Protein AF-0000000066017835 (afdb_homodimer)

Structure (mmCIF, N/CA/C/O backbone):
data_AF-0000000066017835-model_v1
#
loop_
_entity.id
_entity.type
_entity.pdbx_description
1 polymer '5-methylthioadenosine/S-adenosylhomocysteine deaminase'
#
loop_
_atom_site.group_PDB
_atom_site.id
_atom_site.type_symbol
_atom_site.label_atom_id
_atom_site.label_alt_id
_atom_site.label_comp_id
_atom_site.label_asym_id
_atom_site.label_entity_id
_atom_site.label_seq_id
_atom_site.pdbx_PDB_ins_code
_atom_site.Cartn_x
_atom_site.Cartn_y
_atom_site.Cartn_z
_atom_site.occupancy
_atom_site.B_iso_or_equiv
_atom_site.auth_seq_id
_atom_site.auth_comp_id
_atom_site.auth_asym_id
_atom_site.auth_atom_id
_atom_site.pdbx_PDB_model_num
ATOM 1 N N . MET A 1 1 ? 19.703 15.914 33.969 1 60.25 1 MET A N 1
ATOM 2 C CA . MET A 1 1 ? 19.594 15.859 32.531 1 60.25 1 MET A CA 1
ATOM 3 C C . MET A 1 1 ? 19.188 14.461 32.062 1 60.25 1 MET A C 1
ATOM 5 O O . MET A 1 1 ? 19.828 13.477 32.406 1 60.25 1 MET A O 1
ATOM 9 N N . SER A 1 2 ? 17.797 14.227 31.609 1 89.94 2 SER A N 1
ATOM 10 C CA . SER A 1 2 ? 17.375 12.867 31.328 1 89.94 2 SER A CA 1
ATOM 11 C C . SER A 1 2 ? 17.641 12.492 29.875 1 89.94 2 SER A C 1
ATOM 13 O O . SER A 1 2 ? 17.219 13.195 28.953 1 89.94 2 SER A O 1
ATOM 15 N N . THR A 1 3 ? 18.766 11.789 29.688 1 97.38 3 THR A N 1
ATOM 16 C CA . THR A 1 3 ? 19.219 11.359 28.359 1 97.38 3 THR A CA 1
ATOM 17 C C . THR A 1 3 ? 18.688 9.961 28.031 1 97.38 3 THR A C 1
ATOM 19 O O . THR A 1 3 ? 18.5 9.141 28.938 1 97.38 3 THR A O 1
ATOM 22 N N . LEU A 1 4 ? 18.391 9.812 26.797 1 98.56 4 LEU A N 1
ATOM 23 C CA . LEU A 1 4 ? 17.969 8.523 26.266 1 98.56 4 LEU A CA 1
ATOM 24 C C . LEU A 1 4 ? 19.016 7.965 25.297 1 98.56 4 LEU A C 1
ATOM 26 O O . LEU A 1 4 ? 19.391 8.617 24.328 1 98.56 4 LEU A O 1
ATOM 30 N N . GLN A 1 5 ? 19.578 6.828 25.656 1 98.69 5 GLN A N 1
ATOM 31 C CA . GLN A 1 5 ? 20.484 6.137 24.734 1 98.69 5 GLN A CA 1
ATOM 32 C C . GLN A 1 5 ? 19.766 5.016 24 1 98.69 5 GLN A C 1
ATOM 34 O O . GLN A 1 5 ? 19.188 4.125 24.625 1 98.69 5 GLN A O 1
ATOM 39 N N . ILE A 1 6 ? 19.703 5.059 22.656 1 98.81 6 ILE A N 1
ATOM 40 C CA . ILE A 1 6 ? 19.219 3.986 21.797 1 98.81 6 ILE A CA 1
ATOM 41 C C . ILE A 1 6 ? 20.391 3.117 21.344 1 98.81 6 ILE A C 1
ATOM 43 O O . ILE A 1 6 ? 21.297 3.598 20.656 1 98.81 6 ILE A O 1
ATOM 47 N N . THR A 1 7 ? 20.375 1.809 21.656 1 98.56 7 THR A N 1
ATOM 48 C CA . THR A 1 7 ? 21.578 1.001 21.516 1 98.56 7 THR A CA 1
ATOM 49 C C . THR A 1 7 ? 21.344 -0.164 20.547 1 98.56 7 THR A C 1
ATOM 51 O O . THR A 1 7 ? 20.234 -0.705 20.484 1 98.56 7 THR A O 1
ATOM 54 N N . GLY A 1 8 ? 22.391 -0.438 19.844 1 97.94 8 GLY A N 1
ATOM 55 C CA . GLY A 1 8 ? 22.469 -1.71 19.141 1 97.94 8 GLY A CA 1
ATOM 56 C C . GLY A 1 8 ? 21.781 -1.691 17.781 1 97.94 8 GLY A C 1
ATOM 57 O O . GLY A 1 8 ? 21.75 -2.709 17.094 1 97.94 8 GLY A O 1
ATOM 58 N N . GLY A 1 9 ? 21.25 -0.586 17.344 1 98.25 9 GLY A N 1
ATOM 59 C CA . GLY A 1 9 ? 20.484 -0.528 16.109 1 98.25 9 GLY A CA 1
ATOM 60 C C . GLY A 1 9 ? 21.328 -0.198 14.891 1 98.25 9 GLY A C 1
ATOM 61 O O . GLY A 1 9 ? 22.516 0.1 15.023 1 98.25 9 GLY A O 1
ATOM 62 N N . GLN A 1 10 ? 20.797 -0.441 13.672 1 98.69 10 GLN A N 1
ATOM 63 C CA . GLN A 1 10 ? 21.281 0.148 12.422 1 98.69 10 GLN A CA 1
ATOM 64 C C . GLN A 1 10 ? 20.641 1.516 12.18 1 98.69 10 GLN A C 1
ATOM 66 O O . GLN A 1 10 ? 19.438 1.68 12.328 1 98.69 10 GLN A O 1
ATOM 71 N N . VAL A 1 11 ? 21.5 2.5 11.898 1 98.88 11 VAL A N 1
ATOM 72 C CA . VAL A 1 11 ? 21.016 3.877 11.836 1 98.88 11 VAL A CA 1
ATOM 73 C C . VAL A 1 11 ? 21.031 4.367 10.391 1 98.88 11 VAL A C 1
ATOM 75 O O . VAL A 1 11 ? 22.031 4.203 9.688 1 98.88 11 VAL A O 1
ATOM 78 N N . LEU A 1 12 ? 19.953 4.879 9.883 1 98.88 12 LEU A N 1
ATOM 79 C CA . LEU A 1 12 ? 19.922 5.582 8.602 1 98.88 12 LEU A CA 1
ATOM 80 C C . LEU A 1 12 ? 20.609 6.941 8.703 1 98.88 12 LEU A C 1
ATOM 82 O O . LEU A 1 12 ? 20.125 7.828 9.422 1 98.88 12 LEU A O 1
ATOM 86 N N . THR A 1 13 ? 21.625 7.207 8 1 98.12 13 THR A N 1
ATOM 87 C CA . THR A 1 13 ? 22.375 8.453 8.055 1 98.12 13 THR A CA 1
ATOM 88 C C . THR A 1 13 ? 21.75 9.508 7.152 1 98.12 13 THR A C 1
ATOM 90 O O . THR A 1 13 ? 20.891 9.195 6.324 1 98.12 13 THR A O 1
ATOM 93 N N . PRO A 1 14 ? 22.125 10.758 7.281 1 97.5 14 PRO A N 1
ATOM 94 C CA . PRO A 1 14 ? 21.594 11.82 6.426 1 97.5 14 PRO A CA 1
ATOM 95 C C . PRO A 1 14 ? 21.922 11.602 4.949 1 97.5 14 PRO A C 1
ATOM 97 O O . PRO A 1 14 ? 21.234 12.156 4.078 1 97.5 14 PRO A O 1
ATOM 100 N N . GLU A 1 15 ? 22.922 10.781 4.652 1 96.75 15 GLU A N 1
ATOM 101 C CA . GLU A 1 15 ? 23.281 10.461 3.273 1 96.75 15 GLU A CA 1
ATOM 102 C C . GLU A 1 15 ? 22.484 9.266 2.758 1 96.75 15 GLU A C 1
ATOM 104 O O . GLU A 1 15 ? 22.719 8.789 1.646 1 96.75 15 GLU A O 1
ATOM 109 N N . LEU A 1 16 ? 21.578 8.812 3.611 1 97.06 16 LEU A N 1
ATOM 110 C CA . LEU A 1 16 ? 20.703 7.699 3.264 1 97.06 16 LEU A CA 1
ATOM 111 C C . LEU A 1 16 ? 21.5 6.418 3.051 1 97.06 16 LEU A C 1
ATOM 113 O O . LEU A 1 16 ? 21.281 5.703 2.07 1 97.06 16 LEU A O 1
ATOM 117 N N . THR A 1 17 ? 22.453 6.242 3.883 1 97.12 17 THR A N 1
ATOM 118 C CA . THR A 1 17 ? 23.141 4.973 4.07 1 97.12 17 THR A CA 1
ATOM 119 C C . THR A 1 17 ? 22.891 4.422 5.473 1 97.12 17 THR A C 1
ATOM 121 O O . THR A 1 17 ? 22.375 5.129 6.34 1 97.12 17 THR A O 1
ATOM 124 N N . VAL A 1 18 ? 23.188 3.174 5.656 1 98.31 18 VAL A N 1
ATOM 125 C CA . VAL A 1 18 ? 22.891 2.529 6.93 1 98.31 18 VAL A CA 1
ATOM 126 C C . VAL A 1 18 ? 24.188 2.064 7.586 1 98.31 18 VAL A C 1
ATOM 128 O O . VAL A 1 18 ? 25.078 1.535 6.914 1 98.31 18 VAL A O 1
ATOM 131 N N . ARG A 1 19 ? 24.344 2.271 8.844 1 97.81 19 ARG A N 1
ATOM 132 C CA . ARG A 1 19 ? 25.484 1.774 9.609 1 97.81 19 ARG A CA 1
ATOM 133 C C . ARG A 1 19 ? 25.078 1.428 11.031 1 97.81 19 ARG A C 1
ATOM 135 O O . ARG A 1 19 ? 24.125 2.004 11.57 1 97.81 19 ARG A O 1
ATOM 142 N N . THR A 1 20 ? 25.781 0.518 11.633 1 98 20 THR A N 1
ATOM 143 C CA . THR A 1 20 ? 25.578 0.216 13.047 1 98 20 THR A CA 1
ATOM 144 C C . THR A 1 20 ? 26.062 1.37 13.922 1 98 20 THR A C 1
ATOM 146 O O . THR A 1 20 ? 27.203 1.815 13.789 1 98 20 THR A O 1
ATOM 149 N N . ALA A 1 21 ? 25.188 1.917 14.75 1 98.44 21 ALA A N 1
ATOM 150 C CA . ALA A 1 21 ? 25.547 3.018 15.648 1 98.44 21 ALA A CA 1
ATOM 151 C C . ALA A 1 21 ? 24.516 3.156 16.766 1 98.44 21 ALA A C 1
ATOM 153 O O . ALA A 1 21 ? 23.375 2.703 16.625 1 98.44 21 ALA A O 1
ATOM 154 N N . ASP A 1 22 ? 24.938 3.729 17.859 1 98.69 22 ASP A N 1
ATOM 155 C CA . ASP A 1 22 ? 24.031 4.164 18.906 1 98.69 22 ASP A CA 1
ATOM 156 C C . ASP A 1 22 ? 23.641 5.629 18.734 1 98.69 22 ASP A C 1
ATOM 158 O O . ASP A 1 22 ? 24.312 6.367 18 1 98.69 22 ASP A O 1
ATOM 162 N N . VAL A 1 23 ? 22.547 6.047 19.297 1 98.88 23 VAL A N 1
ATOM 163 C CA . VAL A 1 23 ? 22.078 7.43 19.281 1 98.88 23 VAL A CA 1
ATOM 164 C C . VAL A 1 23 ? 21.844 7.91 20.703 1 98.88 23 VAL A C 1
ATOM 166 O O . VAL A 1 23 ? 21.188 7.23 21.5 1 98.88 23 VAL A O 1
ATOM 169 N N . LEU A 1 24 ? 22.438 9.016 21.078 1 98.81 24 LEU A N 1
ATOM 170 C CA . LEU A 1 24 ? 22.203 9.648 22.375 1 98.81 24 LEU A CA 1
ATOM 171 C C . LEU A 1 24 ? 21.375 10.914 22.219 1 98.81 24 LEU A C 1
ATOM 173 O O . LEU A 1 24 ? 21.703 11.797 21.422 1 98.81 24 LEU A O 1
ATOM 177 N N . ALA A 1 25 ? 20.281 10.984 22.922 1 98.69 25 ALA A N 1
ATOM 178 C CA . ALA A 1 25 ? 19.375 12.125 22.859 1 98.69 25 ALA A CA 1
ATOM 179 C C . ALA A 1 25 ? 19.219 12.797 24.219 1 98.69 25 ALA A C 1
ATOM 181 O O . ALA A 1 25 ? 19.25 12.125 25.25 1 98.69 25 ALA A O 1
ATOM 182 N N . ASP A 1 26 ? 19.062 14.094 24.219 1 97.81 26 ASP A N 1
ATOM 183 C CA . ASP A 1 26 ? 18.734 14.867 25.422 1 97.81 26 ASP A CA 1
ATOM 184 C C . ASP A 1 26 ? 17.234 15.117 25.531 1 97.81 26 ASP A C 1
ATOM 186 O O . ASP A 1 26 ? 16.672 15.867 24.734 1 97.81 26 ASP A O 1
ATOM 190 N N . SER A 1 27 ? 16.578 14.578 26.5 1 93.94 27 SER A N 1
ATOM 191 C CA . SER A 1 27 ? 15.133 14.672 26.609 1 93.94 27 SER A CA 1
ATOM 192 C C . SER A 1 27 ? 14.703 16.062 27.062 1 93.94 27 SER A C 1
ATOM 194 O O . SER A 1 27 ? 13.531 16.422 26.953 1 93.94 27 SER A O 1
ATOM 196 N N . GLU A 1 28 ? 15.602 16.859 27.562 1 94.38 28 GLU A N 1
ATOM 197 C CA . GLU A 1 28 ? 15.281 18.219 27.984 1 94.38 28 GLU A CA 1
ATOM 198 C C . GLU A 1 28 ? 15.25 19.172 26.781 1 94.38 28 GLU A C 1
ATOM 200 O O . GLU A 1 28 ? 14.297 19.922 26.609 1 94.38 28 GLU A O 1
ATOM 205 N N . THR A 1 29 ? 16.297 19.078 25.969 1 95.62 29 THR A N 1
ATOM 206 C CA . THR A 1 29 ? 16.359 19.938 24.797 1 95.62 29 THR A CA 1
ATOM 207 C C . THR A 1 29 ? 15.617 19.328 23.609 1 95.62 29 THR A C 1
ATOM 209 O O . THR A 1 29 ? 15.281 20.016 22.656 1 95.62 29 THR A O 1
ATOM 212 N N . GLY A 1 30 ? 15.477 18.047 23.703 1 97.75 30 GLY A N 1
ATOM 213 C CA . GLY A 1 30 ? 14.82 17.328 22.625 1 97.75 30 GLY A CA 1
ATOM 214 C C . GLY A 1 30 ? 15.742 17.047 21.453 1 97.75 30 GLY A C 1
ATOM 215 O O . GLY A 1 30 ? 15.281 16.625 20.375 1 97.75 30 GLY A O 1
ATOM 216 N N . GLU A 1 31 ? 17.047 17.203 21.625 1 98.19 31 GLU A N 1
ATOM 217 C CA . GLU A 1 31 ? 17.984 17.125 20.516 1 98.19 31 GLU A CA 1
ATOM 218 C C . GLU A 1 31 ? 18.828 15.852 20.578 1 98.19 31 GLU A C 1
ATOM 220 O O . GLU A 1 31 ? 19.016 15.281 21.656 1 98.19 31 GLU A O 1
ATOM 225 N N . ILE A 1 32 ? 19.25 15.398 19.422 1 98.75 32 ILE A N 1
ATOM 226 C CA . ILE A 1 32 ? 20.266 14.352 19.359 1 98.75 32 ILE A CA 1
ATOM 227 C C . ILE A 1 32 ? 21.625 14.914 19.797 1 98.75 32 ILE A C 1
ATOM 229 O O . ILE A 1 32 ? 22.078 15.922 19.25 1 98.75 32 ILE A O 1
ATOM 233 N N . LEU A 1 33 ? 22.234 14.273 20.766 1 98.44 33 LEU A N 1
ATOM 234 C CA . LEU A 1 33 ? 23.531 14.727 21.266 1 98.44 33 LEU A CA 1
ATOM 235 C C . LEU A 1 33 ? 24.672 14.102 20.469 1 98.44 33 LEU A C 1
ATOM 237 O O . LEU A 1 33 ? 25.703 14.75 20.234 1 98.44 33 LEU A O 1
ATOM 241 N N . ALA A 1 34 ? 24.531 12.82 20.125 1 98.5 34 ALA A N 1
ATOM 242 C CA . ALA A 1 34 ? 25.594 12.094 19.438 1 98.5 34 ALA A CA 1
ATOM 243 C C . ALA A 1 34 ? 25.047 10.867 18.703 1 98.5 34 ALA A C 1
ATOM 245 O O . ALA A 1 34 ? 24.031 10.297 19.125 1 98.5 34 ALA A O 1
ATOM 246 N N . VAL A 1 35 ? 25.703 10.5 17.625 1 98.62 35 VAL A N 1
ATOM 247 C CA . VAL A 1 35 ? 25.453 9.273 16.875 1 98.62 35 VAL A CA 1
ATOM 248 C C . VAL A 1 35 ? 26.75 8.5 16.703 1 98.62 35 VAL A C 1
ATOM 250 O O . VAL A 1 35 ? 27.781 9.07 16.312 1 98.62 35 VAL A O 1
ATOM 253 N N . GLY A 1 36 ? 26.812 7.301 16.859 1 97.81 36 GLY A N 1
ATOM 254 C CA . GLY A 1 36 ? 28.016 6.484 16.859 1 97.81 36 GLY A CA 1
ATOM 255 C C . GLY A 1 36 ? 28.297 5.828 18.188 1 97.81 36 GLY A C 1
ATOM 256 O O . GLY A 1 36 ? 27.406 5.219 18.797 1 97.81 36 GLY A O 1
ATOM 257 N N . ASP A 1 37 ? 29.531 5.871 18.609 1 96.06 37 ASP A N 1
ATOM 258 C CA . ASP A 1 37 ? 29.875 5.477 19.969 1 96.06 37 ASP A CA 1
ATOM 259 C C . ASP A 1 37 ? 29.484 6.562 20.984 1 96.06 37 ASP A C 1
ATOM 261 O O . ASP A 1 37 ? 30.031 7.664 20.953 1 96.06 37 ASP A O 1
ATOM 265 N N . THR A 1 38 ? 28.469 6.293 21.734 1 96.69 38 THR A N 1
ATOM 266 C CA . THR A 1 38 ? 27.953 7.32 22.625 1 96.69 38 THR A CA 1
ATOM 267 C C . THR A 1 38 ? 28.172 6.926 24.078 1 96.69 38 THR A C 1
ATOM 269 O O . THR A 1 38 ? 28.438 5.762 24.375 1 96.69 38 THR A O 1
ATOM 272 N N . ALA A 1 39 ? 28.109 7.887 24.984 1 94.25 39 ALA A N 1
ATOM 273 C CA . ALA A 1 39 ? 28.078 7.621 26.422 1 94.25 39 ALA A CA 1
ATOM 274 C C . ALA A 1 39 ? 26.781 6.918 26.812 1 94.25 39 ALA A C 1
ATOM 276 O O . ALA A 1 39 ? 25.828 6.863 26.031 1 94.25 39 ALA A O 1
ATOM 277 N N . ALA A 1 40 ? 26.812 6.328 27.984 1 95.94 40 ALA A N 1
ATOM 278 C CA . ALA A 1 40 ? 25.578 5.758 28.531 1 95.94 40 ALA A CA 1
ATOM 279 C C . ALA A 1 40 ? 24.562 6.848 28.844 1 95.94 40 ALA A C 1
ATOM 281 O O . ALA A 1 40 ? 24.922 7.938 29.281 1 95.94 40 ALA A O 1
ATOM 282 N N . GLY A 1 41 ? 23.328 6.594 28.484 1 96.62 41 GLY A N 1
ATOM 283 C CA . GLY A 1 41 ? 22.25 7.504 28.859 1 96.62 41 GLY A CA 1
ATOM 284 C C . GLY A 1 41 ? 21.641 7.188 30.203 1 96.62 41 GLY A C 1
ATOM 285 O O . GLY A 1 41 ? 21.922 6.141 30.797 1 96.62 41 GLY A O 1
ATOM 286 N N . ASP A 1 42 ? 20.859 8.109 30.719 1 97.5 42 ASP A N 1
ATOM 287 C CA . ASP A 1 42 ? 20.094 7.871 31.938 1 97.5 42 ASP A CA 1
ATOM 288 C C . ASP A 1 42 ? 19.078 6.754 31.734 1 97.5 42 ASP A C 1
ATOM 290 O O . ASP A 1 42 ? 18.75 6.027 32.688 1 97.5 42 ASP A O 1
ATOM 294 N N . ARG A 1 43 ? 18.469 6.699 30.516 1 97.5 43 ARG A N 1
ATOM 295 C CA . ARG A 1 43 ? 17.578 5.637 30.047 1 97.5 43 ARG A CA 1
ATOM 296 C C . ARG A 1 43 ? 18.125 4.98 28.781 1 97.5 43 ARG A C 1
ATOM 298 O O . ARG A 1 43 ? 18.859 5.605 28.016 1 97.5 43 ARG A O 1
ATOM 305 N N . THR A 1 44 ? 17.766 3.707 28.688 1 97.88 44 THR A N 1
ATOM 306 C CA . THR A 1 44 ? 18.234 2.986 27.5 1 97.88 44 THR A CA 1
ATOM 307 C C . THR A 1 44 ? 17.062 2.377 26.75 1 97.88 44 THR A C 1
ATOM 309 O O . THR A 1 44 ? 16.109 1.873 27.359 1 97.88 44 THR A O 1
ATOM 312 N N . LEU A 1 45 ? 17.062 2.453 25.469 1 98.44 45 LEU A N 1
ATOM 313 C CA . LEU A 1 45 ? 16.141 1.791 24.562 1 98.44 45 LEU A CA 1
ATOM 314 C C . LEU A 1 45 ? 16.875 0.814 23.641 1 98.44 45 LEU A C 1
ATOM 316 O O . LEU A 1 45 ? 17.766 1.213 22.891 1 98.44 45 LEU A O 1
ATOM 320 N N . ASP A 1 46 ? 16.562 -0.479 23.719 1 98.38 46 ASP A N 1
ATOM 321 C CA . ASP A 1 46 ? 17.203 -1.526 22.938 1 98.38 46 ASP A CA 1
ATOM 322 C C . ASP A 1 46 ? 16.703 -1.525 21.5 1 98.38 46 ASP A C 1
ATOM 324 O O . ASP A 1 46 ? 15.508 -1.709 21.25 1 98.38 46 ASP A O 1
ATOM 328 N N . ALA A 1 47 ? 17.578 -1.32 20.531 1 98.56 47 ALA A N 1
ATOM 329 C CA . ALA A 1 47 ? 17.219 -1.317 19.125 1 98.56 47 ALA A CA 1
ATOM 330 C C . ALA A 1 47 ? 17.938 -2.441 18.375 1 98.56 47 ALA A C 1
ATOM 332 O O . ALA A 1 47 ? 18.094 -2.385 17.156 1 98.56 47 ALA A O 1
ATOM 333 N N . GLU A 1 48 ? 18.422 -3.463 19.078 1 98.06 48 GLU A N 1
ATOM 334 C CA . GLU A 1 48 ? 19.016 -4.617 18.406 1 98.06 48 GLU A CA 1
ATOM 335 C C . GLU A 1 48 ? 18.062 -5.23 17.391 1 98.06 48 GLU A C 1
ATOM 337 O O . GLU A 1 48 ? 16.875 -5.438 17.688 1 98.06 48 GLU A O 1
ATOM 342 N N . GLY A 1 49 ? 18.578 -5.5 16.156 1 98.06 49 GLY A N 1
ATOM 343 C CA . GLY A 1 49 ? 17.75 -6.086 15.117 1 98.06 49 GLY A CA 1
ATOM 344 C C . GLY A 1 49 ? 16.812 -5.09 14.461 1 98.06 49 GLY A C 1
ATOM 345 O O . GLY A 1 49 ? 15.961 -5.473 13.664 1 98.06 49 GLY A O 1
ATOM 346 N N . CYS A 1 50 ? 16.984 -3.795 14.805 1 98.88 50 CYS A N 1
ATOM 347 C CA . CYS A 1 50 ? 16.078 -2.773 14.281 1 98.88 50 CYS A CA 1
ATOM 348 C C . CYS A 1 50 ? 16.844 -1.751 13.445 1 98.88 50 CYS A C 1
ATOM 350 O O . CYS A 1 50 ? 18.078 -1.712 13.477 1 98.88 50 CYS A O 1
ATOM 352 N N . LEU A 1 51 ? 16.125 -1.082 12.602 1 98.94 51 LEU A N 1
ATOM 353 C CA . LEU A 1 51 ? 16.594 0.089 11.875 1 98.94 51 LEU A CA 1
ATOM 354 C C . LEU A 1 51 ? 16.109 1.374 12.523 1 98.94 51 LEU A C 1
ATOM 356 O O . LEU A 1 51 ? 14.898 1.539 12.742 1 98.94 51 LEU A O 1
ATOM 360 N N . VAL A 1 52 ? 17.016 2.246 12.938 1 98.94 52 VAL A N 1
ATOM 361 C CA . VAL A 1 52 ? 16.688 3.549 13.508 1 98.94 52 VAL A CA 1
ATOM 362 C C . VAL A 1 52 ? 16.672 4.605 12.406 1 98.94 52 VAL A C 1
ATOM 364 O O . VAL A 1 52 ? 17.688 4.852 11.758 1 98.94 52 VAL A O 1
ATOM 367 N N . VAL A 1 53 ? 15.516 5.215 12.164 1 98.94 53 VAL A N 1
ATOM 368 C CA . VAL A 1 53 ? 15.375 6.223 11.117 1 98.94 53 VAL A CA 1
ATOM 369 C C . VAL A 1 53 ? 14.797 7.504 11.711 1 98.94 53 VAL A C 1
ATOM 371 O O . VAL A 1 53 ? 14.266 7.496 12.82 1 98.94 53 VAL A O 1
ATOM 374 N N . PRO A 1 54 ? 15 8.695 11 1 98.94 54 PRO A N 1
ATOM 375 C CA . PRO A 1 54 ? 14.234 9.852 11.461 1 98.94 54 PRO A CA 1
ATOM 376 C C . PRO A 1 54 ? 12.734 9.578 11.547 1 98.94 54 PRO A C 1
ATOM 378 O O . PRO A 1 54 ? 12.195 8.805 10.75 1 98.94 54 PRO A O 1
ATOM 381 N N . GLY A 1 55 ? 12.078 10.164 12.586 1 98.94 55 GLY A N 1
ATOM 382 C CA . GLY A 1 55 ? 10.625 10.07 12.617 1 98.94 55 GLY A CA 1
ATOM 383 C C . GLY A 1 55 ? 9.977 10.492 11.312 1 98.94 55 GLY A C 1
ATOM 384 O O . GLY A 1 55 ? 10.414 11.453 10.672 1 98.94 55 GLY A O 1
ATOM 385 N N . LEU A 1 56 ? 9 9.75 10.859 1 98.94 56 LEU A N 1
ATOM 386 C CA . LEU A 1 56 ? 8.312 10.078 9.617 1 98.94 56 LEU A CA 1
ATOM 387 C C . LEU A 1 56 ? 7.441 11.32 9.789 1 98.94 56 LEU A C 1
ATOM 389 O O . LEU A 1 56 ? 6.992 11.617 10.898 1 98.94 56 LEU A O 1
ATOM 393 N N . VAL A 1 57 ? 7.27 12.047 8.719 1 98.94 57 VAL A N 1
ATOM 394 C CA . VAL A 1 57 ? 6.531 13.305 8.75 1 98.94 57 VAL A CA 1
ATOM 395 C C . VAL A 1 57 ? 5.344 13.234 7.797 1 98.94 57 VAL A C 1
ATOM 397 O O . VAL A 1 57 ? 5.504 12.883 6.625 1 98.94 57 VAL A O 1
ATOM 400 N N . ASN A 1 58 ? 4.141 13.445 8.297 1 98.94 58 ASN A N 1
ATOM 401 C CA . ASN A 1 58 ? 2.936 13.609 7.492 1 98.94 58 ASN A CA 1
ATOM 402 C C . ASN A 1 58 ? 2.633 15.086 7.234 1 98.94 58 ASN A C 1
ATOM 404 O O . ASN A 1 58 ? 2.043 15.758 8.078 1 98.94 58 ASN A O 1
ATOM 408 N N . THR A 1 59 ? 2.863 15.578 6.02 1 98.94 59 THR A N 1
ATOM 409 C CA . THR A 1 59 ? 2.898 17.016 5.793 1 98.94 59 THR A CA 1
ATOM 410 C C . THR A 1 59 ? 1.495 17.562 5.531 1 98.94 59 THR A C 1
ATOM 412 O O . THR A 1 59 ? 1.281 18.766 5.531 1 98.94 59 THR A O 1
ATOM 415 N N . HIS A 1 60 ? 0.503 16.719 5.359 1 98.94 60 HIS A N 1
ATOM 416 C CA . HIS A 1 60 ? -0.874 17.141 5.148 1 98.94 60 HIS A CA 1
ATOM 417 C C . HIS A 1 60 ? -1.862 16.078 5.621 1 98.94 60 HIS A C 1
ATOM 419 O O . HIS A 1 60 ? -1.839 14.953 5.141 1 98.94 60 HIS A O 1
ATOM 425 N N . CYS A 1 61 ? -2.75 16.516 6.469 1 98.62 61 CYS A N 1
ATOM 426 C CA . CYS A 1 61 ? -3.682 15.578 7.09 1 98.62 61 CYS A CA 1
ATOM 427 C C . CYS A 1 61 ? -4.941 16.297 7.559 1 98.62 61 CYS A C 1
ATOM 429 O O . CYS A 1 61 ? -4.934 17.516 7.738 1 98.62 61 CYS A O 1
ATOM 431 N N . HIS A 1 62 ? -6.043 15.648 7.605 1 98.62 62 HIS A N 1
ATOM 432 C CA . HIS A 1 62 ? -7.273 15.977 8.312 1 98.62 62 HIS A CA 1
ATOM 433 C C . HIS A 1 62 ? -7.602 14.93 9.367 1 98.62 62 HIS A C 1
ATOM 435 O O . HIS A 1 62 ? -8.531 14.133 9.188 1 98.62 62 HIS A O 1
ATOM 441 N N . ALA A 1 63 ? -6.934 14.953 10.477 1 98.75 63 ALA A N 1
ATOM 442 C CA . ALA A 1 63 ? -6.895 13.844 11.422 1 98.75 63 ALA A CA 1
ATOM 443 C C . ALA A 1 63 ? -8.289 13.531 11.953 1 98.75 63 ALA A C 1
ATOM 445 O O . ALA A 1 63 ? -8.656 12.359 12.109 1 98.75 63 ALA A O 1
ATOM 446 N N . ALA A 1 64 ? -9.094 14.547 12.172 1 98.69 64 ALA A N 1
ATOM 447 C CA . ALA A 1 64 ? -10.414 14.359 12.773 1 98.69 64 ALA A CA 1
ATOM 448 C C . ALA A 1 64 ? -11.328 13.555 11.852 1 98.69 64 ALA A C 1
ATOM 450 O O . ALA A 1 64 ? -12.312 12.969 12.305 1 98.69 64 ALA A O 1
ATOM 451 N N . MET A 1 65 ? -10.992 13.5 10.609 1 98.44 65 MET A N 1
ATOM 452 C CA . MET A 1 65 ? -11.812 12.773 9.641 1 98.44 65 MET A CA 1
ATOM 453 C C . MET A 1 65 ? -11.703 11.266 9.859 1 98.44 65 MET A C 1
ATOM 455 O O . MET A 1 65 ? -12.383 10.492 9.195 1 98.44 65 MET A O 1
ATOM 459 N N . THR A 1 66 ? -10.922 10.797 10.805 1 98.69 66 THR A N 1
ATOM 460 C CA . THR A 1 66 ? -10.906 9.383 11.172 1 98.69 66 THR A CA 1
ATOM 461 C C . THR A 1 66 ? -12.32 8.891 11.484 1 98.69 66 THR A C 1
ATOM 463 O O . THR A 1 66 ? -12.648 7.734 11.234 1 98.69 66 THR A O 1
ATOM 466 N N . LEU A 1 67 ? -13.156 9.789 11.984 1 98.69 67 LEU A N 1
ATOM 467 C CA . LEU A 1 67 ? -14.523 9.414 12.328 1 98.69 67 LEU A CA 1
ATOM 468 C C . LEU A 1 67 ? -15.312 9.023 11.086 1 98.69 67 LEU A C 1
ATOM 470 O O . LEU A 1 67 ? -16.359 8.391 11.188 1 98.69 67 LEU A O 1
ATOM 474 N N . LEU A 1 68 ? -14.789 9.406 9.93 1 98.19 68 LEU A N 1
ATOM 475 C CA . LEU A 1 68 ? -15.508 9.18 8.688 1 98.19 68 LEU A CA 1
ATOM 476 C C . LEU A 1 68 ? -14.773 8.18 7.801 1 98.19 68 LEU A C 1
ATOM 478 O O . LEU A 1 68 ? -15.086 8.039 6.617 1 98.19 68 LEU A O 1
ATOM 482 N N . ARG A 1 69 ? -13.781 7.453 8.336 1 97.81 69 ARG A N 1
ATOM 483 C CA . ARG A 1 69 ? -13.062 6.395 7.629 1 97.81 69 ARG A CA 1
ATOM 484 C C . ARG A 1 69 ? -14.023 5.305 7.164 1 97.81 69 ARG A C 1
ATOM 486 O O . ARG A 1 69 ? -14.734 4.711 7.973 1 97.81 69 ARG A O 1
ATOM 493 N N . GLY A 1 70 ? -14.008 5.055 5.863 1 96.69 70 GLY A N 1
ATOM 494 C CA . GLY A 1 70 ? -14.812 3.957 5.348 1 96.69 70 GLY A CA 1
ATOM 495 C C . GLY A 1 70 ? -16.297 4.277 5.297 1 96.69 70 GLY A C 1
ATOM 496 O O . GLY A 1 70 ? -17.109 3.404 5.004 1 96.69 70 GLY A O 1
ATOM 497 N N . TYR A 1 71 ? -16.734 5.59 5.562 1 96.69 71 TYR A N 1
ATOM 498 C CA . TYR A 1 71 ? -18.125 6.004 5.621 1 96.69 71 TYR A CA 1
ATOM 499 C C . TYR A 1 71 ? -18.734 6.109 4.227 1 96.69 71 TYR A C 1
ATOM 501 O O . TYR A 1 71 ? -19.891 5.75 4.012 1 96.69 71 TYR A O 1
ATOM 509 N N . ALA A 1 72 ? -17.922 6.547 3.334 1 92.75 72 ALA A N 1
ATOM 510 C CA . ALA A 1 72 ? -18.391 6.758 1.967 1 92.75 72 ALA A CA 1
ATOM 511 C C . ALA A 1 72 ? -17.25 6.609 0.969 1 92.75 72 ALA A C 1
ATOM 513 O O . ALA A 1 72 ? -16.562 7.586 0.647 1 92.75 72 ALA A O 1
ATOM 514 N N . ASP A 1 73 ? -16.969 5.477 0.508 1 94.19 73 ASP A N 1
ATOM 515 C CA . ASP A 1 73 ? -15.906 5.23 -0.455 1 94.19 73 ASP A CA 1
ATOM 516 C C . ASP A 1 73 ? -16.469 4.934 -1.841 1 94.19 73 ASP A C 1
ATOM 518 O O . ASP A 1 73 ? -17.672 4.688 -1.987 1 94.19 73 ASP A O 1
ATOM 522 N N . ASP A 1 74 ? -15.641 5.039 -2.895 1 95.62 74 ASP A N 1
ATOM 523 C CA . ASP A 1 74 ? -15.945 4.66 -4.27 1 95.62 74 ASP A CA 1
ATOM 524 C C . ASP A 1 74 ? -16.953 5.617 -4.898 1 95.62 74 ASP A C 1
ATOM 526 O O . ASP A 1 74 ? -17.922 5.184 -5.527 1 95.62 74 ASP A O 1
ATOM 530 N N . LYS A 1 75 ? -16.719 6.926 -4.613 1 91.81 75 LYS A N 1
ATOM 531 C CA . LYS A 1 75 ? -17.531 8.008 -5.148 1 91.81 75 LYS A CA 1
ATOM 532 C C . LYS A 1 75 ? -16.672 9.148 -5.672 1 91.81 75 LYS A C 1
ATOM 534 O O . LYS A 1 75 ? -15.656 9.5 -5.062 1 91.81 75 LYS A O 1
ATOM 539 N N . PRO A 1 76 ? -17.109 9.68 -6.781 1 87.44 76 PRO A N 1
ATOM 540 C CA . PRO A 1 76 ? -16.375 10.852 -7.262 1 87.44 76 PRO A CA 1
ATOM 541 C C . PRO A 1 76 ? -16.297 11.969 -6.219 1 87.44 76 PRO A C 1
ATOM 543 O O . PRO A 1 76 ? -17.25 12.172 -5.457 1 87.44 76 PRO A O 1
ATOM 546 N N . LEU A 1 77 ? -15.242 12.766 -6.281 1 83.12 77 LEU A N 1
ATOM 547 C CA . LEU A 1 77 ? -14.891 13.75 -5.258 1 83.12 77 LEU A CA 1
ATOM 548 C C . LEU A 1 77 ? -16.047 14.695 -4.992 1 83.12 77 LEU A C 1
ATOM 550 O O . LEU A 1 77 ? -16.438 14.898 -3.84 1 83.12 77 LEU A O 1
ATOM 554 N N . ASP A 1 78 ? -16.609 15.242 -6.043 1 83.19 78 ASP A N 1
ATOM 555 C CA . ASP A 1 78 ? -17.672 16.25 -5.879 1 83.19 78 ASP A CA 1
ATOM 556 C C . ASP A 1 78 ? -18.891 15.641 -5.184 1 83.19 78 ASP A C 1
ATOM 558 O O . ASP A 1 78 ? -19.438 16.25 -4.262 1 83.19 78 ASP A O 1
ATOM 562 N N . ARG A 1 79 ? -19.375 14.469 -5.664 1 88.75 79 ARG A N 1
ATOM 563 C CA . ARG A 1 79 ? -20.5 13.781 -5.043 1 88.75 79 ARG A CA 1
ATOM 564 C C . ARG A 1 79 ? -20.156 13.336 -3.627 1 88.75 79 ARG A C 1
ATOM 566 O O . ARG A 1 79 ? -21 13.406 -2.725 1 88.75 79 ARG A O 1
ATOM 573 N N . TRP A 1 80 ? -18.938 12.828 -3.463 1 89.56 80 TRP A N 1
ATOM 574 C CA . TRP A 1 80 ? -18.438 12.391 -2.164 1 89.56 80 TRP A CA 1
ATOM 575 C C . TRP A 1 80 ? -18.484 13.531 -1.151 1 89.56 80 TRP A C 1
ATOM 577 O O . TRP A 1 80 ? -18.969 13.352 -0.031 1 89.56 80 TRP A O 1
ATOM 587 N N . LEU A 1 81 ? -18.047 14.711 -1.506 1 86.94 81 LEU A N 1
ATOM 588 C CA . LEU A 1 81 ? -18.031 15.875 -0.628 1 86.94 81 LEU A CA 1
ATOM 589 C C . LEU A 1 81 ? -19.453 16.344 -0.337 1 86.94 81 LEU A C 1
ATOM 591 O O . LEU A 1 81 ? -19.844 16.453 0.826 1 86.94 81 LEU A O 1
ATOM 595 N N . GLN A 1 82 ? -20.234 16.547 -1.357 1 87.75 82 GLN A N 1
ATOM 596 C CA . GLN A 1 82 ? -21.531 17.203 -1.254 1 87.75 82 GLN A CA 1
ATOM 597 C C . GLN A 1 82 ? -22.578 16.281 -0.632 1 87.75 82 GLN A C 1
ATOM 599 O O . GLN A 1 82 ? -23.422 16.734 0.147 1 87.75 82 GLN A O 1
ATOM 604 N N . GLU A 1 83 ? -22.531 15.016 -1.022 1 92.12 83 GLU A N 1
ATOM 605 C CA . GLU A 1 83 ? -23.594 14.102 -0.634 1 92.12 83 GLU A CA 1
ATOM 606 C C . GLU A 1 83 ? -23.281 13.422 0.697 1 92.12 83 GLU A C 1
ATOM 608 O O . GLU A 1 83 ? -24.203 13.031 1.428 1 92.12 83 GLU A O 1
ATOM 613 N N . ASP A 1 84 ? -22 13.344 1.026 1 93.69 84 ASP A N 1
ATOM 614 C CA . ASP A 1 84 ? -21.672 12.484 2.16 1 93.69 84 ASP A CA 1
ATOM 615 C C . ASP A 1 84 ? -20.891 13.25 3.223 1 93.69 84 ASP A C 1
ATOM 617 O O . ASP A 1 84 ? -21.328 13.367 4.367 1 93.69 84 ASP A O 1
ATOM 621 N N . ILE A 1 85 ? -19.797 13.867 2.873 1 92.06 85 ILE A N 1
ATOM 622 C CA . ILE A 1 85 ? -18.828 14.352 3.855 1 92.06 85 ILE A CA 1
ATOM 623 C C . ILE A 1 85 ? -19.328 15.656 4.473 1 92.06 85 ILE A C 1
ATOM 625 O O . ILE A 1 85 ? -19.438 15.773 5.695 1 92.06 85 ILE A O 1
ATOM 629 N N . TRP A 1 86 ? -19.703 16.641 3.66 1 90.06 86 TRP A N 1
ATOM 630 C CA . TRP A 1 86 ? -20.062 17.953 4.172 1 90.06 86 TRP A CA 1
ATOM 631 C C . TRP A 1 86 ? -21.312 17.891 5.035 1 90.06 86 TRP A C 1
ATOM 633 O O . TRP A 1 86 ? -21.391 18.531 6.082 1 90.06 86 TRP A O 1
ATOM 643 N N . PRO A 1 87 ? -22.328 17.062 4.629 1 93.44 87 PRO A N 1
ATOM 644 C CA . PRO A 1 87 ? -23.516 16.953 5.488 1 93.44 87 PRO A CA 1
ATOM 645 C C . PRO A 1 87 ? -23.172 16.391 6.871 1 93.44 87 PRO A C 1
ATOM 647 O O . PRO A 1 87 ? -23.719 16.844 7.875 1 93.44 87 PRO A O 1
ATOM 650 N N . VAL A 1 88 ? -22.281 15.469 6.945 1 96.44 88 VAL A N 1
ATOM 651 C CA . VAL A 1 88 ? -21.891 14.875 8.227 1 96.44 88 VAL A CA 1
ATOM 652 C C . VAL A 1 88 ? -21.016 15.859 9 1 96.44 88 VAL A C 1
ATOM 654 O O . VAL A 1 88 ? -21.172 16 10.219 1 96.44 88 VAL A O 1
ATOM 657 N N . GLU A 1 89 ? -20.125 16.531 8.32 1 94.75 89 GLU A N 1
ATOM 658 C CA . GLU A 1 89 ? -19.234 17.484 8.969 1 94.75 89 GLU A CA 1
ATOM 659 C C . GLU A 1 89 ? -20.016 18.641 9.594 1 94.75 89 GLU A C 1
ATOM 661 O O . GLU A 1 89 ? -19.594 19.188 10.617 1 94.75 89 GLU A O 1
ATOM 666 N N . ALA A 1 90 ? -21.141 18.969 9.016 1 93.81 90 ALA A N 1
ATOM 667 C CA . ALA A 1 90 ? -21.984 20.062 9.523 1 93.81 90 ALA A CA 1
ATOM 668 C C . ALA A 1 90 ? -22.484 19.75 10.93 1 93.81 90 ALA A C 1
ATOM 670 O O . ALA A 1 90 ? -22.891 20.656 11.664 1 93.81 90 ALA A O 1
ATOM 671 N N . GLU A 1 91 ? -22.422 18.469 11.32 1 97.44 91 GLU A N 1
ATOM 672 C CA . GLU A 1 91 ? -22.969 18.047 12.609 1 97.44 91 GLU A CA 1
ATOM 673 C C . GLU A 1 91 ? -21.844 17.812 13.625 1 97.44 91 GLU A C 1
ATOM 675 O O . GLU A 1 91 ? -22.109 17.422 14.766 1 97.44 91 GLU A O 1
ATOM 680 N N . LEU A 1 92 ? -20.641 18.109 13.281 1 98 92 LEU A N 1
ATOM 681 C CA . LEU A 1 92 ? -19.5 17.875 14.164 1 98 92 LEU A CA 1
ATOM 682 C C . LEU A 1 92 ? -19.578 18.781 15.391 1 98 92 LEU A C 1
ATOM 684 O O . LEU A 1 92 ? -19.891 19.969 15.273 1 98 92 LEU A O 1
ATOM 688 N N . THR A 1 93 ? -19.281 18.234 16.531 1 98.31 93 THR A N 1
ATOM 689 C CA . THR A 1 93 ? -19.047 19 17.766 1 98.31 93 THR A CA 1
ATOM 690 C C . THR A 1 93 ? -17.562 19.078 18.078 1 98.31 93 THR A C 1
ATOM 692 O O . THR A 1 93 ? -16.766 18.297 17.547 1 98.31 93 THR A O 1
ATOM 695 N N . PRO A 1 94 ? -17.156 20.016 18.906 1 98.44 94 PRO A N 1
ATOM 696 C CA . PRO A 1 94 ? -15.758 20.047 19.328 1 98.44 94 PRO A CA 1
ATOM 697 C C . PRO A 1 94 ? -15.281 18.734 19.922 1 98.44 94 PRO A C 1
ATOM 699 O O . PRO A 1 94 ? -14.133 18.328 19.703 1 98.44 94 PRO A O 1
ATOM 702 N N . GLU A 1 95 ? -16.172 18.031 20.625 1 98.62 95 GLU A N 1
ATOM 703 C CA . GLU A 1 95 ? -15.812 16.75 21.219 1 98.62 95 GLU A CA 1
ATOM 704 C C . GLU A 1 95 ? -15.578 15.672 20.172 1 98.62 95 GLU A C 1
ATOM 706 O O . GLU A 1 95 ? -14.719 14.805 20.328 1 98.62 95 GLU A O 1
ATOM 711 N N . ASP A 1 96 ? -16.391 15.734 19.094 1 98.81 96 ASP A N 1
ATOM 712 C CA . ASP A 1 96 ? -16.156 14.828 17.969 1 98.81 96 ASP A CA 1
ATOM 713 C C . ASP A 1 96 ? -14.766 15.023 17.375 1 98.81 96 ASP A C 1
ATOM 715 O O . ASP A 1 96 ? -14.055 14.047 17.125 1 98.81 96 ASP A O 1
ATOM 719 N N . ILE A 1 97 ? -14.422 16.297 17.188 1 98.81 97 ILE A N 1
ATOM 720 C CA . ILE A 1 97 ? -13.148 16.641 16.562 1 98.81 97 ILE A CA 1
ATOM 721 C C . ILE A 1 97 ? -12 16.172 17.438 1 98.81 97 ILE A C 1
ATOM 723 O O . ILE A 1 97 ? -11.016 15.602 16.953 1 98.81 97 ILE A O 1
ATOM 727 N N . ARG A 1 98 ? -12.133 16.328 18.719 1 98.75 98 ARG A N 1
ATOM 728 C CA . ARG A 1 98 ? -11.117 15.859 19.641 1 98.75 98 ARG A CA 1
ATOM 729 C C . ARG A 1 98 ? -10.992 14.344 19.594 1 98.75 98 ARG A C 1
ATOM 731 O O . ARG A 1 98 ? -9.891 13.805 19.547 1 98.75 98 ARG A O 1
ATOM 738 N N . ALA A 1 99 ? -12.148 13.641 19.609 1 98.81 99 ALA A N 1
ATOM 739 C CA . ALA A 1 99 ? -12.156 12.18 19.594 1 98.81 99 ALA A CA 1
ATOM 740 C C . ALA A 1 99 ? -11.508 11.641 18.312 1 98.81 99 ALA A C 1
ATOM 742 O O . ALA A 1 99 ? -10.68 10.734 18.375 1 98.81 99 ALA A O 1
ATOM 743 N N . GLY A 1 100 ? -11.922 12.211 17.188 1 98.88 100 GLY A N 1
ATOM 744 C CA . GLY A 1 100 ? -11.344 11.789 15.922 1 98.88 100 GLY A CA 1
ATOM 745 C C . GLY A 1 100 ? -9.859 12.094 15.812 1 98.88 100 GLY A C 1
ATOM 746 O O . GLY A 1 100 ? -9.094 11.289 15.273 1 98.88 100 GLY A O 1
ATOM 747 N N . THR A 1 101 ? -9.445 13.273 16.297 1 98.94 101 THR A N 1
ATOM 748 C CA . THR A 1 101 ? -8.039 13.656 16.281 1 98.94 101 THR A CA 1
ATOM 749 C C . THR A 1 101 ? -7.203 12.719 17.141 1 98.94 101 THR A C 1
ATOM 751 O O . THR A 1 101 ? -6.137 12.266 16.719 1 98.94 101 THR A O 1
ATOM 754 N N . ARG A 1 102 ? -7.695 12.383 18.344 1 98.94 102 ARG A N 1
ATOM 755 C CA . ARG A 1 102 ? -6.977 11.477 19.234 1 98.94 102 ARG A CA 1
ATOM 756 C C . ARG A 1 102 ? -6.75 10.117 18.562 1 98.94 102 ARG A C 1
ATOM 758 O O . ARG A 1 102 ? -5.664 9.547 18.656 1 98.94 102 ARG A O 1
ATOM 765 N N . LEU A 1 103 ? -7.777 9.609 17.891 1 98.94 103 LEU A N 1
ATOM 766 C CA . LEU A 1 103 ? -7.629 8.352 17.172 1 98.94 103 LEU A CA 1
ATOM 767 C C . LEU A 1 103 ? -6.57 8.469 16.078 1 98.94 103 LEU A C 1
ATOM 769 O O . LEU A 1 103 ? -5.73 7.578 15.922 1 98.94 103 LEU A O 1
ATOM 773 N N . GLY A 1 104 ? -6.648 9.578 15.297 1 98.94 104 GLY A N 1
ATOM 774 C CA . GLY A 1 104 ? -5.641 9.805 14.273 1 98.94 104 GLY A CA 1
ATOM 775 C C . GLY A 1 104 ? -4.23 9.875 14.82 1 98.94 104 GLY A C 1
ATOM 776 O O . GLY A 1 104 ? -3.299 9.328 14.227 1 98.94 104 GLY A O 1
ATOM 777 N N . LEU A 1 105 ? -4.062 10.523 15.969 1 98.94 105 LEU A N 1
ATOM 778 C CA . LEU A 1 105 ? -2.746 10.688 16.562 1 98.94 105 LEU A CA 1
ATOM 779 C C . LEU A 1 105 ? -2.199 9.352 17.062 1 98.94 105 LEU A C 1
ATOM 781 O O . LEU A 1 105 ? -1.004 9.078 16.922 1 98.94 105 LEU A O 1
ATOM 785 N N . VAL A 1 106 ? -3.055 8.492 17.625 1 98.94 106 VAL A N 1
ATOM 786 C CA . VAL A 1 106 ? -2.641 7.152 18.016 1 98.94 106 VAL A CA 1
ATOM 787 C C . VAL A 1 106 ? -2.129 6.391 16.797 1 98.94 106 VAL A C 1
ATOM 789 O O . VAL A 1 106 ? -1.07 5.758 16.859 1 98.94 106 VAL A O 1
ATOM 792 N N . GLU A 1 107 ? -2.871 6.469 15.758 1 98.88 107 GLU A N 1
ATOM 793 C CA . GLU A 1 107 ? -2.498 5.789 14.523 1 98.88 107 GLU A CA 1
ATOM 794 C C . GLU A 1 107 ? -1.176 6.324 13.984 1 98.88 107 GLU A C 1
ATOM 796 O O . GLU A 1 107 ? -0.289 5.547 13.617 1 98.88 107 GLU A O 1
ATOM 801 N N . LEU A 1 108 ? -1.025 7.637 13.891 1 98.94 108 LEU A N 1
ATOM 802 C CA . LEU A 1 108 ? 0.192 8.266 13.391 1 98.94 108 LEU A CA 1
ATOM 803 C C . LEU A 1 108 ? 1.403 7.832 14.211 1 98.94 108 LEU A C 1
ATOM 805 O O . LEU A 1 108 ? 2.412 7.391 13.648 1 98.94 108 LEU A O 1
ATOM 809 N N . LEU A 1 109 ? 1.308 7.895 15.516 1 98.94 109 LEU A N 1
ATOM 810 C CA . LEU A 1 109 ? 2.424 7.574 16.406 1 98.94 109 LEU A CA 1
ATOM 811 C C . LEU A 1 109 ? 2.811 6.105 16.281 1 98.94 109 LEU A C 1
ATOM 813 O O . LEU A 1 109 ? 3.998 5.773 16.234 1 98.94 109 LEU A O 1
ATOM 817 N N . LYS A 1 110 ? 1.851 5.227 16.172 1 98.88 110 LYS A N 1
ATOM 818 C CA . LYS A 1 110 ? 2.121 3.795 16.062 1 98.88 110 LYS A CA 1
ATOM 819 C C . LYS A 1 110 ? 2.811 3.469 14.734 1 98.88 110 LYS A C 1
ATOM 821 O O . LYS A 1 110 ? 3.484 2.445 14.617 1 98.88 110 LYS A O 1
ATOM 826 N N . ASN A 1 111 ? 2.648 4.367 13.773 1 98.75 111 ASN A N 1
ATOM 827 C CA . ASN A 1 111 ? 3.262 4.176 12.461 1 98.75 111 ASN A CA 1
ATOM 828 C C . ASN A 1 111 ? 4.586 4.93 12.352 1 98.75 111 ASN A C 1
ATOM 830 O O . ASN A 1 111 ? 5.141 5.055 11.258 1 98.75 111 ASN A O 1
ATOM 834 N N . GLY A 1 112 ? 5.105 5.465 13.406 1 98.94 112 GLY A N 1
ATOM 835 C CA . GLY A 1 112 ? 6.43 6.066 13.414 1 98.94 112 GLY A CA 1
ATOM 836 C C . GLY A 1 112 ? 6.418 7.531 13.016 1 98.94 112 GLY A C 1
ATOM 837 O O . GLY A 1 112 ? 7.473 8.117 12.75 1 98.94 112 GLY A O 1
ATOM 838 N N . VAL A 1 113 ? 5.219 8.141 12.977 1 98.94 113 VAL A N 1
ATOM 839 C CA . VAL A 1 113 ? 5.121 9.539 12.594 1 98.94 113 VAL A CA 1
ATOM 840 C C . VAL A 1 113 ? 5.352 10.422 13.82 1 98.94 113 VAL A C 1
ATOM 842 O O . VAL A 1 113 ? 4.746 10.211 14.875 1 98.94 113 VAL A O 1
ATOM 845 N N . THR A 1 114 ? 6.211 11.422 13.656 1 98.94 114 THR A N 1
ATOM 846 C CA . THR A 1 114 ? 6.57 12.266 14.797 1 98.94 114 THR A CA 1
ATOM 847 C C . THR A 1 114 ? 6.145 13.711 14.555 1 98.94 114 THR A C 1
ATOM 849 O O . THR A 1 114 ? 6.191 14.539 15.469 1 98.94 114 THR A O 1
ATOM 852 N N . ALA A 1 115 ? 5.691 14.016 13.359 1 98.94 115 ALA A N 1
ATOM 853 C CA . ALA A 1 115 ? 5.184 15.344 13.039 1 98.94 115 ALA A CA 1
ATOM 854 C C . ALA A 1 115 ? 4.07 15.266 12 1 98.94 115 ALA A C 1
ATOM 856 O O . ALA A 1 115 ? 4.133 14.461 11.07 1 98.94 115 ALA A O 1
ATOM 857 N N . VAL A 1 116 ? 3.051 16.172 12.172 1 98.94 116 VAL A N 1
ATOM 858 C CA . VAL A 1 116 ? 1.92 16.141 11.25 1 98.94 116 VAL A CA 1
ATOM 859 C C . VAL A 1 116 ? 1.458 17.562 10.938 1 98.94 116 VAL A C 1
ATOM 861 O O . VAL A 1 116 ? 1.457 18.422 11.812 1 98.94 116 VAL A O 1
ATOM 864 N N . GLY A 1 117 ? 1.25 17.859 9.625 1 98.94 117 GLY A N 1
ATOM 865 C CA . GLY A 1 117 ? 0.491 19.031 9.211 1 98.94 117 GLY A CA 1
ATOM 866 C C . GLY A 1 117 ? -1.001 18.766 9.117 1 98.94 117 GLY A C 1
ATOM 867 O O . GLY A 1 117 ? -1.437 17.891 8.367 1 98.94 117 GLY A O 1
ATOM 868 N N . ASP A 1 118 ? -1.806 19.531 9.883 1 98.94 118 ASP A N 1
ATOM 869 C CA . ASP A 1 118 ? -3.232 19.234 9.984 1 98.94 118 ASP A CA 1
ATOM 870 C C . ASP A 1 118 ? -4.07 20.484 9.711 1 98.94 118 ASP A C 1
ATOM 872 O O . ASP A 1 118 ? -3.773 21.562 10.234 1 98.94 118 ASP A O 1
ATOM 876 N N . MET A 1 119 ? -4.973 20.312 8.828 1 98.75 119 MET A N 1
ATOM 877 C CA . MET A 1 119 ? -5.945 21.344 8.445 1 98.75 119 MET A CA 1
ATOM 878 C C . MET A 1 119 ? -7.359 20.906 8.812 1 98.75 119 MET A C 1
ATOM 880 O O . MET A 1 119 ? -7.91 19.984 8.211 1 98.75 119 MET A O 1
ATOM 884 N N . TYR A 1 120 ? -7.973 21.578 9.82 1 98.06 120 TYR A N 1
ATOM 885 C CA . TYR A 1 120 ? -9.352 21.234 10.148 1 98.06 120 TYR A CA 1
ATOM 886 C C . TYR A 1 120 ? -10.023 22.375 10.914 1 98.06 120 TYR A C 1
ATOM 888 O O . TYR A 1 120 ? -9.75 23.547 10.664 1 98.06 120 TYR A O 1
ATOM 896 N N . PHE A 1 121 ? -11.07 22.016 11.719 1 96.88 121 PHE A N 1
ATOM 897 C CA . PHE A 1 121 ? -11.836 22.953 12.516 1 96.88 121 PHE A CA 1
ATOM 898 C C . PHE A 1 121 ? -11.578 22.75 14 1 96.88 121 PHE A C 1
ATOM 900 O O . PHE A 1 121 ? -10.977 21.75 14.398 1 96.88 121 PHE A O 1
ATOM 907 N N . GLU A 1 122 ? -12.07 23.688 14.773 1 98.06 122 GLU A N 1
ATOM 908 C CA . GLU A 1 122 ? -11.914 23.594 16.219 1 98.06 122 GLU A CA 1
ATOM 909 C C . GLU A 1 122 ? -10.469 23.266 16.594 1 98.06 122 GLU A C 1
ATOM 911 O O . GLU A 1 122 ? -10.219 22.297 17.328 1 98.06 122 GLU A O 1
ATOM 916 N N . VAL A 1 123 ? -9.547 24.078 16.078 1 98.75 123 VAL A N 1
ATOM 917 C CA . VAL A 1 123 ? -8.117 23.797 16.125 1 98.75 123 VAL A CA 1
ATOM 918 C C . VAL A 1 123 ? -7.641 23.75 17.578 1 98.75 123 VAL A C 1
ATOM 920 O O . VAL A 1 123 ? -6.73 23 17.922 1 98.75 123 VAL A O 1
ATOM 923 N N . PRO A 1 124 ? -8.25 24.531 18.516 1 98.56 124 PRO A N 1
ATOM 924 C CA . PRO A 1 124 ? -7.836 24.391 19.922 1 98.56 124 PRO A CA 1
ATOM 925 C C . PRO A 1 124 ? -8.023 22.969 20.438 1 98.56 124 PRO A C 1
ATOM 927 O O . PRO A 1 124 ? -7.203 22.484 21.219 1 98.56 124 PRO A O 1
ATOM 930 N N . GLU A 1 125 ? -9.133 22.266 20.016 1 98.69 125 GLU A N 1
ATOM 931 C CA . GLU A 1 125 ? -9.328 20.859 20.391 1 98.69 125 GLU A CA 1
ATOM 932 C C . GLU A 1 125 ? -8.25 19.969 19.797 1 98.69 125 GLU A C 1
ATOM 934 O O . GLU A 1 125 ? -7.789 19.031 20.438 1 98.69 125 GLU A O 1
ATOM 939 N N . VAL A 1 126 ? -7.871 20.25 18.578 1 98.88 126 VAL A N 1
ATOM 940 C CA . VAL A 1 126 ? -6.812 19.516 17.891 1 98.88 126 VAL A CA 1
ATOM 941 C C . VAL A 1 126 ? -5.484 19.719 18.625 1 98.88 126 VAL A C 1
ATOM 943 O O . VAL A 1 126 ? -4.758 18.766 18.891 1 98.88 126 VAL A O 1
ATOM 946 N N . ALA A 1 127 ? -5.195 21 18.953 1 98.88 127 ALA A N 1
ATOM 947 C CA . ALA A 1 127 ? -3.949 21.344 19.641 1 98.88 127 ALA A CA 1
ATOM 948 C C . ALA A 1 127 ? -3.859 20.656 21 1 98.88 127 ALA A C 1
ATOM 950 O O . ALA A 1 127 ? -2.785 20.203 21.406 1 98.88 127 ALA A O 1
ATOM 951 N N . ALA A 1 128 ? -4.977 20.625 21.688 1 98.75 128 ALA A N 1
ATOM 952 C CA . ALA A 1 128 ? -5.008 19.953 22.984 1 98.75 128 ALA A CA 1
ATOM 953 C C . ALA A 1 128 ? -4.68 18.469 22.844 1 98.75 128 ALA A C 1
ATOM 955 O O . ALA A 1 128 ? -3.939 17.906 23.656 1 98.75 128 ALA A O 1
ATOM 956 N N . ALA A 1 129 ? -5.25 17.812 21.844 1 98.81 129 ALA A N 1
ATOM 957 C CA . ALA A 1 129 ? -4.969 16.391 21.578 1 98.81 129 ALA A CA 1
ATOM 958 C C . ALA A 1 129 ? -3.5 16.188 21.203 1 98.81 129 ALA A C 1
ATOM 960 O O . ALA A 1 129 ? -2.881 15.211 21.625 1 98.81 129 ALA A O 1
ATOM 961 N N . VAL A 1 130 ? -2.971 17.094 20.438 1 98.88 130 VAL A N 1
ATOM 962 C CA . VAL A 1 130 ? -1.576 17.047 20 1 98.88 130 VAL A CA 1
ATOM 963 C C . VAL A 1 130 ? -0.659 17.141 21.219 1 98.88 130 VAL A C 1
ATOM 965 O O . VAL A 1 130 ? 0.302 16.391 21.344 1 98.88 130 VAL A O 1
ATOM 968 N N . GLU A 1 131 ? -0.991 18.109 22.031 1 98.69 131 GLU A N 1
ATOM 969 C CA . GLU A 1 131 ? -0.205 18.281 23.25 1 98.69 131 GLU A CA 1
ATOM 970 C C . GLU A 1 131 ? -0.241 17.016 24.109 1 98.69 131 GLU A C 1
ATOM 972 O O . GLU A 1 131 ? 0.797 16.562 24.594 1 98.69 131 GLU A O 1
ATOM 977 N N . GLU A 1 132 ? -1.396 16.453 24.281 1 98.62 132 GLU A N 1
ATOM 978 C CA . GLU A 1 132 ? -1.579 15.242 25.062 1 98.62 132 GLU A CA 1
ATOM 979 C C . GLU A 1 132 ? -0.803 14.07 24.469 1 98.62 132 GLU A C 1
ATOM 981 O O . GLU A 1 132 ? -0.166 13.305 25.188 1 98.62 132 GLU A O 1
ATOM 986 N N . ALA A 1 133 ? -0.8 13.906 23.188 1 98.75 133 ALA A N 1
ATOM 987 C CA . ALA A 1 133 ? -0.209 12.773 22.484 1 98.75 133 ALA A CA 1
ATOM 988 C C . ALA A 1 133 ? 1.314 12.852 22.5 1 98.75 133 ALA A C 1
ATOM 990 O O . ALA A 1 133 ? 1.996 11.82 22.438 1 98.75 133 ALA A O 1
ATOM 991 N N . GLY A 1 134 ? 1.864 14.07 22.469 1 98.69 134 GLY A N 1
ATOM 992 C CA . GLY A 1 134 ? 3.305 14.266 22.5 1 98.69 134 GLY A CA 1
ATOM 993 C C . GLY A 1 134 ? 3.932 14.359 21.125 1 98.69 134 GLY A C 1
ATOM 994 O O . GLY A 1 134 ? 5.156 14.375 21 1 98.69 134 GLY A O 1
ATOM 995 N N . ILE A 1 135 ? 3.113 14.438 20.094 1 98.81 135 ILE A N 1
ATOM 996 C CA . ILE A 1 135 ? 3.582 14.547 18.719 1 98.81 135 ILE A CA 1
ATOM 997 C C . ILE A 1 135 ? 3.832 16.016 18.375 1 98.81 135 ILE A C 1
ATOM 999 O O . ILE A 1 135 ? 3.414 16.906 19.109 1 98.81 135 ILE A O 1
ATOM 1003 N N . ARG A 1 136 ? 4.641 16.344 17.297 1 98.81 136 ARG A N 1
ATOM 1004 C CA . ARG A 1 136 ? 4.77 17.688 16.75 1 98.81 136 ARG A CA 1
ATOM 1005 C C . ARG A 1 136 ? 3.721 17.938 15.68 1 98.81 136 ARG A C 1
ATOM 1007 O O . ARG A 1 136 ? 3.285 17.016 15 1 98.81 136 ARG A O 1
ATOM 1014 N N . ALA A 1 137 ? 3.322 19.234 15.547 1 98.94 137 ALA A N 1
ATOM 1015 C CA . ALA A 1 137 ? 2.32 19.5 14.523 1 98.94 137 ALA A CA 1
ATOM 1016 C C . ALA A 1 137 ? 2.436 20.938 14.016 1 98.94 137 ALA A C 1
ATOM 1018 O O . ALA A 1 137 ? 2.854 21.828 14.75 1 98.94 137 ALA A O 1
ATOM 1019 N N . ARG A 1 138 ? 2.178 21.125 12.789 1 98.88 138 ARG A N 1
ATOM 1020 C CA . ARG A 1 138 ? 1.793 22.422 12.234 1 98.88 138 ARG A CA 1
ATOM 1021 C C . ARG A 1 138 ? 0.296 22.469 11.945 1 98.88 138 ARG A C 1
ATOM 1023 O O . ARG A 1 138 ? -0.202 21.734 11.094 1 98.88 138 ARG A O 1
ATOM 1030 N N . LEU A 1 139 ? -0.417 23.297 12.656 1 98.94 139 LEU A N 1
ATOM 1031 C CA . LEU A 1 139 ? -1.876 23.281 12.672 1 98.94 139 LEU A CA 1
ATOM 1032 C C . LEU A 1 139 ? -2.426 24.562 12.039 1 98.94 139 LEU A C 1
ATOM 1034 O O . LEU A 1 139 ? -1.764 25.609 12.047 1 98.94 139 LEU A O 1
ATOM 1038 N N . GLY A 1 140 ? -3.594 24.469 11.492 1 98.81 140 GLY A N 1
ATOM 1039 C CA . GLY A 1 140 ? -4.312 25.641 11.016 1 98.81 140 GLY A CA 1
ATOM 1040 C C . GLY A 1 140 ? -5.793 25.391 10.82 1 98.81 140 GLY A C 1
ATOM 1041 O O . GLY A 1 140 ? -6.215 24.25 10.594 1 98.81 140 GLY A O 1
ATOM 1042 N N . HIS A 1 141 ? -6.562 26.453 10.961 1 98.69 141 HIS A N 1
ATOM 1043 C CA . HIS A 1 141 ? -8 26.453 10.711 1 98.69 141 HIS A CA 1
ATOM 1044 C C . HIS A 1 141 ? -8.289 26.469 9.211 1 98.69 141 HIS A C 1
ATOM 1046 O O . HIS A 1 141 ? -7.891 27.406 8.508 1 98.69 141 HIS A O 1
ATOM 1052 N N . GLY A 1 142 ? -8.945 25.375 8.742 1 98 142 GLY A N 1
ATOM 1053 C CA . GLY A 1 142 ? -9.352 25.375 7.348 1 98 142 GLY A CA 1
ATOM 1054 C C . GLY A 1 142 ? -10.414 26.406 7.035 1 98 142 GLY A C 1
ATOM 1055 O O . GLY A 1 142 ? -11.508 26.375 7.609 1 98 142 GLY A O 1
ATOM 1056 N N . ILE A 1 143 ? -10.102 27.312 6.094 1 97.94 143 ILE A N 1
ATOM 1057 C CA . ILE A 1 143 ? -10.992 28.438 5.793 1 97.94 143 ILE A CA 1
ATOM 1058 C C . ILE A 1 143 ? -11.727 28.172 4.484 1 97.94 143 ILE A C 1
ATOM 1060 O O . ILE A 1 143 ? -11.109 28.062 3.424 1 97.94 143 ILE A O 1
ATOM 1064 N N . VAL A 1 144 ? -12.992 28 4.535 1 94.56 144 VAL A N 1
ATOM 1065 C CA . VAL A 1 144 ? -13.859 27.844 3.377 1 94.56 144 VAL A CA 1
ATOM 1066 C C . VAL A 1 144 ? -14.891 28.969 3.338 1 94.56 144 VAL A C 1
ATOM 1068 O O . VAL A 1 144 ? -15.68 29.125 4.277 1 94.56 144 VAL A O 1
ATOM 1071 N N . THR A 1 145 ? -14.93 29.766 2.252 1 95.56 145 THR A N 1
ATOM 1072 C CA . THR A 1 145 ? -15.805 30.922 2.23 1 95.56 145 THR A CA 1
ATOM 1073 C C . THR A 1 145 ? -16.953 30.734 1.236 1 95.56 145 THR A C 1
ATOM 1075 O O . THR A 1 145 ? -17.922 31.5 1.231 1 95.56 145 THR A O 1
ATOM 1078 N N . VAL A 1 146 ? -16.828 29.672 0.373 1 89.12 146 VAL A N 1
ATOM 1079 C CA . VAL A 1 146 ? -17.875 29.422 -0.602 1 89.12 146 VAL A CA 1
ATOM 1080 C C . VAL A 1 146 ? -19.203 29.203 0.12 1 89.12 146 VAL A C 1
ATOM 1082 O O . VAL A 1 146 ? -19.266 28.469 1.099 1 89.12 146 VAL A O 1
ATOM 1085 N N . GLY A 1 147 ? -20.234 29.859 -0.329 1 88 147 GLY A N 1
ATOM 1086 C CA . GLY A 1 147 ? -21.562 29.703 0.246 1 88 147 GLY A CA 1
ATOM 1087 C C . GLY A 1 147 ? -21.781 30.562 1.474 1 88 147 GLY A C 1
ATOM 1088 O O . GLY A 1 147 ? -22.891 30.594 2.023 1 88 147 GLY A O 1
ATOM 1089 N N . LYS A 1 148 ? -20.766 31.219 1.932 1 93.69 148 LYS A N 1
ATOM 1090 C CA . LYS A 1 148 ? -20.8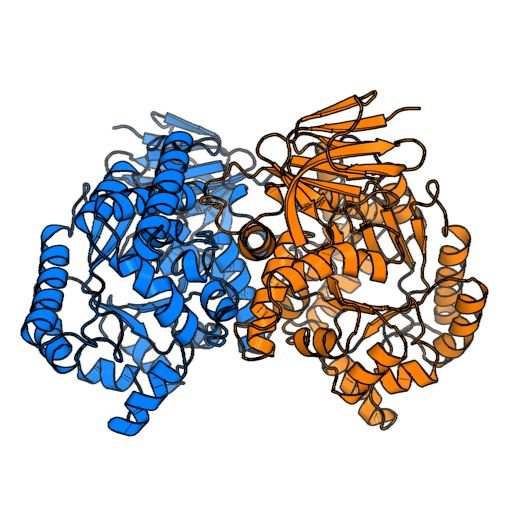91 32.125 3.08 1 93.69 148 LYS A CA 1
ATOM 1091 C C . LYS A 1 148 ? -21.125 33.562 2.631 1 93.69 148 LYS A C 1
ATOM 1093 O O . LYS A 1 148 ? -20.703 33.938 1.544 1 93.69 148 LYS A O 1
ATOM 1098 N N . ASP A 1 149 ? -21.891 34.25 3.463 1 95.31 149 ASP A N 1
ATOM 1099 C CA . ASP A 1 149 ? -21.953 35.688 3.219 1 95.31 149 ASP A CA 1
ATOM 1100 C C . ASP A 1 149 ? -20.641 36.375 3.619 1 95.31 149 ASP A C 1
ATOM 1102 O O . ASP A 1 149 ? -19.75 35.719 4.184 1 95.31 149 ASP A O 1
ATOM 1106 N N . GLU A 1 150 ? -20.484 37.594 3.27 1 94.75 150 GLU A N 1
ATOM 1107 C CA . GLU A 1 150 ? -19.219 38.312 3.441 1 94.75 150 GLU A CA 1
ATOM 1108 C C . GLU A 1 150 ? -18.812 38.344 4.906 1 94.75 150 GLU A C 1
ATOM 1110 O O . GLU A 1 150 ? -17.625 38.188 5.223 1 94.75 150 GLU A O 1
ATOM 1115 N N . ALA A 1 151 ? -19.719 38.625 5.762 1 96.88 151 ALA A N 1
ATOM 1116 C CA . ALA A 1 151 ? -19.422 38.719 7.188 1 96.88 151 ALA A CA 1
ATOM 1117 C C . ALA A 1 151 ? -18.906 37.406 7.738 1 96.88 151 ALA A C 1
ATOM 1119 O O . ALA A 1 151 ? -17.938 37.375 8.5 1 96.88 151 ALA A O 1
ATOM 1120 N N . ASP A 1 152 ? -19.531 36.344 7.316 1 96.88 152 ASP A N 1
ATOM 1121 C CA . ASP A 1 152 ? -19.141 35.031 7.766 1 96.88 152 ASP A CA 1
ATOM 1122 C C . ASP A 1 152 ? -17.797 34.625 7.172 1 96.88 152 ASP A C 1
ATOM 1124 O O . ASP A 1 152 ? -17 33.969 7.836 1 96.88 152 ASP A O 1
ATOM 1128 N N . ALA A 1 153 ? -17.625 34.938 5.965 1 97.62 153 ALA A N 1
ATOM 1129 C CA . ALA A 1 153 ? -16.359 34.625 5.293 1 97.62 153 ALA A CA 1
ATOM 1130 C C . ALA A 1 153 ? -15.195 35.344 5.992 1 97.62 153 ALA A C 1
ATOM 1132 O O . ALA A 1 153 ? -14.156 34.719 6.246 1 97.62 153 ALA A O 1
ATOM 1133 N N . ARG A 1 154 ? -15.398 36.594 6.266 1 97.75 154 ARG A N 1
ATOM 1134 C CA . ARG A 1 154 ? -14.367 37.375 6.957 1 97.75 154 ARG A CA 1
ATOM 1135 C C . ARG A 1 154 ? -14.109 36.812 8.352 1 97.75 154 ARG A C 1
ATOM 1137 O O . ARG A 1 154 ? -12.961 36.719 8.789 1 97.75 154 ARG A O 1
ATOM 1144 N N . ALA A 1 155 ? -15.164 36.438 9.016 1 98.06 155 ALA A N 1
ATOM 1145 C CA . ALA A 1 155 ? -15.031 35.875 10.352 1 98.06 155 ALA A CA 1
ATOM 1146 C C . ALA A 1 155 ? -14.203 34.594 10.32 1 98.06 155 ALA A C 1
ATOM 1148 O O . ALA A 1 155 ? -13.461 34.281 11.258 1 98.06 155 ALA A O 1
ATOM 1149 N N . ASP A 1 156 ? -14.359 33.875 9.305 1 97.75 156 ASP A N 1
ATOM 1150 C CA . ASP A 1 156 ? -13.602 32.625 9.148 1 97.75 156 ASP A CA 1
ATOM 1151 C C . ASP A 1 156 ? -12.109 32.906 8.984 1 97.75 156 ASP A C 1
ATOM 1153 O O . ASP A 1 156 ? -11.281 32.219 9.586 1 97.75 156 ASP A O 1
ATOM 1157 N N . PHE A 1 157 ? -11.734 33.875 8.234 1 98.56 157 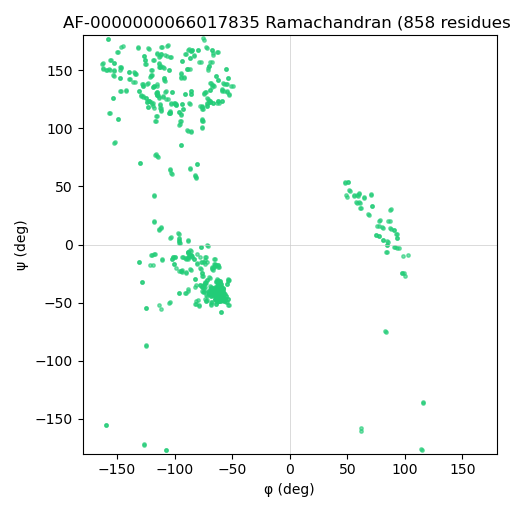PHE A N 1
ATOM 1158 C CA . PHE A 1 157 ? -10.344 34.281 8.086 1 98.56 157 PHE A CA 1
ATOM 1159 C C . PHE A 1 157 ? -9.797 34.812 9.398 1 98.56 157 PHE A C 1
ATOM 1161 O O . PHE A 1 157 ? -8.656 34.531 9.766 1 98.56 157 PHE A O 1
ATOM 1168 N N . GLU A 1 158 ? -10.625 35.625 10.07 1 98.62 158 GLU A N 1
ATOM 1169 C CA . GLU A 1 158 ? -10.219 36.156 11.367 1 98.62 158 GLU A CA 1
ATOM 1170 C C . GLU A 1 158 ? -9.945 35.031 12.367 1 98.62 158 GLU A C 1
ATOM 1172 O O . GLU A 1 158 ? -8.969 35.094 13.117 1 98.62 158 GLU A O 1
ATOM 1177 N N . GLU A 1 159 ? -10.781 34.031 12.305 1 98.38 159 GLU A N 1
ATOM 1178 C CA . GLU A 1 159 ? -10.586 32.875 13.156 1 98.38 159 GLU A CA 1
ATOM 1179 C C . GLU A 1 159 ? -9.289 32.156 12.812 1 98.38 159 GLU A C 1
ATOM 1181 O O . GLU A 1 159 ? -8.531 31.766 13.703 1 98.38 159 GLU A O 1
ATOM 1186 N N . GLY A 1 160 ? -9.062 31.922 11.555 1 98.56 160 GLY A N 1
ATOM 1187 C CA . GLY A 1 160 ? -7.824 31.281 11.117 1 98.56 160 GLY A CA 1
ATOM 1188 C C . GLY A 1 160 ? -6.582 32 11.594 1 98.56 160 GLY A C 1
ATOM 1189 O O . GLY A 1 160 ? -5.637 31.375 12.07 1 98.56 160 GLY A O 1
ATOM 1190 N N . LEU A 1 161 ? -6.605 33.312 11.469 1 98.62 161 LEU A N 1
ATOM 1191 C CA . LEU A 1 161 ? -5.457 34.094 11.875 1 98.62 161 LEU A CA 1
ATOM 1192 C C . LEU A 1 161 ? -5.309 34.094 13.391 1 98.62 161 LEU A C 1
ATOM 1194 O O . LEU A 1 161 ? -4.195 34.031 13.914 1 98.62 161 LEU A O 1
ATOM 1198 N N . ALA A 1 162 ? -6.418 34.219 14.109 1 98.62 162 ALA A N 1
ATOM 1199 C CA . ALA A 1 162 ? -6.395 34.219 15.57 1 98.62 162 ALA A CA 1
ATOM 1200 C C . ALA A 1 162 ? -5.816 32.906 16.094 1 98.62 162 ALA A C 1
ATOM 1202 O O . ALA A 1 162 ? -4.98 32.906 17 1 98.62 162 ALA A O 1
ATOM 1203 N N . VAL A 1 163 ? -6.273 31.812 15.531 1 98.19 163 VAL A N 1
ATOM 1204 C CA . VAL A 1 163 ? -5.785 30.484 15.891 1 98.19 163 VAL A CA 1
ATOM 1205 C C . VAL A 1 163 ? -4.285 30.406 15.633 1 98.19 163 VAL A C 1
ATOM 1207 O O . VAL A 1 163 ? -3.531 29.891 16.469 1 98.19 163 VAL A O 1
ATOM 1210 N N . ALA A 1 164 ? -3.889 30.844 14.5 1 98.38 164 ALA A N 1
ATOM 1211 C CA . ALA A 1 164 ? -2.477 30.797 14.125 1 98.38 164 ALA A CA 1
ATOM 1212 C C . ALA A 1 164 ? -1.619 31.562 15.125 1 98.38 164 ALA A C 1
ATOM 1214 O O . ALA A 1 164 ? -0.564 31.094 15.547 1 98.38 164 ALA A O 1
ATOM 1215 N N . ARG A 1 165 ? -2.08 32.75 15.555 1 98.12 165 ARG A N 1
ATOM 1216 C CA . ARG A 1 165 ? -1.338 33.594 16.484 1 98.12 165 ARG A CA 1
ATOM 1217 C C . ARG A 1 165 ? -1.315 33 17.891 1 98.12 165 ARG A C 1
ATOM 1219 O O . ARG A 1 165 ? -0.278 33 18.547 1 98.12 165 ARG A O 1
ATOM 1226 N N . GLU A 1 166 ? -2.418 32.5 18.25 1 98.31 166 GLU A N 1
ATOM 1227 C CA . GLU A 1 166 ? -2.598 32.062 19.625 1 98.31 166 GLU A CA 1
ATOM 1228 C C . GLU A 1 166 ? -1.87 30.766 19.906 1 98.31 166 GLU A C 1
ATOM 1230 O O . GLU A 1 166 ? -1.366 30.547 21 1 98.31 166 GLU A O 1
ATOM 1235 N N . LEU A 1 167 ? -1.812 29.875 18.922 1 98.69 167 LEU A N 1
ATOM 1236 C CA . LEU A 1 167 ? -1.361 28.516 19.188 1 98.69 167 LEU A CA 1
ATOM 1237 C C . LEU A 1 167 ? 0.085 28.328 18.734 1 98.69 167 LEU A C 1
ATOM 1239 O O . LEU A 1 167 ? 0.711 27.312 19.062 1 98.69 167 LEU A O 1
ATOM 1243 N N . ASP A 1 168 ? 0.662 29.297 17.984 1 98.44 168 ASP A N 1
ATOM 1244 C CA . ASP A 1 168 ? 2.045 29.141 17.547 1 98.44 168 ASP A CA 1
ATOM 1245 C C . ASP A 1 168 ? 3 29.078 18.734 1 98.44 168 ASP A C 1
ATOM 1247 O O . ASP A 1 168 ? 2.971 29.938 19.609 1 98.44 168 ASP A O 1
ATOM 1251 N N . GLY A 1 169 ? 3.764 28 18.797 1 97.88 169 GLY A N 1
ATOM 1252 C CA . GLY A 1 169 ? 4.707 27.812 19.891 1 97.88 169 GLY A CA 1
ATOM 1253 C C . GLY A 1 169 ? 4.117 27.047 21.062 1 97.88 169 GLY A C 1
ATOM 1254 O O . GLY A 1 169 ? 4.824 26.734 22.016 1 97.88 169 GLY A O 1
ATOM 1255 N N . ALA A 1 170 ? 2.863 26.703 20.969 1 98.19 170 ALA A N 1
ATOM 1256 C CA . ALA A 1 170 ? 2.225 25.969 22.047 1 98.19 170 ALA A CA 1
ATOM 1257 C C . ALA A 1 170 ? 2.881 24.609 22.25 1 98.19 170 ALA A C 1
ATOM 1259 O O . ALA A 1 170 ? 3.715 24.188 21.438 1 98.19 170 ALA A O 1
ATOM 1260 N N . ALA A 1 171 ? 2.582 23.922 23.438 1 97.56 171 ALA A N 1
ATOM 1261 C CA . ALA A 1 171 ? 3.092 22.594 23.766 1 97.56 171 ALA A CA 1
ATOM 1262 C C . ALA A 1 171 ? 4.617 22.578 23.766 1 97.56 171 ALA A C 1
ATOM 1264 O O . ALA A 1 171 ? 5.234 21.719 23.141 1 97.56 171 ALA A O 1
ATOM 1265 N N . ASP A 1 172 ? 5.199 23.641 24.344 1 95.19 172 ASP A N 1
ATOM 1266 C CA . ASP A 1 172 ? 6.641 23.781 24.5 1 95.19 172 ASP A CA 1
ATOM 1267 C C . ASP A 1 172 ? 7.352 23.766 23.156 1 95.19 172 ASP A C 1
ATOM 1269 O O . ASP A 1 172 ? 8.367 23.094 22.984 1 95.19 172 ASP A O 1
ATOM 1273 N N . GLY A 1 173 ? 6.688 24.391 22.125 1 96.19 173 GLY A N 1
ATOM 1274 C CA . GLY A 1 173 ? 7.328 24.562 20.828 1 96.19 173 GLY A CA 1
ATOM 1275 C C . GLY A 1 173 ? 7.016 23.453 19.859 1 96.19 173 GLY A C 1
ATOM 1276 O O . GLY A 1 173 ? 7.391 23.531 18.688 1 96.19 173 GLY A O 1
ATOM 1277 N N . ARG A 1 174 ? 6.281 22.438 20.281 1 98 174 ARG A N 1
ATOM 1278 C CA . ARG A 1 174 ? 5.965 21.328 19.406 1 98 174 ARG A CA 1
ATOM 1279 C C . ARG A 1 174 ? 4.859 21.703 18.422 1 98 174 ARG A C 1
ATOM 1281 O O . ARG A 1 174 ? 4.699 21.062 17.391 1 98 174 ARG A O 1
ATOM 1288 N N . VAL A 1 175 ? 4.098 22.719 18.75 1 98.69 175 VAL A N 1
ATOM 1289 C CA . VAL A 1 175 ? 3.025 23.156 17.859 1 98.69 175 VAL A CA 1
ATOM 1290 C C . VAL A 1 175 ? 3.453 24.422 17.125 1 98.69 175 VAL A C 1
ATOM 1292 O O . VAL A 1 175 ? 3.863 25.406 17.75 1 98.69 175 VAL A O 1
ATOM 1295 N N . ARG A 1 176 ? 3.461 24.375 15.867 1 98.69 176 ARG A N 1
ATOM 1296 C CA . ARG A 1 176 ? 3.523 25.516 14.977 1 98.69 176 ARG A CA 1
ATOM 1297 C C . ARG A 1 176 ? 2.215 25.688 14.203 1 98.69 176 ARG A C 1
ATOM 1299 O O . ARG A 1 176 ? 1.352 24.812 14.242 1 98.69 176 ARG A O 1
ATOM 1306 N N . THR A 1 177 ? 2.049 26.859 13.633 1 98.81 177 THR A N 1
ATOM 1307 C CA . THR A 1 177 ? 0.766 27.094 12.977 1 98.81 177 THR A CA 1
ATOM 1308 C C . THR A 1 177 ? 0.969 27.672 11.578 1 98.81 177 THR A C 1
ATOM 1310 O O . THR A 1 177 ? 2.1 27.938 11.172 1 98.81 177 THR A O 1
ATOM 1313 N N . ALA A 1 178 ? -0.07 27.734 10.789 1 98.88 178 ALA A N 1
ATOM 1314 C CA . ALA A 1 178 ? -0.168 28.359 9.469 1 98.88 178 ALA A CA 1
ATOM 1315 C C . ALA A 1 178 ? -1.561 28.938 9.234 1 98.88 178 ALA A C 1
ATOM 1317 O O . ALA A 1 178 ? -2.52 28.562 9.906 1 98.88 178 ALA A O 1
ATOM 1318 N N . LEU A 1 179 ? -1.667 29.969 8.43 1 98.88 179 LEU A N 1
ATOM 1319 C CA . LEU A 1 179 ? -2.957 30.312 7.84 1 98.88 179 LEU A CA 1
ATOM 1320 C C . LEU A 1 179 ? -3.32 29.344 6.723 1 98.88 179 LEU A C 1
ATOM 1322 O O . LEU A 1 179 ? -2.506 29.078 5.836 1 98.88 179 LEU A O 1
ATOM 1326 N N . MET A 1 180 ? -4.586 28.781 6.793 1 98.75 180 MET A N 1
ATOM 1327 C CA . MET A 1 180 ? -4.879 27.688 5.875 1 98.75 180 MET A CA 1
ATOM 1328 C C . MET A 1 180 ? -6.191 27.922 5.141 1 98.75 180 MET A C 1
ATOM 1330 O O . MET A 1 180 ? -7.176 27.219 5.367 1 98.75 180 MET A O 1
ATOM 1334 N N . PRO A 1 181 ? -6.164 29 4.164 1 98.62 181 PRO A N 1
ATOM 1335 C CA . PRO A 1 181 ? -7.289 28.938 3.229 1 98.62 181 PRO A CA 1
ATOM 1336 C C . PRO A 1 181 ? -7.391 27.594 2.51 1 98.62 181 PRO A C 1
ATOM 1338 O O . PRO A 1 181 ? -6.367 26.984 2.178 1 98.62 181 PRO A O 1
ATOM 1341 N N . HIS A 1 182 ? -8.547 27.125 2.389 1 96.75 182 HIS A N 1
ATOM 1342 C CA . HIS A 1 182 ? -8.719 25.766 1.892 1 96.75 182 HIS A CA 1
ATOM 1343 C C . HIS A 1 182 ? -8.133 25.609 0.494 1 96.75 182 HIS A C 1
ATOM 1345 O O . HIS A 1 182 ? -7.363 24.672 0.238 1 96.75 182 HIS A O 1
ATOM 1351 N N . SER A 1 183 ? -8.578 26.375 -0.484 1 96.81 183 SER A N 1
ATOM 1352 C CA . SER A 1 183 ? -8.062 26.406 -1.852 1 96.81 183 SER A CA 1
ATOM 1353 C C . SER A 1 183 ? -8.406 27.719 -2.545 1 96.81 183 SER A C 1
ATOM 1355 O O . SER A 1 183 ? -9.148 28.547 -2.002 1 96.81 183 SER A O 1
ATOM 1357 N N . LEU A 1 184 ? -7.93 27.922 -3.793 1 97.38 184 LEU A N 1
ATOM 1358 C CA . LEU A 1 184 ? -8.188 29.141 -4.543 1 97.38 184 LEU A CA 1
ATOM 1359 C C . LEU A 1 184 ? -9.602 29.156 -5.105 1 97.38 184 LEU A C 1
ATOM 1361 O O . LEU A 1 184 ? -10.109 30.203 -5.512 1 97.38 184 LEU A O 1
ATOM 1365 N N . THR A 1 185 ? -10.25 27.938 -5.098 1 94.69 185 THR A N 1
ATOM 1366 C CA . THR A 1 185 ? -11.602 27.859 -5.641 1 94.69 185 THR A CA 1
ATOM 1367 C C . THR A 1 185 ? -12.641 27.875 -4.523 1 94.69 185 THR A C 1
ATOM 1369 O O . THR A 1 185 ? -13.828 28.094 -4.773 1 94.69 185 THR A O 1
ATOM 1372 N N . THR A 1 186 ? -12.18 27.734 -3.258 1 93.69 186 THR A N 1
ATOM 1373 C CA . THR A 1 186 ? -13.172 27.625 -2.191 1 93.69 186 THR A CA 1
ATOM 1374 C C . THR A 1 186 ? -13 28.75 -1.183 1 93.69 186 THR A C 1
ATOM 1376 O O . THR A 1 186 ? -13.836 28.922 -0.292 1 93.69 186 THR A O 1
ATOM 1379 N N . ALA A 1 187 ? -11.914 29.562 -1.268 1 96.88 187 ALA A N 1
ATOM 1380 C CA . ALA A 1 187 ? -11.68 30.734 -0.427 1 96.88 187 ALA A CA 1
ATOM 1381 C C . ALA A 1 187 ? -11.688 32.031 -1.259 1 96.88 187 ALA A C 1
ATOM 1383 O O . ALA A 1 187 ? -11.125 32.062 -2.355 1 96.88 187 ALA A O 1
ATOM 1384 N N . ASP A 1 188 ? -12.344 33.094 -0.772 1 96.75 188 ASP A N 1
ATOM 1385 C CA . ASP A 1 188 ? -12.492 34.375 -1.467 1 96.75 188 ASP A CA 1
ATOM 1386 C C . ASP A 1 188 ? -11.133 35 -1.719 1 96.75 188 ASP A C 1
ATOM 1388 O O . ASP A 1 188 ? -10.414 35.344 -0.774 1 96.75 188 ASP A O 1
ATOM 1392 N N . PRO A 1 189 ? -10.828 35.25 -3 1 96.81 189 PRO A N 1
ATOM 1393 C CA . PRO A 1 189 ? -9.508 35.812 -3.318 1 96.81 189 PRO A CA 1
ATOM 1394 C C . PRO A 1 189 ? -9.289 37.188 -2.73 1 96.81 189 PRO A C 1
ATOM 1396 O O . PRO A 1 189 ? -8.156 37.562 -2.387 1 96.81 189 PRO A O 1
ATOM 1399 N N . ASP A 1 190 ? -10.375 37.969 -2.629 1 97 190 ASP A N 1
ATOM 1400 C CA . ASP A 1 190 ? -10.234 39.281 -2.047 1 97 190 ASP A CA 1
ATOM 1401 C C . ASP A 1 190 ? -9.844 39.219 -0.573 1 97 190 ASP A C 1
ATOM 1403 O O . ASP A 1 190 ? -9.016 40 -0.097 1 97 190 ASP A O 1
ATOM 1407 N N . LEU A 1 191 ? -10.477 38.312 0.086 1 98.19 191 LEU A N 1
ATOM 1408 C CA . LEU A 1 191 ? -10.117 38.094 1.486 1 98.19 191 LEU A CA 1
ATOM 1409 C C . LEU A 1 191 ? -8.719 37.531 1.612 1 98.19 191 LEU A C 1
ATOM 1411 O O . LEU A 1 191 ? -7.969 37.875 2.523 1 98.19 191 LEU A O 1
ATOM 1415 N N . ILE A 1 192 ? -8.344 36.625 0.708 1 98.44 192 ILE A N 1
ATOM 1416 C CA . ILE A 1 192 ? -6.977 36.094 0.692 1 98.44 192 ILE A CA 1
ATOM 1417 C C . ILE A 1 192 ? -5.984 37.25 0.58 1 98.44 192 ILE A C 1
ATOM 1419 O O . ILE A 1 192 ? -5.043 37.344 1.371 1 98.44 192 ILE A O 1
ATOM 1423 N N . ALA A 1 193 ? -6.234 38.125 -0.304 1 97.75 193 ALA A N 1
ATOM 1424 C CA . ALA A 1 193 ? -5.344 39.25 -0.551 1 97.75 193 ALA A CA 1
ATOM 1425 C C . ALA A 1 193 ? -5.227 40.125 0.686 1 97.75 193 ALA A C 1
ATOM 1427 O O . ALA A 1 193 ? -4.168 40.719 0.951 1 97.75 193 ALA A O 1
ATOM 1428 N N . GLU A 1 194 ? -6.293 40.219 1.35 1 97.88 194 GLU A N 1
ATOM 1429 C CA . GLU A 1 194 ? -6.324 41.062 2.543 1 97.88 194 GLU A CA 1
ATOM 1430 C C . GLU A 1 194 ? -5.582 40.406 3.701 1 97.88 194 GLU A C 1
ATOM 1432 O O . GLU A 1 194 ? -4.91 41.094 4.48 1 97.88 194 GLU A O 1
ATOM 1437 N N . PHE A 1 195 ? -5.656 39.125 3.869 1 98.5 195 PHE A N 1
ATOM 1438 C CA . PHE A 1 195 ? -5.223 38.438 5.094 1 98.5 195 PHE A CA 1
ATOM 1439 C C . PHE A 1 195 ? -3.811 37.906 4.941 1 98.5 195 PHE A C 1
ATOM 1441 O O . PHE A 1 195 ? -3.133 37.625 5.938 1 98.5 195 PHE A O 1
ATOM 1448 N N . VAL A 1 196 ? -3.332 37.688 3.719 1 98.19 196 VAL A N 1
ATOM 1449 C CA . VAL A 1 196 ? -2.004 37.125 3.48 1 98.19 196 VAL A CA 1
ATOM 1450 C C . VAL A 1 196 ? -0.946 38.031 4.125 1 98.19 196 VAL A C 1
ATOM 1452 O O . VAL A 1 196 ? -0.088 37.531 4.867 1 98.19 196 VAL A O 1
ATOM 1455 N N . PRO A 1 197 ? -1.009 39.375 3.912 1 98.12 197 PRO A N 1
ATOM 1456 C CA . PRO A 1 197 ? -0.023 40.219 4.574 1 98.12 197 PRO A CA 1
ATOM 1457 C C . PRO A 1 197 ? -0.105 40.156 6.098 1 98.12 197 PRO A C 1
ATOM 1459 O O . PRO A 1 197 ? 0.915 40.281 6.781 1 98.12 197 PRO A O 1
ATOM 1462 N N . ARG A 1 198 ? -1.255 39.969 6.641 1 98.44 198 ARG A N 1
ATOM 1463 C CA . ARG A 1 198 ? -1.427 39.844 8.086 1 98.44 198 ARG A CA 1
ATOM 1464 C C . ARG A 1 198 ? -0.795 38.562 8.617 1 98.44 198 ARG A C 1
ATOM 1466 O O . ARG A 1 198 ? -0.232 38.562 9.711 1 98.44 198 ARG A O 1
ATOM 1473 N N . ALA A 1 199 ? -0.936 37.469 7.855 1 98.44 199 ALA A N 1
ATOM 1474 C CA . ALA A 1 199 ? -0.275 36.219 8.219 1 98.44 199 ALA A CA 1
ATOM 1475 C C . ALA A 1 199 ? 1.242 36.375 8.211 1 98.44 199 ALA A C 1
ATOM 1477 O O . ALA A 1 199 ? 1.928 35.875 9.109 1 98.44 199 ALA A O 1
ATOM 1478 N N . ARG A 1 200 ? 1.741 37.156 7.184 1 98 200 ARG A N 1
ATOM 1479 C CA . ARG A 1 200 ? 3.174 37.406 7.094 1 98 200 ARG A CA 1
ATOM 1480 C C . ARG A 1 200 ? 3.656 38.188 8.305 1 98 200 ARG A C 1
ATOM 1482 O O . ARG A 1 200 ? 4.715 37.906 8.867 1 98 200 ARG A O 1
ATOM 1489 N N . ASP A 1 201 ? 2.908 39.156 8.664 1 97.69 201 ASP A N 1
ATOM 1490 C CA . ASP A 1 201 ? 3.24 39.969 9.82 1 97.69 201 ASP A CA 1
ATOM 1491 C C . ASP A 1 201 ? 3.262 39.125 11.102 1 97.69 201 ASP A C 1
ATOM 1493 O O . ASP A 1 201 ? 4.043 39.406 12.016 1 97.69 201 ASP A O 1
ATOM 1497 N N . ALA A 1 202 ? 2.4 38.156 11.133 1 97.62 202 ALA A N 1
ATOM 1498 C CA . ALA A 1 202 ? 2.322 37.25 12.289 1 97.62 202 ALA A CA 1
ATOM 1499 C C . ALA A 1 202 ? 3.436 36.219 12.258 1 97.62 202 ALA A C 1
ATOM 1501 O O . ALA A 1 202 ? 3.646 35.5 13.234 1 97.62 202 ALA A O 1
ATOM 1502 N N . GLY A 1 203 ? 4.137 36.125 11.164 1 97.44 203 GLY A N 1
ATOM 1503 C CA . GLY A 1 203 ? 5.27 35.219 11.039 1 97.44 203 GLY A CA 1
ATOM 1504 C C . GLY A 1 203 ? 4.855 33.781 10.797 1 97.44 203 GLY A C 1
ATOM 1505 O O . GLY A 1 203 ? 5.586 32.875 11.156 1 97.44 203 GLY A O 1
ATOM 1506 N N . VAL A 1 204 ? 3.66 33.531 10.32 1 98.12 204 VAL A N 1
ATOM 1507 C CA . VAL A 1 204 ? 3.211 32.156 10.055 1 98.12 204 VAL A CA 1
ATOM 1508 C C . VAL A 1 204 ? 3.127 31.938 8.547 1 98.12 204 VAL A C 1
ATOM 1510 O O . VAL A 1 204 ? 2.795 32.844 7.789 1 98.12 204 VAL A O 1
ATOM 1513 N N . PRO A 1 205 ? 3.48 30.719 8.086 1 98.69 205 PRO A N 1
ATOM 1514 C CA . PRO A 1 205 ? 3.348 30.422 6.66 1 98.69 205 PRO A CA 1
ATOM 1515 C C . PRO A 1 205 ? 1.898 30.188 6.238 1 98.69 205 PRO A C 1
ATOM 1517 O O . PRO A 1 205 ? 0.99 30.266 7.07 1 98.69 205 PRO A O 1
ATOM 1520 N N . ILE A 1 206 ? 1.719 29.969 4.938 1 98.81 206 ILE A N 1
ATOM 1521 C CA . ILE A 1 206 ? 0.405 29.688 4.367 1 98.81 206 ILE A CA 1
ATOM 1522 C C . ILE A 1 206 ? 0.4 28.312 3.717 1 98.81 206 ILE A C 1
ATOM 1524 O O . ILE A 1 206 ? 1.374 27.922 3.068 1 98.81 206 ILE A O 1
ATOM 1528 N N . HIS A 1 207 ? -0.636 27.547 3.957 1 98.88 207 HIS A N 1
ATOM 1529 C CA . HIS A 1 207 ? -0.833 26.219 3.408 1 98.88 207 HIS A CA 1
ATOM 1530 C C . HIS A 1 207 ? -2.23 26.062 2.816 1 98.88 207 HIS A C 1
ATOM 1532 O O . HIS A 1 207 ? -3.217 26.484 3.428 1 98.88 207 HIS A O 1
ATOM 1538 N N . TYR A 1 208 ? -2.357 25.547 1.628 1 98.75 208 TYR A N 1
ATOM 1539 C CA . TYR A 1 208 ? -3.656 25.359 0.994 1 98.75 208 TYR A CA 1
ATOM 1540 C C . TYR A 1 208 ? -3.6 24.25 -0.051 1 98.75 208 TYR A C 1
ATOM 1542 O O . TYR A 1 208 ? -2.516 23.797 -0.438 1 98.75 208 TYR A O 1
ATOM 1550 N N . HIS A 1 209 ? -4.738 23.641 -0.433 1 98 209 HIS A N 1
ATOM 1551 C CA . HIS A 1 209 ? -4.836 22.703 -1.55 1 98 209 HIS A CA 1
ATOM 1552 C C . HIS A 1 209 ? -4.637 23.422 -2.883 1 98 209 HIS A C 1
ATOM 1554 O O . HIS A 1 209 ? -5.16 24.516 -3.088 1 98 209 HIS A O 1
ATOM 1560 N N . ALA A 1 210 ? -3.922 22.781 -3.736 1 98.56 210 ALA A N 1
ATOM 1561 C CA . ALA A 1 210 ? -3.732 23.406 -5.043 1 98.56 210 ALA A CA 1
ATOM 1562 C C . ALA A 1 210 ? -3.633 22.359 -6.145 1 98.56 210 ALA A C 1
ATOM 1564 O O . ALA A 1 210 ? -2.93 21.359 -5.992 1 98.56 210 ALA A O 1
ATOM 1565 N N . ASN A 1 211 ? -4.391 22.578 -7.234 1 98.56 211 ASN A N 1
ATOM 1566 C CA . ASN A 1 211 ? -4.273 21.828 -8.484 1 98.56 211 ASN A CA 1
ATOM 1567 C C . ASN A 1 211 ? -4.48 20.344 -8.258 1 98.56 211 ASN A C 1
ATOM 1569 O O . ASN A 1 211 ? -3.803 19.516 -8.875 1 98.56 211 ASN A O 1
ATOM 1573 N N . GLU A 1 212 ? -5.363 19.984 -7.359 1 96.38 212 GLU A N 1
ATOM 1574 C CA . GLU A 1 212 ? -5.621 18.578 -7.078 1 96.38 212 GLU A CA 1
ATOM 1575 C C . GLU A 1 212 ? -6.387 17.922 -8.227 1 96.38 212 GLU A C 1
ATOM 1577 O O . GLU A 1 212 ? -6.098 16.781 -8.594 1 96.38 212 GLU A O 1
ATOM 1582 N N . THR A 1 213 ? -7.414 18.594 -8.656 1 95.25 213 THR A N 1
ATOM 1583 C CA . THR A 1 213 ? -8.203 18.156 -9.805 1 95.25 213 THR A CA 1
ATOM 1584 C C . THR A 1 213 ? -8.234 19.234 -10.883 1 95.25 213 THR A C 1
ATOM 1586 O O . THR A 1 213 ? -7.867 20.375 -10.633 1 95.25 213 THR A O 1
ATOM 1589 N N . THR A 1 214 ? -8.719 18.859 -12.055 1 96 214 THR A N 1
ATOM 1590 C CA . THR A 1 214 ? -8.867 19.828 -13.117 1 96 214 THR A CA 1
ATOM 1591 C C . THR A 1 214 ? -9.953 20.859 -12.766 1 96 214 THR A C 1
ATOM 1593 O O . THR A 1 214 ? -9.922 21.984 -13.25 1 96 214 THR A O 1
ATOM 1596 N N . ASP A 1 215 ? -10.805 20.484 -11.844 1 93.44 215 ASP A N 1
ATOM 1597 C CA . ASP A 1 215 ? -11.859 21.375 -11.406 1 93.44 215 ASP A CA 1
ATOM 1598 C C . ASP A 1 215 ? -11.297 22.516 -10.555 1 93.44 215 ASP A C 1
ATOM 1600 O O . ASP A 1 215 ? -11.961 23.531 -10.352 1 93.44 215 ASP A O 1
ATOM 1604 N N . GLU A 1 216 ? -10.094 22.391 -10.086 1 94.5 216 GLU A N 1
ATOM 1605 C CA . GLU A 1 216 ? -9.414 23.469 -9.359 1 94.5 216 GLU A CA 1
ATOM 1606 C C . GLU A 1 216 ? -8.578 24.328 -10.297 1 94.5 216 GLU A C 1
ATOM 1608 O O . GLU A 1 216 ? -8.141 25.422 -9.914 1 94.5 216 GLU A O 1
ATOM 1613 N N . VAL A 1 217 ? -8.422 23.844 -11.539 1 98.19 217 VAL A N 1
ATOM 1614 C CA . VAL A 1 217 ? -7.547 24.531 -12.484 1 98.19 217 VAL A CA 1
ATOM 1615 C C . VAL A 1 217 ? -8.391 25.297 -13.508 1 98.19 217 VAL A C 1
ATOM 1617 O O . VAL A 1 217 ? -8.25 26.516 -13.664 1 98.19 217 VAL A O 1
ATOM 1620 N N . ASP A 1 218 ? -9.344 24.625 -14.086 1 97.88 218 ASP A N 1
ATOM 1621 C CA . ASP A 1 218 ? -10.055 25.109 -15.266 1 97.88 218 ASP A CA 1
ATOM 1622 C C . ASP A 1 218 ? -10.82 26.391 -14.953 1 97.88 218 ASP A C 1
ATOM 1624 O O . ASP A 1 218 ? -10.766 27.359 -15.727 1 97.88 218 ASP A O 1
ATOM 1628 N N . PRO A 1 219 ? -11.523 26.438 -13.805 1 96.88 219 PRO A N 1
ATOM 1629 C CA . PRO A 1 219 ? -12.281 27.672 -13.539 1 96.88 219 PRO A CA 1
ATOM 1630 C C . PRO A 1 219 ? -11.391 28.906 -13.43 1 96.88 219 PRO A C 1
ATOM 1632 O O . PRO A 1 219 ? -11.789 30 -13.844 1 96.88 219 PRO A O 1
ATOM 1635 N N . ILE A 1 220 ? -10.227 28.812 -12.914 1 97.94 220 ILE A N 1
ATOM 1636 C CA . ILE A 1 220 ? -9.305 29.938 -12.742 1 97.94 220 ILE A CA 1
ATOM 1637 C C . ILE A 1 220 ? -8.734 30.344 -14.102 1 97.94 220 ILE A C 1
ATOM 1639 O O . ILE A 1 220 ? -8.656 31.531 -14.414 1 97.94 220 ILE A O 1
ATOM 1643 N N . VAL A 1 221 ? -8.352 29.359 -14.914 1 98.25 221 VAL A N 1
ATOM 1644 C CA . VAL A 1 221 ? -7.84 29.641 -16.25 1 98.25 221 VAL A CA 1
ATOM 1645 C C . VAL A 1 221 ? -8.914 30.328 -17.094 1 98.25 221 VAL A C 1
ATOM 1647 O O . VAL A 1 221 ? -8.633 31.312 -17.797 1 98.25 221 VAL A O 1
ATOM 1650 N N . ASP A 1 222 ? -10.133 29.828 -17.016 1 98.19 222 ASP A N 1
ATOM 1651 C CA . ASP A 1 222 ? -11.242 30.391 -17.781 1 98.19 222 ASP A CA 1
ATOM 1652 C C . ASP A 1 222 ? -11.539 31.828 -17.375 1 98.19 222 ASP A C 1
ATOM 1654 O O . ASP A 1 222 ? -11.82 32.688 -18.219 1 98.19 222 ASP A O 1
ATOM 1658 N N . GLU A 1 223 ? -11.5 32.094 -16.078 1 97.19 223 GLU A N 1
ATOM 1659 C CA . GLU A 1 223 ? -11.898 33.375 -15.531 1 97.19 223 GLU A CA 1
ATOM 1660 C C . GLU A 1 223 ? -10.766 34.375 -15.648 1 97.19 223 GLU A C 1
ATOM 1662 O O . GLU A 1 223 ? -11.008 35.562 -15.906 1 97.19 223 GLU A O 1
ATOM 1667 N N . ARG A 1 224 ? -9.516 33.938 -15.477 1 96.5 224 ARG A N 1
ATOM 1668 C CA . ARG A 1 224 ? -8.438 34.906 -15.266 1 96.5 224 ARG A CA 1
ATOM 1669 C C . ARG A 1 224 ? -7.391 34.812 -16.375 1 96.5 224 ARG A C 1
ATOM 1671 O O . ARG A 1 224 ? -6.559 35.719 -16.516 1 96.5 224 ARG A O 1
ATOM 1678 N N . GLY A 1 225 ? -7.336 33.75 -17.125 1 97.5 225 GLY A N 1
ATOM 1679 C CA . GLY A 1 225 ? -6.379 33.594 -18.203 1 97.5 225 GLY A CA 1
ATOM 1680 C C . GLY A 1 225 ? -5.008 33.156 -17.719 1 97.5 225 GLY A C 1
ATOM 1681 O O . GLY A 1 225 ? -4.055 33.094 -18.5 1 97.5 225 GLY A O 1
ATOM 1682 N N . VAL A 1 226 ? -4.902 32.906 -16.438 1 97.88 226 VAL A N 1
ATOM 1683 C CA . VAL A 1 226 ? -3.662 32.375 -15.867 1 97.88 226 VAL A CA 1
ATOM 1684 C C . VAL A 1 226 ? -3.945 31.125 -15.062 1 97.88 226 VAL A C 1
ATOM 1686 O O . VAL A 1 226 ? -5.09 30.859 -14.688 1 97.88 226 VAL A O 1
ATOM 1689 N N . ARG A 1 227 ? -2.902 30.359 -14.797 1 98.5 227 ARG A N 1
ATOM 1690 C CA . ARG A 1 227 ? -3.08 29.125 -14.047 1 98.5 227 ARG A CA 1
ATOM 1691 C C . ARG A 1 227 ? -3.066 29.391 -12.547 1 98.5 227 ARG A C 1
ATOM 1693 O O . ARG A 1 227 ? -2.607 30.438 -12.102 1 98.5 227 ARG A O 1
ATOM 1700 N N . PRO A 1 228 ? -3.461 28.422 -11.734 1 98.69 228 PRO A N 1
ATOM 1701 C CA . PRO A 1 228 ? -3.748 28.656 -10.32 1 98.69 228 PRO A CA 1
ATOM 1702 C C . PRO A 1 228 ? -2.523 29.125 -9.539 1 98.69 228 PRO A C 1
ATOM 1704 O O . PRO A 1 228 ? -2.619 30.062 -8.734 1 98.69 228 PRO A O 1
ATOM 1707 N N . LEU A 1 229 ? -1.359 28.547 -9.75 1 98.81 229 LEU A N 1
ATOM 1708 C CA . LEU A 1 229 ? -0.215 28.906 -8.922 1 98.81 229 LEU A CA 1
ATOM 1709 C C . LEU A 1 229 ? 0.349 30.266 -9.336 1 98.81 229 LEU A C 1
ATOM 1711 O O . LEU A 1 229 ? 0.945 30.969 -8.523 1 98.81 229 LEU A O 1
ATOM 1715 N N . GLU A 1 230 ? 0.152 30.641 -10.633 1 98.56 230 GLU A N 1
ATOM 1716 C CA . GLU A 1 230 ? 0.461 32.031 -11.031 1 98.56 230 GLU A CA 1
ATOM 1717 C C . GLU A 1 230 ? -0.454 33 -10.328 1 98.56 230 GLU A C 1
ATOM 1719 O O . GLU A 1 230 ? 0.003 34.062 -9.859 1 98.56 230 GLU A O 1
ATOM 1724 N N . PHE A 1 231 ? -1.748 32.688 -10.344 1 98.62 231 PHE A N 1
ATOM 1725 C CA . PHE A 1 231 ? -2.723 33.5 -9.633 1 98.62 231 PHE A CA 1
ATOM 1726 C C . PHE A 1 231 ? -2.385 33.562 -8.148 1 98.62 231 PHE A C 1
ATOM 1728 O O . PHE A 1 231 ? -2.449 34.656 -7.547 1 98.62 231 PHE A O 1
ATOM 1735 N N . ALA A 1 232 ? -2 32.469 -7.543 1 98.75 232 ALA A N 1
ATOM 1736 C CA . ALA A 1 232 ? -1.58 32.438 -6.145 1 98.75 232 ALA A CA 1
ATOM 1737 C C . ALA A 1 232 ? -0.402 33.375 -5.891 1 98.75 232 ALA A C 1
ATOM 1739 O O . ALA A 1 232 ? -0.34 34.031 -4.855 1 98.75 232 ALA A O 1
ATOM 1740 N N . ASP A 1 233 ? 0.501 33.344 -6.789 1 98.38 233 ASP A N 1
ATOM 1741 C CA . ASP A 1 233 ? 1.668 34.219 -6.672 1 98.38 233 ASP A CA 1
ATOM 1742 C C . ASP A 1 233 ? 1.257 35.688 -6.637 1 98.38 233 ASP A C 1
ATOM 1744 O O . ASP A 1 233 ? 1.809 36.469 -5.867 1 98.38 233 ASP A O 1
ATOM 1748 N N . GLU A 1 234 ? 0.278 36.062 -7.461 1 97.44 234 GLU A N 1
ATOM 1749 C CA . GLU A 1 234 ? -0.248 37.438 -7.496 1 97.44 234 GLU A CA 1
ATOM 1750 C C . GLU A 1 234 ? -0.87 37.812 -6.156 1 97.44 234 GLU A C 1
ATOM 1752 O O . GLU A 1 234 ? -0.83 38.969 -5.762 1 97.44 234 GLU A O 1
ATOM 1757 N N . LEU A 1 235 ? -1.398 36.844 -5.504 1 98.12 235 LEU A N 1
ATOM 1758 C CA . LEU A 1 235 ? -2.088 37.094 -4.242 1 98.12 235 LEU A CA 1
ATOM 1759 C C . LEU A 1 235 ? -1.114 37.031 -3.072 1 98.12 235 LEU A C 1
ATOM 1761 O O . LEU A 1 235 ? -1.503 37.25 -1.924 1 98.12 235 LEU A O 1
ATOM 1765 N N . GLY A 1 236 ? 0.171 36.625 -3.334 1 97.44 236 GLY A N 1
ATOM 1766 C CA . GLY A 1 236 ? 1.174 36.562 -2.285 1 97.44 236 GLY A CA 1
ATOM 1767 C C . GLY A 1 236 ? 1.155 35.219 -1.538 1 97.44 236 GLY A C 1
ATOM 1768 O O . GLY A 1 236 ? 1.708 35.125 -0.441 1 97.44 236 GLY A O 1
ATOM 1769 N N . LEU A 1 237 ? 0.588 34.188 -2.146 1 98.44 237 LEU A N 1
ATOM 1770 C CA . LEU A 1 237 ? 0.406 32.906 -1.482 1 98.44 237 LEU A CA 1
ATOM 1771 C C . LEU A 1 237 ? 1.649 32.031 -1.634 1 98.44 237 LEU A C 1
ATOM 1773 O O . LEU A 1 237 ? 1.711 30.938 -1.085 1 98.44 237 LEU A O 1
ATOM 1777 N N . LEU A 1 238 ? 2.635 32.438 -2.365 1 98.44 238 LEU A N 1
ATOM 1778 C CA . LEU A 1 238 ? 3.85 31.672 -2.594 1 98.44 238 LEU A CA 1
ATOM 1779 C C . LEU A 1 238 ? 5.07 32.406 -2.029 1 98.44 238 LEU A C 1
ATOM 1781 O O . LEU A 1 238 ? 5.547 33.375 -2.617 1 98.44 238 LEU A O 1
ATOM 1785 N N . ASP A 1 239 ? 5.574 31.938 -0.963 1 97.44 239 ASP A N 1
ATOM 1786 C CA . ASP A 1 239 ? 6.785 32.438 -0.326 1 97.44 239 ASP A CA 1
ATOM 1787 C C . ASP A 1 239 ? 7.523 31.344 0.417 1 97.44 239 ASP A C 1
ATOM 1789 O O . ASP A 1 239 ? 6.98 30.25 0.608 1 97.44 239 ASP A O 1
ATOM 1793 N N . GLU A 1 240 ? 8.727 31.656 0.754 1 96.88 240 GLU A N 1
ATOM 1794 C CA . GLU A 1 240 ? 9.516 30.688 1.508 1 96.88 240 GLU A CA 1
ATOM 1795 C C . GLU A 1 240 ? 8.766 30.219 2.754 1 96.88 240 GLU A C 1
ATOM 1797 O O . GLU A 1 240 ? 8.219 31.031 3.5 1 96.88 240 GLU A O 1
ATOM 1802 N N . GLY A 1 241 ? 8.703 28.938 2.895 1 96.38 241 GLY A N 1
ATOM 1803 C CA . GLY A 1 241 ? 8.031 28.375 4.051 1 96.38 241 GLY A CA 1
ATOM 1804 C C . GLY A 1 241 ? 6.602 27.953 3.762 1 96.38 241 GLY A C 1
ATOM 1805 O O . GLY A 1 241 ? 6.035 27.125 4.488 1 96.38 241 GLY A O 1
ATOM 1806 N N . ASP A 1 242 ? 5.969 28.547 2.746 1 98.75 242 ASP A N 1
ATOM 1807 C CA . ASP A 1 242 ? 4.637 28.109 2.338 1 98.75 242 ASP A CA 1
ATOM 1808 C C . ASP A 1 242 ? 4.688 26.719 1.699 1 98.75 242 ASP A C 1
ATOM 1810 O O . ASP A 1 242 ? 5.754 26.266 1.274 1 98.75 242 ASP A O 1
ATOM 1814 N N . PHE A 1 243 ? 3.562 26.031 1.719 1 98.88 243 PHE A N 1
ATOM 1815 C CA . PHE A 1 243 ? 3.486 24.734 1.058 1 98.88 243 PHE A CA 1
ATOM 1816 C C . PHE A 1 243 ? 2.062 24.438 0.604 1 98.88 243 PHE A C 1
ATOM 1818 O O . PHE A 1 243 ? 1.103 24.953 1.188 1 98.88 243 PHE A O 1
ATOM 1825 N N . ILE A 1 244 ? 1.934 23.688 -0.481 1 98.94 244 ILE A N 1
ATOM 1826 C CA . ILE A 1 244 ? 0.635 23.297 -1.026 1 98.94 244 ILE A CA 1
ATOM 1827 C C . ILE A 1 244 ? 0.422 21.797 -0.853 1 98.94 244 ILE A C 1
ATOM 1829 O O . ILE A 1 244 ? 1.386 21.047 -0.713 1 98.94 244 ILE A O 1
ATOM 1833 N N . ALA A 1 245 ? -0.794 21.406 -0.784 1 98.81 245 ALA A N 1
ATOM 1834 C CA . ALA A 1 245 ? -1.138 19.984 -0.8 1 98.81 245 ALA A CA 1
ATOM 1835 C C . ALA A 1 245 ? -1.478 19.516 -2.213 1 98.81 245 ALA A C 1
ATOM 1837 O O . ALA A 1 245 ? -2.078 20.266 -2.99 1 98.81 245 ALA A O 1
ATOM 1838 N N . HIS A 1 246 ? -1.119 18.312 -2.576 1 98.5 246 HIS A N 1
ATOM 1839 C CA . HIS A 1 246 ? -1.467 17.531 -3.762 1 98.5 246 HIS A CA 1
ATOM 1840 C C . HIS A 1 246 ? -0.584 17.922 -4.945 1 98.5 246 HIS A C 1
ATOM 1842 O O . HIS A 1 246 ? 0.392 17.219 -5.246 1 98.5 246 HIS A O 1
ATOM 1848 N N . GLY A 1 247 ? -0.84 19.141 -5.586 1 98.69 247 GLY A N 1
ATOM 1849 C CA . GLY A 1 247 ? -0.026 19.562 -6.715 1 98.69 247 GLY A CA 1
ATOM 1850 C C . GLY A 1 247 ? -0.078 18.609 -7.883 1 98.69 247 GLY A C 1
ATOM 1851 O O . GLY A 1 247 ? 0.95 18.312 -8.492 1 98.69 247 GLY A O 1
ATOM 1852 N N . VAL A 1 248 ? -1.244 18.094 -8.258 1 98.75 248 VAL A N 1
ATOM 1853 C CA . VAL A 1 248 ? -1.405 17.047 -9.25 1 98.75 248 VAL A CA 1
ATOM 1854 C C . VAL A 1 248 ? -1.36 17.641 -10.648 1 98.75 248 VAL A C 1
ATOM 1856 O O . VAL A 1 248 ? -0.606 17.172 -11.508 1 98.75 248 VAL A O 1
ATOM 1859 N N . HIS A 1 249 ? -2.158 18.672 -10.914 1 98.62 249 HIS A N 1
ATOM 1860 C CA . HIS A 1 249 ? -2.309 19.234 -12.25 1 98.62 249 HIS A CA 1
ATOM 1861 C C . HIS A 1 249 ? -1.521 20.547 -12.383 1 98.62 249 HIS A C 1
ATOM 1863 O O . HIS A 1 249 ? -2.09 21.594 -12.703 1 98.62 249 HIS A O 1
ATOM 1869 N N . VAL A 1 250 ? -0.24 20.438 -12.211 1 98.81 250 VAL A N 1
ATOM 1870 C CA . VAL A 1 250 ? 0.683 21.562 -12.391 1 98.81 250 VAL A CA 1
ATOM 1871 C C . VAL A 1 250 ? 1.447 21.391 -13.703 1 98.81 250 VAL A C 1
ATOM 1873 O O . VAL A 1 250 ? 1.631 20.281 -14.188 1 98.81 250 VAL A O 1
ATOM 1876 N N . ASP A 1 251 ? 1.82 22.484 -14.297 1 98.31 251 ASP A N 1
ATOM 1877 C CA . ASP A 1 251 ? 2.654 22.438 -15.5 1 98.31 251 ASP A CA 1
ATOM 1878 C C . ASP A 1 251 ? 4.078 22.891 -15.188 1 98.31 251 ASP A C 1
ATOM 1880 O O . ASP A 1 251 ? 4.414 23.156 -14.031 1 98.31 251 ASP A O 1
ATOM 1884 N N . GLU A 1 252 ? 4.914 22.953 -16.188 1 98.38 252 GLU A N 1
ATOM 1885 C CA . GLU A 1 252 ? 6.328 23.266 -16.016 1 98.38 252 GLU A CA 1
ATOM 1886 C C . GLU A 1 252 ? 6.527 24.656 -15.422 1 98.38 252 GLU A C 1
ATOM 1888 O O . GLU A 1 252 ? 7.395 24.859 -14.57 1 98.38 252 GLU A O 1
ATOM 1893 N N . THR A 1 253 ? 5.746 25.578 -15.875 1 98.44 253 THR A N 1
ATOM 1894 C CA . THR A 1 253 ? 5.848 26.953 -15.391 1 98.44 253 THR A CA 1
ATOM 1895 C C . THR A 1 253 ? 5.504 27.031 -13.906 1 98.44 253 THR A C 1
ATOM 1897 O O . THR A 1 253 ? 6.184 27.703 -13.133 1 98.44 253 THR A O 1
ATOM 1900 N N . GLU A 1 254 ? 4.5 26.406 -13.508 1 98.88 254 GLU A N 1
ATOM 1901 C CA . GLU A 1 254 ? 4.086 26.391 -12.109 1 98.88 254 GLU A CA 1
ATOM 1902 C C . GLU A 1 254 ? 5.121 25.688 -11.234 1 98.88 254 GLU A C 1
ATOM 1904 O O . GLU A 1 254 ? 5.375 26.109 -10.102 1 98.88 254 GLU A O 1
ATOM 1909 N N . ILE A 1 255 ? 5.703 24.609 -11.711 1 98.88 255 ILE A N 1
ATOM 1910 C CA . ILE A 1 255 ? 6.738 23.891 -10.977 1 98.88 255 ILE A CA 1
ATOM 1911 C C . ILE A 1 255 ? 7.945 24.812 -10.766 1 98.88 255 ILE A C 1
ATOM 1913 O O . ILE A 1 255 ? 8.508 24.859 -9.672 1 98.88 255 ILE A O 1
ATOM 1917 N N . GLU A 1 256 ? 8.328 25.5 -11.812 1 98.56 256 GLU A N 1
ATOM 1918 C CA . GLU A 1 256 ? 9.438 26.453 -11.703 1 98.56 256 GLU A CA 1
ATOM 1919 C C . GLU A 1 256 ? 9.125 27.547 -10.695 1 98.56 256 GLU A C 1
ATOM 1921 O O . GLU A 1 256 ? 10.008 27.969 -9.938 1 98.56 256 GLU A O 1
ATOM 1926 N N . LEU A 1 257 ? 7.895 28 -10.719 1 98.56 257 LEU A N 1
ATOM 1927 C CA . LEU A 1 257 ? 7.461 29.031 -9.781 1 98.56 257 LEU A CA 1
ATOM 1928 C C . LEU A 1 257 ? 7.586 28.547 -8.344 1 98.56 257 LEU A C 1
ATOM 1930 O O . LEU A 1 257 ? 8.039 29.281 -7.469 1 98.56 257 LEU A O 1
ATOM 1934 N N . LEU A 1 258 ? 7.168 27.297 -8.047 1 98.88 258 LEU A N 1
ATOM 1935 C CA . LEU A 1 258 ? 7.293 26.719 -6.715 1 98.88 258 LEU A CA 1
ATOM 1936 C C . LEU A 1 258 ? 8.758 26.656 -6.285 1 98.88 258 LEU A C 1
ATOM 1938 O O . LEU A 1 258 ? 9.086 27 -5.148 1 98.88 258 LEU A O 1
ATOM 1942 N N . ALA A 1 259 ? 9.609 26.172 -7.207 1 98.69 259 ALA A N 1
ATOM 1943 C CA . ALA A 1 259 ? 11.039 26.062 -6.918 1 98.69 259 ALA A CA 1
ATOM 1944 C C . ALA A 1 259 ? 11.641 27.438 -6.617 1 98.69 259 ALA A C 1
ATOM 1946 O O . ALA A 1 259 ? 12.375 27.594 -5.641 1 98.69 259 ALA A O 1
ATOM 1947 N N . GLU A 1 260 ? 11.297 28.391 -7.477 1 98.44 260 GLU A N 1
ATOM 1948 C CA . GLU A 1 260 ? 11.836 29.75 -7.355 1 98.44 260 GLU A CA 1
ATOM 1949 C C . GLU A 1 260 ? 11.414 30.391 -6.035 1 98.44 260 GLU A C 1
ATOM 1951 O O . GLU A 1 260 ? 12.188 31.141 -5.426 1 98.44 260 GLU A O 1
ATOM 1956 N N . ARG A 1 261 ? 10.195 30.188 -5.594 1 98.44 261 ARG A N 1
ATOM 1957 C CA . ARG A 1 261 ? 9.633 30.844 -4.418 1 98.44 261 ARG A CA 1
ATOM 1958 C C . ARG A 1 261 ? 9.961 30.062 -3.148 1 98.44 261 ARG A C 1
ATOM 1960 O O . ARG A 1 261 ? 9.703 30.531 -2.039 1 98.44 261 ARG A O 1
ATOM 1967 N N . GLY A 1 262 ? 10.531 28.828 -3.281 1 98.25 262 GLY A N 1
ATOM 1968 C CA . GLY A 1 262 ? 10.836 28 -2.127 1 98.25 262 GLY A CA 1
ATOM 1969 C C . GLY A 1 262 ? 9.602 27.422 -1.462 1 98.25 262 GLY A C 1
ATOM 1970 O O . GLY A 1 262 ? 9.539 27.344 -0.234 1 98.25 262 GLY A O 1
ATOM 1971 N N . VAL A 1 263 ? 8.562 27.125 -2.236 1 98.81 263 VAL A N 1
ATOM 1972 C CA . VAL A 1 263 ? 7.309 26.562 -1.74 1 98.81 263 VAL A CA 1
ATOM 1973 C C . VAL A 1 263 ? 7.375 25.031 -1.771 1 98.81 263 VAL A C 1
ATOM 1975 O O . VAL A 1 263 ? 7.777 24.438 -2.775 1 98.81 263 VAL A O 1
ATOM 1978 N N . GLY A 1 264 ? 7.031 24.375 -0.64 1 98.88 264 GLY A N 1
ATOM 1979 C CA . GLY A 1 264 ? 7.012 22.922 -0.57 1 98.88 264 GLY A CA 1
ATOM 1980 C C . GLY A 1 264 ? 5.723 22.328 -1.095 1 98.88 264 GLY A C 1
ATOM 1981 O O . GLY A 1 264 ? 4.723 23.016 -1.252 1 98.88 264 GLY A O 1
ATOM 1982 N N . VAL A 1 265 ? 5.754 21.031 -1.393 1 98.94 265 VAL A N 1
ATOM 1983 C CA . VAL A 1 265 ? 4.578 20.297 -1.844 1 98.94 265 VAL A CA 1
ATOM 1984 C C . VAL A 1 265 ? 4.34 19.094 -0.928 1 98.94 265 VAL A C 1
ATOM 1986 O O . VAL A 1 265 ? 5.234 18.281 -0.721 1 98.94 265 VAL A O 1
ATOM 1989 N N . ALA A 1 266 ? 3.191 19.016 -0.329 1 98.94 266 ALA A N 1
ATOM 1990 C CA . ALA A 1 266 ? 2.732 17.812 0.364 1 98.94 266 ALA A CA 1
ATOM 1991 C C . ALA A 1 266 ? 2.062 16.844 -0.605 1 98.94 266 ALA A C 1
ATOM 1993 O O . ALA A 1 266 ? 0.874 16.984 -0.906 1 98.94 266 ALA A O 1
ATOM 1994 N N . HIS A 1 267 ? 2.822 15.883 -1.053 1 98.81 267 HIS A N 1
ATOM 1995 C CA . HIS A 1 267 ? 2.367 14.883 -2.014 1 98.81 267 HIS A CA 1
ATOM 1996 C C . HIS A 1 267 ? 1.473 13.844 -1.349 1 98.81 267 HIS A C 1
ATOM 1998 O O . HIS A 1 267 ? 1.89 13.172 -0.398 1 98.81 267 HIS A O 1
ATOM 2004 N N . CYS A 1 268 ? 0.218 13.727 -1.769 1 98.75 268 CYS A N 1
ATOM 2005 C CA . CYS A 1 268 ? -0.766 12.812 -1.189 1 98.75 268 CYS A CA 1
ATOM 2006 C C . CYS A 1 268 ? -1.182 11.75 -2.195 1 98.75 268 CYS A C 1
ATOM 2008 O O . CYS A 1 268 ? -2.32 11.742 -2.666 1 98.75 268 CYS A O 1
ATOM 2010 N N . PRO A 1 269 ? -0.318 10.758 -2.43 1 98.62 269 PRO A N 1
ATOM 2011 C CA . PRO A 1 269 ? -0.535 9.844 -3.551 1 98.62 269 PRO A CA 1
ATOM 2012 C C . PRO A 1 269 ? -1.766 8.961 -3.359 1 98.62 269 PRO A C 1
ATOM 2014 O O . PRO A 1 269 ? -2.547 8.766 -4.297 1 98.62 269 PRO A O 1
ATOM 2017 N N . ALA A 1 270 ? -2.014 8.398 -2.195 1 98.31 270 ALA A N 1
ATOM 2018 C CA . ALA A 1 270 ? -3.113 7.457 -1.988 1 98.31 270 ALA A CA 1
ATOM 2019 C C . ALA A 1 270 ? -4.461 8.141 -2.201 1 98.31 270 ALA A C 1
ATOM 2021 O O . ALA A 1 270 ? -5.316 7.625 -2.93 1 98.31 270 ALA A O 1
ATOM 2022 N N . SER A 1 271 ? -4.672 9.273 -1.542 1 97.56 271 SER A N 1
ATOM 2023 C CA . SER A 1 271 ? -5.938 9.984 -1.704 1 97.56 271 SER A CA 1
ATOM 2024 C C . SER A 1 271 ? -6.156 10.398 -3.156 1 97.56 271 SER A C 1
ATOM 2026 O O . SER A 1 271 ? -7.281 10.336 -3.66 1 97.56 271 SER A O 1
ATOM 2028 N N . ASN A 1 272 ? -5.074 10.875 -3.842 1 97.75 272 ASN A N 1
ATOM 2029 C CA . ASN A 1 272 ? -5.184 11.289 -5.238 1 97.75 272 ASN A CA 1
ATOM 2030 C C . ASN A 1 272 ? -5.562 10.117 -6.141 1 97.75 272 ASN A C 1
ATOM 2032 O O . ASN A 1 272 ? -6.332 10.289 -7.09 1 97.75 272 ASN A O 1
ATOM 2036 N N . MET A 1 273 ? -4.992 8.922 -5.832 1 97.88 273 MET A N 1
ATOM 2037 C CA . MET A 1 273 ? -5.375 7.746 -6.609 1 97.88 273 MET A CA 1
ATOM 2038 C C . MET A 1 273 ? -6.828 7.363 -6.336 1 97.88 273 MET A C 1
ATOM 2040 O O . MET A 1 273 ? -7.605 7.16 -7.27 1 97.88 273 MET A O 1
ATOM 2044 N N . LYS A 1 274 ? -7.219 7.258 -5.082 1 97.12 274 LYS A N 1
ATOM 2045 C CA . LYS A 1 274 ? -8.531 6.773 -4.664 1 97.12 274 LYS A CA 1
ATOM 2046 C C . LYS A 1 274 ? -9.648 7.668 -5.211 1 97.12 274 LYS A C 1
ATOM 2048 O O . LYS A 1 274 ? -10.734 7.184 -5.531 1 97.12 274 LYS A O 1
ATOM 2053 N N . LEU A 1 275 ? -9.32 8.961 -5.348 1 96.44 275 LEU A N 1
ATOM 2054 C CA . LEU A 1 275 ? -10.305 9.922 -5.824 1 96.44 275 LEU A CA 1
ATOM 2055 C C . LEU A 1 275 ? -10.156 10.156 -7.324 1 96.44 275 LEU A C 1
ATOM 2057 O O . LEU A 1 275 ? -10.875 10.969 -7.902 1 96.44 275 LEU A O 1
ATOM 2061 N N . ALA A 1 276 ? -9.242 9.445 -7.957 1 97.19 276 ALA A N 1
ATOM 2062 C CA . ALA A 1 276 ? -8.953 9.562 -9.383 1 97.19 276 ALA A CA 1
ATOM 2063 C C . ALA A 1 276 ? -8.609 11 -9.758 1 97.19 276 ALA A C 1
ATOM 2065 O O . ALA A 1 276 ? -9.055 11.508 -10.797 1 97.19 276 ALA A O 1
ATOM 2066 N N . SER A 1 277 ? -7.797 11.633 -8.883 1 96.75 277 SER A N 1
ATOM 2067 C CA . SER A 1 277 ? -7.434 13.031 -9.094 1 96.75 277 SER A CA 1
ATOM 2068 C C . SER A 1 277 ? -6.305 13.164 -10.109 1 96.75 277 SER A C 1
ATOM 2070 O O . SER A 1 277 ? -6.062 14.25 -10.641 1 96.75 277 SER A O 1
ATOM 2072 N N . GLY A 1 278 ? -5.621 12.094 -10.398 1 97.62 278 GLY A N 1
ATOM 2073 C CA . GLY A 1 278 ? -4.477 12.125 -11.297 1 97.62 278 GLY A CA 1
ATOM 2074 C C . GLY A 1 278 ? -3.17 11.789 -10.602 1 97.62 278 GLY A C 1
ATOM 2075 O O . GLY A 1 278 ? -3.168 11.328 -9.461 1 97.62 278 GLY A O 1
ATOM 2076 N N . ILE A 1 279 ? -2.055 11.859 -11.312 1 98.5 279 ILE A N 1
ATOM 2077 C CA . ILE A 1 279 ? -0.723 11.562 -10.789 1 98.5 279 ILE A CA 1
ATOM 2078 C C . ILE A 1 279 ? 0.101 12.852 -10.734 1 98.5 279 ILE A C 1
ATOM 2080 O O . ILE A 1 279 ? 0.331 13.492 -11.758 1 98.5 279 ILE A O 1
ATOM 2084 N N . ALA A 1 280 ? 0.471 13.273 -9.539 1 98.81 280 ALA A N 1
ATOM 2085 C CA . ALA A 1 280 ? 1.345 14.43 -9.406 1 98.81 280 ALA A CA 1
ATOM 2086 C C . ALA A 1 280 ? 2.701 14.18 -10.055 1 98.81 280 ALA A C 1
ATOM 2088 O O . ALA A 1 280 ? 3.242 13.07 -9.969 1 98.81 280 ALA A O 1
ATOM 2089 N N . PRO A 1 281 ? 3.297 15.164 -10.703 1 98.75 281 PRO A N 1
ATOM 2090 C CA . PRO A 1 281 ? 4.605 15 -11.336 1 98.75 281 PRO A CA 1
ATOM 2091 C C . PRO A 1 281 ? 5.762 15.109 -10.344 1 98.75 281 PRO A C 1
ATOM 2093 O O . PRO A 1 281 ? 6.605 16 -10.469 1 98.75 281 PRO A O 1
ATOM 2096 N N . VAL A 1 282 ? 5.918 14.188 -9.492 1 98.81 282 VAL A N 1
ATOM 2097 C CA . VAL A 1 282 ? 6.816 14.242 -8.344 1 98.81 282 VAL A CA 1
ATOM 2098 C C . VAL A 1 282 ? 8.266 14.273 -8.828 1 98.81 282 VAL A C 1
ATOM 2100 O O . VAL A 1 282 ? 9.094 14.992 -8.273 1 98.81 282 VAL A O 1
ATOM 2103 N N . GLN A 1 283 ? 8.57 13.43 -9.867 1 98.81 283 GLN A N 1
ATOM 2104 C CA . GLN A 1 283 ? 9.938 13.445 -10.375 1 98.81 283 GLN A CA 1
ATOM 2105 C C . GLN A 1 283 ? 10.312 14.828 -10.914 1 98.81 283 GLN A C 1
ATOM 2107 O O . GLN A 1 283 ? 11.438 15.281 -10.734 1 98.81 283 GLN A O 1
ATOM 2112 N N . GLU A 1 284 ? 9.398 15.461 -11.586 1 98.88 284 GLU A N 1
ATOM 2113 C CA . GLU A 1 284 ? 9.648 16.812 -12.094 1 98.88 284 GLU A CA 1
ATOM 2114 C C . GLU A 1 284 ? 9.836 17.797 -10.953 1 98.88 284 GLU A C 1
ATOM 2116 O O . GLU A 1 284 ? 10.648 18.719 -11.055 1 98.88 284 GLU A O 1
ATOM 2121 N N . PHE A 1 285 ? 9.023 17.703 -9.852 1 98.88 285 PHE A N 1
ATOM 2122 C CA . PHE A 1 285 ? 9.266 18.5 -8.664 1 98.88 285 PHE A CA 1
ATOM 2123 C C . PHE A 1 285 ? 10.695 18.344 -8.172 1 98.88 285 PHE A C 1
ATOM 2125 O O . PHE A 1 285 ? 11.406 19.328 -7.961 1 98.88 285 PHE A O 1
ATOM 2132 N N . LEU A 1 286 ? 11.07 17.078 -8.008 1 98.75 286 LEU A N 1
ATOM 2133 C CA . LEU A 1 286 ? 12.398 16.766 -7.492 1 98.75 286 LEU A CA 1
ATOM 2134 C C . LEU A 1 286 ? 13.484 17.328 -8.406 1 98.75 286 LEU A C 1
ATOM 2136 O O . LEU A 1 286 ? 14.461 17.906 -7.93 1 98.75 286 LEU A O 1
ATOM 2140 N N . ASP A 1 287 ? 13.297 17.156 -9.719 1 98.69 287 ASP A N 1
ATOM 2141 C CA . ASP A 1 287 ? 14.273 17.641 -10.695 1 98.69 287 ASP A CA 1
ATOM 2142 C C . ASP A 1 287 ? 14.414 19.156 -10.641 1 98.69 287 ASP A C 1
ATOM 2144 O O . ASP A 1 287 ? 15.492 19.688 -10.891 1 98.69 287 ASP A O 1
ATOM 2148 N N . ALA A 1 288 ? 13.344 19.844 -10.32 1 98.75 288 ALA A N 1
ATOM 2149 C CA . ALA A 1 288 ? 13.328 21.312 -10.297 1 98.75 288 ALA A CA 1
ATOM 2150 C C . ALA A 1 288 ? 13.844 21.844 -8.961 1 98.75 288 ALA A C 1
ATOM 2152 O O . ALA A 1 288 ? 14.047 23.047 -8.805 1 98.75 288 ALA A O 1
ATOM 2153 N N . GLY A 1 289 ? 14.008 20.953 -8.008 1 98.5 289 GLY A N 1
ATOM 2154 C CA . GLY A 1 289 ? 14.516 21.375 -6.703 1 98.5 289 GLY A CA 1
ATOM 2155 C C . GLY A 1 289 ? 13.414 21.766 -5.738 1 98.5 289 GLY A C 1
ATOM 2156 O O . GLY A 1 289 ? 13.68 22.406 -4.719 1 98.5 289 GLY A O 1
ATOM 2157 N N . VAL A 1 290 ? 12.188 21.469 -6.047 1 98.81 290 VAL A N 1
ATOM 2158 C CA . VAL A 1 290 ? 11.07 21.703 -5.133 1 98.81 290 VAL A CA 1
ATOM 2159 C C . VAL A 1 290 ? 11.164 20.75 -3.945 1 98.81 290 VAL A C 1
ATOM 2161 O O . VAL A 1 290 ? 11.438 19.562 -4.117 1 98.81 290 VAL A O 1
ATOM 2164 N N . THR A 1 291 ? 11.016 21.234 -2.736 1 98.75 291 THR A N 1
ATOM 2165 C CA . THR A 1 291 ? 10.938 20.375 -1.562 1 98.75 291 THR A CA 1
ATOM 2166 C C . THR A 1 291 ? 9.625 19.609 -1.55 1 98.75 291 THR A C 1
ATOM 2168 O O . THR A 1 291 ? 8.547 20.188 -1.636 1 98.75 291 THR A O 1
ATOM 2171 N N . VAL A 1 292 ? 9.742 18.312 -1.496 1 98.88 292 VAL A N 1
ATOM 2172 C CA . VAL A 1 292 ? 8.562 17.453 -1.492 1 98.88 292 VAL A CA 1
ATOM 2173 C C . VAL A 1 292 ? 8.453 16.734 -0.15 1 98.88 292 VAL A C 1
ATOM 2175 O O . VAL A 1 292 ? 9.43 16.172 0.342 1 98.88 292 VAL A O 1
ATOM 2178 N N . GLY A 1 293 ? 7.324 16.828 0.515 1 98.88 293 GLY A N 1
ATOM 2179 C CA . GLY A 1 293 ? 6.918 16 1.639 1 98.88 293 GLY A CA 1
ATOM 2180 C C . GLY A 1 293 ? 5.848 14.992 1.279 1 98.88 293 GLY A C 1
ATOM 2181 O O . GLY A 1 293 ? 5.332 15 0.158 1 98.88 293 GLY A O 1
ATOM 2182 N N . ILE A 1 294 ? 5.559 14.07 2.207 1 98.88 294 ILE A N 1
ATOM 2183 C CA . ILE A 1 294 ? 4.504 13.07 2.031 1 98.88 294 ILE A CA 1
ATOM 2184 C C . ILE A 1 294 ? 3.314 13.414 2.926 1 98.88 294 ILE A C 1
ATOM 2186 O O . ILE A 1 294 ? 3.492 13.781 4.09 1 98.88 294 ILE A O 1
ATOM 2190 N N . GLY A 1 295 ? 2.152 13.398 2.4 1 98.88 295 GLY A N 1
ATOM 2191 C CA . GLY A 1 295 ? 0.919 13.57 3.152 1 98.88 295 GLY A CA 1
ATOM 2192 C C . GLY A 1 295 ? -0.072 12.445 2.939 1 98.88 295 GLY A C 1
ATOM 2193 O O . GLY A 1 295 ? -0.028 11.758 1.916 1 98.88 295 GLY A O 1
ATOM 2194 N N . THR A 1 296 ? -0.914 12.266 3.887 1 98.75 296 THR A N 1
ATOM 2195 C CA . THR A 1 296 ? -1.918 11.219 3.764 1 98.75 296 THR A CA 1
ATOM 2196 C C . THR A 1 296 ? -3.266 11.805 3.35 1 98.75 296 THR A C 1
ATOM 2198 O O . THR A 1 296 ? -4.156 11.07 2.91 1 98.75 296 THR A O 1
ATOM 2201 N N . ASP A 1 297 ? -3.402 13.102 3.516 1 98.12 297 ASP A N 1
ATOM 2202 C CA . ASP A 1 297 ? -4.734 13.688 3.475 1 98.12 297 ASP A CA 1
ATOM 2203 C C . ASP A 1 297 ? -5.617 13.133 4.59 1 98.12 297 ASP A C 1
ATOM 2205 O O . ASP A 1 297 ? -5.113 12.695 5.625 1 98.12 297 ASP A O 1
ATOM 2209 N N . GLY A 1 298 ? -6.945 13.219 4.516 1 97.12 298 GLY A N 1
ATOM 2210 C CA . GLY A 1 298 ? -7.824 12.719 5.562 1 97.12 298 GLY A CA 1
ATOM 2211 C C . GLY A 1 298 ? -8.164 11.25 5.402 1 97.12 298 GLY A C 1
ATOM 2212 O O . GLY A 1 298 ? -8.227 10.742 4.281 1 97.12 298 GLY A O 1
ATOM 2213 N N . PRO A 1 299 ? -8.43 10.547 6.527 1 97.5 299 PRO A N 1
ATOM 2214 C CA . PRO A 1 299 ? -8.766 9.117 6.441 1 97.5 299 PRO A CA 1
ATOM 2215 C C . PRO A 1 299 ? -10.094 8.867 5.723 1 97.5 299 PRO A C 1
ATOM 2217 O O . PRO A 1 299 ? -10.406 7.727 5.379 1 97.5 299 PRO A O 1
ATOM 2220 N N . ALA A 1 300 ? -10.852 9.922 5.527 1 96 300 ALA A N 1
ATOM 2221 C CA . ALA A 1 300 ? -12.086 9.758 4.766 1 96 300 ALA A CA 1
ATOM 2222 C C . ALA A 1 300 ? -11.797 9.586 3.279 1 96 300 ALA A C 1
ATOM 2224 O O . ALA A 1 300 ? -12.539 8.891 2.574 1 96 300 ALA A O 1
ATOM 2225 N N . SER A 1 301 ? -10.766 10.203 2.773 1 94.69 301 SER A N 1
ATOM 2226 C CA . SER A 1 301 ? -10.406 10.125 1.362 1 94.69 301 SER A CA 1
ATOM 2227 C C . SER A 1 301 ? -9.242 9.164 1.143 1 94.69 301 SER A C 1
ATOM 2229 O O . SER A 1 301 ? -8.953 8.781 0.007 1 94.69 301 SER A O 1
ATOM 2231 N N . ASN A 1 302 ? -8.508 8.695 2.115 1 93.75 302 ASN A N 1
ATOM 2232 C CA . ASN A 1 302 ? -7.367 7.789 2.084 1 93.75 302 ASN A CA 1
ATOM 2233 C C . ASN A 1 302 ? -7.707 6.441 2.721 1 93.75 302 ASN A C 1
ATOM 2235 O O . ASN A 1 302 ? -7.367 5.391 2.176 1 93.75 302 ASN A O 1
ATOM 2239 N N . ASN A 1 303 ? -8.156 6.422 3.934 1 97 303 ASN A N 1
ATOM 2240 C CA . ASN A 1 303 ? -8.672 5.426 4.867 1 97 303 ASN A CA 1
ATOM 2241 C C . ASN A 1 303 ? -7.633 5.047 5.918 1 97 303 ASN A C 1
ATOM 2243 O O . ASN A 1 303 ? -7.91 4.242 6.809 1 97 303 ASN A O 1
ATOM 2247 N N . ASP A 1 304 ? -6.422 5.477 5.785 1 97.44 304 ASP A N 1
ATOM 2248 C CA . ASP A 1 304 ? -5.461 5.309 6.871 1 97.44 304 ASP A CA 1
ATOM 2249 C C . ASP A 1 304 ? -4.48 6.48 6.922 1 97.44 304 ASP A C 1
ATOM 2251 O O . ASP A 1 304 ? -4.527 7.375 6.078 1 97.44 304 ASP A O 1
ATOM 2255 N N . LEU A 1 305 ? -3.691 6.562 7.961 1 98.75 305 LEU A N 1
ATOM 2256 C CA . LEU A 1 305 ? -2.689 7.602 8.188 1 98.75 305 LEU A CA 1
ATOM 2257 C C . LEU A 1 305 ? -1.289 7 8.242 1 98.75 305 LEU A C 1
ATOM 2259 O O . LEU A 1 305 ? -0.482 7.371 9.094 1 98.75 305 LEU A O 1
ATOM 2263 N N . ASP A 1 306 ? -1.008 6.051 7.332 1 98.56 306 ASP A N 1
ATOM 2264 C CA . ASP A 1 306 ? 0.256 5.32 7.273 1 98.56 306 ASP A CA 1
ATOM 2265 C C . ASP A 1 306 ? 1.215 5.965 6.27 1 98.56 306 ASP A C 1
ATOM 2267 O O . ASP A 1 306 ? 1.131 5.703 5.07 1 98.56 306 ASP A O 1
ATOM 2271 N N . VAL A 1 307 ? 2.195 6.688 6.754 1 98.75 307 VAL A N 1
ATOM 2272 C CA . VAL A 1 307 ? 3.146 7.391 5.898 1 98.75 307 VAL A CA 1
ATOM 2273 C C . VAL A 1 307 ? 4.055 6.379 5.199 1 98.75 307 VAL A C 1
ATOM 2275 O O . VAL A 1 307 ? 4.531 6.625 4.086 1 98.75 307 VAL A O 1
ATOM 2278 N N . VAL A 1 308 ? 4.289 5.203 5.816 1 98.56 308 VAL A N 1
ATOM 2279 C CA . VAL A 1 308 ? 5.094 4.156 5.191 1 98.56 308 VAL A CA 1
ATOM 2280 C C . VAL A 1 308 ? 4.41 3.67 3.916 1 98.56 308 VAL A C 1
ATOM 2282 O O . VAL A 1 308 ? 5.051 3.559 2.867 1 98.56 308 VAL A O 1
ATOM 2285 N N . ASP A 1 309 ? 3.164 3.438 4.043 1 97.75 309 ASP A N 1
ATOM 2286 C CA . ASP A 1 309 ? 2.389 3.029 2.873 1 97.75 309 ASP A CA 1
ATOM 2287 C C . ASP A 1 309 ? 2.365 4.133 1.817 1 97.75 309 ASP A C 1
ATOM 2289 O O . ASP A 1 309 ? 2.381 3.85 0.618 1 97.75 309 ASP A O 1
ATOM 2293 N N . GLU A 1 310 ? 2.281 5.383 2.234 1 98.62 310 GLU A N 1
ATOM 2294 C CA . GLU A 1 310 ? 2.303 6.52 1.316 1 98.62 310 GLU A CA 1
ATOM 2295 C C . GLU A 1 310 ? 3.615 6.574 0.54 1 98.62 310 GLU A C 1
ATOM 2297 O O . GLU A 1 310 ? 3.633 6.957 -0.632 1 98.62 310 GLU A O 1
ATOM 2302 N N . MET A 1 311 ? 4.746 6.289 1.218 1 98.69 311 MET A N 1
ATOM 2303 C CA . MET A 1 311 ? 6.043 6.262 0.551 1 98.69 311 MET A CA 1
ATOM 2304 C C . MET A 1 311 ? 6.039 5.266 -0.605 1 98.69 311 MET A C 1
ATOM 2306 O O . MET A 1 311 ? 6.473 5.594 -1.711 1 98.69 311 MET A O 1
ATOM 2310 N N . ARG A 1 312 ? 5.531 4.102 -0.275 1 98.5 312 ARG A N 1
ATOM 2311 C CA . ARG A 1 312 ? 5.465 3.064 -1.301 1 98.5 312 ARG A CA 1
ATOM 2312 C C . ARG A 1 312 ? 4.609 3.516 -2.479 1 98.5 312 ARG A C 1
ATOM 2314 O O . ARG A 1 312 ? 5.016 3.385 -3.635 1 98.5 312 ARG A O 1
ATOM 2321 N N . ASP A 1 313 ? 3.428 4.051 -2.207 1 98.38 313 ASP A N 1
ATOM 2322 C CA . ASP A 1 313 ? 2.529 4.551 -3.242 1 98.38 313 ASP A CA 1
ATOM 2323 C C . ASP A 1 313 ? 3.195 5.648 -4.066 1 98.38 313 ASP A C 1
ATOM 2325 O O . ASP A 1 313 ? 3.088 5.664 -5.293 1 98.38 313 ASP A O 1
ATOM 2329 N N . ALA A 1 314 ? 3.855 6.566 -3.338 1 98.75 314 ALA A N 1
ATOM 2330 C CA . ALA A 1 314 ? 4.508 7.691 -4.004 1 98.75 314 ALA A CA 1
ATOM 2331 C C . ALA A 1 314 ? 5.555 7.207 -5 1 98.75 314 ALA A C 1
ATOM 2333 O O . ALA A 1 314 ? 5.613 7.695 -6.133 1 98.75 314 ALA A O 1
ATOM 2334 N N . ALA A 1 315 ? 6.383 6.285 -4.582 1 98.62 315 ALA A N 1
ATOM 2335 C CA . ALA A 1 315 ? 7.426 5.75 -5.453 1 98.62 315 ALA A CA 1
ATOM 2336 C C . ALA A 1 315 ? 6.816 5.059 -6.672 1 98.62 315 ALA A C 1
ATOM 2338 O O . ALA A 1 315 ? 7.223 5.32 -7.809 1 98.62 315 ALA A O 1
ATOM 2339 N N . MET A 1 316 ? 5.84 4.242 -6.426 1 98.06 316 MET A N 1
ATOM 2340 C CA . MET A 1 316 ? 5.305 3.373 -7.473 1 98.06 316 MET A CA 1
ATOM 2341 C C . MET A 1 316 ? 4.484 4.176 -8.477 1 98.06 316 MET A C 1
ATOM 2343 O O . MET A 1 316 ? 4.688 4.055 -9.688 1 98.06 316 MET A O 1
ATOM 2347 N N . VAL A 1 317 ? 3.568 5.02 -7.988 1 98.31 317 VAL A N 1
ATOM 2348 C CA . VAL A 1 317 ? 2.74 5.781 -8.914 1 98.31 317 VAL A CA 1
ATOM 2349 C C . VAL A 1 317 ? 3.584 6.859 -9.594 1 98.31 317 VAL A C 1
ATOM 2351 O O . VAL A 1 317 ? 3.322 7.23 -10.742 1 98.31 317 VAL A O 1
ATOM 2354 N N . GLY A 1 318 ? 4.617 7.379 -8.875 1 98.56 318 GLY A N 1
ATOM 2355 C CA . GLY A 1 318 ? 5.535 8.328 -9.477 1 98.56 318 GLY A CA 1
ATOM 2356 C C . GLY A 1 318 ? 6.258 7.77 -10.688 1 98.56 318 GLY A C 1
ATOM 2357 O O . GLY A 1 318 ? 6.527 8.5 -11.648 1 98.56 318 GLY A O 1
ATOM 2358 N N . LYS A 1 319 ? 6.594 6.5 -10.656 1 98.5 319 LYS A N 1
ATOM 2359 C CA . LYS A 1 319 ? 7.238 5.828 -11.781 1 98.5 319 LYS A CA 1
ATOM 2360 C C . LYS A 1 319 ? 6.297 5.738 -12.977 1 98.5 319 LYS A C 1
ATOM 2362 O O . LYS A 1 319 ? 6.727 5.891 -14.125 1 98.5 319 LYS A O 1
ATOM 2367 N N . LEU A 1 320 ? 5.008 5.512 -12.719 1 97.75 320 LEU A N 1
ATOM 2368 C CA . LEU A 1 320 ? 4.016 5.531 -13.789 1 97.75 320 LEU A CA 1
ATOM 2369 C C . LEU A 1 320 ? 3.912 6.922 -14.414 1 97.75 320 LEU A C 1
ATOM 2371 O O . LEU A 1 320 ? 3.891 7.055 -15.641 1 97.75 320 LEU A O 1
ATOM 2375 N N . GLY A 1 321 ? 3.852 7.926 -13.523 1 97.38 321 GLY A N 1
ATOM 2376 C CA . GLY A 1 321 ? 3.736 9.297 -13.992 1 97.38 321 GLY A CA 1
ATOM 2377 C C . GLY A 1 321 ? 4.906 9.727 -14.859 1 97.38 321 GLY A C 1
ATOM 2378 O O . GLY A 1 321 ? 4.727 10.445 -15.844 1 97.38 321 GLY A O 1
ATOM 2379 N N . ALA A 1 322 ? 6.07 9.281 -14.508 1 98 322 ALA A N 1
ATOM 2380 C CA . ALA A 1 322 ? 7.289 9.648 -15.219 1 98 322 ALA A CA 1
ATOM 2381 C C . ALA A 1 322 ? 7.555 8.695 -16.375 1 98 322 ALA A C 1
ATOM 2383 O O . ALA A 1 322 ? 8.43 8.953 -17.203 1 98 322 ALA A O 1
ATOM 2384 N N . ASP A 1 323 ? 6.816 7.605 -16.438 1 97 323 ASP A N 1
ATOM 2385 C CA . ASP A 1 323 ? 7.066 6.531 -17.391 1 97 323 ASP A CA 1
ATOM 2386 C C . ASP A 1 323 ? 8.523 6.082 -17.344 1 97 323 ASP A C 1
ATOM 2388 O O . ASP A 1 323 ? 9.188 6.016 -18.375 1 97 323 ASP A O 1
ATOM 2392 N N . ASP A 1 324 ? 9.016 5.887 -16.172 1 97.88 324 ASP A N 1
ATOM 2393 C CA . ASP A 1 324 ? 10.406 5.527 -15.898 1 97.88 324 ASP A CA 1
ATOM 2394 C C . ASP A 1 324 ? 10.539 4.824 -14.547 1 97.88 324 ASP A C 1
ATOM 2396 O O . ASP A 1 324 ? 10.336 5.441 -13.5 1 97.88 324 ASP A O 1
ATOM 2400 N N . ALA A 1 325 ? 10.891 3.566 -14.586 1 97.5 325 ALA A N 1
ATOM 2401 C CA . ALA A 1 325 ? 11 2.758 -13.375 1 97.5 325 ALA A CA 1
ATOM 2402 C C . ALA A 1 325 ? 12.094 3.289 -12.453 1 97.5 325 ALA A C 1
ATOM 2404 O O . ALA A 1 325 ? 12.133 2.953 -11.266 1 97.5 325 ALA A O 1
ATOM 2405 N N . ALA A 1 326 ? 12.992 4.094 -12.93 1 97.5 326 ALA A N 1
ATOM 2406 C CA . ALA A 1 326 ? 14.086 4.637 -12.133 1 97.5 326 ALA A CA 1
ATOM 2407 C C . ALA A 1 326 ? 13.68 5.941 -11.461 1 97.5 326 ALA A C 1
ATOM 2409 O O . ALA A 1 326 ? 14.398 6.445 -10.594 1 97.5 326 ALA A O 1
ATOM 2410 N N . ALA A 1 327 ? 12.531 6.492 -11.875 1 98.38 327 ALA A N 1
ATOM 2411 C CA . ALA A 1 327 ? 12.055 7.75 -11.305 1 98.38 327 ALA A CA 1
ATOM 2412 C C . ALA A 1 327 ? 11.594 7.559 -9.867 1 98.38 327 ALA A C 1
ATOM 2414 O O . ALA A 1 327 ? 11.203 6.457 -9.477 1 98.38 327 ALA A O 1
ATOM 2415 N N . VAL A 1 328 ? 11.672 8.695 -9.086 1 98.44 328 VAL A N 1
ATOM 2416 C CA . VAL A 1 328 ? 11.18 8.711 -7.711 1 98.44 328 VAL A CA 1
ATOM 2417 C C . VAL A 1 328 ? 11.758 7.523 -6.941 1 98.44 328 VAL A C 1
ATOM 2419 O O . VAL A 1 328 ? 11.008 6.727 -6.371 1 98.44 328 VAL A O 1
ATOM 2422 N N . ALA A 1 329 ? 13.062 7.402 -6.957 1 98.31 329 ALA A N 1
ATOM 2423 C CA . ALA A 1 329 ? 13.789 6.25 -6.418 1 98.31 329 ALA A CA 1
ATOM 2424 C C . ALA A 1 329 ? 13.656 6.191 -4.898 1 98.31 329 ALA A C 1
ATOM 2426 O O . ALA A 1 329 ? 13.219 7.152 -4.266 1 98.31 329 ALA A O 1
ATOM 2427 N N . ALA A 1 330 ? 14.039 5.066 -4.305 1 98.38 330 ALA A N 1
ATOM 2428 C CA . ALA A 1 330 ? 13.891 4.773 -2.883 1 98.38 330 ALA A CA 1
ATOM 2429 C C . ALA A 1 330 ? 14.5 5.879 -2.027 1 98.38 330 ALA A C 1
ATOM 2431 O O . ALA A 1 330 ? 13.859 6.395 -1.113 1 98.38 330 ALA A O 1
ATOM 2432 N N . PRO A 1 331 ? 15.719 6.363 -2.311 1 98.5 331 PRO A N 1
ATOM 2433 C CA . PRO A 1 331 ? 16.281 7.426 -1.473 1 98.5 331 PRO A CA 1
ATOM 2434 C C . PRO A 1 331 ? 15.461 8.711 -1.525 1 98.5 331 PRO A C 1
ATOM 2436 O O . PRO A 1 331 ? 15.32 9.398 -0.512 1 98.5 331 PRO A O 1
ATOM 2439 N N . ASP A 1 332 ? 14.875 9.039 -2.709 1 98.5 332 ASP A N 1
ATOM 2440 C CA . ASP A 1 332 ? 14.094 10.266 -2.879 1 98.5 332 ASP A CA 1
ATOM 2441 C C . ASP A 1 332 ? 12.844 10.25 -2.004 1 98.5 332 ASP A C 1
ATOM 2443 O O . ASP A 1 332 ? 12.516 11.25 -1.359 1 98.5 332 ASP A O 1
ATOM 2447 N N . ILE A 1 333 ? 12.195 9.141 -1.988 1 98.31 333 ILE A N 1
ATOM 2448 C CA . ILE A 1 333 ? 10.914 9.094 -1.281 1 98.31 333 ILE A CA 1
ATOM 2449 C C . ILE A 1 333 ? 11.164 8.992 0.222 1 98.31 333 ILE A C 1
ATOM 2451 O O . ILE A 1 333 ? 10.391 9.523 1.022 1 98.31 333 ILE A O 1
ATOM 2455 N N . VAL A 1 334 ? 12.242 8.273 0.65 1 98.81 334 VAL A N 1
ATOM 2456 C CA . VAL A 1 334 ? 12.609 8.25 2.062 1 98.81 334 VAL A CA 1
ATOM 2457 C C . VAL A 1 334 ? 12.922 9.664 2.537 1 98.81 334 VAL A C 1
ATOM 2459 O O . VAL A 1 334 ? 12.492 10.078 3.617 1 98.81 334 VAL A O 1
ATOM 2462 N N . ASN A 1 335 ? 13.648 10.406 1.689 1 98.81 335 ASN A N 1
ATOM 2463 C CA . ASN A 1 335 ? 13.922 11.805 2.012 1 98.81 335 ASN A CA 1
ATOM 2464 C C . ASN A 1 335 ? 12.641 12.617 2.141 1 98.81 335 ASN A C 1
ATOM 2466 O O . ASN A 1 335 ? 12.5 13.43 3.059 1 98.81 335 ASN A O 1
ATOM 2470 N N . ALA A 1 336 ? 11.734 12.438 1.262 1 98.88 336 ALA A N 1
ATOM 2471 C CA . ALA A 1 336 ? 10.469 13.172 1.27 1 98.88 336 ALA A CA 1
ATOM 2472 C C . ALA A 1 336 ? 9.695 12.914 2.559 1 98.88 336 ALA A C 1
ATOM 2474 O O . ALA A 1 336 ? 9.039 13.812 3.092 1 98.88 336 ALA A O 1
ATOM 2475 N N . ALA A 1 337 ? 9.797 11.711 3.1 1 98.88 337 ALA A N 1
ATOM 2476 C CA . ALA A 1 337 ? 9.016 11.312 4.27 1 98.88 337 ALA A CA 1
ATOM 2477 C C . ALA A 1 337 ? 9.742 11.68 5.562 1 98.88 337 ALA A C 1
ATOM 2479 O O . ALA A 1 337 ? 9.203 11.492 6.656 1 98.88 337 ALA A O 1
ATOM 2480 N N . THR A 1 338 ? 10.992 12.156 5.48 1 98.81 338 THR A N 1
ATOM 2481 C CA . THR A 1 338 ? 11.797 12.484 6.652 1 98.81 338 THR A CA 1
ATOM 2482 C C . THR A 1 338 ? 12.289 13.922 6.59 1 98.81 338 THR A C 1
ATOM 2484 O O . THR A 1 338 ? 11.539 14.859 6.891 1 98.81 338 THR A O 1
ATOM 2487 N N . ALA A 1 339 ? 13.438 14.156 5.934 1 98.81 339 ALA A N 1
ATOM 2488 C CA . ALA A 1 339 ? 14.031 15.492 5.906 1 98.81 339 ALA A CA 1
ATOM 2489 C C . ALA A 1 339 ? 13.172 16.453 5.086 1 98.81 339 ALA A C 1
ATOM 2491 O O . ALA A 1 339 ? 12.969 17.609 5.484 1 98.81 339 ALA A O 1
ATOM 2492 N N . GLY A 1 340 ? 12.703 16 3.926 1 98.81 340 GLY A N 1
ATOM 2493 C CA . GLY A 1 340 ? 11.852 16.844 3.104 1 98.81 340 GLY A CA 1
ATOM 2494 C C . GLY A 1 340 ? 10.555 17.234 3.795 1 98.81 340 GLY A C 1
ATOM 2495 O O . GLY A 1 340 ? 10.133 18.391 3.715 1 98.81 340 GLY A O 1
ATOM 2496 N N . GLY A 1 341 ? 9.914 16.281 4.418 1 98.88 341 GLY A N 1
ATOM 2497 C CA . GLY A 1 341 ? 8.711 16.562 5.18 1 98.88 341 GLY A CA 1
ATOM 2498 C C . GLY A 1 341 ? 8.953 17.531 6.332 1 98.88 341 GLY A C 1
ATOM 2499 O O . GLY A 1 341 ? 8.156 18.438 6.566 1 98.88 341 GLY A O 1
ATOM 2500 N N . ALA A 1 342 ? 10.062 17.297 7.082 1 98.81 342 ALA A N 1
ATOM 2501 C CA . ALA A 1 342 ? 10.398 18.172 8.203 1 98.81 342 ALA A CA 1
ATOM 2502 C C . ALA A 1 342 ? 10.625 19.609 7.73 1 98.81 342 ALA A C 1
ATOM 2504 O O . ALA A 1 342 ? 10.148 20.562 8.359 1 98.81 342 ALA A O 1
ATOM 2505 N N . GLU A 1 343 ? 11.312 19.734 6.625 1 98.56 343 GLU A N 1
ATOM 2506 C CA . GLU A 1 343 ? 11.547 21.047 6.035 1 98.56 343 GLU A CA 1
ATOM 2507 C C . GLU A 1 343 ? 10.234 21.703 5.625 1 98.56 343 GLU A C 1
ATOM 2509 O O . GLU A 1 343 ? 10.023 22.891 5.875 1 98.56 343 GLU A O 1
ATOM 2514 N N . THR A 1 344 ? 9.383 20.953 5.031 1 98.69 344 THR A N 1
ATOM 2515 C CA . THR A 1 344 ? 8.086 21.438 4.578 1 98.69 344 THR A CA 1
ATOM 2516 C C . THR A 1 344 ? 7.273 21.984 5.754 1 98.69 344 THR A C 1
ATOM 2518 O O . THR A 1 344 ? 6.621 23.016 5.641 1 98.69 344 THR A O 1
ATOM 2521 N N . LEU A 1 345 ? 7.371 21.297 6.891 1 98.69 345 LEU A N 1
ATOM 2522 C CA . LEU A 1 345 ? 6.574 21.688 8.047 1 98.69 345 LEU A CA 1
ATOM 2523 C C . LEU A 1 345 ? 7.332 22.688 8.914 1 98.69 345 LEU A C 1
ATOM 2525 O O . LEU A 1 345 ? 6.766 23.281 9.836 1 98.69 345 LEU A O 1
ATOM 2529 N N . GLY A 1 346 ? 8.602 22.875 8.703 1 97.94 346 GLY A N 1
ATOM 2530 C CA . GLY A 1 346 ? 9.398 23.891 9.383 1 97.94 346 GLY A CA 1
ATOM 2531 C C . GLY A 1 346 ? 9.977 23.406 10.703 1 97.94 346 GLY A C 1
ATOM 2532 O O . GLY A 1 346 ? 10.109 24.172 11.648 1 97.94 346 GLY A O 1
ATOM 2533 N N . PHE A 1 347 ? 10.25 22.141 10.812 1 98.38 347 PHE A N 1
ATOM 2534 C CA . PHE A 1 347 ? 10.875 21.578 12 1 98.38 347 PHE A CA 1
ATOM 2535 C C . PHE A 1 347 ? 12.312 21.172 11.711 1 98.38 347 PHE A C 1
ATOM 2537 O O . PHE A 1 347 ? 12.609 20.656 10.633 1 98.38 347 PHE A O 1
ATOM 2544 N N . ASP A 1 348 ? 13.203 21.391 12.641 1 97.88 348 ASP A N 1
ATOM 2545 C CA . ASP A 1 348 ? 14.586 20.938 12.484 1 97.88 348 ASP A CA 1
ATOM 2546 C C . ASP A 1 348 ? 14.734 19.469 12.859 1 97.88 348 ASP A C 1
ATOM 2548 O O . ASP A 1 348 ? 15.5 19.125 13.766 1 97.88 348 ASP A O 1
ATOM 2552 N N . ALA A 1 349 ? 14.023 18.625 12.195 1 98.25 349 ALA A N 1
ATOM 2553 C CA . ALA A 1 349 ? 13.977 17.172 12.352 1 98.25 349 ALA A CA 1
ATOM 2554 C C . ALA A 1 349 ? 14.227 16.469 11.023 1 98.25 349 ALA A C 1
ATOM 2556 O O . ALA A 1 349 ? 14.695 17.078 10.062 1 98.25 349 ALA A O 1
ATOM 2557 N N . GLY A 1 350 ? 14.07 15.203 10.945 1 98.56 350 GLY A N 1
ATOM 2558 C CA . GLY A 1 350 ? 14.125 14.445 9.703 1 98.56 350 GLY A CA 1
ATOM 2559 C C . GLY A 1 350 ? 15.516 13.898 9.406 1 98.56 350 GLY A C 1
ATOM 2560 O O . GLY A 1 350 ? 15.75 13.367 8.32 1 98.56 350 GLY A O 1
ATOM 2561 N N . ARG A 1 351 ? 16.422 14.07 10.305 1 98.38 351 ARG A N 1
ATOM 2562 C CA . ARG A 1 351 ? 17.781 13.562 10.172 1 98.38 351 ARG A CA 1
ATOM 2563 C C . ARG A 1 351 ? 18.281 12.992 11.5 1 98.38 351 ARG A C 1
ATOM 2565 O O . ARG A 1 351 ? 18.016 13.547 12.562 1 98.38 351 ARG A O 1
ATOM 2572 N N . VAL A 1 352 ? 19.047 11.883 11.383 1 98.75 352 VAL A N 1
ATOM 2573 C CA . VAL A 1 352 ? 19.719 11.344 12.57 1 98.75 352 VAL A CA 1
ATOM 2574 C C . VAL A 1 352 ? 21.141 11.891 12.656 1 98.75 352 VAL A C 1
ATOM 2576 O O . VAL A 1 352 ? 22.094 11.211 12.258 1 98.75 352 VAL A O 1
ATOM 2579 N N . GLU A 1 353 ? 21.234 12.969 13.211 1 98.25 353 GLU A N 1
ATOM 2580 C CA . GLU A 1 353 ? 22.531 13.633 13.367 1 98.25 353 GLU A CA 1
ATOM 2581 C C . GLU A 1 353 ? 22.531 14.539 14.594 1 98.25 353 GLU A C 1
ATOM 2583 O O . GLU A 1 353 ? 21.484 15.039 15.008 1 98.25 353 GLU A O 1
ATOM 2588 N N . ALA A 1 354 ? 23.734 14.789 15.109 1 98.25 354 ALA A N 1
ATOM 2589 C CA . ALA A 1 354 ? 23.875 15.656 16.281 1 98.25 354 ALA A CA 1
ATOM 2590 C C . ALA A 1 354 ? 23.312 17.047 15.992 1 98.25 354 ALA A C 1
ATOM 2592 O O . ALA A 1 354 ? 23.531 17.594 14.914 1 98.25 354 ALA A O 1
ATOM 2593 N N . GLY A 1 355 ? 22.531 17.547 16.938 1 98.19 355 GLY A N 1
ATOM 2594 C CA . GLY A 1 355 ? 21.984 18.891 16.812 1 98.19 355 GLY A CA 1
ATOM 2595 C C . GLY A 1 355 ? 20.547 18.891 16.312 1 98.19 355 GLY A C 1
ATOM 2596 O O . GLY A 1 355 ? 19.797 19.844 16.578 1 98.19 355 GLY A O 1
ATOM 2597 N N . ALA A 1 356 ? 20.125 17.875 15.609 1 98.44 356 ALA A N 1
ATOM 2598 C CA . ALA A 1 356 ? 18.75 17.766 15.133 1 98.44 356 ALA A CA 1
ATOM 2599 C C . ALA A 1 356 ? 17.828 17.297 16.25 1 98.44 356 ALA A C 1
ATOM 2601 O O . ALA A 1 356 ? 18.281 16.734 17.25 1 98.44 356 ALA A O 1
ATOM 2602 N N . LEU A 1 357 ? 16.562 17.609 16.094 1 98.69 357 LEU A N 1
ATOM 2603 C CA . LEU A 1 357 ? 15.586 17.094 17.031 1 98.69 357 LEU A CA 1
ATOM 2604 C C . LEU A 1 357 ? 15.617 15.57 17.078 1 98.69 357 LEU A C 1
ATOM 2606 O O . LEU A 1 357 ? 15.766 14.922 16.047 1 98.69 357 LEU A O 1
ATOM 2610 N N . ALA A 1 358 ? 15.516 15.008 18.297 1 98.75 358 ALA A N 1
ATOM 2611 C CA . ALA A 1 358 ? 15.531 13.562 18.5 1 98.75 358 ALA A CA 1
ATOM 2612 C C . ALA A 1 358 ? 14.156 12.961 18.234 1 98.75 358 ALA A C 1
ATOM 2614 O O . ALA A 1 358 ? 13.547 12.367 19.125 1 98.75 358 ALA A O 1
ATOM 2615 N N . ASP A 1 359 ? 13.656 13.164 17.094 1 98.94 359 ASP A N 1
ATOM 2616 C CA . ASP A 1 359 ? 12.469 12.516 16.562 1 98.94 359 ASP A CA 1
ATOM 2617 C C . ASP A 1 359 ? 12.844 11.297 15.727 1 98.94 359 ASP A C 1
ATOM 2619 O O . ASP A 1 359 ? 13.414 11.43 14.641 1 98.94 359 ASP A O 1
ATOM 2623 N N . LEU A 1 360 ? 12.484 10.086 16.25 1 98.94 360 LEU A N 1
ATOM 2624 C CA . LEU A 1 360 ? 13 8.867 15.633 1 98.94 360 LEU A CA 1
ATOM 2625 C C . LEU A 1 360 ? 11.914 7.793 15.57 1 98.94 360 LEU A C 1
ATOM 2627 O O . LEU A 1 360 ? 11 7.773 16.406 1 98.94 360 LEU A O 1
ATOM 2631 N N . ALA A 1 361 ? 11.961 6.98 14.602 1 98.94 361 ALA A N 1
ATOM 2632 C CA . ALA A 1 361 ? 11.203 5.734 14.5 1 98.94 361 ALA A CA 1
ATOM 2633 C C . ALA A 1 361 ? 12.141 4.527 14.469 1 98.94 361 ALA A C 1
ATOM 2635 O O . ALA A 1 361 ? 13.156 4.543 13.766 1 98.94 361 ALA A O 1
ATOM 2636 N N . ILE A 1 362 ? 11.914 3.539 15.273 1 98.94 362 ILE A N 1
ATOM 2637 C CA . ILE A 1 362 ? 12.688 2.305 15.32 1 98.94 362 ILE A CA 1
ATOM 2638 C C . ILE A 1 362 ? 11.891 1.172 14.672 1 98.94 362 ILE A C 1
ATOM 2640 O O . ILE A 1 362 ? 10.852 0.76 15.195 1 98.94 362 ILE A O 1
ATOM 2644 N N . VAL A 1 363 ? 12.359 0.675 13.547 1 98.94 363 VAL A N 1
ATOM 2645 C CA . VAL A 1 363 ? 11.672 -0.317 12.727 1 98.94 363 VAL A CA 1
ATOM 2646 C C . VAL A 1 363 ? 12.234 -1.706 13.016 1 98.94 363 VAL A C 1
ATOM 2648 O O . VAL A 1 363 ? 13.438 -1.942 12.852 1 98.94 363 VAL A O 1
ATOM 2651 N N . ASP A 1 364 ? 11.398 -2.594 13.445 1 98.81 364 ASP A N 1
ATOM 2652 C CA . ASP A 1 364 ? 11.773 -3.984 13.68 1 98.81 364 ASP A CA 1
ATOM 2653 C C . ASP A 1 364 ? 12.008 -4.723 12.367 1 98.81 364 ASP A C 1
ATOM 2655 O O . ASP A 1 364 ? 11.102 -4.824 11.531 1 98.81 364 ASP A O 1
ATOM 2659 N N . LEU A 1 365 ? 13.172 -5.277 12.125 1 98.38 365 LEU A N 1
ATOM 2660 C CA . LEU A 1 365 ? 13.531 -5.871 10.836 1 98.38 365 LEU A CA 1
ATOM 2661 C C . LEU A 1 365 ? 13.281 -7.375 10.852 1 98.38 365 LEU A C 1
ATOM 2663 O O . LEU A 1 365 ? 13.523 -8.055 9.844 1 98.38 365 LEU A O 1
ATOM 2667 N N . ASP A 1 366 ? 12.758 -7.867 12.008 1 97.31 366 ASP A N 1
ATOM 2668 C CA . ASP A 1 366 ? 12.578 -9.305 12.141 1 97.31 366 ASP A CA 1
ATOM 2669 C C . ASP A 1 366 ? 11.227 -9.742 11.57 1 97.31 366 ASP A C 1
ATOM 2671 O O . ASP A 1 366 ? 10.344 -10.172 12.32 1 97.31 366 ASP A O 1
ATOM 2675 N N . ALA A 1 367 ? 10.961 -9.648 10.344 1 97.94 367 ALA A N 1
ATOM 2676 C CA . ALA A 1 367 ? 9.75 -10.086 9.656 1 97.94 367 ALA A CA 1
ATOM 2677 C C . ALA A 1 367 ? 10.094 -10.82 8.359 1 97.94 367 ALA A C 1
ATOM 2679 O O . ALA A 1 367 ? 11.07 -10.477 7.688 1 97.94 367 ALA A O 1
ATOM 2680 N N . PRO A 1 368 ? 9.281 -11.773 7.984 1 98.56 368 PRO A N 1
ATOM 2681 C CA . PRO A 1 368 ? 9.555 -12.492 6.738 1 98.56 368 PRO A CA 1
ATOM 2682 C C . PRO A 1 368 ? 9.617 -11.57 5.523 1 98.56 368 PRO A C 1
ATOM 2684 O O . PRO A 1 368 ? 10.461 -11.75 4.645 1 98.56 368 PRO A O 1
ATOM 2687 N N . HIS A 1 369 ? 8.766 -10.562 5.449 1 98.56 369 HIS A N 1
ATOM 2688 C CA . HIS A 1 369 ? 8.703 -9.695 4.277 1 98.56 369 HIS A CA 1
ATOM 2689 C C . HIS A 1 369 ? 9.852 -8.695 4.266 1 98.56 369 HIS A C 1
ATOM 2691 O O . HIS A 1 369 ? 9.961 -7.871 3.355 1 98.56 369 HIS A O 1
ATOM 2697 N N . LEU A 1 370 ? 10.727 -8.703 5.309 1 98.62 370 LEU A N 1
ATOM 2698 C CA . LEU A 1 370 ? 11.914 -7.852 5.348 1 98.62 370 LEU A CA 1
ATOM 2699 C C . LEU A 1 370 ? 13.188 -8.688 5.238 1 98.62 370 LEU A C 1
ATOM 2701 O O . LEU A 1 370 ? 14.281 -8.203 5.539 1 98.62 370 LEU A O 1
ATOM 2705 N N . THR A 1 371 ? 13.055 -9.93 4.848 1 98.38 371 THR A N 1
ATOM 2706 C CA . THR A 1 371 ? 14.141 -10.898 4.676 1 98.38 371 THR A CA 1
ATOM 2707 C C . THR A 1 371 ? 14.273 -11.305 3.209 1 98.38 371 THR A C 1
ATOM 2709 O O . THR A 1 371 ? 13.273 -11.609 2.555 1 98.38 371 THR A O 1
ATOM 2712 N N . PRO A 1 372 ? 15.453 -11.312 2.568 1 97.88 372 PRO A N 1
ATOM 2713 C CA . PRO A 1 372 ? 16.766 -10.898 3.088 1 97.88 372 PRO A CA 1
ATOM 2714 C C . PRO A 1 372 ? 16.953 -9.383 3.07 1 97.88 372 PRO A C 1
ATOM 2716 O O . PRO A 1 372 ? 16.156 -8.664 2.451 1 97.88 372 PRO A O 1
ATOM 2719 N N . SER A 1 373 ? 17.922 -8.883 3.695 1 95.94 373 SER A N 1
ATOM 2720 C CA . SER A 1 373 ? 18.141 -7.453 3.855 1 95.94 373 SER A CA 1
ATOM 2721 C C . SER A 1 373 ? 19.25 -6.953 2.93 1 95.94 373 SER A C 1
ATOM 2723 O O . SER A 1 373 ? 20.234 -6.371 3.389 1 95.94 373 SER A O 1
ATOM 2725 N N . HIS A 1 374 ? 19.016 -7.043 1.623 1 96.69 374 HIS A N 1
ATOM 2726 C CA . HIS A 1 374 ? 20 -6.602 0.641 1 96.69 374 HIS A CA 1
ATOM 2727 C C . HIS A 1 374 ? 20.203 -5.094 0.707 1 96.69 374 HIS A C 1
ATOM 2729 O O . HIS A 1 374 ? 21.328 -4.609 0.567 1 96.69 374 HIS A O 1
ATOM 2735 N N . ASP A 1 375 ? 19.188 -4.312 0.836 1 97.5 375 ASP A N 1
ATOM 2736 C CA . ASP A 1 375 ? 19.172 -2.854 0.814 1 97.5 375 ASP A CA 1
ATOM 2737 C C . ASP A 1 375 ? 18.062 -2.301 1.703 1 97.5 375 ASP A C 1
ATOM 2739 O O . ASP A 1 375 ? 16.906 -2.271 1.304 1 97.5 375 ASP A O 1
ATOM 2743 N N . LEU A 1 376 ? 18.469 -1.741 2.822 1 98.25 376 LEU A N 1
ATOM 2744 C CA . LEU A 1 376 ? 17.484 -1.329 3.818 1 98.25 376 LEU A CA 1
ATOM 2745 C C . LEU A 1 376 ? 16.797 -0.039 3.395 1 98.25 376 LEU A C 1
ATOM 2747 O O . LEU A 1 376 ? 15.688 0.252 3.85 1 98.25 376 LEU A O 1
ATOM 2751 N N . VAL A 1 377 ? 17.422 0.797 2.547 1 98.44 377 VAL A N 1
ATOM 2752 C CA . VAL A 1 377 ? 16.75 1.97 1.997 1 98.44 377 VAL A CA 1
ATOM 2753 C C . VAL A 1 377 ? 15.641 1.53 1.044 1 98.44 377 VAL A C 1
ATOM 2755 O O . VAL A 1 377 ? 14.547 2.094 1.057 1 98.44 377 VAL A O 1
ATOM 2758 N N . SER A 1 378 ? 15.93 0.469 0.25 1 97.75 378 SER A N 1
ATOM 2759 C CA . SER A 1 378 ? 14.898 -0.155 -0.571 1 97.75 378 SER A CA 1
ATOM 2760 C C . SER A 1 378 ? 13.773 -0.718 0.291 1 97.75 378 SER A C 1
ATOM 2762 O O . SER A 1 378 ? 12.594 -0.546 -0.028 1 97.75 378 SER A O 1
ATOM 2764 N N . HIS A 1 379 ? 14.117 -1.388 1.378 1 98.31 379 HIS A N 1
ATOM 2765 C CA . HIS A 1 379 ? 13.117 -1.938 2.283 1 98.31 379 HIS A CA 1
ATOM 2766 C C . HIS A 1 379 ? 12.188 -0.846 2.807 1 98.31 379 HIS A C 1
ATOM 2768 O O . HIS A 1 379 ? 10.969 -1.034 2.867 1 98.31 379 HIS A O 1
ATOM 2774 N N . LEU A 1 380 ? 12.758 0.295 3.17 1 98.5 380 LEU A N 1
ATOM 2775 C CA . LEU A 1 380 ? 11.961 1.395 3.703 1 98.5 380 LEU A CA 1
ATOM 2776 C C . LEU A 1 380 ? 10.938 1.869 2.682 1 98.5 380 LEU A C 1
ATOM 2778 O O . LEU A 1 380 ? 9.797 2.184 3.037 1 98.5 380 LEU A O 1
ATOM 2782 N N . ALA A 1 381 ? 11.336 1.873 1.435 1 98.12 381 ALA A N 1
ATOM 2783 C CA . ALA A 1 381 ? 10.484 2.426 0.384 1 98.12 381 ALA A CA 1
ATOM 2784 C C . ALA A 1 381 ? 9.438 1.409 -0.069 1 98.12 381 ALA A C 1
ATOM 2786 O O . ALA A 1 381 ? 8.328 1.779 -0.445 1 98.12 381 ALA A O 1
ATOM 2787 N N . TYR A 1 382 ? 9.797 0.04 0.032 1 98.31 382 TYR A N 1
ATOM 2788 C CA . TYR A 1 382 ? 8.977 -0.856 -0.779 1 98.31 382 TYR A CA 1
ATOM 2789 C C . TYR A 1 382 ? 8.477 -2.033 0.048 1 98.31 382 TYR A C 1
ATOM 2791 O O . TYR A 1 382 ? 7.562 -2.748 -0.37 1 98.31 382 TYR A O 1
ATOM 2799 N N . ALA A 1 383 ? 9.062 -2.277 1.259 1 98.19 383 ALA A N 1
ATOM 2800 C CA . ALA A 1 383 ? 8.727 -3.541 1.911 1 98.19 383 ALA A CA 1
ATOM 2801 C C . ALA A 1 383 ? 8.266 -3.312 3.348 1 98.19 383 ALA A C 1
ATOM 2803 O O . ALA A 1 383 ? 7.414 -4.043 3.857 1 98.19 383 ALA A O 1
ATOM 2804 N N . VAL A 1 384 ? 8.812 -2.297 3.988 1 98.62 384 VAL A N 1
ATOM 2805 C CA . VAL A 1 384 ? 8.461 -1.999 5.371 1 98.62 384 VAL A CA 1
ATOM 2806 C C . VAL A 1 384 ? 6.98 -1.617 5.453 1 98.62 384 VAL A C 1
ATOM 2808 O O . VAL A 1 384 ? 6.434 -1.025 4.52 1 98.62 384 VAL A O 1
ATOM 2811 N N . ARG A 1 385 ? 6.309 -1.995 6.555 1 97.88 385 ARG A N 1
ATOM 2812 C CA . ARG A 1 385 ? 4.945 -1.605 6.898 1 97.88 385 ARG A CA 1
ATOM 2813 C C . ARG A 1 385 ? 4.922 -0.72 8.141 1 97.88 385 ARG A C 1
ATOM 2815 O O . ARG A 1 385 ? 5.832 -0.78 8.969 1 97.88 385 ARG A O 1
ATOM 2822 N N . GLY A 1 386 ? 3.809 0.116 8.227 1 98.25 386 GLY A N 1
ATOM 2823 C CA . GLY A 1 386 ? 3.643 0.871 9.453 1 98.25 386 GLY A CA 1
ATOM 2824 C C . GLY A 1 386 ? 3.676 0.002 10.695 1 98.25 386 GLY A C 1
ATOM 2825 O O . GLY A 1 386 ? 4.203 0.409 11.734 1 98.25 386 GLY A O 1
ATOM 2826 N N . SER A 1 387 ? 3.219 -1.253 10.586 1 98.12 387 SER A N 1
ATOM 2827 C CA . SER A 1 387 ? 3.125 -2.176 11.711 1 98.12 387 SER A CA 1
ATOM 2828 C C . SER A 1 387 ? 4.5 -2.672 12.141 1 98.12 387 SER A C 1
ATOM 2830 O O . SER A 1 387 ? 4.648 -3.268 13.211 1 98.12 387 SER A O 1
ATOM 2832 N N . ASP A 1 388 ? 5.535 -2.422 11.367 1 98.69 388 ASP A N 1
ATOM 2833 C CA . ASP A 1 388 ? 6.883 -2.871 11.703 1 98.69 388 ASP A CA 1
ATOM 2834 C C . ASP A 1 388 ? 7.559 -1.898 12.672 1 98.69 388 ASP A C 1
ATOM 2836 O O . ASP A 1 388 ? 8.602 -2.213 13.242 1 98.69 388 ASP A O 1
ATOM 2840 N N . VAL A 1 389 ? 6.98 -0.72 12.852 1 98.88 389 VAL A N 1
ATOM 2841 C CA . VAL A 1 389 ? 7.535 0.243 13.797 1 98.88 389 VAL A CA 1
ATOM 2842 C C . VAL A 1 389 ? 7.348 -0.265 15.227 1 98.88 389 VAL A C 1
ATOM 2844 O O . VAL A 1 389 ? 6.223 -0.544 15.648 1 98.88 389 VAL A O 1
ATOM 2847 N N . ARG A 1 390 ? 8.461 -0.389 15.93 1 98.81 390 ARG A N 1
ATOM 2848 C CA . ARG A 1 390 ? 8.445 -0.927 17.281 1 98.81 390 ARG A CA 1
ATOM 2849 C C . ARG A 1 390 ? 8.406 0.194 18.312 1 98.81 390 ARG A C 1
ATOM 2851 O O . ARG A 1 390 ? 7.73 0.073 19.344 1 98.81 390 ARG A O 1
ATOM 2858 N N . HIS A 1 391 ? 9.18 1.258 18.094 1 98.94 391 HIS A N 1
ATOM 2859 C CA . HIS A 1 391 ? 9.258 2.408 18.984 1 98.94 391 HIS A CA 1
ATOM 2860 C C . HIS A 1 391 ? 9.188 3.717 18.203 1 98.94 391 HIS A C 1
ATOM 2862 O O . HIS A 1 391 ? 9.609 3.779 17.047 1 98.94 391 HIS A O 1
ATOM 2868 N N . THR A 1 392 ? 8.602 4.691 18.797 1 98.94 392 THR A N 1
ATOM 2869 C CA . THR A 1 392 ? 8.609 6.059 18.297 1 98.94 392 THR A CA 1
ATOM 2870 C C . THR A 1 392 ? 9.078 7.027 19.375 1 98.94 392 THR A C 1
ATOM 2872 O O . THR A 1 392 ? 8.586 6.988 20.516 1 98.94 392 THR A O 1
ATOM 2875 N N . VAL A 1 393 ? 10.039 7.809 19.031 1 98.94 393 VAL A N 1
ATOM 2876 C CA . VAL A 1 393 ? 10.625 8.789 19.938 1 98.94 393 VAL A CA 1
ATOM 2877 C C . VAL A 1 393 ? 10.367 10.203 19.422 1 98.94 393 VAL A C 1
ATOM 2879 O O . VAL A 1 393 ? 10.586 10.484 18.234 1 98.94 393 VAL A O 1
ATOM 2882 N N . VAL A 1 394 ? 9.836 11.094 20.281 1 98.88 394 VAL A N 1
ATOM 2883 C CA . VAL A 1 394 ? 9.648 12.5 19.938 1 98.88 394 VAL A CA 1
ATOM 2884 C C . VAL A 1 394 ? 10.391 13.375 20.953 1 98.88 394 VAL A C 1
ATOM 2886 O O . VAL A 1 394 ? 10.094 13.336 22.156 1 98.88 394 VAL A O 1
ATOM 2889 N N . GLY A 1 395 ? 11.359 14.133 20.469 1 98.06 395 GLY A N 1
ATOM 2890 C CA . GLY A 1 395 ? 12.117 14.992 21.359 1 98.06 395 GLY A CA 1
ATOM 2891 C C . GLY A 1 395 ? 12.867 14.234 22.438 1 98.06 395 GLY A C 1
ATOM 2892 O O . GLY A 1 395 ? 12.93 14.672 23.594 1 98.06 395 GLY A O 1
ATOM 2893 N N . GLY A 1 396 ? 13.273 13.055 22.141 1 98.12 396 GLY A N 1
ATOM 2894 C CA . GLY A 1 396 ? 14.039 12.273 23.094 1 98.12 396 GLY A CA 1
ATOM 2895 C C . GLY A 1 396 ? 13.172 11.516 24.078 1 98.12 396 GLY A C 1
ATOM 2896 O O . GLY A 1 396 ? 13.68 10.797 24.938 1 98.12 396 GLY A O 1
ATOM 2897 N N . GLU A 1 397 ? 11.914 11.641 23.969 1 98 397 GLU A N 1
ATOM 2898 C CA . GLU A 1 397 ? 10.977 10.906 24.812 1 98 397 GLU A CA 1
ATOM 2899 C C . GLU A 1 397 ? 10.367 9.734 24.062 1 98 397 GLU A C 1
ATOM 2901 O O . GLU A 1 397 ? 9.891 9.891 22.938 1 98 397 GLU A O 1
ATOM 2906 N N . VAL A 1 398 ? 10.359 8.492 24.672 1 98.56 398 VAL A N 1
ATOM 2907 C CA . VAL A 1 398 ? 9.75 7.32 24.047 1 98.56 398 VAL A CA 1
ATOM 2908 C C . VAL A 1 398 ? 8.227 7.41 24.156 1 98.56 398 VAL A C 1
ATOM 2910 O O . VAL A 1 398 ? 7.664 7.215 25.234 1 98.56 398 VAL A O 1
ATOM 2913 N N . ILE A 1 399 ? 7.598 7.711 23.047 1 98.81 399 ILE A N 1
ATOM 2914 C CA . ILE A 1 399 ? 6.152 7.914 23 1 98.81 399 ILE A CA 1
ATOM 2915 C C . ILE A 1 399 ? 5.453 6.594 22.703 1 98.81 399 ILE A C 1
ATOM 2917 O O . ILE 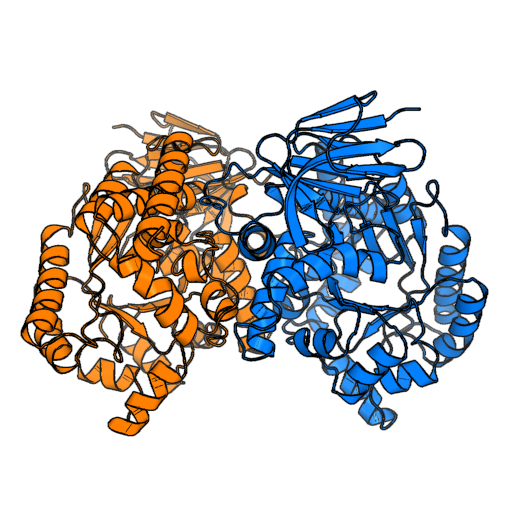A 1 399 ? 4.363 6.328 23.203 1 98.81 399 ILE A O 1
ATOM 2921 N N . VAL A 1 400 ? 5.988 5.809 21.781 1 98.94 400 VAL A N 1
ATOM 2922 C CA . VAL A 1 400 ? 5.559 4.441 21.5 1 98.94 400 VAL A CA 1
ATOM 2923 C C . VAL A 1 400 ? 6.664 3.465 21.906 1 98.94 400 VAL A C 1
ATOM 2925 O O . VAL A 1 400 ? 7.793 3.566 21.422 1 98.94 400 VAL A O 1
ATOM 2928 N N . GLU A 1 401 ? 6.379 2.582 22.797 1 98.81 401 GLU A N 1
ATOM 2929 C CA . GLU A 1 401 ? 7.309 1.551 23.234 1 98.81 401 GLU A CA 1
ATOM 2930 C C . GLU A 1 401 ? 6.727 0.155 23.031 1 98.81 401 GLU A C 1
ATOM 2932 O O . GLU A 1 401 ? 5.652 -0.161 23.547 1 98.81 401 GLU A O 1
ATOM 2937 N N . ASP A 1 402 ? 7.453 -0.673 22.281 1 98.5 402 ASP A N 1
ATOM 2938 C CA . ASP A 1 402 ? 6.988 -2.014 21.938 1 98.5 402 ASP A CA 1
ATOM 2939 C C . ASP A 1 402 ? 5.562 -1.979 21.391 1 98.5 402 ASP A C 1
ATOM 2941 O O . ASP A 1 402 ? 4.695 -2.723 21.859 1 98.5 402 ASP A O 1
ATOM 2945 N N . ARG A 1 403 ? 5.25 -0.984 20.547 1 98.25 403 ARG A N 1
ATOM 2946 C CA . ARG A 1 403 ? 4.047 -0.832 19.719 1 98.25 403 ARG A CA 1
ATOM 2947 C C . ARG A 1 403 ? 2.869 -0.36 20.562 1 98.25 403 ARG A C 1
ATOM 2949 O O . ARG A 1 403 ? 1.719 -0.432 20.125 1 98.25 403 ARG A O 1
ATOM 2956 N N . GLU A 1 404 ? 3.152 0.136 21.766 1 98.44 404 GLU A N 1
ATOM 2957 C CA . GLU A 1 404 ? 2.115 0.691 22.625 1 98.44 404 GLU A CA 1
ATOM 2958 C C . GLU A 1 404 ? 2.332 2.184 22.859 1 98.44 404 GLU A C 1
ATOM 2960 O O . GLU A 1 404 ? 3.428 2.604 23.234 1 98.44 404 GLU A O 1
ATOM 2965 N N . VAL A 1 405 ? 1.312 2.932 22.625 1 98.75 405 VAL A N 1
ATOM 2966 C CA . VAL A 1 405 ? 1.385 4.367 22.891 1 98.75 405 VAL A CA 1
ATOM 2967 C C . VAL A 1 405 ? 1.363 4.629 24.391 1 98.75 405 VAL A C 1
ATOM 2969 O O . VAL A 1 405 ? 0.487 4.129 25.094 1 98.75 405 VAL A O 1
ATOM 2972 N N . ARG A 1 406 ? 2.25 5.418 24.875 1 98.44 406 ARG A N 1
ATOM 2973 C CA . ARG A 1 406 ? 2.406 5.613 26.312 1 98.44 406 ARG A CA 1
ATOM 2974 C C . ARG A 1 406 ? 1.618 6.828 26.781 1 98.44 406 ARG A C 1
ATOM 2976 O O . ARG A 1 406 ? 1.246 6.914 27.969 1 98.44 406 ARG A O 1
ATOM 2983 N N . THR A 1 407 ? 1.344 7.734 25.891 1 98.44 407 THR A N 1
ATOM 2984 C CA . THR A 1 407 ? 0.75 9.008 26.297 1 98.44 407 THR A CA 1
ATOM 2985 C C . THR A 1 407 ? -0.771 8.953 26.188 1 98.44 407 THR A C 1
ATOM 2987 O O . THR A 1 407 ? -1.472 9.766 26.797 1 98.44 407 THR A O 1
ATOM 2990 N N . LEU A 1 408 ? -1.289 8.047 25.344 1 98.56 408 LEU A N 1
ATOM 2991 C CA . LEU A 1 408 ? -2.721 7.844 25.156 1 98.56 408 LEU A CA 1
ATOM 2992 C C . LEU A 1 408 ? -3.088 6.375 25.328 1 98.56 408 LEU A C 1
ATOM 2994 O O . LEU A 1 408 ? -2.35 5.488 24.891 1 98.56 408 LEU A O 1
ATOM 2998 N N . ASP A 1 409 ? -4.215 6.109 26.016 1 98.5 409 ASP A N 1
ATOM 2999 C CA . ASP A 1 409 ? -4.758 4.754 26.062 1 98.5 409 ASP A CA 1
ATOM 3000 C C . ASP A 1 409 ? -5.453 4.395 24.75 1 98.5 409 ASP A C 1
ATOM 3002 O O . ASP A 1 409 ? -6.629 4.715 24.562 1 98.5 409 ASP A O 1
ATOM 3006 N N . ALA A 1 410 ? -4.793 3.664 23.938 1 98.62 410 ALA A N 1
ATOM 3007 C CA . ALA A 1 410 ? -5.281 3.365 22.594 1 98.62 410 ALA A CA 1
ATOM 3008 C C . ALA A 1 410 ? -6.66 2.713 22.641 1 98.62 410 ALA A C 1
ATOM 3010 O O . ALA A 1 410 ? -7.52 3 21.812 1 98.62 410 ALA A O 1
ATOM 3011 N N . GLY A 1 411 ? -6.871 1.783 23.578 1 98.5 411 GLY A N 1
ATOM 3012 C CA . GLY A 1 411 ? -8.164 1.138 23.719 1 98.5 411 GLY A CA 1
ATOM 3013 C C . GLY A 1 411 ? -9.289 2.111 24.016 1 98.5 411 GLY A C 1
ATOM 3014 O O . GLY A 1 411 ? -10.352 2.047 23.391 1 98.5 411 GLY A O 1
ATOM 3015 N N . ALA A 1 412 ? -9.055 3.041 24.953 1 98.69 412 ALA A N 1
ATOM 3016 C CA . ALA A 1 412 ? -10.055 4.043 25.312 1 98.69 412 ALA A CA 1
ATOM 3017 C C . ALA A 1 412 ? -10.32 4.988 24.141 1 98.69 412 ALA A C 1
ATOM 3019 O O . ALA A 1 412 ? -11.469 5.367 23.891 1 98.69 412 ALA A O 1
ATOM 3020 N N . VAL A 1 413 ? -9.227 5.355 23.5 1 98.81 413 VAL A N 1
ATOM 3021 C CA . VAL A 1 413 ? -9.336 6.262 22.359 1 98.81 413 VAL A CA 1
ATOM 3022 C C . VAL A 1 413 ? -10.195 5.625 21.266 1 98.81 413 VAL A C 1
ATOM 3024 O O . VAL A 1 413 ? -11.062 6.285 20.688 1 98.81 413 VAL A O 1
ATOM 3027 N N . LYS A 1 414 ? -10.016 4.348 20.969 1 98.69 414 LYS A N 1
ATOM 3028 C CA . LYS A 1 414 ? -10.781 3.643 19.953 1 98.69 414 LYS A CA 1
ATOM 3029 C C . LYS A 1 414 ? -12.258 3.566 20.328 1 98.69 414 LYS A C 1
ATOM 3031 O O . LYS A 1 414 ? -13.133 3.811 19.484 1 98.69 414 LYS A O 1
ATOM 3036 N N . ARG A 1 415 ? -12.539 3.264 21.562 1 98.62 415 ARG A N 1
ATOM 3037 C CA . ARG A 1 415 ? -13.922 3.174 22.031 1 98.62 415 ARG A CA 1
ATOM 3038 C C . ARG A 1 415 ? -14.617 4.527 21.938 1 98.62 415 ARG A C 1
ATOM 3040 O O . ARG A 1 415 ? -15.773 4.609 21.516 1 98.62 415 ARG A O 1
ATOM 3047 N N . GLU A 1 416 ? -13.875 5.523 22.344 1 98.81 416 GLU A N 1
ATOM 3048 C CA . GLU A 1 416 ? -14.422 6.875 22.297 1 98.81 416 GLU A CA 1
ATOM 3049 C C . GLU A 1 416 ? -14.703 7.293 20.844 1 98.81 416 GLU A C 1
ATOM 3051 O O . GLU A 1 416 ? -15.766 7.852 20.562 1 98.81 416 GLU A O 1
ATOM 3056 N N . ALA A 1 417 ? -13.766 7.035 19.969 1 98.81 417 ALA A N 1
ATOM 3057 C CA . ALA A 1 417 ? -13.938 7.387 18.562 1 98.81 417 ALA A CA 1
ATOM 3058 C C . ALA A 1 417 ? -15.109 6.633 17.938 1 98.81 417 ALA A C 1
ATOM 3060 O O . ALA A 1 417 ? -15.875 7.195 17.156 1 98.81 417 ALA A O 1
ATOM 3061 N N . GLU A 1 418 ? -15.234 5.324 18.266 1 98.5 418 GLU A N 1
ATOM 3062 C CA . GLU A 1 418 ? -16.359 4.523 17.781 1 98.5 418 GLU A CA 1
ATOM 3063 C C . GLU A 1 418 ? -17.688 5.133 18.203 1 98.5 418 GLU A C 1
ATOM 3065 O O . GLU A 1 418 ? -18.609 5.23 17.391 1 98.5 418 GLU A O 1
ATOM 3070 N N . ARG A 1 419 ? -17.766 5.535 19.453 1 98.56 419 ARG A N 1
ATOM 3071 C CA . ARG A 1 419 ? -18.984 6.133 19.969 1 98.56 419 ARG A CA 1
ATOM 3072 C C . ARG A 1 419 ? -19.297 7.449 19.281 1 98.56 419 ARG A C 1
ATOM 3074 O O . ARG A 1 419 ? -20.438 7.676 18.844 1 98.56 419 ARG A O 1
ATOM 3081 N N . HIS A 1 420 ? -18.312 8.32 19.141 1 98.81 420 HIS A N 1
ATOM 3082 C CA . HIS A 1 420 ? -18.516 9.617 18.516 1 98.81 420 HIS A CA 1
ATOM 3083 C C . HIS A 1 420 ? -18.875 9.469 17.047 1 98.81 420 HIS A C 1
ATOM 3085 O O . HIS A 1 420 ? -19.703 10.219 16.531 1 98.81 420 HIS A O 1
ATOM 3091 N N . ALA A 1 421 ? -18.219 8.531 16.375 1 98.69 421 ALA A N 1
ATOM 3092 C CA . ALA A 1 421 ? -18.547 8.297 14.977 1 98.69 421 ALA A CA 1
ATOM 3093 C C . ALA A 1 421 ? -20 7.883 14.805 1 98.69 421 ALA A C 1
ATOM 3095 O O . ALA A 1 421 ? -20.688 8.391 13.914 1 98.69 421 ALA A O 1
ATOM 3096 N N . ALA A 1 422 ? -20.453 6.957 15.633 1 97.75 422 ALA A N 1
ATOM 3097 C CA . ALA A 1 422 ? -21.844 6.492 15.57 1 97.75 422 ALA A CA 1
ATOM 3098 C C . ALA A 1 422 ? -22.812 7.629 15.844 1 97.75 422 ALA A C 1
ATOM 3100 O O . ALA A 1 422 ? -23.828 7.773 15.148 1 97.75 422 ALA A O 1
ATOM 3101 N N . GLU A 1 423 ? -22.547 8.414 16.844 1 98.25 423 GLU A N 1
ATOM 3102 C CA . GLU A 1 423 ? -23.406 9.539 17.203 1 98.25 423 GLU A CA 1
ATOM 3103 C C . GLU A 1 423 ? -23.422 10.594 16.109 1 98.25 423 GLU A C 1
ATOM 3105 O O . GLU A 1 423 ? -24.469 11.172 15.812 1 98.25 423 GLU A O 1
ATOM 3110 N N . LEU A 1 424 ? -22.266 10.883 15.539 1 98.38 424 LEU A N 1
ATOM 3111 C CA . LEU A 1 424 ? -22.141 11.875 14.477 1 98.38 424 LEU A CA 1
ATOM 3112 C C . LEU A 1 424 ? -22.984 11.484 13.266 1 98.38 424 LEU A C 1
ATOM 3114 O O . LEU A 1 424 ? -23.734 12.305 12.742 1 98.38 424 LEU A O 1
ATOM 3118 N N . VAL A 1 425 ? -22.859 10.234 12.836 1 96.94 425 VAL A N 1
ATOM 3119 C CA . VAL A 1 425 ? -23.609 9.75 11.688 1 96.94 425 VAL A CA 1
ATOM 3120 C C . VAL A 1 425 ? -25.109 9.773 12.008 1 96.94 425 VAL A C 1
ATOM 3122 O O . VAL A 1 425 ? -25.922 10.125 11.148 1 96.94 425 VAL A O 1
ATOM 3125 N N . SER A 1 426 ? -25.453 9.398 13.258 1 96.81 426 SER A N 1
ATOM 3126 C CA . SER A 1 426 ? -26.844 9.438 13.68 1 96.81 426 SER A CA 1
ATOM 3127 C C . SER A 1 426 ? -27.406 10.852 13.609 1 96.81 426 SER A C 1
ATOM 3129 O O . SER A 1 426 ? -28.547 11.055 13.164 1 96.81 426 SER A O 1
ATOM 3131 N N . ARG A 1 427 ? -26.672 11.867 14.039 1 97.06 427 ARG A N 1
ATOM 3132 C CA . ARG A 1 427 ? -27.094 13.266 13.977 1 97.06 427 ARG A CA 1
ATOM 3133 C C . ARG A 1 427 ? -27.281 13.711 12.523 1 97.06 427 ARG A C 1
ATOM 3135 O O . ARG A 1 427 ? -28.234 14.438 12.219 1 97.06 427 ARG A O 1
ATOM 3142 N N . ALA A 1 428 ? -26.422 13.297 11.648 1 95.44 428 ALA A N 1
ATOM 3143 C CA . ALA A 1 428 ? -26.438 13.742 10.258 1 95.44 428 ALA A CA 1
ATOM 3144 C C . ALA A 1 428 ? -27.547 13.062 9.469 1 95.44 428 ALA A C 1
ATOM 3146 O O . ALA A 1 428 ? -28.156 13.672 8.586 1 95.44 428 ALA A O 1
ATOM 3147 N N . GLU A 1 429 ? -27.828 11.82 9.75 1 92 429 GLU A N 1
ATOM 3148 C CA . GLU A 1 429 ? -28.797 11.047 8.984 1 92 429 GLU A CA 1
ATOM 3149 C C . GLU A 1 429 ? -30.172 11.07 9.656 1 92 429 GLU A C 1
ATOM 3151 O O . GLU A 1 429 ? -31.156 10.617 9.07 1 92 429 GLU A O 1
ATOM 3156 N N . GLY A 1 430 ? -30.438 11.727 10.641 1 86.56 430 GLY A N 1
ATOM 3157 C CA . GLY A 1 430 ? -31.719 11.906 11.305 1 86.56 430 GLY A CA 1
ATOM 3158 C C . GLY A 1 430 ? -32.219 10.648 11.984 1 86.56 430 GLY A C 1
ATOM 3159 O O . GLY A 1 430 ? -33.406 10.375 11.977 1 86.56 430 GLY A O 1
ATOM 3160 N N . ASP A 1 431 ? -31.438 9.742 12.375 1 73 431 ASP A N 1
ATOM 3161 C CA . ASP A 1 431 ? -31.844 8.57 13.133 1 73 431 ASP A CA 1
ATOM 3162 C C . ASP A 1 431 ? -31.859 8.859 14.633 1 73 431 ASP A C 1
ATOM 3164 O O . ASP A 1 431 ? -31.094 9.688 15.125 1 73 431 ASP A O 1
ATOM 3168 N N . MET B 1 1 ? -13.852 -37.844 13.109 1 60.06 1 MET B N 1
ATOM 3169 C CA . MET B 1 1 ? -14.016 -36.719 12.195 1 60.06 1 MET B CA 1
ATOM 3170 C C . MET B 1 1 ? -13.609 -35.406 12.867 1 60.06 1 MET B C 1
ATOM 3172 O O . MET B 1 1 ? -14.102 -35.094 13.945 1 60.06 1 MET B O 1
ATOM 3176 N N . SER B 1 2 ? -12.312 -34.812 12.492 1 89.5 2 SER B N 1
ATOM 3177 C CA . SER B 1 2 ? -11.836 -33.656 13.258 1 89.5 2 SER B CA 1
ATOM 3178 C C . SER B 1 2 ? -12.352 -32.344 12.68 1 89.5 2 SER B C 1
ATOM 3180 O O . SER B 1 2 ? -12.172 -32.094 11.492 1 89.5 2 SER B O 1
ATOM 3182 N N . THR B 1 3 ? -13.43 -31.844 13.289 1 97.31 3 THR B N 1
ATOM 3183 C CA . THR B 1 3 ? -14.086 -30.609 12.867 1 97.31 3 THR B CA 1
ATOM 3184 C C . THR B 1 3 ? -13.516 -29.406 13.617 1 97.31 3 THR B C 1
ATOM 3186 O O . THR B 1 3 ? -13.086 -29.547 14.766 1 97.31 3 THR B O 1
ATOM 3189 N N . LEU B 1 4 ? -13.438 -28.359 12.883 1 98.5 4 LEU B N 1
ATOM 3190 C CA . LEU B 1 4 ? -13.016 -27.078 13.445 1 98.5 4 LEU B CA 1
ATOM 3191 C C . LEU B 1 4 ? -14.18 -26.078 13.461 1 98.5 4 LEU B C 1
ATOM 3193 O O . LEU B 1 4 ? -14.781 -25.812 12.422 1 98.5 4 LEU B O 1
ATOM 3197 N N . GLN B 1 5 ? -14.555 -25.656 14.648 1 98.69 5 GLN B N 1
ATOM 3198 C CA . GLN B 1 5 ? -15.555 -24.594 14.766 1 98.69 5 GLN B CA 1
ATOM 3199 C C . GLN B 1 5 ? -14.898 -23.234 15.016 1 98.69 5 GLN B C 1
ATOM 3201 O O . GLN B 1 5 ? -14.133 -23.078 15.969 1 98.69 5 GLN B O 1
ATOM 3206 N N . ILE B 1 6 ? -15.102 -22.25 14.125 1 98.81 6 ILE B N 1
ATOM 3207 C CA . ILE B 1 6 ? -14.695 -20.859 14.305 1 98.81 6 ILE B CA 1
ATOM 3208 C C . ILE B 1 6 ? -15.852 -20.062 14.891 1 98.81 6 ILE B C 1
ATOM 3210 O O . ILE B 1 6 ? -16.922 -19.938 14.273 1 98.81 6 ILE B O 1
ATOM 3214 N N . THR B 1 7 ? -15.656 -19.438 16.078 1 98.62 7 THR B N 1
ATOM 3215 C CA . THR B 1 7 ? -16.797 -18.906 16.828 1 98.62 7 THR B CA 1
ATOM 3216 C C . THR B 1 7 ? -16.641 -17.406 17.062 1 98.62 7 THR B C 1
ATOM 3218 O O . THR B 1 7 ? -15.531 -16.906 17.219 1 98.62 7 THR B O 1
ATOM 3221 N N . GLY B 1 8 ? -17.781 -16.781 17.016 1 97.94 8 GLY B N 1
ATOM 3222 C CA . GLY B 1 8 ? -17.891 -15.438 17.547 1 97.94 8 GLY B CA 1
ATOM 3223 C C . GLY B 1 8 ? -17.484 -14.367 16.547 1 97.94 8 GLY B C 1
ATOM 3224 O O . GLY B 1 8 ? -17.5 -13.172 16.859 1 97.94 8 GLY B O 1
ATOM 3225 N N . GLY B 1 9 ? -17.125 -14.711 15.336 1 98.25 9 GLY B N 1
ATOM 3226 C CA . GLY B 1 9 ? -16.625 -13.75 14.367 1 98.25 9 GLY B CA 1
ATOM 3227 C C . GLY B 1 9 ? -17.719 -13.125 13.523 1 98.25 9 GLY B C 1
ATOM 3228 O O . GLY B 1 9 ? -18.875 -13.523 13.602 1 98.25 9 GLY B O 1
ATOM 3229 N N . GLN B 1 10 ? -17.406 -11.992 12.844 1 98.69 10 GLN B N 1
ATOM 3230 C CA . GLN B 1 10 ? -18.172 -11.477 11.711 1 98.69 10 GLN B CA 1
ATOM 3231 C C . GLN B 1 10 ? -17.719 -12.133 10.406 1 98.69 10 GLN B C 1
ATOM 3233 O O . GLN B 1 10 ? -16.531 -12.25 10.148 1 98.69 10 GLN B O 1
ATOM 3238 N N . VAL B 1 11 ? -18.688 -12.641 9.648 1 98.88 11 VAL B N 1
ATOM 3239 C CA . VAL B 1 11 ? -18.359 -13.445 8.477 1 98.88 11 VAL B CA 1
ATOM 3240 C C . VAL B 1 11 ? -18.703 -12.672 7.203 1 98.88 11 VAL B C 1
ATOM 3242 O O . VAL B 1 11 ? -19.797 -12.125 7.078 1 98.88 11 VAL B O 1
ATOM 3245 N N . LEU B 1 12 ? -17.781 -12.531 6.293 1 98.88 12 LEU B N 1
ATOM 3246 C CA . LEU B 1 12 ? -18.062 -12.016 4.953 1 98.88 12 LEU B CA 1
ATOM 3247 C C . LEU B 1 12 ? -18.828 -13.039 4.129 1 98.88 12 LEU B C 1
ATOM 3249 O O . LEU B 1 12 ? -18.312 -14.109 3.814 1 98.88 12 LEU B O 1
ATOM 3253 N N . THR B 1 13 ? -19.984 -12.766 3.676 1 98.06 13 THR B N 1
ATOM 3254 C CA . THR B 1 13 ? -20.828 -13.688 2.916 1 98.06 13 THR B CA 1
ATOM 3255 C C . THR B 1 13 ? -20.469 -13.633 1.432 1 98.06 13 THR B C 1
ATOM 3257 O O . THR B 1 13 ? -19.766 -12.727 0.985 1 98.06 13 THR B O 1
ATOM 3260 N N . PRO B 1 14 ? -20.938 -14.586 0.646 1 97.44 14 PRO B N 1
ATOM 3261 C CA . PRO B 1 14 ? -20.672 -14.586 -0.795 1 97.44 14 PRO B CA 1
ATOM 3262 C C . PRO B 1 14 ? -21.25 -13.359 -1.498 1 97.44 14 PRO B C 1
ATOM 3264 O O . PRO B 1 14 ? -20.812 -13 -2.594 1 97.44 14 PRO B O 1
ATOM 3267 N N . GLU B 1 15 ? -22.219 -12.68 -0.873 1 96.69 15 GLU B N 1
ATOM 3268 C CA . GLU B 1 15 ? -22.812 -11.469 -1.431 1 96.69 15 GLU B CA 1
ATOM 3269 C C . GLU B 1 15 ? -22.016 -10.227 -1.008 1 96.69 15 GLU B C 1
ATOM 3271 O O . GLU B 1 15 ? -22.422 -9.102 -1.303 1 96.69 15 GLU B O 1
ATOM 3276 N N . LEU B 1 16 ? -20.938 -10.492 -0.298 1 96.94 16 LEU B N 1
ATOM 3277 C CA . LEU B 1 16 ? -20.047 -9.43 0.154 1 96.94 16 LEU B CA 1
ATOM 3278 C C . LEU B 1 16 ? -20.75 -8.508 1.138 1 96.94 16 LEU B C 1
ATOM 3280 O O . LEU B 1 16 ? -20.672 -7.281 1.017 1 96.94 16 LEU B O 1
ATOM 3284 N N . THR B 1 17 ? -21.5 -9.094 1.987 1 97.06 17 THR B N 1
ATOM 3285 C CA . THR B 1 17 ? -22.031 -8.477 3.195 1 97.06 17 THR B CA 1
ATOM 3286 C C . THR B 1 17 ? -21.469 -9.156 4.441 1 97.06 17 THR B C 1
ATOM 3288 O O . THR B 1 17 ? -20.859 -10.219 4.355 1 97.06 17 THR B O 1
ATOM 3291 N N . VAL B 1 18 ? -21.609 -8.508 5.551 1 98.31 18 VAL B N 1
ATOM 3292 C CA . VAL B 1 18 ? -21.016 -9.023 6.781 1 98.31 18 VAL B CA 1
ATOM 3293 C C . VAL B 1 18 ? -22.125 -9.328 7.793 1 98.31 18 VAL B C 1
ATOM 3295 O O . VAL B 1 18 ? -23.078 -8.555 7.941 1 98.31 18 VAL B O 1
ATOM 3298 N N . ARG B 1 19 ? -22.031 -10.438 8.453 1 97.75 19 ARG B N 1
ATOM 3299 C CA . ARG B 1 19 ? -22.969 -10.797 9.523 1 97.75 19 ARG B CA 1
ATOM 3300 C C . ARG B 1 19 ? -22.266 -11.609 10.602 1 97.75 19 ARG B C 1
ATOM 3302 O O . ARG B 1 19 ? -21.266 -12.289 10.328 1 97.75 19 ARG B O 1
ATOM 3309 N N . THR B 1 20 ? -22.75 -11.531 11.797 1 98.06 20 THR B N 1
ATOM 3310 C CA . THR B 1 20 ? -22.25 -12.383 12.875 1 98.06 20 THR B CA 1
ATOM 3311 C C . THR B 1 20 ? -22.656 -13.836 12.648 1 98.06 20 THR B C 1
ATOM 3313 O O . THR B 1 20 ? -23.844 -14.133 12.453 1 98.06 20 THR B O 1
ATOM 3316 N N . ALA B 1 21 ? -21.703 -14.742 12.602 1 98.38 21 ALA B N 1
ATOM 3317 C CA . ALA B 1 21 ? -21.969 -16.156 12.406 1 98.38 21 ALA B CA 1
ATOM 3318 C C . ALA B 1 21 ? -20.766 -17.016 12.797 1 98.38 21 ALA B C 1
ATOM 3320 O O . ALA B 1 21 ? -19.641 -16.516 12.836 1 98.38 21 ALA B O 1
ATOM 3321 N N . ASP B 1 22 ? -21.016 -18.25 13.133 1 98.69 22 ASP B N 1
ATOM 3322 C CA . ASP B 1 22 ? -19.969 -19.234 13.289 1 98.69 22 ASP B CA 1
ATOM 3323 C C . ASP B 1 22 ? -19.75 -20.016 11.992 1 98.69 22 ASP B C 1
ATOM 3325 O O . ASP B 1 22 ? -20.609 -20.016 11.109 1 98.69 22 ASP B O 1
ATOM 3329 N N . VAL B 1 23 ? -18.609 -20.609 11.82 1 98.88 23 VAL B N 1
ATOM 3330 C CA . VAL B 1 23 ? -18.281 -21.469 10.68 1 98.88 23 VAL B CA 1
ATOM 3331 C C . VAL B 1 23 ? -17.812 -22.828 11.164 1 98.88 23 VAL B C 1
ATOM 3333 O O . VAL B 1 23 ? -16.953 -22.922 12.047 1 98.88 23 VAL B O 1
ATOM 3336 N N . LEU B 1 24 ? -18.422 -23.875 10.688 1 98.81 24 LEU B N 1
ATOM 3337 C CA . LEU B 1 24 ? -18 -25.25 10.977 1 98.81 24 LEU B CA 1
ATOM 3338 C C . LEU B 1 24 ? -17.312 -25.875 9.758 1 98.81 24 LEU B C 1
ATOM 3340 O O . LEU B 1 24 ? -17.875 -25.875 8.664 1 98.81 24 LEU B O 1
ATOM 3344 N N . ALA B 1 25 ? -16.125 -26.359 9.945 1 98.69 25 ALA B N 1
ATOM 3345 C CA . ALA B 1 25 ? -15.352 -26.969 8.867 1 98.69 25 ALA B CA 1
ATOM 3346 C C . ALA B 1 25 ? -15.008 -28.422 9.188 1 98.69 25 ALA B C 1
ATOM 3348 O O . ALA B 1 25 ? -14.781 -28.766 10.352 1 98.69 25 ALA B O 1
ATOM 3349 N N . ASP B 1 26 ? -14.961 -29.25 8.172 1 97.81 26 ASP B N 1
ATOM 3350 C CA . ASP B 1 26 ? -14.492 -30.625 8.273 1 97.81 26 ASP B CA 1
ATOM 3351 C C . ASP B 1 26 ? -13.023 -30.734 7.875 1 97.81 26 ASP B C 1
ATOM 3353 O O . ASP B 1 26 ? -12.688 -30.578 6.699 1 97.81 26 ASP B O 1
ATOM 3357 N N . SER B 1 27 ? -12.156 -31.062 8.766 1 93.88 27 SER B N 1
ATOM 3358 C CA . SER B 1 27 ? -10.727 -31.094 8.492 1 93.88 27 SER B CA 1
ATOM 3359 C C . SER B 1 27 ? -10.344 -32.281 7.641 1 93.88 27 SER B C 1
ATOM 3361 O O . SER B 1 27 ? -9.25 -32.344 7.074 1 93.88 27 SER B O 1
ATOM 3363 N N . GLU B 1 28 ? -11.195 -33.281 7.535 1 94.38 28 GLU B N 1
ATOM 3364 C CA . GLU B 1 28 ? -10.922 -34.438 6.707 1 94.38 28 GLU B CA 1
ATOM 3365 C C . GLU B 1 28 ? -11.211 -34.156 5.238 1 94.38 28 GLU B C 1
ATOM 3367 O O . GLU B 1 28 ? -10.383 -34.438 4.371 1 94.38 28 GLU B O 1
ATOM 3372 N N . THR B 1 29 ? -12.391 -33.562 4.984 1 95.62 29 THR B N 1
ATOM 3373 C CA . THR B 1 29 ? -12.75 -33.25 3.604 1 95.62 29 THR B CA 1
ATOM 3374 C C . THR B 1 29 ? -12.195 -31.891 3.189 1 95.62 29 THR B C 1
ATOM 3376 O O . THR B 1 29 ? -12.117 -31.594 1.999 1 95.62 29 THR B O 1
ATOM 3379 N N . GLY B 1 30 ? -11.922 -31.125 4.184 1 97.69 30 GLY B N 1
ATOM 3380 C CA . GLY B 1 30 ? -11.422 -29.781 3.924 1 97.69 30 GLY B CA 1
ATOM 3381 C C . GLY B 1 30 ? -12.516 -28.797 3.57 1 97.69 30 GLY B C 1
ATOM 3382 O O . GLY B 1 30 ? -12.234 -27.688 3.119 1 97.69 30 GLY B O 1
ATOM 3383 N N . GLU B 1 31 ? -13.773 -29.141 3.824 1 98.19 31 GLU B N 1
ATOM 3384 C CA . GLU B 1 31 ? -14.891 -28.328 3.357 1 98.19 31 GLU B CA 1
ATOM 3385 C C . GLU B 1 31 ? -15.594 -27.625 4.52 1 98.19 31 GLU B C 1
ATOM 3387 O O . GLU B 1 31 ? -15.516 -28.094 5.664 1 98.19 31 GLU B O 1
ATOM 3392 N N . ILE B 1 32 ? -16.188 -26.5 4.215 1 98.75 32 ILE B N 1
ATOM 3393 C CA . ILE B 1 32 ? -17.094 -25.859 5.164 1 98.75 32 ILE B CA 1
ATOM 3394 C C . ILE B 1 32 ? -18.391 -26.672 5.262 1 98.75 32 ILE B C 1
ATOM 3396 O O . ILE B 1 32 ? -19.031 -26.969 4.25 1 98.75 32 ILE B O 1
ATOM 3400 N N . LEU B 1 33 ? -18.75 -27.047 6.477 1 98.44 33 LEU B N 1
ATOM 3401 C CA . LEU B 1 33 ? -19.969 -27.828 6.695 1 98.44 33 LEU B CA 1
ATOM 3402 C C . LEU B 1 33 ? -21.172 -26.938 6.891 1 98.44 33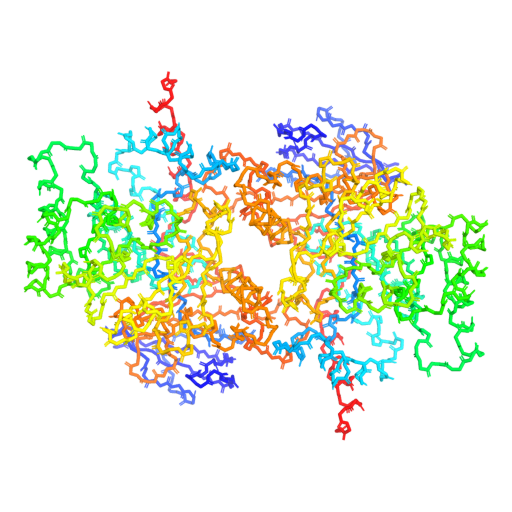 LEU B C 1
ATOM 3404 O O . LEU B 1 33 ? -22.281 -27.266 6.453 1 98.44 33 LEU B O 1
ATOM 3408 N N . ALA B 1 34 ? -20.984 -25.812 7.609 1 98.5 34 ALA B N 1
ATOM 3409 C CA . ALA B 1 34 ? -22.094 -24.922 7.934 1 98.5 34 ALA B CA 1
ATOM 3410 C C . ALA B 1 34 ? -21.594 -23.531 8.289 1 98.5 34 ALA B C 1
ATOM 3412 O O . ALA B 1 34 ? -20.469 -23.375 8.789 1 98.5 34 ALA B O 1
ATOM 3413 N N . VAL B 1 35 ? -22.406 -22.531 8.016 1 98.62 35 VAL B N 1
ATOM 3414 C CA . VAL B 1 35 ? -22.188 -21.141 8.422 1 98.62 35 VAL B CA 1
ATOM 3415 C C . VAL B 1 35 ? -23.422 -20.625 9.148 1 98.62 35 VAL B C 1
ATOM 3417 O O . VAL B 1 35 ? -24.547 -20.797 8.672 1 98.62 35 VAL B O 1
ATOM 3420 N N . GLY B 1 36 ? -23.359 -19.969 10.172 1 97.81 36 GLY B N 1
ATOM 3421 C CA . GLY B 1 36 ? -24.469 -19.547 11.016 1 97.81 36 GLY B CA 1
ATOM 3422 C C . GLY B 1 36 ? -24.422 -20.156 12.406 1 97.81 36 GLY B C 1
ATOM 3423 O O . GLY B 1 36 ? -23.391 -20.141 13.07 1 97.81 36 GLY B O 1
ATOM 3424 N N . ASP B 1 37 ? -25.547 -20.609 12.875 1 96.12 37 ASP B N 1
ATOM 3425 C CA . ASP B 1 37 ? -25.594 -21.406 14.094 1 96.12 37 ASP B CA 1
ATOM 3426 C C . ASP B 1 37 ? -25.125 -22.828 13.836 1 96.12 37 ASP B C 1
ATOM 3428 O O . ASP B 1 37 ? -25.766 -23.578 13.094 1 96.12 37 ASP B O 1
ATOM 3432 N N . THR B 1 38 ? -23.953 -23.141 14.305 1 96.69 38 THR B N 1
ATOM 3433 C CA . THR B 1 38 ? -23.375 -24.438 13.992 1 96.69 38 THR B CA 1
ATOM 3434 C C . THR B 1 38 ? -23.281 -25.312 15.25 1 96.69 38 THR B C 1
ATOM 3436 O O . THR B 1 38 ? -23.375 -24.797 16.359 1 96.69 38 THR B O 1
ATOM 3439 N N . ALA B 1 39 ? -23.125 -26.609 15.07 1 94.12 39 ALA B N 1
ATOM 3440 C CA . ALA B 1 39 ? -22.797 -27.516 16.172 1 94.12 39 ALA B CA 1
ATOM 3441 C C . ALA B 1 39 ? -21.391 -27.234 16.703 1 94.12 39 ALA B C 1
ATOM 3443 O O . ALA B 1 39 ? -20.609 -26.516 16.078 1 94.12 39 ALA B O 1
ATOM 3444 N N . ALA B 1 40 ? -21.141 -27.766 17.875 1 95.81 40 ALA B N 1
ATOM 3445 C CA . ALA B 1 40 ? -19.797 -27.688 18.422 1 95.81 40 ALA B CA 1
ATOM 3446 C C . ALA B 1 40 ? -18.828 -28.531 17.594 1 95.81 40 ALA B C 1
ATOM 3448 O O . ALA B 1 40 ? -19.188 -29.609 17.125 1 95.81 40 ALA B O 1
ATOM 3449 N N . GLY B 1 41 ? -17.672 -27.969 17.312 1 96.62 41 GLY B N 1
ATOM 3450 C CA . GLY B 1 41 ? -16.625 -28.75 16.656 1 96.62 41 GLY B CA 1
ATOM 3451 C C . GLY B 1 41 ? -15.734 -29.5 17.625 1 96.62 41 GLY B C 1
ATOM 3452 O O . GLY B 1 41 ? -15.812 -29.297 18.844 1 96.62 41 GLY B O 1
ATOM 3453 N N . ASP B 1 42 ? -14.938 -30.406 17.094 1 97.5 42 ASP B N 1
ATOM 3454 C CA . ASP B 1 42 ? -13.938 -31.109 17.906 1 97.5 42 ASP B CA 1
ATOM 3455 C C . ASP B 1 42 ? -12.875 -30.141 18.422 1 97.5 42 ASP B C 1
ATOM 3457 O O . ASP B 1 42 ? -12.312 -30.344 19.484 1 97.5 42 ASP B O 1
ATOM 3461 N N . ARG B 1 43 ? -12.508 -29.141 17.562 1 97.5 43 ARG B N 1
ATOM 3462 C CA . ARG B 1 43 ? -11.633 -28.016 17.906 1 97.5 43 ARG B CA 1
ATOM 3463 C C . ARG B 1 43 ? -12.352 -26.688 17.719 1 97.5 43 ARG B C 1
ATOM 3465 O O . ARG B 1 43 ? -13.273 -26.578 16.906 1 97.5 43 ARG B O 1
ATOM 3472 N N . THR B 1 44 ? -11.922 -25.75 18.547 1 97.88 44 THR B N 1
ATOM 3473 C CA . THR B 1 44 ? -12.539 -24.422 18.453 1 97.88 44 THR B CA 1
ATOM 3474 C C . THR B 1 44 ? -11.477 -23.359 18.203 1 97.88 44 THR B C 1
ATOM 3476 O O . THR B 1 44 ? -10.391 -23.406 18.781 1 97.88 44 THR B O 1
ATOM 3479 N N . LEU B 1 45 ? -11.758 -22.438 17.359 1 98.44 45 LEU B N 1
ATOM 3480 C CA . LEU B 1 45 ? -10.969 -21.234 17.109 1 98.44 45 LEU B CA 1
ATOM 3481 C C . LEU B 1 45 ? -11.773 -19.984 17.422 1 98.44 45 LEU B C 1
ATOM 3483 O O . LEU B 1 45 ? -12.82 -19.75 16.812 1 98.44 45 LEU B O 1
ATOM 3487 N N . ASP B 1 46 ? -11.328 -19.156 18.375 1 98.38 46 ASP B N 1
ATOM 3488 C CA . ASP B 1 46 ? -12.023 -17.953 18.797 1 98.38 46 ASP B CA 1
ATOM 3489 C C . ASP B 1 46 ? -11.812 -16.812 17.797 1 98.38 46 ASP B C 1
ATOM 3491 O O . ASP B 1 46 ? -10.672 -16.406 17.547 1 98.38 46 ASP B O 1
ATOM 3495 N N . ALA B 1 47 ? -12.859 -16.297 17.203 1 98.56 47 ALA B N 1
ATOM 3496 C CA . ALA B 1 47 ? -12.789 -15.203 16.234 1 98.56 47 ALA B CA 1
ATOM 3497 C C . ALA B 1 47 ? -13.539 -13.977 16.75 1 98.56 47 ALA B C 1
ATOM 3499 O O . ALA B 1 47 ? -13.93 -13.109 15.977 1 98.56 47 ALA B O 1
ATOM 3500 N N . GLU B 1 48 ? -13.781 -13.883 18.047 1 98.06 48 GLU B N 1
ATOM 3501 C CA . GLU B 1 48 ? -14.391 -12.688 18.625 1 98.06 48 GLU B CA 1
ATOM 3502 C C . GLU B 1 48 ? -13.602 -11.438 18.266 1 98.06 48 GLU B C 1
ATOM 3504 O O . GLU B 1 48 ? -12.367 -11.414 18.391 1 98.06 48 GLU B O 1
ATOM 3509 N N . GLY B 1 49 ? -14.328 -10.375 17.781 1 98.06 49 GLY B N 1
ATOM 3510 C CA . GLY B 1 49 ? -13.672 -9.133 17.422 1 98.06 49 GLY B CA 1
ATOM 3511 C C . GLY B 1 49 ? -12.969 -9.203 16.078 1 98.06 49 GLY B C 1
ATOM 3512 O O . GLY B 1 49 ? -12.25 -8.281 15.695 1 98.06 49 GLY B O 1
ATOM 3513 N N . CYS B 1 50 ? -13.164 -10.32 15.352 1 98.88 50 CYS B N 1
ATOM 3514 C CA . CYS B 1 50 ? -12.477 -10.516 14.078 1 98.88 50 CYS B CA 1
ATOM 3515 C C . CYS B 1 50 ? -13.469 -10.617 12.93 1 98.88 50 CYS B C 1
ATOM 3517 O O . CYS B 1 50 ? -14.672 -10.773 13.156 1 98.88 50 CYS B O 1
ATOM 3519 N N . LEU B 1 51 ? -12.992 -10.359 11.766 1 98.94 51 LEU B N 1
ATOM 3520 C CA . LEU B 1 51 ? -13.703 -10.609 10.508 1 98.94 51 LEU B CA 1
ATOM 3521 C C . LEU B 1 51 ? -13.203 -11.891 9.859 1 98.94 51 LEU B C 1
ATOM 3523 O O . LEU B 1 51 ? -12 -12.055 9.633 1 98.94 51 LEU B O 1
ATOM 3527 N N . VAL B 1 52 ? -14.094 -12.852 9.625 1 98.94 52 VAL B N 1
ATOM 3528 C CA . VAL B 1 52 ? -13.781 -14.102 8.945 1 98.94 52 VAL B CA 1
ATOM 3529 C C . VAL B 1 52 ? -14.07 -13.953 7.449 1 98.94 52 VAL B C 1
ATOM 3531 O O . VAL B 1 52 ? -15.211 -13.711 7.051 1 98.94 52 VAL B O 1
ATOM 3534 N N . VAL B 1 53 ? -13.047 -14.062 6.613 1 98.94 53 VAL B N 1
ATOM 3535 C CA . VAL B 1 53 ? -13.195 -13.914 5.168 1 98.94 53 VAL B CA 1
ATOM 3536 C C . VAL B 1 53 ? -12.633 -15.148 4.461 1 98.94 53 VAL B C 1
ATOM 3538 O O . VAL B 1 53 ? -11.898 -15.938 5.066 1 98.94 53 VAL B O 1
ATOM 3541 N N . PRO B 1 54 ? -13.078 -15.398 3.16 1 98.94 54 PRO B N 1
ATOM 3542 C CA . PRO B 1 54 ? -12.352 -16.438 2.428 1 98.94 54 PRO B CA 1
ATOM 3543 C C . PRO B 1 54 ? -10.844 -16.203 2.406 1 98.94 54 PRO B C 1
ATOM 3545 O O . PRO B 1 54 ? -10.398 -15.047 2.385 1 98.94 54 PRO B O 1
ATOM 3548 N N . GLY B 1 55 ? -10.047 -17.297 2.49 1 98.94 55 GLY B N 1
ATOM 3549 C CA . GLY B 1 55 ? -8.609 -17.141 2.293 1 98.94 55 GLY B CA 1
ATOM 3550 C C . GLY B 1 55 ? -8.266 -16.359 1.034 1 98.94 55 GLY B C 1
ATOM 3551 O O . GLY B 1 55 ? -8.906 -16.547 -0.006 1 98.94 55 GLY B O 1
ATOM 3552 N N . LEU B 1 56 ? -7.34 -15.453 1.12 1 98.94 56 LEU B N 1
ATOM 3553 C CA . LEU B 1 56 ? -6.938 -14.672 -0.044 1 98.94 56 LEU B CA 1
ATOM 3554 C C . LEU B 1 56 ? -6.164 -15.531 -1.036 1 98.94 56 LEU B C 1
ATOM 3556 O O . LEU B 1 56 ? -5.543 -16.531 -0.651 1 98.94 56 LEU B O 1
ATOM 3560 N N . VAL B 1 57 ? -6.258 -15.164 -2.285 1 98.94 57 VAL B N 1
ATOM 3561 C CA . VAL B 1 57 ? -5.641 -15.945 -3.354 1 98.94 57 VAL B CA 1
ATOM 3562 C C . VAL B 1 57 ? -4.66 -15.07 -4.129 1 98.94 57 VAL B C 1
ATOM 3564 O O . VAL B 1 57 ? -5.008 -13.977 -4.57 1 98.94 57 VAL B O 1
ATOM 3567 N N . ASN B 1 58 ? -3.41 -15.477 -4.219 1 98.94 58 ASN B N 1
ATOM 3568 C CA . ASN B 1 58 ? -2.402 -14.875 -5.082 1 98.94 58 ASN B CA 1
ATOM 3569 C C . ASN B 1 58 ? -2.289 -15.617 -6.414 1 98.94 58 ASN B C 1
ATOM 3571 O O . ASN B 1 58 ? -1.612 -16.641 -6.5 1 98.94 58 ASN B O 1
ATOM 3575 N N . THR B 1 59 ? -2.789 -15.039 -7.5 1 98.94 59 THR B N 1
ATOM 3576 C CA . THR B 1 59 ? -2.996 -15.812 -8.727 1 98.94 59 THR B CA 1
ATOM 3577 C C . THR B 1 59 ? -1.724 -15.844 -9.562 1 98.94 59 THR B C 1
ATOM 3579 O O . THR B 1 59 ? -1.622 -16.609 -10.516 1 98.94 59 THR B O 1
ATOM 3582 N N . HIS B 1 60 ? -0.708 -15.078 -9.219 1 98.94 60 HIS B N 1
ATOM 3583 C CA . HIS B 1 60 ? 0.56 -15.078 -9.945 1 98.94 60 HIS B CA 1
ATOM 3584 C C . HIS B 1 60 ? 1.711 -14.656 -9.039 1 98.94 60 HIS B C 1
ATOM 3586 O O . HIS B 1 60 ? 1.7 -13.555 -8.484 1 98.94 60 HIS B O 1
ATOM 3592 N N . CYS B 1 61 ? 2.695 -15.484 -8.992 1 98.62 61 CYS B N 1
ATOM 3593 C CA . CYS B 1 61 ? 3.807 -15.266 -8.07 1 98.62 61 CYS B CA 1
ATOM 3594 C C . CYS B 1 61 ? 5.066 -15.977 -8.555 1 98.62 61 CYS B C 1
ATOM 3596 O O . CYS B 1 61 ? 4.988 -16.922 -9.352 1 98.62 61 CYS B O 1
ATOM 3598 N N . HIS B 1 62 ? 6.207 -15.484 -8.266 1 98.62 62 HIS B N 1
ATOM 3599 C CA . HIS B 1 62 ? 7.52 -16.125 -8.312 1 98.62 62 HIS B CA 1
ATOM 3600 C C . HIS B 1 62 ? 8.133 -16.203 -6.918 1 98.62 62 HIS B C 1
ATOM 3602 O O . HIS B 1 62 ? 9.07 -15.469 -6.602 1 98.62 62 HIS B O 1
ATOM 3608 N N . ALA B 1 63 ? 7.695 -17.125 -6.113 1 98.75 63 ALA B N 1
ATOM 3609 C CA . ALA B 1 63 ? 7.941 -17.109 -4.672 1 98.75 63 ALA B CA 1
ATOM 3610 C C . ALA B 1 63 ? 9.438 -17.188 -4.371 1 98.75 63 ALA B C 1
ATOM 3612 O O . ALA B 1 63 ? 9.93 -16.5 -3.467 1 98.75 63 ALA B O 1
ATOM 3613 N N . ALA B 1 64 ? 10.172 -17.938 -5.164 1 98.69 64 ALA B N 1
ATOM 3614 C CA . ALA B 1 64 ? 11.594 -18.156 -4.902 1 98.69 64 ALA B CA 1
ATOM 3615 C C . ALA B 1 64 ? 12.383 -16.844 -5.051 1 98.69 64 ALA B C 1
ATOM 3617 O O . ALA B 1 64 ? 13.484 -16.719 -4.516 1 98.69 64 ALA B O 1
ATOM 3618 N N . MET B 1 65 ? 11.82 -15.906 -5.715 1 98.44 65 MET B N 1
ATOM 3619 C CA . MET B 1 65 ? 12.5 -14.633 -5.93 1 98.44 65 MET B CA 1
ATOM 3620 C C . MET B 1 65 ? 12.562 -13.82 -4.637 1 98.44 65 MET B C 1
ATOM 3622 O O . MET B 1 65 ? 13.172 -12.75 -4.602 1 98.44 65 MET B O 1
ATOM 3626 N N . THR B 1 66 ? 12.031 -14.305 -3.535 1 98.69 66 THR B N 1
ATOM 3627 C CA . THR B 1 66 ? 12.219 -13.664 -2.236 1 98.69 66 THR B CA 1
ATOM 3628 C C . THR B 1 66 ? 13.703 -13.461 -1.944 1 98.69 66 THR B C 1
ATOM 3630 O O . THR B 1 66 ? 14.086 -12.492 -1.288 1 98.69 66 THR B O 1
ATOM 3633 N N . LEU B 1 67 ? 14.531 -14.344 -2.471 1 98.69 67 LEU B N 1
ATOM 3634 C CA . LEU B 1 67 ? 15.961 -14.25 -2.236 1 98.69 67 LEU B CA 1
ATOM 3635 C C . LEU B 1 67 ? 16.531 -12.984 -2.871 1 98.69 67 LEU B C 1
ATOM 3637 O O . LEU B 1 67 ? 17.641 -12.555 -2.533 1 98.69 67 LEU B O 1
ATOM 3641 N N . LEU B 1 68 ? 15.766 -12.398 -3.779 1 98.19 68 LEU B N 1
ATOM 3642 C CA . LEU B 1 68 ? 16.25 -11.25 -4.531 1 98.19 68 LEU B CA 1
ATOM 3643 C C . LEU B 1 68 ? 15.461 -9.992 -4.18 1 98.19 68 LEU B C 1
ATOM 3645 O O . LEU B 1 68 ? 15.547 -8.984 -4.879 1 98.19 68 LEU B O 1
ATOM 3649 N N . ARG B 1 69 ? 14.648 -10.008 -3.1 1 97.81 69 ARG B N 1
ATOM 3650 C CA . ARG B 1 69 ? 13.906 -8.852 -2.605 1 97.81 69 ARG B CA 1
ATOM 3651 C C . ARG B 1 69 ? 14.852 -7.707 -2.256 1 97.81 69 ARG B C 1
ATOM 3653 O O . ARG B 1 69 ? 15.758 -7.871 -1.439 1 97.81 69 ARG B O 1
ATOM 3660 N N . GLY B 1 70 ? 14.609 -6.562 -2.885 1 96.69 70 GLY B N 1
ATOM 3661 C CA . GLY B 1 70 ? 15.398 -5.391 -2.537 1 96.69 70 GLY B CA 1
ATOM 3662 C C . GLY B 1 70 ? 16.812 -5.434 -3.102 1 96.69 70 GLY B C 1
ATOM 3663 O O . GLY B 1 70 ? 17.641 -4.57 -2.789 1 96.69 70 GLY B O 1
ATOM 3664 N N . TYR B 1 71 ? 17.172 -6.445 -4.008 1 96.56 71 TYR B N 1
ATOM 3665 C CA . TYR B 1 71 ? 18.516 -6.641 -4.555 1 96.56 71 TYR B CA 1
ATOM 3666 C C . TYR B 1 71 ? 18.812 -5.605 -5.633 1 96.56 71 TYR B C 1
ATOM 3668 O O . TYR B 1 71 ? 19.938 -5.105 -5.719 1 96.56 71 TYR B O 1
ATOM 3676 N N . ALA B 1 72 ? 17.828 -5.297 -6.367 1 92.56 72 ALA B N 1
ATOM 3677 C CA . ALA B 1 72 ? 17.984 -4.367 -7.48 1 92.56 72 ALA B CA 1
ATOM 3678 C C . ALA B 1 72 ? 16.688 -3.617 -7.77 1 92.56 72 ALA B C 1
ATOM 3680 O O . ALA B 1 72 ? 15.859 -4.082 -8.555 1 92.56 72 ALA B O 1
ATOM 3681 N N . ASP B 1 73 ? 16.453 -2.543 -7.156 1 94.12 73 ASP B N 1
ATOM 3682 C CA . ASP B 1 73 ? 15.242 -1.745 -7.367 1 94.12 73 ASP B CA 1
ATOM 3683 C C . ASP B 1 73 ? 15.562 -0.458 -8.125 1 94.12 73 ASP B C 1
ATOM 3685 O O . ASP B 1 73 ? 16.734 -0.084 -8.258 1 94.12 73 ASP B O 1
ATOM 3689 N N . ASP B 1 74 ? 14.539 0.2 -8.703 1 95.56 74 ASP B N 1
ATOM 3690 C CA . ASP B 1 74 ? 14.609 1.513 -9.336 1 95.56 74 ASP B CA 1
ATOM 3691 C C . ASP B 1 74 ? 15.398 1.447 -10.648 1 95.56 74 ASP B C 1
ATOM 3693 O O . ASP B 1 74 ? 16.266 2.277 -10.891 1 95.56 74 ASP B O 1
ATOM 3697 N N . LYS B 1 75 ? 15.086 0.366 -11.422 1 91.44 75 LYS B N 1
ATOM 3698 C CA . LYS B 1 75 ? 15.703 0.135 -12.727 1 91.44 75 LYS B CA 1
ATOM 3699 C C . LYS B 1 75 ? 14.656 -0.297 -13.75 1 91.44 75 LYS B C 1
ATOM 3701 O O . LYS B 1 75 ? 13.758 -1.077 -13.438 1 91.44 75 LYS B O 1
ATOM 3706 N N . PRO B 1 76 ? 14.828 0.244 -14.93 1 86.88 76 PRO B N 1
ATOM 3707 C CA . PRO B 1 76 ? 13.914 -0.222 -15.969 1 86.88 76 PRO B CA 1
ATOM 3708 C C . PRO B 1 76 ? 13.938 -1.739 -16.141 1 86.88 76 PRO B C 1
ATOM 3710 O O . PRO B 1 76 ? 14.992 -2.363 -16 1 86.88 76 PRO B O 1
ATOM 3713 N N . LEU B 1 77 ? 12.812 -2.311 -16.578 1 82.69 77 LEU B N 1
ATOM 3714 C CA . LEU B 1 77 ? 12.578 -3.75 -16.609 1 82.69 77 LEU B CA 1
ATOM 3715 C C . LEU B 1 77 ? 13.68 -4.465 -17.391 1 82.69 77 LEU B C 1
ATOM 3717 O O . LEU B 1 77 ? 14.266 -5.43 -16.891 1 82.69 77 LEU B O 1
ATOM 3721 N N . ASP B 1 78 ? 13.969 -3.979 -18.562 1 83 78 ASP B N 1
ATOM 3722 C CA . ASP B 1 78 ? 14.93 -4.664 -19.422 1 83 78 ASP B CA 1
ATOM 3723 C C . ASP B 1 78 ? 16.312 -4.691 -18.781 1 83 78 ASP B C 1
ATOM 3725 O O . ASP B 1 78 ? 16.984 -5.73 -18.766 1 83 78 ASP B O 1
ATOM 3729 N N . ARG B 1 79 ? 16.812 -3.52 -18.281 1 88.38 79 ARG B N 1
ATOM 3730 C CA . ARG B 1 79 ? 18.094 -3.443 -17.594 1 88.38 79 ARG B CA 1
ATOM 3731 C C . ARG B 1 79 ? 18.062 -4.246 -16.297 1 88.38 79 ARG B C 1
ATOM 3733 O O . ARG B 1 79 ? 19.047 -4.906 -15.961 1 88.38 79 ARG B O 1
ATOM 3740 N N . TRP B 1 80 ? 16.953 -4.148 -15.578 1 89.31 80 TRP B N 1
ATOM 3741 C CA . TRP B 1 80 ? 16.75 -4.887 -14.328 1 89.31 80 TRP B CA 1
ATOM 3742 C C . TRP B 1 80 ? 16.891 -6.387 -14.562 1 89.31 80 TRP B C 1
ATOM 3744 O O . TRP B 1 80 ? 17.594 -7.074 -13.82 1 89.31 80 TRP B O 1
ATOM 3754 N N . LEU B 1 81 ? 16.281 -6.926 -15.586 1 86.56 81 LEU B N 1
ATOM 3755 C CA . LEU B 1 81 ? 16.328 -8.352 -15.906 1 86.56 81 LEU B CA 1
ATOM 3756 C C . LEU B 1 81 ? 17.734 -8.75 -16.359 1 86.56 81 LEU B C 1
ATOM 3758 O O . LEU B 1 81 ? 18.328 -9.672 -15.789 1 86.56 81 LEU B O 1
ATOM 3762 N N . GLN B 1 82 ? 18.281 -8.047 -17.281 1 87.31 82 GLN B N 1
ATOM 3763 C CA . GLN B 1 82 ? 19.5 -8.445 -17.969 1 87.31 82 GLN B CA 1
ATOM 3764 C C . GLN B 1 82 ? 20.734 -8.227 -17.094 1 87.31 82 GLN B C 1
ATOM 3766 O O . GLN B 1 82 ? 21.656 -9.031 -17.109 1 87.31 82 GLN B O 1
ATOM 3771 N N . GLU B 1 83 ? 20.734 -7.105 -16.375 1 91.81 83 GLU B N 1
ATOM 3772 C CA . GLU B 1 83 ? 21.938 -6.711 -15.648 1 91.81 83 GLU B CA 1
ATOM 3773 C C . GLU B 1 83 ? 21.938 -7.293 -14.242 1 91.81 83 GLU B C 1
ATOM 3775 O O . GLU B 1 83 ? 23 -7.512 -13.656 1 91.81 83 GLU B O 1
ATOM 3780 N N . ASP B 1 84 ? 20.75 -7.605 -13.719 1 93.44 84 ASP B N 1
ATOM 3781 C CA . ASP B 1 84 ? 20.719 -7.926 -12.297 1 93.44 84 ASP B CA 1
ATOM 3782 C C . ASP B 1 84 ? 20.094 -9.297 -12.055 1 93.44 84 ASP B C 1
ATOM 3784 O O . ASP B 1 84 ? 20.734 -10.188 -11.492 1 93.44 84 ASP B O 1
ATOM 3788 N N . ILE B 1 85 ? 18.906 -9.531 -12.539 1 91.94 85 ILE B N 1
ATOM 3789 C CA . ILE B 1 85 ? 18.094 -10.68 -12.102 1 91.94 85 ILE B CA 1
ATOM 3790 C C . ILE B 1 85 ? 18.594 -11.945 -12.797 1 91.94 85 ILE B C 1
ATOM 3792 O O . ILE B 1 85 ? 18.922 -12.93 -12.141 1 91.94 85 ILE B O 1
ATOM 3796 N N . TRP B 1 86 ? 18.703 -11.945 -14.117 1 89.69 86 TRP B N 1
ATOM 3797 C CA . TRP B 1 86 ? 19.031 -13.156 -14.859 1 89.69 86 TRP B CA 1
ATOM 3798 C C . TRP B 1 86 ? 20.438 -13.648 -14.508 1 89.69 86 TRP B C 1
ATOM 3800 O O . TRP B 1 86 ? 20.656 -14.852 -14.352 1 89.69 86 TRP B O 1
ATOM 3810 N N . PRO B 1 87 ? 21.422 -12.719 -14.352 1 93.19 87 PRO B N 1
ATOM 3811 C CA . PRO B 1 87 ? 22.75 -13.18 -13.953 1 93.19 87 PRO B CA 1
ATOM 3812 C C . PRO B 1 87 ? 22.75 -13.883 -12.594 1 93.19 87 PRO B C 1
ATOM 3814 O O . PRO B 1 87 ? 23.438 -14.891 -12.414 1 93.19 87 PRO B O 1
ATOM 3817 N N . VAL B 1 88 ? 21.969 -13.422 -11.68 1 96.31 88 VAL B N 1
ATOM 3818 C CA . VAL B 1 88 ? 21.906 -14.031 -10.359 1 96.31 88 VAL B CA 1
ATOM 3819 C C . VAL B 1 88 ? 21.109 -15.336 -10.438 1 96.31 88 VAL B C 1
ATOM 3821 O O . VAL B 1 88 ? 21.484 -16.328 -9.82 1 96.31 88 VAL B O 1
ATOM 3824 N N . GLU B 1 89 ? 20.031 -15.344 -11.195 1 94.62 89 GLU B N 1
ATOM 3825 C CA . GLU B 1 89 ? 19.203 -16.531 -11.328 1 94.62 89 GLU B CA 1
ATOM 3826 C C . GLU B 1 89 ? 19.984 -17.688 -11.961 1 94.62 89 GLU B C 1
ATOM 3828 O O . GLU B 1 89 ? 19.719 -18.859 -11.656 1 94.62 89 GLU B O 1
ATOM 3833 N N . ALA B 1 90 ? 20.938 -17.359 -12.805 1 93.69 90 ALA B N 1
ATOM 3834 C CA . ALA B 1 90 ? 21.75 -18.391 -13.461 1 93.69 90 ALA B CA 1
ATOM 3835 C C . ALA B 1 90 ? 22.547 -19.203 -12.445 1 93.69 90 ALA B C 1
ATOM 3837 O O . ALA B 1 90 ? 22.984 -20.312 -12.742 1 93.69 90 ALA B O 1
ATOM 3838 N N . GLU B 1 91 ? 22.688 -18.656 -11.211 1 97.38 91 GLU B N 1
ATOM 3839 C CA . GLU B 1 91 ? 23.5 -19.312 -10.188 1 97.38 91 GLU B CA 1
ATOM 3840 C C . GLU B 1 91 ? 22.625 -20.016 -9.156 1 97.38 91 GLU B C 1
ATOM 3842 O O . GLU B 1 91 ? 23.141 -20.594 -8.195 1 97.38 91 GLU B O 1
ATOM 3847 N N . LEU B 1 92 ? 21.359 -20.062 -9.375 1 98 92 LEU B N 1
ATOM 3848 C CA . LEU B 1 92 ? 20.438 -20.672 -8.422 1 98 92 LEU B CA 1
ATOM 3849 C C . LEU B 1 92 ? 20.656 -22.188 -8.344 1 98 92 LEU B C 1
ATOM 3851 O O . LEU B 1 92 ? 20.844 -22.844 -9.375 1 98 92 LEU B O 1
ATOM 3855 N N . THR B 1 93 ? 20.641 -22.734 -7.164 1 98.31 93 THR B N 1
ATOM 3856 C CA . THR B 1 93 ? 20.578 -24.172 -6.926 1 98.31 93 THR B CA 1
ATOM 3857 C C . THR B 1 93 ? 19.172 -24.594 -6.5 1 98.31 93 THR B C 1
ATOM 3859 O O . THR B 1 93 ? 18.375 -23.75 -6.094 1 98.31 93 THR B O 1
ATOM 3862 N N . PRO B 1 94 ? 18.875 -25.859 -6.613 1 98.44 94 PRO B N 1
ATOM 3863 C CA . PRO B 1 94 ? 17.578 -26.328 -6.109 1 98.44 94 PRO B CA 1
ATOM 3864 C C . PRO B 1 94 ? 17.344 -25.969 -4.648 1 98.44 94 PRO B C 1
ATOM 3866 O O . PRO B 1 94 ? 16.219 -25.641 -4.262 1 98.44 94 PRO B O 1
ATOM 3869 N N . GLU B 1 95 ? 18.406 -25.953 -3.84 1 98.62 95 GLU B N 1
ATOM 3870 C CA . GLU B 1 95 ? 18.281 -25.609 -2.426 1 98.62 95 GLU B CA 1
ATOM 3871 C C . GLU B 1 95 ? 17.953 -24.141 -2.238 1 98.62 95 GLU B C 1
ATOM 3873 O O . GLU B 1 95 ? 17.219 -23.766 -1.312 1 98.62 95 GLU B O 1
ATOM 3878 N N . ASP B 1 96 ? 18.531 -23.297 -3.119 1 98.81 96 ASP B N 1
ATOM 3879 C CA . ASP B 1 96 ? 18.172 -21.875 -3.09 1 98.81 96 ASP B CA 1
ATOM 3880 C C . ASP B 1 96 ? 16.672 -21.672 -3.34 1 98.81 96 ASP B C 1
ATOM 3882 O O . ASP B 1 96 ? 16.016 -20.922 -2.629 1 98.81 96 ASP B O 1
ATOM 3886 N N . ILE B 1 97 ? 16.188 -22.391 -4.355 1 98.81 97 ILE B N 1
ATOM 3887 C CA . ILE B 1 97 ? 14.789 -22.25 -4.758 1 98.81 97 ILE B CA 1
ATOM 3888 C C . ILE B 1 97 ? 13.883 -22.719 -3.629 1 98.81 97 ILE B C 1
ATOM 3890 O O . ILE B 1 97 ? 12.875 -22.062 -3.32 1 98.81 97 ILE B O 1
ATOM 3894 N N . ARG B 1 98 ? 14.242 -23.766 -2.984 1 98.75 98 ARG B N 1
ATOM 3895 C CA . ARG B 1 98 ? 13.469 -24.25 -1.846 1 98.75 98 ARG B CA 1
ATOM 3896 C C . ARG B 1 98 ? 13.484 -23.234 -0.705 1 98.75 98 ARG B C 1
ATOM 3898 O O . ARG B 1 98 ? 12.438 -22.953 -0.117 1 98.75 98 ARG B O 1
ATOM 3905 N N . ALA B 1 99 ? 14.672 -22.688 -0.394 1 98.81 99 ALA B N 1
ATOM 3906 C CA . ALA B 1 99 ? 14.805 -21.734 0.695 1 98.81 99 ALA B CA 1
ATOM 3907 C C . ALA B 1 99 ? 13.977 -20.469 0.426 1 98.81 99 ALA B C 1
ATOM 3909 O O . ALA B 1 99 ? 13.258 -20 1.306 1 98.81 99 ALA B O 1
ATOM 3910 N N . GLY B 1 100 ? 14.109 -19.953 -0.791 1 98.88 100 GLY B N 1
ATOM 3911 C CA . GLY B 1 100 ? 13.336 -18.781 -1.158 1 98.88 100 GLY B CA 1
ATOM 3912 C C . GLY B 1 100 ? 11.844 -19.016 -1.162 1 98.88 100 GLY B C 1
ATOM 3913 O O . GLY B 1 100 ? 11.062 -18.156 -0.745 1 98.88 100 GLY B O 1
ATOM 3914 N N . THR B 1 101 ? 11.43 -20.203 -1.67 1 98.94 101 THR B N 1
ATOM 3915 C CA . THR B 1 101 ? 10.016 -20.547 -1.705 1 98.94 101 THR B CA 1
ATOM 3916 C C . THR B 1 101 ? 9.445 -20.672 -0.292 1 98.94 101 THR B C 1
ATOM 3918 O O . THR B 1 101 ? 8.359 -20.156 -0.01 1 98.94 101 THR B O 1
ATOM 3921 N N . ARG B 1 102 ? 10.188 -21.312 0.622 1 98.94 102 ARG B N 1
ATOM 3922 C CA . ARG B 1 102 ? 9.734 -21.453 2.002 1 98.94 102 ARG B CA 1
ATOM 3923 C C . ARG B 1 102 ? 9.508 -20.094 2.646 1 98.94 102 ARG B C 1
ATOM 3925 O O . ARG B 1 102 ? 8.516 -19.891 3.346 1 98.94 102 ARG B O 1
ATOM 3932 N N . LEU B 1 103 ? 10.43 -19.156 2.408 1 98.94 103 LEU B N 1
ATOM 3933 C CA . LEU B 1 103 ? 10.258 -17.812 2.936 1 98.94 103 LEU B CA 1
ATOM 3934 C C . LEU B 1 103 ? 9.008 -17.156 2.365 1 98.94 103 LEU B C 1
ATOM 3936 O O . LEU B 1 103 ? 8.234 -16.531 3.1 1 98.94 103 LEU B O 1
ATOM 3940 N N . GLY B 1 104 ? 8.828 -17.281 1.021 1 98.94 104 GLY B N 1
ATOM 3941 C CA . GLY B 1 104 ? 7.629 -16.75 0.395 1 98.94 104 GLY B CA 1
ATOM 3942 C C . GLY B 1 104 ? 6.352 -17.328 0.966 1 98.94 104 GLY B C 1
ATOM 3943 O O . GLY B 1 104 ? 5.379 -16.609 1.186 1 98.94 104 GLY B O 1
ATOM 3944 N N . LEU B 1 105 ? 6.348 -18.641 1.225 1 98.94 105 LEU B N 1
ATOM 3945 C CA . LEU B 1 105 ? 5.16 -19.312 1.732 1 98.94 105 LEU B CA 1
ATOM 3946 C C . LEU B 1 105 ? 4.84 -18.859 3.152 1 98.94 105 LEU B C 1
ATOM 3948 O O . LEU B 1 105 ? 3.672 -18.688 3.504 1 98.94 105 LEU B O 1
ATOM 3952 N N . VAL B 1 106 ? 5.859 -18.656 3.998 1 98.94 106 VAL B N 1
ATOM 3953 C CA . VAL B 1 106 ? 5.648 -18.125 5.336 1 98.94 106 VAL B CA 1
ATOM 3954 C C . VAL B 1 106 ? 4.984 -16.75 5.242 1 98.94 106 VAL B C 1
ATOM 3956 O O . VAL B 1 106 ? 4.016 -16.469 5.957 1 98.94 106 VAL B O 1
ATOM 3959 N N . GLU B 1 107 ? 5.512 -15.953 4.383 1 98.88 107 GLU B N 1
ATOM 3960 C CA . GLU B 1 107 ? 4.969 -14.609 4.191 1 98.88 107 GLU B CA 1
ATOM 3961 C C . GLU B 1 107 ? 3.523 -14.664 3.703 1 98.88 107 GLU B C 1
ATOM 3963 O O . GLU B 1 107 ? 2.656 -13.961 4.234 1 98.88 107 GLU B O 1
ATOM 3968 N N . LEU B 1 108 ? 3.24 -15.461 2.691 1 98.94 108 LEU B N 1
ATOM 3969 C CA . LEU B 1 108 ? 1.897 -15.602 2.137 1 98.94 108 LEU B CA 1
ATOM 3970 C C . LEU B 1 108 ? 0.911 -16.047 3.211 1 98.94 108 LEU B C 1
ATOM 3972 O O . LEU B 1 108 ? -0.142 -15.43 3.389 1 98.94 108 LEU B O 1
ATOM 3976 N N . LEU B 1 109 ? 1.248 -17.062 3.963 1 98.94 109 LEU B N 1
ATOM 3977 C CA . LEU B 1 109 ? 0.357 -17.625 4.973 1 98.94 109 LEU B CA 1
ATOM 3978 C C . LEU B 1 109 ? 0.086 -16.609 6.082 1 98.94 109 LEU B C 1
ATOM 3980 O O . LEU B 1 109 ? -1.054 -16.453 6.527 1 98.94 109 LEU B O 1
ATOM 3984 N N . LYS B 1 110 ? 1.077 -15.875 6.488 1 98.88 110 LYS B N 1
ATOM 3985 C CA . LYS B 1 110 ? 0.919 -14.875 7.547 1 98.88 110 LYS B CA 1
ATOM 3986 C C . LYS B 1 110 ? 0.019 -13.734 7.094 1 98.88 110 LYS B C 1
ATOM 3988 O O . LYS B 1 110 ? -0.575 -13.039 7.922 1 98.88 110 LYS B O 1
ATOM 3993 N N . ASN B 1 111 ? -0.085 -13.57 5.781 1 98.75 111 ASN B N 1
ATOM 3994 C CA . ASN B 1 111 ? -0.921 -12.516 5.219 1 98.75 111 ASN B CA 1
ATOM 3995 C C . ASN B 1 111 ? -2.305 -13.039 4.844 1 98.75 111 ASN B C 1
ATOM 3997 O O . ASN B 1 111 ? -3.072 -12.344 4.172 1 98.75 111 ASN B O 1
ATOM 4001 N N . GLY B 1 112 ? -2.658 -14.227 5.203 1 98.94 112 GLY B N 1
ATOM 4002 C CA . GLY B 1 112 ? -4 -14.75 5.012 1 98.94 112 GLY B CA 1
ATOM 4003 C C . GLY B 1 112 ? -4.199 -15.391 3.652 1 98.94 112 GLY B C 1
ATOM 4004 O O . GLY B 1 112 ? -5.332 -15.656 3.246 1 98.94 112 GLY B O 1
ATOM 4005 N N . VAL B 1 113 ? -3.094 -15.656 2.934 1 98.94 113 VAL B N 1
ATOM 4006 C CA . VAL B 1 113 ? -3.195 -16.281 1.616 1 98.94 113 VAL B CA 1
ATOM 4007 C C . VAL B 1 113 ? -3.262 -17.797 1.762 1 98.94 113 VAL B C 1
ATOM 4009 O O . VAL B 1 113 ? -2.445 -18.391 2.465 1 98.94 113 VAL B O 1
ATOM 4012 N N . THR B 1 114 ? -4.211 -18.391 1.082 1 98.94 114 THR B N 1
ATOM 4013 C CA . THR B 1 114 ? -4.418 -19.828 1.229 1 98.94 114 THR B CA 1
ATOM 4014 C C . THR B 1 114 ? -4.176 -20.547 -0.096 1 98.94 114 THR B C 1
ATOM 4016 O O . THR B 1 114 ? -4.121 -21.781 -0.139 1 98.94 114 THR B O 1
ATOM 4019 N N . ALA B 1 115 ? -3.996 -19.812 -1.163 1 98.94 115 ALA B N 1
ATOM 4020 C CA . ALA B 1 115 ? -3.686 -20.391 -2.469 1 98.94 115 ALA B CA 1
ATOM 4021 C C . ALA B 1 115 ? -2.787 -19.453 -3.279 1 98.94 115 ALA B C 1
ATOM 4023 O O . ALA B 1 115 ? -2.955 -18.234 -3.24 1 98.94 115 ALA B O 1
ATOM 4024 N N . VAL B 1 116 ? -1.843 -20.094 -4.055 1 98.94 116 VAL B N 1
ATOM 4025 C CA . VAL B 1 116 ? -0.912 -19.266 -4.82 1 98.94 116 VAL B CA 1
ATOM 4026 C C . VAL B 1 116 ? -0.65 -19.922 -6.18 1 98.94 116 VAL B C 1
ATOM 4028 O O . VAL B 1 116 ? -0.556 -21.141 -6.281 1 98.94 116 VAL B O 1
ATOM 4031 N N . GLY B 1 117 ? -0.733 -19.109 -7.262 1 98.94 117 GLY B N 1
ATOM 4032 C CA . GLY B 1 117 ? -0.175 -19.484 -8.547 1 98.94 117 GLY B CA 1
ATOM 4033 C C . GLY B 1 117 ? 1.287 -19.125 -8.703 1 98.94 117 GLY B C 1
ATOM 4034 O O . GLY B 1 117 ? 1.649 -17.953 -8.586 1 98.94 117 GLY B O 1
ATOM 4035 N N . ASP B 1 118 ? 2.156 -20.109 -8.945 1 98.94 118 ASP B N 1
ATOM 4036 C CA . ASP B 1 118 ? 3.594 -19.859 -8.93 1 98.94 118 ASP B CA 1
ATOM 4037 C C . ASP B 1 118 ? 4.258 -20.406 -10.203 1 98.94 118 ASP B C 1
ATOM 4039 O O . ASP B 1 118 ? 3.973 -21.516 -10.633 1 98.94 118 ASP B O 1
ATOM 4043 N N . MET B 1 119 ? 4.992 -19.547 -10.797 1 98.75 119 MET B N 1
ATOM 4044 C CA . MET B 1 119 ? 5.781 -19.844 -11.992 1 98.75 119 MET B CA 1
ATOM 4045 C C . MET B 1 119 ? 7.273 -19.703 -11.711 1 98.75 119 MET B C 1
ATOM 4047 O O . MET B 1 119 ? 7.773 -18.609 -11.492 1 98.75 119 MET B O 1
ATOM 4051 N N . TYR B 1 120 ? 7.996 -20.828 -11.703 1 98.06 120 TYR B N 1
ATOM 4052 C CA . TYR B 1 120 ? 9.438 -20.734 -11.5 1 98.06 120 TYR B CA 1
ATOM 4053 C C . TYR B 1 120 ? 10.148 -21.984 -12.008 1 98.06 120 TYR B C 1
ATOM 4055 O O . TYR B 1 120 ? 9.727 -22.578 -13 1 98.06 120 TYR B O 1
ATOM 4063 N N . PHE B 1 121 ? 11.352 -22.281 -11.445 1 96.88 121 PHE B N 1
ATOM 4064 C CA . PHE B 1 121 ? 12.172 -23.422 -11.797 1 96.88 121 PHE B CA 1
ATOM 4065 C C . PHE B 1 121 ? 12.227 -24.422 -10.656 1 96.88 121 PHE B C 1
ATOM 4067 O O . PHE B 1 121 ? 11.805 -24.125 -9.539 1 96.88 121 PHE B O 1
ATOM 4074 N N . GLU B 1 122 ? 12.781 -25.594 -10.984 1 98.06 122 GLU B N 1
ATOM 4075 C CA . GLU B 1 122 ? 12.914 -26.625 -9.969 1 98.06 122 GLU B CA 1
ATOM 4076 C C . GLU B 1 122 ? 11.609 -26.828 -9.203 1 98.06 122 GLU B C 1
ATOM 4078 O O . GLU B 1 122 ? 11.586 -26.781 -7.973 1 98.06 122 GLU B O 1
ATOM 4083 N N . VAL B 1 123 ? 10.531 -27.047 -9.961 1 98.75 123 VAL B N 1
ATOM 4084 C CA . VAL B 1 123 ? 9.172 -27.031 -9.453 1 98.75 123 VAL B CA 1
ATOM 4085 C C . VAL B 1 123 ? 8.984 -28.141 -8.414 1 98.75 123 VAL B C 1
ATOM 4087 O O . VAL B 1 123 ? 8.227 -27.984 -7.457 1 98.75 123 VAL B O 1
ATOM 4090 N N . PRO B 1 124 ? 9.688 -29.297 -8.531 1 98.56 124 PRO B N 1
ATOM 4091 C CA . PRO B 1 124 ? 9.57 -30.297 -7.465 1 98.56 124 PRO B CA 1
ATOM 4092 C C . PRO B 1 124 ? 9.977 -29.75 -6.098 1 98.56 124 PRO B C 1
ATOM 4094 O O . PRO B 1 124 ? 9.375 -30.109 -5.082 1 98.56 124 PRO B O 1
ATOM 4097 N N . GLU B 1 125 ? 11.039 -28.875 -6.039 1 98.69 125 GLU B N 1
ATOM 4098 C CA . GLU B 1 125 ? 11.43 -28.234 -4.789 1 98.69 125 GLU B CA 1
ATOM 4099 C C . GLU B 1 125 ? 10.336 -27.297 -4.285 1 98.69 125 GLU B C 1
ATOM 4101 O O . GLU B 1 125 ? 10.094 -27.203 -3.078 1 98.69 125 GLU B O 1
ATOM 4106 N N . VAL B 1 126 ? 9.703 -26.594 -5.199 1 98.88 126 VAL B N 1
ATOM 4107 C CA . VAL B 1 126 ? 8.602 -25.703 -4.867 1 98.88 126 VAL B CA 1
ATOM 4108 C C . VAL B 1 126 ? 7.43 -26.5 -4.312 1 98.88 126 VAL B C 1
ATOM 4110 O O . VAL B 1 126 ? 6.855 -26.141 -3.281 1 98.88 126 VAL B O 1
ATOM 4113 N N . ALA B 1 127 ? 7.098 -27.609 -5 1 98.88 127 ALA B N 1
ATOM 4114 C CA . ALA B 1 127 ? 5.98 -28.453 -4.594 1 98.88 127 ALA B CA 1
ATOM 4115 C C . ALA B 1 127 ? 6.215 -29.047 -3.205 1 98.88 127 ALA B C 1
ATOM 4117 O O . ALA B 1 127 ? 5.285 -29.156 -2.406 1 98.88 127 ALA B O 1
ATOM 4118 N N . ALA B 1 128 ? 7.445 -29.438 -2.965 1 98.75 128 ALA B N 1
ATOM 4119 C CA . ALA B 1 128 ? 7.785 -29.984 -1.649 1 98.75 128 ALA B CA 1
ATOM 4120 C C . ALA B 1 128 ? 7.566 -28.938 -0.557 1 98.75 128 ALA B C 1
ATOM 4122 O O . ALA B 1 128 ? 7.051 -29.25 0.517 1 98.75 128 ALA B O 1
ATOM 4123 N N . ALA B 1 129 ? 7.984 -27.703 -0.789 1 98.81 129 ALA B N 1
ATOM 4124 C CA . ALA B 1 129 ? 7.781 -26.609 0.161 1 98.81 129 ALA B CA 1
ATOM 4125 C C . ALA B 1 129 ? 6.297 -26.328 0.367 1 98.81 129 ALA B C 1
ATOM 4127 O O . ALA B 1 129 ? 5.855 -26.062 1.488 1 98.81 129 ALA B O 1
ATOM 4128 N N . VAL B 1 130 ? 5.547 -26.375 -0.702 1 98.88 130 VAL B N 1
ATOM 4129 C CA . VAL B 1 130 ? 4.109 -26.141 -0.665 1 98.88 130 VAL B CA 1
ATOM 4130 C C . VAL B 1 130 ? 3.438 -27.219 0.198 1 98.88 130 VAL B C 1
ATOM 4132 O O . VAL B 1 130 ? 2.592 -26.891 1.039 1 98.88 130 VAL B O 1
ATOM 4135 N N . GLU B 1 131 ? 3.836 -28.422 -0.074 1 98.75 131 GLU B N 1
ATOM 4136 C CA . GLU B 1 131 ? 3.289 -29.516 0.713 1 98.75 131 GLU B CA 1
ATOM 4137 C C . GLU B 1 131 ? 3.602 -29.344 2.197 1 98.75 131 GLU B C 1
ATOM 4139 O O . GLU B 1 131 ? 2.723 -29.5 3.045 1 98.75 131 GLU B O 1
ATOM 4144 N N . GLU B 1 132 ? 4.816 -29 2.494 1 98.62 132 GLU B N 1
ATOM 4145 C CA . GLU B 1 132 ? 5.258 -28.797 3.869 1 98.62 132 GLU B CA 1
ATOM 4146 C C . GLU B 1 132 ? 4.488 -27.656 4.527 1 98.62 132 GLU B C 1
ATOM 4148 O O . GLU B 1 132 ? 4.074 -27.766 5.684 1 98.62 132 GLU B O 1
ATOM 4153 N N . ALA B 1 133 ? 4.25 -26.578 3.846 1 98.75 133 ALA B N 1
ATOM 4154 C CA . ALA B 1 133 ? 3.641 -25.359 4.379 1 98.75 133 ALA B CA 1
ATOM 4155 C C . ALA B 1 133 ? 2.146 -25.562 4.621 1 98.75 133 ALA B C 1
ATOM 4157 O O . ALA B 1 133 ? 1.562 -24.906 5.492 1 98.75 133 ALA B O 1
ATOM 4158 N N . GLY B 1 134 ? 1.495 -26.375 3.789 1 98.69 134 GLY B N 1
ATOM 4159 C CA . GLY B 1 134 ? 0.077 -26.656 3.947 1 98.69 134 GLY B CA 1
ATOM 4160 C C . GLY B 1 134 ? -0.809 -25.734 3.127 1 98.69 134 GLY B C 1
ATOM 4161 O O . GLY B 1 134 ? -2.035 -25.766 3.26 1 98.69 134 GLY B O 1
ATOM 4162 N N . ILE B 1 135 ? -0.216 -24.938 2.26 1 98.81 135 ILE B N 1
ATOM 4163 C CA . ILE B 1 135 ? -0.949 -24.016 1.404 1 98.81 135 ILE B CA 1
ATOM 4164 C C . ILE B 1 135 ? -1.393 -24.719 0.13 1 98.81 135 ILE B C 1
ATOM 4166 O O . ILE B 1 135 ? -0.923 -25.828 -0.167 1 98.81 135 ILE B O 1
ATOM 4170 N N . ARG B 1 136 ? -2.406 -24.203 -0.63 1 98.81 136 ARG B N 1
ATOM 4171 C CA . ARG B 1 136 ? -2.762 -24.688 -1.964 1 98.81 136 ARG B CA 1
ATOM 4172 C C . ARG B 1 136 ? -1.969 -23.938 -3.037 1 98.81 136 ARG B C 1
ATOM 4174 O O . ARG B 1 136 ? -1.596 -22.781 -2.852 1 98.81 136 ARG B O 1
ATOM 4181 N N . ALA B 1 137 ? -1.728 -24.656 -4.168 1 98.94 137 ALA B N 1
ATOM 4182 C CA . ALA B 1 137 ? -0.973 -23.969 -5.215 1 98.94 137 ALA B CA 1
ATOM 4183 C C . ALA B 1 137 ? -1.31 -24.531 -6.594 1 98.94 137 ALA B C 1
ATOM 4185 O O . ALA B 1 137 ? -1.658 -25.703 -6.723 1 98.94 137 ALA B O 1
ATOM 4186 N N . ARG B 1 138 ? -1.312 -23.703 -7.551 1 98.94 138 ARG B N 1
ATOM 4187 C CA . ARG B 1 138 ? -1.159 -24.094 -8.953 1 98.94 138 ARG B CA 1
ATOM 4188 C C . ARG B 1 138 ? 0.243 -23.781 -9.461 1 98.94 138 ARG B C 1
ATOM 4190 O O . ARG B 1 138 ? 0.625 -22.609 -9.547 1 98.94 138 ARG B O 1
ATOM 4197 N N . LEU B 1 139 ? 1.011 -24.781 -9.766 1 98.94 139 LEU B N 1
ATOM 4198 C CA . LEU B 1 139 ? 2.438 -24.656 -10.031 1 98.94 139 LEU B CA 1
ATOM 4199 C C . LEU B 1 139 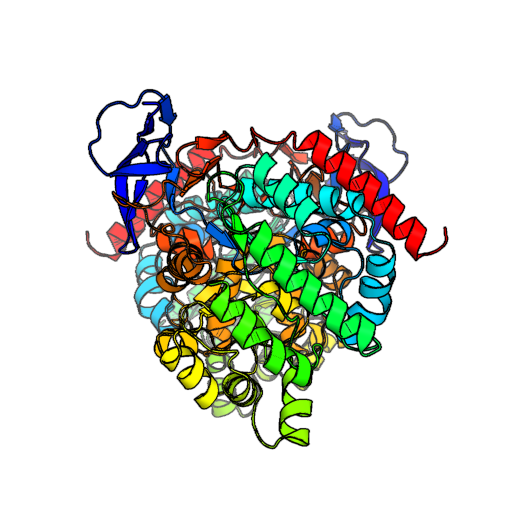? 2.742 -24.953 -11.5 1 98.94 139 LEU B C 1
ATOM 4201 O O . LEU B 1 139 ? 2.01 -25.703 -12.148 1 98.94 139 LEU B O 1
ATOM 4205 N N . GLY B 1 140 ? 3.783 -24.375 -11.992 1 98.81 140 GLY B N 1
ATOM 4206 C CA . GLY B 1 140 ? 4.293 -24.719 -13.312 1 98.81 140 GLY B CA 1
ATOM 4207 C C . GLY B 1 140 ? 5.723 -24.266 -13.539 1 98.81 140 GLY B C 1
ATOM 4208 O O . GLY B 1 140 ? 6.188 -23.328 -12.898 1 98.81 140 GLY B O 1
ATOM 4209 N N . HIS B 1 141 ? 6.414 -25.016 -14.391 1 98.69 141 HIS B N 1
ATOM 4210 C CA . HIS B 1 141 ? 7.77 -24.688 -14.828 1 98.69 141 HIS B CA 1
ATOM 4211 C C . HIS B 1 141 ? 7.766 -23.547 -15.844 1 98.69 141 HIS B C 1
ATOM 4213 O O . HIS B 1 141 ? 7.152 -23.656 -16.906 1 98.69 141 HIS B O 1
ATOM 4219 N N . GLY B 1 142 ? 8.406 -22.422 -15.43 1 98 142 GLY B N 1
ATOM 4220 C CA . GLY B 1 142 ? 8.539 -21.328 -16.391 1 98 142 GLY B CA 1
ATOM 4221 C C . GLY B 1 142 ? 9.43 -21.672 -17.562 1 98 142 GLY B C 1
ATOM 4222 O O . GLY B 1 142 ? 10.609 -21.984 -17.391 1 98 142 GLY B O 1
ATOM 4223 N N . ILE B 1 143 ? 8.875 -21.578 -18.781 1 97.94 143 ILE B N 1
ATOM 4224 C CA . ILE B 1 143 ? 9.586 -22 -19.984 1 97.94 143 ILE B CA 1
ATOM 4225 C C . ILE B 1 143 ? 10.078 -20.766 -20.734 1 97.94 143 ILE B C 1
ATOM 4227 O O . ILE B 1 143 ? 9.281 -19.969 -21.219 1 97.94 143 ILE B O 1
ATOM 4231 N N . VAL B 1 144 ? 11.328 -20.594 -20.828 1 94.5 144 VAL B N 1
ATOM 4232 C CA . VAL B 1 144 ? 11.969 -19.531 -21.594 1 94.5 144 VAL B CA 1
ATOM 4233 C C . VAL B 1 144 ? 12.867 -20.141 -22.672 1 94.5 144 VAL B C 1
ATOM 4235 O O . VAL B 1 144 ? 13.805 -20.891 -22.359 1 94.5 144 VAL B O 1
ATOM 4238 N N . THR B 1 145 ? 12.625 -19.844 -23.953 1 95.44 145 THR B N 1
ATOM 4239 C CA . THR B 1 145 ? 13.375 -20.5 -25.016 1 95.44 145 THR B CA 1
ATOM 4240 C C . THR B 1 145 ? 14.312 -19.531 -25.703 1 95.44 145 THR B C 1
ATOM 4242 O O . THR B 1 145 ? 15.188 -19.938 -26.484 1 95.44 145 THR B O 1
ATOM 4245 N N . VAL B 1 146 ? 14.109 -18.188 -25.438 1 88.94 146 VAL B N 1
ATOM 4246 C CA . VAL B 1 146 ? 14.977 -17.203 -26.062 1 88.94 146 VAL B CA 1
ATOM 4247 C C . VAL B 1 146 ? 16.438 -17.484 -25.703 1 88.94 146 VAL B C 1
ATOM 4249 O O . VAL B 1 146 ? 16.75 -17.734 -24.531 1 88.94 146 VAL B O 1
ATOM 4252 N N . GLY B 1 147 ? 17.297 -17.484 -26.672 1 87.75 147 GLY B N 1
ATOM 4253 C CA . GLY B 1 147 ? 18.719 -17.688 -26.438 1 87.75 147 GLY B CA 1
ATOM 4254 C C . GLY B 1 147 ? 19.094 -19.156 -26.359 1 87.75 147 GLY B C 1
ATOM 4255 O O . GLY B 1 147 ? 20.281 -19.5 -26.25 1 87.75 147 GLY B O 1
ATOM 4256 N N . LYS B 1 148 ? 18.141 -20.031 -26.375 1 93.56 148 LYS B N 1
ATOM 4257 C CA . LYS B 1 148 ? 18.391 -21.469 -26.359 1 93.56 148 LYS B CA 1
ATOM 4258 C C . LYS B 1 148 ? 18.406 -22.031 -27.766 1 93.56 148 LYS B C 1
ATOM 4260 O O . LYS B 1 148 ? 17.75 -21.516 -28.672 1 93.56 148 LYS B O 1
ATOM 4265 N N . ASP B 1 149 ? 19.25 -23.062 -27.938 1 95.31 149 ASP B N 1
ATOM 4266 C CA . ASP B 1 149 ? 19.141 -23.812 -29.172 1 95.31 149 ASP B CA 1
ATOM 4267 C C . ASP B 1 149 ? 17.875 -24.672 -29.188 1 95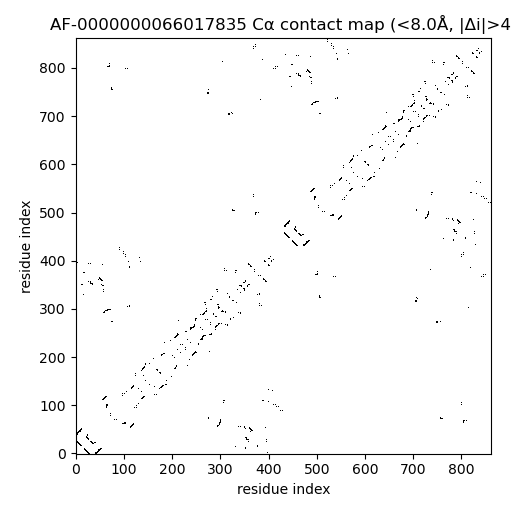.31 149 ASP B C 1
ATOM 4269 O O . ASP B 1 149 ? 17.172 -24.75 -28.172 1 95.31 149 ASP B O 1
ATOM 4273 N N . GLU B 1 150 ? 17.547 -25.219 -30.297 1 94.69 150 GLU B N 1
ATOM 4274 C CA . GLU B 1 150 ? 16.281 -25.922 -30.5 1 94.69 150 GLU B CA 1
ATOM 4275 C C . GLU B 1 150 ? 16.156 -27.094 -29.516 1 94.69 150 GLU B C 1
ATOM 4277 O O . GLU B 1 150 ? 15.078 -27.328 -28.969 1 94.69 150 GLU B O 1
ATOM 4282 N N . ALA B 1 151 ? 17.188 -27.828 -29.359 1 96.88 151 ALA B N 1
ATOM 4283 C CA . ALA B 1 151 ? 17.156 -29 -28.484 1 96.88 151 ALA B CA 1
ATOM 4284 C C . ALA B 1 151 ? 16.891 -28.594 -27.047 1 96.88 151 ALA B C 1
ATOM 4286 O O . ALA B 1 151 ? 16.094 -29.234 -26.359 1 96.88 151 ALA B O 1
ATOM 4287 N N . ASP B 1 152 ? 17.516 -27.547 -26.641 1 96.81 152 ASP B N 1
ATOM 4288 C CA . ASP B 1 152 ? 17.344 -27.047 -25.281 1 96.81 152 ASP B CA 1
ATOM 4289 C C . ASP B 1 152 ? 15.945 -26.453 -25.078 1 96.81 152 ASP B C 1
ATOM 4291 O O . ASP B 1 152 ? 15.344 -26.609 -24.016 1 96.81 152 ASP B O 1
ATOM 4295 N N . ALA B 1 153 ? 15.508 -25.766 -26.031 1 97.56 153 ALA B N 1
ATOM 4296 C CA . ALA B 1 153 ? 14.164 -25.188 -26 1 97.56 153 ALA B CA 1
ATOM 4297 C C . ALA B 1 153 ? 13.102 -26.281 -25.875 1 97.56 153 ALA B C 1
ATOM 4299 O O . ALA B 1 153 ? 12.188 -26.172 -25.047 1 97.56 153 ALA B O 1
ATOM 4300 N N . ARG B 1 154 ? 13.242 -27.281 -26.703 1 97.75 154 ARG B N 1
ATOM 4301 C CA . ARG B 1 154 ? 12.305 -28.391 -26.641 1 97.75 154 ARG B CA 1
ATOM 4302 C C . ARG B 1 154 ? 12.367 -29.109 -25.297 1 97.75 154 ARG B C 1
ATOM 4304 O O . ARG B 1 154 ? 11.336 -29.484 -24.734 1 97.75 154 ARG B O 1
ATOM 4311 N N . ALA B 1 155 ? 13.562 -29.281 -24.812 1 98.06 155 ALA B N 1
ATOM 4312 C CA . ALA B 1 155 ? 13.742 -29.922 -23.516 1 98.06 155 ALA B CA 1
ATOM 4313 C C . ALA B 1 155 ? 13.039 -29.141 -22.406 1 98.06 155 ALA B C 1
ATOM 4315 O O . ALA B 1 155 ? 12.516 -29.719 -21.453 1 98.06 155 ALA B O 1
ATOM 4316 N N . ASP B 1 156 ? 13.055 -27.891 -22.531 1 97.69 156 ASP B N 1
ATOM 4317 C CA . ASP B 1 156 ? 12.398 -27.031 -21.547 1 97.69 156 ASP B CA 1
ATOM 4318 C C . ASP B 1 156 ? 10.883 -27.234 -21.578 1 97.69 156 ASP B C 1
ATOM 4320 O O . ASP B 1 156 ? 10.242 -27.312 -20.516 1 97.69 156 ASP B O 1
ATOM 4324 N N . PHE B 1 157 ? 10.281 -27.312 -22.688 1 98.56 157 PHE B N 1
ATOM 4325 C CA . PHE B 1 157 ? 8.859 -27.594 -22.828 1 98.56 157 PHE B CA 1
ATOM 4326 C C . PHE B 1 157 ? 8.531 -28.984 -22.297 1 98.56 157 PHE B C 1
ATOM 4328 O O . PHE B 1 157 ? 7.508 -29.172 -21.641 1 98.56 157 PHE B O 1
ATOM 4335 N N . GLU B 1 158 ? 9.391 -29.938 -22.641 1 98.62 158 GLU B N 1
ATOM 4336 C CA . GLU B 1 158 ? 9.195 -31.297 -22.156 1 98.62 158 GLU B CA 1
ATOM 4337 C C . GLU B 1 158 ? 9.219 -31.344 -20.625 1 98.62 158 GLU B C 1
ATOM 4339 O O . GLU B 1 158 ? 8.414 -32.031 -20 1 98.62 158 GLU B O 1
ATOM 4344 N N . GLU B 1 159 ? 10.125 -30.578 -20.078 1 98.38 159 GLU B N 1
ATOM 4345 C CA . GLU B 1 159 ? 10.195 -30.484 -18.625 1 98.38 159 GLU B CA 1
ATOM 4346 C C . GLU B 1 159 ? 8.922 -29.859 -18.047 1 98.38 159 GLU B C 1
ATOM 4348 O O . GLU B 1 159 ? 8.391 -30.344 -17.047 1 98.38 159 GLU B O 1
ATOM 4353 N N . GLY B 1 160 ? 8.477 -28.781 -18.625 1 98.56 160 GLY B N 1
ATOM 4354 C CA . GLY B 1 160 ? 7.242 -28.156 -18.188 1 98.56 160 GLY B CA 1
ATOM 4355 C C . GLY B 1 160 ? 6.055 -29.094 -18.188 1 98.56 160 GLY B C 1
ATOM 4356 O O . GLY B 1 160 ? 5.277 -29.125 -17.234 1 98.56 160 GLY B O 1
ATOM 4357 N N . LEU B 1 161 ? 5.949 -29.844 -19.25 1 98.62 161 LEU B N 1
ATOM 4358 C CA . LEU B 1 161 ? 4.836 -30.781 -19.375 1 98.62 161 LEU B CA 1
ATOM 4359 C C . LEU B 1 161 ? 4.984 -31.938 -18.391 1 98.62 161 LEU B C 1
ATOM 4361 O O . LEU B 1 161 ? 4.004 -32.375 -17.797 1 98.62 161 LEU B O 1
ATOM 4365 N N . ALA B 1 162 ? 6.199 -32.469 -18.25 1 98.62 162 ALA B N 1
ATOM 4366 C CA . ALA B 1 162 ? 6.457 -33.562 -17.328 1 98.62 162 ALA B CA 1
ATOM 4367 C C . ALA B 1 162 ? 6.109 -33.156 -15.891 1 98.62 162 ALA B C 1
ATOM 4369 O O . ALA B 1 162 ? 5.469 -33.906 -15.164 1 98.62 162 ALA B O 1
ATOM 4370 N N . VAL B 1 163 ? 6.543 -31.969 -15.508 1 98.12 163 VAL B N 1
ATOM 4371 C CA . VAL B 1 163 ? 6.254 -31.438 -14.18 1 98.12 163 VAL B CA 1
ATOM 4372 C C . VAL B 1 163 ? 4.746 -31.312 -13.992 1 98.12 163 VAL B C 1
ATOM 4374 O O . VAL B 1 163 ? 4.211 -31.672 -12.945 1 98.12 163 VAL B O 1
ATOM 4377 N N . ALA B 1 164 ? 4.094 -30.781 -14.961 1 98.38 164 ALA B N 1
ATOM 4378 C CA . ALA B 1 164 ? 2.645 -30.594 -14.891 1 98.38 164 ALA B CA 1
ATOM 4379 C C . ALA B 1 164 ? 1.933 -31.922 -14.68 1 98.38 164 ALA B C 1
ATOM 4381 O O . ALA B 1 164 ? 1.026 -32.031 -13.852 1 98.38 164 ALA B O 1
ATOM 4382 N N . ARG B 1 165 ? 2.359 -32.969 -15.391 1 98.06 165 ARG B N 1
ATOM 4383 C CA . ARG B 1 165 ? 1.739 -34.312 -15.312 1 98.06 165 ARG B CA 1
ATOM 4384 C C . ARG B 1 165 ? 2.039 -34.969 -13.969 1 98.06 165 ARG B C 1
ATOM 4386 O O . ARG B 1 165 ? 1.151 -35.562 -13.352 1 98.06 165 ARG B O 1
ATOM 4393 N N . GLU B 1 166 ? 3.225 -34.812 -13.586 1 98.31 166 GLU B N 1
ATOM 4394 C CA . GLU B 1 166 ? 3.705 -35.562 -12.43 1 98.31 166 GLU B CA 1
ATOM 4395 C C . GLU B 1 166 ? 3.158 -34.969 -11.133 1 98.31 166 GLU B C 1
ATOM 4397 O O . GLU B 1 166 ? 2.896 -35.719 -10.172 1 98.31 166 GLU B O 1
ATOM 4402 N N . LEU B 1 167 ? 2.994 -33.688 -11.055 1 98.69 167 LEU B N 1
ATOM 4403 C CA . LEU B 1 167 ? 2.721 -33.031 -9.781 1 98.69 167 LEU B CA 1
ATOM 4404 C C . LEU B 1 167 ? 1.237 -32.688 -9.641 1 98.69 167 LEU B C 1
ATOM 4406 O O . LEU B 1 167 ? 0.775 -32.312 -8.562 1 98.69 167 LEU B O 1
ATOM 4410 N N . ASP B 1 168 ? 0.447 -32.812 -10.734 1 98.44 168 ASP B N 1
ATOM 4411 C CA . ASP B 1 168 ? -0.977 -32.5 -10.641 1 98.44 168 ASP B CA 1
ATOM 4412 C C . ASP B 1 168 ? -1.679 -33.438 -9.656 1 98.44 168 ASP B C 1
ATOM 4414 O O . ASP B 1 168 ? -1.563 -34.656 -9.758 1 98.44 168 ASP B O 1
ATOM 4418 N N . GLY B 1 169 ? -2.32 -32.844 -8.656 1 97.81 169 GLY B N 1
ATOM 4419 C CA . GLY B 1 169 ? -3.016 -33.625 -7.648 1 97.81 169 GLY B CA 1
ATOM 4420 C C . GLY B 1 169 ? -2.148 -33.969 -6.453 1 97.81 169 GLY B C 1
ATOM 4421 O O . GLY B 1 169 ? -2.625 -34.531 -5.477 1 97.81 169 GLY B O 1
ATOM 4422 N N . ALA B 1 170 ? -0.905 -33.562 -6.492 1 98.12 170 ALA B N 1
ATOM 4423 C CA . ALA B 1 170 ? -0.005 -33.844 -5.379 1 98.12 170 ALA B CA 1
ATOM 4424 C C . ALA B 1 170 ? -0.486 -33.156 -4.102 1 98.12 170 ALA B C 1
ATOM 4426 O O . ALA B 1 170 ? -1.421 -32.344 -4.133 1 98.12 170 ALA B O 1
ATOM 4427 N N . ALA B 1 171 ? 0.103 -33.594 -2.895 1 97.56 171 ALA B N 1
ATOM 4428 C CA . ALA B 1 171 ? -0.212 -33 -1.587 1 97.56 171 ALA B CA 1
ATOM 4429 C C . ALA B 1 171 ? -1.702 -33.125 -1.28 1 97.56 171 ALA B C 1
ATOM 4431 O O . ALA B 1 171 ? -2.35 -32.156 -0.909 1 97.56 171 ALA B O 1
ATOM 4432 N N . ASP B 1 172 ? -2.25 -34.312 -1.615 1 95.19 172 ASP B N 1
ATOM 4433 C CA . ASP B 1 172 ? -3.643 -34.656 -1.331 1 95.19 172 ASP B CA 1
ATOM 4434 C C . ASP B 1 172 ? -4.598 -33.688 -2.039 1 95.19 172 ASP B C 1
ATOM 4436 O O . ASP B 1 172 ? -5.562 -33.219 -1.438 1 95.19 172 ASP B O 1
ATOM 4440 N N . GLY B 1 173 ? -4.207 -33.25 -3.271 1 96.12 173 GLY B N 1
ATOM 4441 C CA . GLY B 1 173 ? -5.102 -32.469 -4.094 1 96.12 173 GLY B CA 1
ATOM 4442 C C . GLY B 1 173 ? -4.887 -30.969 -3.934 1 96.12 173 GLY B C 1
ATOM 4443 O O . GLY B 1 173 ? -5.488 -30.172 -4.656 1 96.12 173 GLY B O 1
ATOM 4444 N N . ARG B 1 174 ? -3.986 -30.578 -3.041 1 98 174 ARG B N 1
ATOM 4445 C CA . ARG B 1 174 ? -3.756 -29.156 -2.816 1 98 174 ARG B CA 1
ATOM 4446 C C . ARG B 1 174 ? -2.898 -28.562 -3.928 1 98 174 ARG B C 1
ATOM 4448 O O . ARG B 1 174 ? -2.885 -27.344 -4.121 1 98 174 ARG B O 1
ATOM 4455 N N . VAL B 1 175 ? -2.182 -29.406 -4.633 1 98.69 175 VAL B N 1
ATOM 4456 C CA . VAL B 1 175 ? -1.344 -28.922 -5.727 1 98.69 175 VAL B CA 1
ATOM 4457 C C . VAL B 1 175 ? -2.012 -29.219 -7.062 1 98.69 175 VAL B C 1
ATOM 4459 O O . VAL B 1 175 ? -2.379 -30.375 -7.332 1 98.69 175 VAL B O 1
ATOM 4462 N N . ARG B 1 176 ? -2.266 -28.25 -7.816 1 98.69 176 ARG B N 1
ATOM 4463 C CA . ARG B 1 176 ? -2.598 -28.328 -9.234 1 98.69 176 ARG B CA 1
ATOM 4464 C C . ARG B 1 176 ? -1.483 -27.734 -10.094 1 98.69 176 ARG B C 1
ATOM 4466 O O . ARG B 1 176 ? -0.552 -27.125 -9.57 1 98.69 176 ARG B O 1
ATOM 4473 N N . THR B 1 177 ? -1.531 -28.047 -11.367 1 98.81 177 THR B N 1
ATOM 4474 C CA . THR B 1 177 ? -0.423 -27.594 -12.203 1 98.81 177 THR B CA 1
ATOM 4475 C C . THR B 1 177 ? -0.939 -26.922 -13.469 1 98.81 177 THR B C 1
ATOM 4477 O O . THR B 1 177 ? -2.146 -26.891 -13.719 1 98.81 177 THR B O 1
ATOM 4480 N N . ALA B 1 178 ? -0.086 -26.281 -14.219 1 98.88 178 ALA B N 1
ATOM 4481 C CA . ALA B 1 178 ? -0.296 -25.672 -15.531 1 98.88 178 ALA B CA 1
ATOM 4482 C C . ALA B 1 178 ? 0.968 -25.75 -16.391 1 98.88 178 ALA B C 1
ATOM 4484 O O . ALA B 1 178 ? 2.068 -25.938 -15.859 1 98.88 178 ALA B O 1
ATOM 4485 N N . LEU B 1 179 ? 0.83 -25.812 -17.688 1 98.88 179 LEU 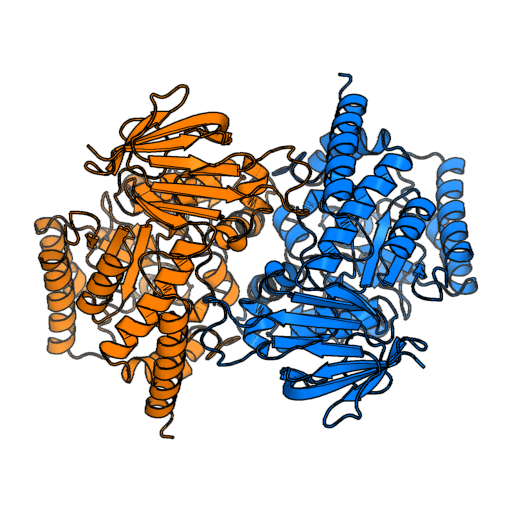B N 1
ATOM 4486 C CA . LEU B 1 179 ? 1.949 -25.484 -18.562 1 98.88 179 LEU B CA 1
ATOM 4487 C C . LEU B 1 179 ? 2.178 -23.969 -18.609 1 98.88 179 LEU B C 1
ATOM 4489 O O . LEU B 1 179 ? 1.235 -23.203 -18.812 1 98.88 179 LEU B O 1
ATOM 4493 N N . MET B 1 180 ? 3.473 -23.562 -18.391 1 98.75 180 MET B N 1
ATOM 4494 C CA . MET B 1 180 ? 3.68 -22.125 -18.203 1 98.75 180 MET B CA 1
ATOM 4495 C C . MET B 1 180 ? 4.801 -21.609 -19.094 1 98.75 180 MET B C 1
ATOM 4497 O O . MET B 1 180 ? 5.867 -21.234 -18.609 1 98.75 180 MET B O 1
ATOM 4501 N N . PRO B 1 181 ? 4.5 -21.578 -20.5 1 98.62 181 PRO B N 1
ATOM 4502 C CA . PRO B 1 181 ? 5.422 -20.734 -21.266 1 98.62 181 PRO B CA 1
ATOM 4503 C C . PRO B 1 181 ? 5.504 -19.312 -20.719 1 98.62 181 PRO B C 1
ATOM 4505 O O . PRO B 1 181 ? 4.492 -18.75 -20.281 1 98.62 181 PRO B O 1
ATOM 4508 N N . HIS B 1 182 ? 6.641 -18.797 -20.656 1 96.69 182 HIS B N 1
ATOM 4509 C CA . HIS B 1 182 ? 6.836 -17.531 -19.984 1 96.69 182 HIS B CA 1
ATOM 4510 C C . HIS B 1 182 ? 6.004 -16.422 -20.625 1 96.69 182 HIS B C 1
ATOM 4512 O O . HIS B 1 182 ? 5.289 -15.695 -19.938 1 96.69 182 HIS B O 1
ATOM 4518 N N . SER B 1 183 ? 6.184 -16.141 -21.922 1 96.75 183 SER B N 1
ATOM 4519 C CA . SER B 1 183 ? 5.422 -15.18 -22.703 1 96.75 183 SER B CA 1
ATOM 4520 C C . SER B 1 183 ? 5.5 -15.484 -24.188 1 96.75 183 SER B C 1
ATOM 4522 O O . SER B 1 183 ? 6.254 -16.375 -24.609 1 96.75 183 SER B O 1
ATOM 4524 N N . LEU B 1 184 ? 4.785 -14.719 -25.031 1 97.38 184 LEU B N 1
ATOM 4525 C CA . LEU B 1 184 ? 4.781 -14.93 -26.484 1 97.38 184 LEU B CA 1
ATOM 4526 C C . LEU B 1 184 ? 6.059 -14.383 -27.109 1 97.38 184 LEU B C 1
ATOM 4528 O O . LEU B 1 184 ? 6.383 -14.711 -28.25 1 97.38 184 LEU B O 1
ATOM 4532 N N . THR B 1 185 ? 6.797 -13.539 -26.312 1 94.62 185 THR B N 1
ATOM 4533 C CA . THR B 1 185 ? 8.016 -12.961 -26.859 1 94.62 185 THR B CA 1
ATOM 4534 C C . THR B 1 185 ? 9.25 -13.719 -26.375 1 94.62 185 THR B C 1
ATOM 4536 O O . THR B 1 185 ? 10.344 -13.57 -26.922 1 94.62 185 THR B O 1
ATOM 4539 N N . THR B 1 186 ? 9.055 -14.617 -25.375 1 93.62 186 THR B N 1
ATOM 4540 C CA . THR B 1 186 ? 10.234 -15.258 -24.812 1 93.62 186 THR B CA 1
ATOM 4541 C C . THR B 1 186 ? 10.172 -16.766 -25 1 93.62 186 THR B C 1
ATOM 4543 O O . THR B 1 186 ? 11.141 -17.484 -24.734 1 93.62 186 THR B O 1
ATOM 4546 N N . ALA B 1 187 ? 9.016 -17.328 -25.453 1 96.81 187 ALA B N 1
ATOM 4547 C CA . ALA B 1 187 ? 8.859 -18.75 -25.766 1 96.81 187 ALA B CA 1
ATOM 4548 C C . ALA B 1 187 ? 8.586 -18.953 -27.25 1 96.81 187 ALA B C 1
ATOM 4550 O O . ALA B 1 187 ? 7.824 -18.203 -27.859 1 96.81 187 ALA B O 1
ATOM 4551 N N . ASP B 1 188 ? 9.219 -19.969 -27.875 1 96.69 188 ASP B N 1
ATOM 4552 C CA . ASP B 1 188 ? 9.125 -20.25 -29.297 1 96.69 188 ASP B CA 1
ATOM 4553 C C . ASP B 1 188 ? 7.688 -20.609 -29.688 1 96.69 188 ASP B C 1
ATOM 4555 O O . ASP B 1 188 ? 7.141 -21.609 -29.219 1 96.69 188 ASP B O 1
ATOM 4559 N N . PRO B 1 189 ? 7.117 -19.828 -30.625 1 96.75 189 PRO B N 1
ATOM 4560 C CA . PRO B 1 189 ? 5.715 -20.062 -30.969 1 96.75 189 PRO B CA 1
ATOM 4561 C C . PRO B 1 189 ? 5.488 -21.438 -31.609 1 96.75 189 PRO B C 1
ATOM 4563 O O . PRO B 1 189 ? 4.422 -22.031 -31.453 1 96.75 189 PRO B O 1
ATOM 4566 N N . ASP B 1 190 ? 6.504 -21.922 -32.344 1 96.94 190 ASP B N 1
ATOM 4567 C CA . ASP B 1 190 ? 6.355 -23.234 -32.938 1 96.94 190 ASP B CA 1
ATOM 4568 C C . ASP B 1 190 ? 6.266 -24.328 -31.875 1 96.94 190 ASP B C 1
ATOM 4570 O O . ASP B 1 190 ? 5.48 -25.266 -32 1 96.94 190 ASP B O 1
ATOM 4574 N N . LEU B 1 191 ? 7.094 -24.172 -30.906 1 98.19 191 LEU B N 1
ATOM 4575 C CA . LEU B 1 191 ? 7.035 -25.125 -29.812 1 98.19 191 LEU B CA 1
ATOM 4576 C C . LEU B 1 191 ? 5.742 -24.953 -29.016 1 98.19 191 LEU B C 1
ATOM 4578 O O . LEU B 1 191 ? 5.152 -25.953 -28.562 1 98.19 191 LEU B O 1
ATOM 4582 N N . ILE B 1 192 ? 5.281 -23.734 -28.828 1 98.44 192 ILE B N 1
ATOM 4583 C CA . ILE B 1 192 ? 3.994 -23.5 -28.188 1 98.44 192 ILE B CA 1
ATOM 4584 C C . ILE B 1 192 ? 2.898 -24.25 -28.938 1 98.44 192 ILE B C 1
ATOM 4586 O O . ILE B 1 192 ? 2.123 -25 -28.328 1 98.44 192 ILE B O 1
ATOM 4590 N N . ALA B 1 193 ? 2.895 -24.125 -30.203 1 97.75 193 ALA B N 1
ATOM 4591 C CA . ALA B 1 193 ? 1.876 -24.75 -31.031 1 97.75 193 ALA B CA 1
ATOM 4592 C C . ALA B 1 193 ? 1.921 -26.281 -30.891 1 97.75 193 ALA B C 1
ATOM 4594 O O . ALA B 1 193 ? 0.884 -26.938 -30.953 1 97.75 193 ALA B O 1
ATOM 4595 N N . GLU B 1 194 ? 3.082 -26.75 -30.766 1 97.88 194 GLU B N 1
ATOM 4596 C CA . GLU B 1 194 ? 3.268 -28.188 -30.656 1 97.88 194 GLU B CA 1
ATOM 4597 C C . GLU B 1 194 ? 2.824 -28.703 -29.281 1 97.88 194 GLU B C 1
ATOM 4599 O O . GLU B 1 194 ? 2.258 -29.797 -29.172 1 97.88 194 GLU B O 1
ATOM 4604 N N . PHE B 1 195 ? 3.041 -27.969 -28.219 1 98.5 195 PHE B N 1
ATOM 4605 C CA . PHE B 1 195 ? 2.914 -28.516 -26.859 1 98.5 195 PHE B CA 1
ATOM 4606 C C . PHE B 1 195 ? 1.554 -28.156 -26.266 1 98.5 195 PHE B C 1
ATOM 4608 O O . PHE B 1 195 ? 1.108 -28.797 -25.312 1 98.5 195 PHE B O 1
ATOM 4615 N N . VAL B 1 196 ? 0.868 -27.141 -26.781 1 98.12 196 VAL B N 1
ATOM 4616 C CA . VAL B 1 196 ? -0.426 -26.719 -26.25 1 98.12 196 VAL B CA 1
ATOM 4617 C C . VAL B 1 196 ? -1.415 -27.875 -26.312 1 98.12 196 VAL B C 1
ATOM 4619 O O . VAL B 1 196 ? -2.066 -28.203 -25.328 1 98.12 196 VAL B O 1
ATOM 4622 N N . PRO B 1 197 ? -1.516 -28.594 -27.484 1 98.12 197 PRO B N 1
ATOM 4623 C CA . PRO B 1 197 ? -2.428 -29.734 -27.516 1 98.12 197 PRO B CA 1
ATOM 4624 C C . PRO B 1 197 ? -2.047 -30.828 -26.531 1 98.12 197 PRO B C 1
ATOM 4626 O O . PRO B 1 197 ? -2.924 -31.516 -26 1 98.12 197 PRO B O 1
ATOM 4629 N N . ARG B 1 198 ? -0.807 -31.016 -26.266 1 98.44 198 ARG B N 1
ATOM 4630 C CA . ARG B 1 198 ? -0.35 -32.031 -25.312 1 98.44 198 ARG B CA 1
ATOM 4631 C C . ARG B 1 198 ? -0.751 -31.641 -23.891 1 98.44 198 ARG B C 1
ATOM 4633 O O . ARG B 1 198 ? -1.089 -32.5 -23.078 1 98.44 198 ARG B O 1
ATOM 4640 N N . ALA B 1 199 ? -0.662 -30.328 -23.562 1 98.38 199 ALA B N 1
ATOM 4641 C CA . ALA B 1 199 ? -1.128 -29.859 -22.266 1 98.38 199 ALA B CA 1
ATOM 4642 C C . ALA B 1 199 ? -2.627 -30.094 -22.094 1 98.38 199 ALA B C 1
ATOM 4644 O O . ALA B 1 199 ? -3.08 -30.5 -21.031 1 98.38 199 ALA B O 1
ATOM 4645 N N . ARG B 1 200 ? -3.379 -29.844 -23.219 1 98 200 ARG B N 1
ATOM 4646 C CA . ARG B 1 200 ? -4.82 -30.078 -23.203 1 98 200 ARG B CA 1
ATOM 4647 C C . ARG B 1 200 ? -5.133 -31.547 -22.953 1 98 200 ARG B C 1
ATOM 4649 O O . ARG B 1 200 ? -6.031 -31.875 -22.172 1 98 200 ARG B O 1
ATOM 4656 N N . ASP B 1 201 ? -4.41 -32.375 -23.594 1 97.62 201 ASP B N 1
ATOM 4657 C CA . ASP B 1 201 ? -4.586 -33.812 -23.406 1 97.62 201 ASP B CA 1
ATOM 4658 C C . ASP B 1 201 ? -4.285 -34.219 -21.969 1 97.62 201 ASP B C 1
ATOM 4660 O O . ASP B 1 201 ? -4.895 -35.156 -21.453 1 97.62 201 ASP B O 1
ATOM 4664 N N . ALA B 1 202 ? -3.35 -33.531 -21.359 1 97.56 202 ALA B N 1
ATOM 4665 C CA . ALA B 1 202 ? -2.971 -33.844 -19.984 1 97.56 202 ALA B CA 1
ATOM 4666 C C . ALA B 1 202 ? -3.973 -33.219 -19 1 97.56 202 ALA B C 1
ATOM 4668 O O . ALA B 1 202 ? -3.926 -33.5 -17.812 1 97.56 202 ALA B O 1
ATOM 4669 N N . GLY B 1 203 ? -4.875 -32.406 -19.5 1 97.38 203 GLY B N 1
ATOM 4670 C CA . GLY B 1 203 ? -5.922 -31.828 -18.672 1 97.38 203 GLY B CA 1
ATOM 4671 C C . GLY B 1 203 ? -5.438 -30.672 -17.828 1 97.38 203 GLY B C 1
ATOM 4672 O O . GLY B 1 203 ? -5.996 -30.406 -16.766 1 97.38 203 GLY B O 1
ATOM 4673 N N . VAL B 1 204 ? -4.332 -30.031 -18.156 1 98.12 204 VAL B N 1
ATOM 4674 C CA . VAL B 1 204 ? -3.824 -28.891 -17.375 1 98.12 204 VAL B CA 1
ATOM 4675 C C . VAL B 1 204 ? -4.008 -27.609 -18.172 1 98.12 204 VAL B C 1
ATOM 4677 O O . VAL B 1 204 ? -3.906 -27.609 -19.406 1 98.12 204 VAL B O 1
ATOM 4680 N N . PRO B 1 205 ? -4.336 -26.5 -17.5 1 98.62 205 PRO B N 1
ATOM 4681 C CA . PRO B 1 205 ? -4.449 -25.219 -18.188 1 98.62 205 PRO B CA 1
ATOM 4682 C C . PRO B 1 205 ? -3.092 -24.625 -18.562 1 98.62 205 PRO B C 1
ATOM 4684 O O . PRO B 1 205 ? -2.053 -25.219 -18.266 1 98.62 205 PRO B O 1
ATOM 4687 N N . ILE B 1 206 ? -3.145 -23.484 -19.266 1 98.75 206 ILE B N 1
ATOM 4688 C CA . ILE B 1 206 ? -1.944 -22.766 -19.656 1 98.75 206 ILE B CA 1
ATOM 4689 C C . ILE B 1 206 ? -1.942 -21.375 -19.031 1 98.75 206 ILE B C 1
ATOM 4691 O O . ILE B 1 206 ? -2.982 -20.719 -18.953 1 98.75 206 ILE B O 1
ATOM 4695 N N . HIS B 1 207 ? -0.821 -20.969 -18.5 1 98.88 207 HIS B N 1
ATOM 4696 C CA . HIS B 1 207 ? -0.617 -19.672 -17.875 1 98.88 207 HIS B CA 1
ATOM 4697 C C . HIS B 1 207 ? 0.647 -19 -18.391 1 98.88 207 HIS B C 1
ATOM 4699 O O . HIS B 1 207 ? 1.693 -19.641 -18.516 1 98.88 207 HIS B O 1
ATOM 4705 N N . TYR B 1 208 ? 0.593 -17.75 -18.766 1 98.75 208 TYR B N 1
ATOM 4706 C CA . TYR B 1 208 ? 1.758 -17.031 -19.281 1 98.75 208 TYR B CA 1
ATOM 4707 C C . TYR B 1 208 ? 1.601 -15.531 -19.078 1 98.75 208 TYR B C 1
ATOM 4709 O O . TYR B 1 208 ? 0.505 -15.047 -18.781 1 98.75 208 TYR B O 1
ATOM 4717 N N . HIS B 1 209 ? 2.686 -14.75 -19.078 1 98 209 HIS B N 1
ATOM 4718 C CA . HIS B 1 209 ? 2.648 -13.289 -19.109 1 98 209 HIS B CA 1
ATOM 4719 C C . HIS B 1 209 ? 2.135 -12.773 -20.438 1 98 209 HIS B C 1
ATOM 4721 O O . HIS B 1 209 ? 2.512 -13.281 -21.5 1 98 209 HIS B O 1
ATOM 4727 N N . ALA B 1 210 ? 1.332 -11.773 -20.359 1 98.56 210 ALA B N 1
ATOM 4728 C CA . ALA B 1 210 ? 0.839 -11.211 -21.625 1 98.56 210 ALA B CA 1
ATOM 4729 C C . ALA B 1 210 ? 0.625 -9.711 -21.5 1 98.56 210 ALA B C 1
ATOM 4731 O O . ALA B 1 210 ? 0.052 -9.234 -20.516 1 98.56 210 ALA B O 1
ATOM 4732 N N . ASN B 1 211 ? 1.136 -8.969 -22.484 1 98.56 211 ASN B N 1
ATOM 4733 C CA . ASN B 1 211 ? 0.851 -7.547 -22.688 1 98.56 211 ASN B CA 1
ATOM 4734 C C . ASN B 1 211 ? 1.228 -6.723 -21.453 1 98.56 211 ASN B C 1
ATOM 4736 O O . ASN B 1 211 ? 0.518 -5.785 -21.094 1 98.56 211 ASN B O 1
ATOM 4740 N N . GLU B 1 212 ? 2.299 -7.094 -20.812 1 96.31 212 GLU B N 1
ATOM 4741 C CA . GLU B 1 212 ? 2.729 -6.367 -19.609 1 96.31 212 GLU B CA 1
ATOM 4742 C C . GLU B 1 212 ? 3.318 -5.008 -19.984 1 96.31 212 GLU B C 1
ATOM 4744 O O . GLU B 1 212 ? 3.074 -4.012 -19.297 1 96.31 212 GLU B O 1
ATOM 4749 N N . THR B 1 213 ? 4.172 -5.023 -20.953 1 95.19 213 THR B N 1
ATOM 4750 C CA . THR B 1 213 ? 4.762 -3.801 -21.5 1 95.19 213 THR B CA 1
ATOM 4751 C C . THR B 1 213 ? 4.492 -3.686 -23 1 95.19 213 THR B C 1
ATOM 4753 O O . THR B 1 213 ? 4.074 -4.652 -23.625 1 95.19 213 THR B O 1
ATOM 4756 N N . THR B 1 214 ? 4.781 -2.516 -23.531 1 96 214 THR B N 1
ATOM 4757 C CA . THR B 1 214 ? 4.633 -2.336 -24.969 1 96 214 THR B CA 1
ATOM 4758 C C . THR B 1 214 ? 5.66 -3.172 -25.734 1 96 214 THR B C 1
ATOM 4760 O O . THR B 1 214 ? 5.438 -3.543 -26.891 1 96 214 THR B O 1
ATOM 4763 N N . ASP B 1 215 ? 6.707 -3.559 -25.031 1 93.38 215 ASP B N 1
ATOM 4764 C CA . ASP B 1 215 ? 7.742 -4.383 -25.656 1 93.38 215 ASP B CA 1
ATOM 4765 C C . ASP B 1 215 ? 7.254 -5.812 -25.859 1 93.38 215 ASP B C 1
ATOM 4767 O O . ASP B 1 215 ? 7.852 -6.57 -26.625 1 93.38 215 ASP B O 1
ATOM 4771 N N . GLU B 1 216 ? 6.164 -6.191 -25.25 1 94.44 216 GLU B N 1
ATOM 4772 C CA . GLU B 1 216 ? 5.551 -7.496 -25.469 1 94.44 216 GLU B CA 1
ATOM 4773 C C . GLU B 1 216 ? 4.473 -7.426 -26.547 1 94.44 216 GLU B C 1
ATOM 4775 O O . GLU B 1 216 ? 4.012 -8.461 -27.031 1 94.44 216 GLU B O 1
ATOM 4780 N N . VAL B 1 217 ? 4.125 -6.18 -26.922 1 98.19 217 VAL B N 1
ATOM 4781 C CA . VAL B 1 217 ? 3.031 -5.996 -27.875 1 98.19 217 VAL B CA 1
ATOM 4782 C C . VAL B 1 217 ? 3.596 -5.645 -29.25 1 98.19 217 VAL B C 1
ATOM 4784 O O . VAL B 1 217 ? 3.32 -6.332 -30.234 1 98.19 217 VAL B O 1
ATOM 4787 N N . ASP B 1 218 ? 4.48 -4.688 -29.297 1 97.88 218 ASP B N 1
ATOM 4788 C CA . ASP B 1 218 ? 4.91 -4.051 -30.531 1 97.88 218 ASP B CA 1
ATOM 4789 C C . ASP B 1 218 ? 5.605 -5.051 -31.453 1 97.88 218 ASP B C 1
ATOM 4791 O O . ASP B 1 218 ? 5.316 -5.102 -32.656 1 97.88 218 ASP B O 1
ATOM 4795 N N . PRO B 1 219 ? 6.5 -5.895 -30.906 1 96.81 219 PRO B N 1
ATOM 4796 C CA . PRO B 1 219 ? 7.184 -6.82 -31.797 1 96.81 219 PRO B CA 1
ATOM 4797 C C . PRO B 1 219 ? 6.223 -7.785 -32.5 1 96.81 219 PRO B C 1
ATOM 4799 O O . PRO B 1 219 ? 6.438 -8.148 -33.656 1 96.81 219 PRO B O 1
ATOM 4802 N N . ILE B 1 220 ? 5.195 -8.227 -31.875 1 97.94 220 ILE B N 1
ATOM 4803 C CA . ILE B 1 220 ? 4.234 -9.164 -32.438 1 97.94 220 ILE B CA 1
ATOM 4804 C C . ILE B 1 220 ? 3.379 -8.453 -33.5 1 97.94 220 ILE B C 1
ATOM 4806 O O . ILE B 1 220 ? 3.141 -9 -34.562 1 97.94 220 ILE B O 1
ATOM 4810 N N . VAL B 1 221 ? 2.93 -7.242 -33.188 1 98.25 221 VAL B N 1
ATOM 4811 C CA . VAL B 1 221 ? 2.146 -6.457 -34.156 1 98.25 221 VAL B CA 1
ATOM 4812 C C . VAL B 1 221 ? 2.979 -6.18 -35.406 1 98.25 221 VAL B C 1
ATOM 4814 O O . VAL B 1 221 ? 2.484 -6.312 -36.531 1 98.25 221 VAL B O 1
ATOM 4817 N N . ASP B 1 222 ? 4.23 -5.801 -35.219 1 98.19 222 ASP B N 1
ATOM 4818 C CA . ASP B 1 222 ? 5.117 -5.477 -36.312 1 98.19 222 ASP B CA 1
ATOM 4819 C C . ASP B 1 222 ? 5.359 -6.703 -37.219 1 98.19 222 ASP B C 1
ATOM 4821 O O . ASP B 1 222 ? 5.395 -6.594 -38.438 1 98.19 222 ASP B O 1
ATOM 4825 N N . GLU B 1 223 ? 5.543 -7.848 -36.562 1 97.25 223 GLU B N 1
ATOM 4826 C CA . GLU B 1 223 ? 5.918 -9.062 -37.281 1 97.25 223 GLU B CA 1
ATOM 4827 C C . GLU B 1 223 ? 4.699 -9.742 -37.906 1 97.25 223 GLU B C 1
ATOM 4829 O O . GLU B 1 223 ? 4.789 -10.297 -39 1 97.25 223 GLU B O 1
ATOM 4834 N N . ARG B 1 224 ? 3.547 -9.68 -37.25 1 96.5 224 ARG B N 1
ATOM 4835 C CA . ARG B 1 224 ? 2.455 -10.57 -37.625 1 96.5 224 ARG B CA 1
ATOM 4836 C C . ARG B 1 224 ? 1.222 -9.773 -38.031 1 96.5 224 ARG B C 1
ATOM 4838 O O . ARG B 1 224 ? 0.299 -10.32 -38.656 1 96.5 224 ARG B O 1
ATOM 4845 N N . GLY B 1 225 ? 1.12 -8.516 -37.688 1 97.5 225 GLY B N 1
ATOM 4846 C CA . GLY B 1 225 ? -0.009 -7.676 -38.062 1 97.5 225 GLY B CA 1
ATOM 4847 C C . GLY B 1 225 ? -1.216 -7.879 -37.156 1 97.5 225 GLY B C 1
ATOM 4848 O O . GLY B 1 225 ? -2.297 -7.355 -37.438 1 97.5 225 GLY B O 1
ATOM 4849 N N . VAL B 1 226 ? -1.044 -8.703 -36.156 1 97.88 226 VAL B N 1
ATOM 4850 C CA . VAL B 1 226 ? -2.104 -8.906 -35.188 1 97.88 226 VAL B CA 1
ATOM 4851 C C . VAL B 1 226 ? -1.559 -8.664 -33.781 1 97.88 226 VAL B C 1
ATOM 4853 O O . VAL B 1 226 ? -0.344 -8.672 -33.562 1 97.88 226 VAL B O 1
ATOM 4856 N N . ARG B 1 227 ? -2.459 -8.461 -32.844 1 98.5 227 ARG B N 1
ATOM 4857 C CA . ARG B 1 227 ? -2.031 -8.203 -31.453 1 98.5 227 ARG B CA 1
ATOM 4858 C C . ARG B 1 227 ? -1.784 -9.508 -30.703 1 98.5 227 ARG B C 1
ATOM 4860 O O . ARG B 1 227 ? -2.244 -10.57 -31.125 1 98.5 227 ARG B O 1
ATOM 4867 N N . PRO B 1 228 ? -1.153 -9.445 -29.547 1 98.69 228 PRO B N 1
ATOM 4868 C CA . PRO B 1 228 ? -0.622 -10.641 -28.891 1 98.69 228 PRO B CA 1
ATOM 4869 C C . PRO B 1 228 ? -1.711 -11.648 -28.516 1 98.69 228 PRO B C 1
ATOM 4871 O O . PRO B 1 228 ? -1.544 -12.852 -28.734 1 98.69 228 PRO B O 1
ATOM 4874 N N . LEU B 1 229 ? -2.838 -11.219 -27.984 1 98.81 229 LEU B N 1
ATOM 4875 C CA . LEU B 1 229 ? -3.828 -12.18 -27.531 1 98.81 229 LEU B CA 1
ATOM 4876 C C . LEU B 1 229 ? -4.578 -12.797 -28.703 1 98.81 229 LEU B C 1
ATOM 4878 O O . LEU B 1 229 ? -5.066 -13.93 -28.609 1 98.81 229 LEU B O 1
ATOM 4882 N N . GLU B 1 230 ? -4.68 -12.055 -29.828 1 98.56 230 GLU B N 1
ATOM 4883 C CA . GLU B 1 230 ? -5.18 -12.68 -31.062 1 98.56 230 GLU B CA 1
ATOM 4884 C C . GLU B 1 230 ? -4.238 -13.773 -31.547 1 98.56 230 GLU B C 1
ATOM 4886 O O . GLU B 1 230 ? -4.684 -14.852 -31.953 1 98.56 230 GLU B O 1
ATOM 4891 N N . PHE B 1 231 ? -2.945 -13.43 -31.562 1 98.62 231 PHE B N 1
ATOM 4892 C CA . PHE B 1 231 ? -1.93 -14.414 -31.922 1 98.62 231 PHE B CA 1
ATOM 4893 C C . PHE B 1 231 ? -1.979 -15.609 -30.969 1 98.62 231 PHE B C 1
ATOM 4895 O O . PHE B 1 231 ? -1.899 -16.766 -31.406 1 98.62 231 PHE B O 1
ATOM 4902 N N . ALA B 1 232 ? -2.143 -15.391 -29.688 1 98.75 232 ALA B N 1
ATOM 4903 C CA . ALA B 1 232 ? -2.279 -16.453 -28.688 1 98.75 232 ALA B CA 1
ATOM 4904 C C . ALA B 1 232 ? -3.467 -17.359 -29.016 1 98.75 232 ALA B C 1
ATOM 4906 O O . ALA B 1 232 ? -3.387 -18.578 -28.844 1 98.75 232 ALA B O 1
ATOM 4907 N N . ASP B 1 233 ? -4.523 -16.734 -29.375 1 98.38 233 ASP B N 1
ATOM 4908 C CA . ASP B 1 233 ? -5.715 -17.5 -29.734 1 98.38 233 ASP B CA 1
ATOM 4909 C C . ASP B 1 233 ? -5.438 -18.438 -30.891 1 98.38 233 ASP B C 1
ATOM 4911 O O . ASP B 1 233 ? -5.902 -19.578 -30.906 1 98.38 233 ASP B O 1
ATOM 4915 N N . GLU B 1 234 ? -4.68 -17.984 -31.906 1 97.44 234 GLU B N 1
ATOM 4916 C CA . GLU B 1 234 ? -4.293 -18.797 -33.062 1 97.44 234 GLU B CA 1
ATOM 4917 C C . GLU B 1 234 ? -3.463 -20.016 -32.625 1 97.44 234 GLU B C 1
ATOM 4919 O O . GLU B 1 234 ? -3.531 -21.078 -33.25 1 97.44 234 GLU B O 1
ATOM 4924 N N . LEU B 1 235 ? -2.732 -19.828 -31.578 1 98.06 235 LEU B N 1
ATOM 4925 C CA . LEU B 1 235 ? -1.837 -20.875 -31.094 1 98.06 235 LEU B CA 1
ATOM 4926 C C . LEU B 1 235 ? -2.559 -21.797 -30.125 1 98.06 235 LEU B C 1
ATOM 4928 O O . LEU B 1 235 ? -1.978 -22.781 -29.656 1 98.06 235 LEU B O 1
ATOM 4932 N N . GLY B 1 236 ? -3.832 -21.453 -29.75 1 97.5 236 GLY B N 1
ATOM 4933 C CA . GLY B 1 236 ? -4.602 -22.281 -28.828 1 97.5 236 GLY B CA 1
ATOM 4934 C C . GLY B 1 236 ? -4.324 -21.984 -27.375 1 97.5 236 GLY B C 1
ATOM 4935 O O . GLY B 1 236 ? -4.645 -22.781 -26.5 1 97.5 236 GLY B O 1
ATOM 4936 N N . LEU B 1 237 ? -3.791 -20.797 -27.094 1 98.44 237 LEU B N 1
ATOM 4937 C CA . LEU B 1 237 ? -3.371 -20.438 -25.734 1 98.44 237 LEU B CA 1
ATOM 4938 C C . LEU B 1 237 ? -4.539 -19.875 -24.938 1 98.44 237 LEU B C 1
ATOM 4940 O O . LEU B 1 237 ? -4.395 -19.578 -23.75 1 98.44 237 LEU B O 1
ATOM 4944 N N . LEU B 1 238 ? -5.676 -19.672 -25.516 1 98.44 238 LEU B N 1
ATOM 4945 C CA . LEU B 1 238 ? -6.836 -19.109 -24.844 1 98.44 238 LEU B CA 1
ATOM 4946 C C . LEU B 1 238 ? -7.984 -20.109 -24.797 1 98.44 238 LEU B C 1
ATOM 4948 O O . LEU B 1 238 ? -8.648 -20.344 -25.812 1 98.44 238 LEU B O 1
ATOM 4952 N N . ASP B 1 239 ? -8.227 -20.656 -23.688 1 97.44 239 ASP B N 1
ATOM 4953 C CA . ASP B 1 239 ? -9.328 -21.578 -23.438 1 97.44 239 ASP B CA 1
ATOM 4954 C C . ASP B 1 239 ? -9.812 -21.484 -22 1 97.44 239 ASP B C 1
ATOM 4956 O O . ASP B 1 239 ? -9.148 -20.875 -21.156 1 97.44 239 ASP B O 1
ATOM 4960 N N . GLU B 1 240 ? -10.961 -22.062 -21.797 1 96.88 240 GLU B N 1
ATOM 4961 C CA . GLU B 1 240 ? -11.5 -22.078 -20.438 1 96.88 240 GLU B CA 1
ATOM 4962 C C . GLU B 1 240 ? -10.492 -22.641 -19.453 1 96.88 240 GLU B C 1
ATOM 4964 O O . GLU B 1 240 ? -9.883 -23.688 -19.688 1 96.88 240 GLU B O 1
ATOM 4969 N N . GLY B 1 241 ? -10.289 -21.891 -18.406 1 96.38 241 GLY B N 1
ATOM 4970 C CA . GLY B 1 241 ? -9.359 -22.328 -17.375 1 96.38 241 GLY B CA 1
ATOM 4971 C C . GLY B 1 241 ? -7.98 -21.719 -17.516 1 96.38 241 GLY B C 1
ATOM 4972 O O . GLY B 1 241 ? -7.211 -21.672 -16.547 1 96.38 241 GLY B O 1
ATOM 4973 N N . ASP B 1 242 ? -7.602 -21.297 -18.734 1 98.75 242 ASP B N 1
ATOM 4974 C CA . ASP B 1 242 ? -6.34 -20.578 -18.922 1 98.75 242 ASP B CA 1
ATOM 4975 C C . ASP B 1 242 ? -6.387 -19.203 -18.266 1 98.75 242 ASP B C 1
ATOM 4977 O O . ASP B 1 242 ? -7.469 -18.672 -17.984 1 98.75 242 ASP B O 1
ATOM 4981 N N . PHE B 1 243 ? -5.227 -18.656 -17.953 1 98.88 243 PHE B N 1
ATOM 4982 C CA . PHE B 1 243 ? -5.164 -17.312 -17.406 1 98.88 243 PHE B CA 1
ATOM 4983 C C . PHE B 1 243 ? -3.832 -16.656 -17.734 1 98.88 243 PHE B C 1
ATOM 4985 O O . PHE B 1 243 ? -2.83 -17.344 -17.953 1 98.88 243 PHE B O 1
ATOM 4992 N N . ILE B 1 244 ? -3.842 -15.328 -17.859 1 98.94 244 ILE B N 1
ATOM 4993 C CA . ILE B 1 244 ? -2.645 -14.555 -18.172 1 98.94 244 ILE B CA 1
ATOM 4994 C C . ILE B 1 244 ? -2.27 -13.688 -16.969 1 98.94 244 ILE B C 1
ATOM 4996 O O . ILE B 1 244 ? -3.119 -13.383 -16.125 1 98.94 244 ILE B O 1
ATOM 5000 N N . ALA B 1 245 ? -1.036 -13.383 -16.859 1 98.81 245 ALA B N 1
ATOM 5001 C CA . ALA B 1 245 ? -0.579 -12.414 -15.859 1 98.81 245 ALA B CA 1
ATOM 5002 C C . ALA B 1 245 ? -0.475 -11.016 -16.469 1 98.81 245 ALA B C 1
ATOM 5004 O O . ALA B 1 245 ? -0.093 -10.859 -17.625 1 98.81 245 ALA B O 1
ATOM 5005 N N . HIS B 1 246 ? -0.796 -9.977 -15.727 1 98.5 246 HIS B N 1
ATOM 5006 C CA . HIS B 1 246 ? -0.614 -8.547 -15.953 1 98.5 246 HIS B CA 1
ATOM 5007 C C . HIS B 1 246 ? -1.737 -7.984 -16.812 1 98.5 246 HIS B C 1
ATOM 5009 O O . HIS B 1 246 ? -2.695 -7.406 -16.297 1 98.5 246 HIS B O 1
ATOM 5015 N N . GLY B 1 247 ? -1.708 -8.281 -18.188 1 98.69 247 GLY B N 1
ATOM 5016 C CA . GLY B 1 247 ? -2.758 -7.773 -19.062 1 98.69 247 GLY B CA 1
ATOM 5017 C C . GLY B 1 247 ? -2.842 -6.262 -19.078 1 98.69 247 GLY B C 1
ATOM 5018 O O . GLY B 1 247 ? -3.938 -5.695 -19.047 1 98.69 247 GLY B O 1
ATOM 5019 N N . VAL B 1 248 ? -1.73 -5.547 -19.156 1 98.75 248 VAL B N 1
ATOM 5020 C CA . VAL B 1 248 ? -1.668 -4.098 -19.016 1 98.75 248 VAL B CA 1
ATOM 5021 C C . VAL B 1 248 ? -2.033 -3.432 -20.328 1 98.75 248 VAL B C 1
ATOM 5023 O O . VAL B 1 248 ? -2.889 -2.543 -20.375 1 98.75 248 VAL B O 1
ATOM 5026 N N . HIS B 1 249 ? -1.4 -3.83 -21.438 1 98.62 249 HIS B N 1
ATOM 5027 C CA . HIS B 1 249 ? -1.561 -3.188 -22.734 1 98.62 249 HIS B CA 1
ATOM 5028 C C . HIS B 1 249 ? -2.475 -4.004 -23.641 1 98.62 249 HIS B C 1
ATOM 5030 O O . HIS B 1 249 ? -2.074 -4.391 -24.734 1 98.62 249 HIS B O 1
ATOM 5036 N N . VAL B 1 250 ? -3.684 -4.176 -23.203 1 98.81 250 VAL B N 1
ATOM 5037 C CA . VAL B 1 250 ? -4.719 -4.852 -23.984 1 98.81 250 VAL B CA 1
ATOM 5038 C C . VAL B 1 250 ? -5.703 -3.824 -24.547 1 98.81 250 VAL B C 1
ATOM 5040 O O . VAL B 1 250 ? -5.875 -2.746 -23.969 1 98.81 250 VAL B O 1
ATOM 5043 N N . ASP B 1 251 ? -6.281 -4.109 -25.672 1 98.31 251 ASP B N 1
ATOM 5044 C CA . ASP B 1 251 ? -7.324 -3.256 -26.219 1 98.31 251 ASP B CA 1
ATOM 5045 C C . ASP B 1 251 ? -8.695 -3.912 -26.094 1 98.31 251 ASP B C 1
ATOM 5047 O O . ASP B 1 251 ? -8.828 -4.984 -25.5 1 98.31 251 ASP B O 1
ATOM 5051 N N . GLU B 1 252 ? -9.711 -3.283 -26.609 1 98.38 252 GLU B N 1
ATOM 5052 C CA . GLU B 1 252 ? -11.086 -3.736 -2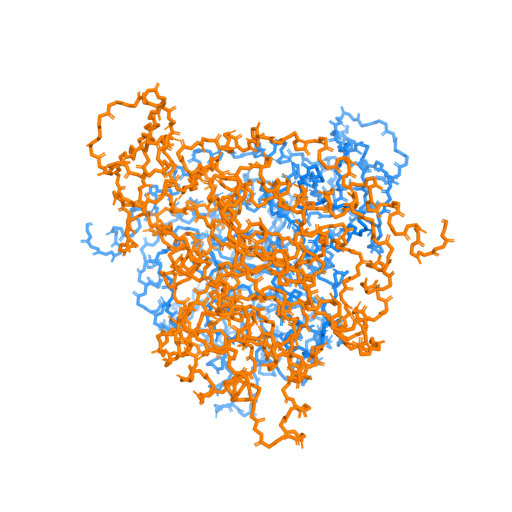6.453 1 98.38 252 GLU B CA 1
ATOM 5053 C C . GLU B 1 252 ? -11.289 -5.109 -27.094 1 98.38 252 GLU B C 1
ATOM 5055 O O . GLU B 1 252 ? -11.992 -5.957 -26.547 1 98.38 252 GLU B O 1
ATOM 5060 N N . THR B 1 253 ? -10.695 -5.297 -28.234 1 98.44 253 THR B N 1
ATOM 5061 C CA . THR B 1 253 ? -10.828 -6.57 -28.938 1 98.44 253 THR B CA 1
ATOM 5062 C C . THR B 1 253 ? -10.211 -7.703 -28.125 1 98.44 253 THR B C 1
ATOM 5064 O O . THR B 1 253 ? -10.789 -8.789 -28.016 1 98.44 253 THR B O 1
ATOM 5067 N N . GLU B 1 254 ? -9.102 -7.512 -27.609 1 98.88 254 GLU B N 1
ATOM 5068 C CA . GLU B 1 254 ? -8.422 -8.516 -26.797 1 98.88 254 GLU B CA 1
ATOM 5069 C C . GLU B 1 254 ? -9.203 -8.805 -25.516 1 98.88 254 GLU B C 1
ATOM 5071 O O . GLU B 1 254 ? -9.273 -9.953 -25.062 1 98.88 254 GLU B O 1
ATOM 5076 N N . ILE B 1 255 ? -9.766 -7.809 -24.891 1 98.88 255 ILE B N 1
ATOM 5077 C CA . ILE B 1 255 ? -10.57 -7.984 -23.688 1 98.88 255 ILE B CA 1
ATOM 5078 C C . ILE B 1 255 ? -11.797 -8.844 -24.016 1 98.88 255 ILE B C 1
ATOM 5080 O O . ILE B 1 255 ? -12.133 -9.758 -23.25 1 98.88 255 ILE B O 1
ATOM 5084 N N . GLU B 1 256 ? -12.438 -8.539 -25.125 1 98.5 256 GLU B N 1
ATOM 5085 C CA . GLU B 1 256 ? -13.578 -9.336 -25.562 1 98.5 256 GLU B CA 1
ATOM 5086 C C . GLU B 1 256 ? -13.18 -10.789 -25.812 1 98.5 256 GLU B C 1
ATOM 5088 O O . GLU B 1 256 ? -13.938 -11.703 -25.484 1 98.5 256 GLU B O 1
ATOM 5093 N N . LEU B 1 257 ? -12.016 -10.953 -26.406 1 98.56 257 LEU B N 1
ATOM 5094 C CA . LEU B 1 257 ? -11.508 -12.289 -26.672 1 98.56 257 LEU B CA 1
ATOM 5095 C C . LEU B 1 257 ? -11.312 -13.07 -25.375 1 98.56 257 LEU B C 1
ATOM 5097 O O . LEU B 1 257 ? -11.656 -14.25 -25.281 1 98.56 257 LEU B O 1
ATOM 5101 N N . LEU B 1 258 ? -10.734 -12.445 -24.328 1 98.88 258 LEU B N 1
ATOM 5102 C CA . LEU B 1 258 ? -10.555 -13.078 -23.031 1 98.88 258 LEU B CA 1
ATOM 5103 C C . LEU B 1 258 ? -11.891 -13.492 -22.438 1 98.88 258 LEU B C 1
ATOM 5105 O O . LEU B 1 258 ? -12.031 -14.602 -21.922 1 98.88 258 LEU B O 1
ATOM 5109 N N . ALA B 1 259 ? -12.859 -12.562 -22.484 1 98.69 259 ALA B N 1
ATOM 5110 C CA . ALA B 1 259 ? -14.195 -12.836 -21.953 1 98.69 259 ALA B CA 1
ATOM 5111 C C . ALA B 1 259 ? -14.844 -14.008 -22.672 1 98.69 259 ALA B C 1
ATOM 5113 O O . ALA B 1 259 ? -15.391 -14.914 -22.047 1 98.69 259 ALA B O 1
ATOM 5114 N N . GLU B 1 260 ? -14.758 -13.953 -24 1 98.44 260 GLU B N 1
ATOM 5115 C CA . GLU B 1 260 ? -15.383 -14.969 -24.844 1 98.44 260 GLU B CA 1
ATOM 5116 C C . GLU B 1 260 ? -14.781 -16.344 -24.578 1 98.44 260 GLU B C 1
ATOM 5118 O O . GLU B 1 260 ? -15.484 -17.359 -24.594 1 98.44 260 GLU B O 1
ATOM 5123 N N . ARG B 1 261 ? -13.492 -16.438 -24.375 1 98.44 261 ARG B N 1
ATOM 5124 C CA . ARG B 1 261 ? -12.766 -17.703 -24.25 1 98.44 261 ARG B CA 1
ATOM 5125 C C . ARG B 1 261 ? -12.773 -18.188 -22.797 1 98.44 261 ARG B C 1
ATOM 5127 O O . ARG B 1 261 ? -12.344 -19.312 -22.516 1 98.44 261 ARG B O 1
ATOM 5134 N N . GLY B 1 262 ? -13.25 -17.344 -21.844 1 98.25 262 GLY B N 1
ATOM 5135 C CA . GLY B 1 262 ? -13.25 -17.703 -20.438 1 98.25 262 GLY B CA 1
ATOM 5136 C C . GLY B 1 262 ? -11.867 -17.719 -19.812 1 98.25 262 GLY B C 1
ATOM 5137 O O . GLY B 1 262 ? -11.555 -18.578 -19 1 98.25 262 GLY B O 1
ATOM 5138 N N . VAL B 1 263 ? -10.969 -16.828 -20.281 1 98.81 263 VAL B N 1
ATOM 5139 C CA . VAL B 1 263 ? -9.602 -16.719 -19.781 1 98.81 263 VAL B CA 1
ATOM 5140 C C . VAL B 1 263 ? -9.531 -15.719 -18.641 1 98.81 263 VAL B C 1
ATOM 5142 O O . VAL B 1 263 ? -10.07 -14.617 -18.734 1 98.81 263 VAL B O 1
ATOM 5145 N N . GLY B 1 264 ? -8.922 -16.125 -17.5 1 98.88 264 GLY B N 1
ATOM 5146 C CA . GLY B 1 264 ? -8.758 -15.227 -16.359 1 98.88 264 GLY B CA 1
ATOM 5147 C C . GLY B 1 264 ? -7.547 -14.328 -16.484 1 98.88 264 GLY B C 1
ATOM 5148 O O . GLY B 1 264 ? -6.652 -14.578 -17.297 1 98.88 264 GLY B O 1
ATOM 5149 N N . VAL B 1 265 ? -7.512 -13.266 -15.703 1 98.94 265 VAL B N 1
ATOM 5150 C CA . VAL B 1 265 ? -6.387 -12.336 -15.656 1 98.94 265 VAL B CA 1
ATOM 5151 C C . VAL B 1 265 ? -5.867 -12.227 -14.219 1 98.94 265 VAL B C 1
ATOM 5153 O O . VAL B 1 265 ? -6.633 -11.93 -13.297 1 98.94 265 VAL B O 1
ATOM 5156 N N . ALA B 1 266 ? -4.629 -12.516 -14.008 1 98.94 266 ALA B N 1
ATOM 5157 C CA . ALA B 1 266 ? -3.941 -12.211 -12.758 1 98.94 266 ALA B CA 1
ATOM 5158 C C . ALA B 1 266 ? -3.389 -10.789 -12.766 1 98.94 266 ALA B C 1
ATOM 5160 O O . ALA B 1 266 ? -2.299 -10.547 -13.281 1 98.94 266 ALA B O 1
ATOM 5161 N N . HIS B 1 267 ? -4.129 -9.891 -12.172 1 98.81 267 HIS B N 1
ATOM 5162 C CA . HIS B 1 267 ? -3.781 -8.477 -12.109 1 98.81 267 HIS B CA 1
ATOM 5163 C C . HIS B 1 267 ? -2.688 -8.219 -11.078 1 98.81 267 HIS B C 1
ATOM 5165 O O . HIS B 1 267 ? -2.855 -8.539 -9.898 1 98.81 267 HIS B O 1
ATOM 5171 N N . CYS B 1 268 ? -1.526 -7.719 -11.492 1 98.75 268 CYS B N 1
ATOM 5172 C CA . CYS B 1 268 ? -0.374 -7.477 -10.633 1 98.75 268 CYS B CA 1
ATOM 5173 C C . CYS B 1 268 ? -0.065 -5.988 -10.539 1 98.75 268 CYS B C 1
ATOM 5175 O O . CYS B 1 268 ? 0.962 -5.531 -11.047 1 98.75 268 CYS B O 1
ATOM 5177 N N . PRO B 1 269 ? -0.873 -5.238 -9.781 1 98.62 269 PRO B N 1
ATOM 5178 C CA . PRO B 1 269 ? -0.792 -3.777 -9.836 1 98.62 269 PRO B CA 1
ATOM 5179 C C . PRO B 1 269 ? 0.528 -3.24 -9.289 1 98.62 269 PRO B C 1
ATOM 5181 O O . PRO B 1 269 ? 1.13 -2.344 -9.883 1 98.62 269 PRO B O 1
ATOM 5184 N N . ALA B 1 270 ? 1.038 -3.736 -8.18 1 98.31 270 ALA B N 1
ATOM 5185 C CA . ALA B 1 270 ? 2.236 -3.184 -7.551 1 98.31 270 ALA B CA 1
ATOM 5186 C C . ALA B 1 270 ? 3.453 -3.35 -8.453 1 98.31 270 ALA B C 1
ATOM 5188 O O . ALA B 1 270 ? 4.195 -2.393 -8.688 1 98.31 270 ALA B O 1
ATOM 5189 N N . SER B 1 271 ? 3.688 -4.57 -8.938 1 97.5 271 SER B N 1
ATOM 5190 C CA . SER B 1 271 ? 4.832 -4.801 -9.82 1 97.5 271 SER B CA 1
ATOM 5191 C C . SER B 1 271 ? 4.734 -3.957 -11.086 1 97.5 271 SER B C 1
ATOM 5193 O O . SER B 1 271 ? 5.742 -3.441 -11.57 1 97.5 271 SER B O 1
ATOM 5195 N N . ASN B 1 272 ? 3.5 -3.838 -11.664 1 97.75 272 ASN B N 1
ATOM 5196 C CA . ASN B 1 272 ? 3.305 -3.051 -12.875 1 97.75 272 ASN B CA 1
ATOM 5197 C C . ASN B 1 272 ? 3.596 -1.572 -12.641 1 97.75 272 ASN B C 1
ATOM 5199 O O . ASN B 1 272 ? 4.148 -0.896 -13.508 1 97.75 272 ASN B O 1
ATOM 5203 N N . MET B 1 273 ? 3.203 -1.069 -11.438 1 97.88 273 MET B N 1
ATOM 5204 C CA . MET B 1 273 ? 3.535 0.314 -11.109 1 97.88 273 MET B CA 1
ATOM 5205 C C . MET B 1 273 ? 5.039 0.485 -10.93 1 97.88 273 MET B C 1
ATOM 5207 O O . MET B 1 273 ? 5.641 1.39 -11.508 1 97.88 273 MET B O 1
ATOM 5211 N N . LYS B 1 274 ? 5.676 -0.355 -10.141 1 97.06 274 LYS B N 1
ATOM 5212 C CA . LYS B 1 274 ? 7.082 -0.236 -9.766 1 97.06 274 LYS B CA 1
ATOM 5213 C C . LYS B 1 274 ? 7.98 -0.303 -11 1 97.06 274 LYS B C 1
ATOM 5215 O O . LYS B 1 274 ? 9.023 0.351 -11.047 1 97.06 274 LYS B O 1
ATOM 5220 N N . LEU B 1 275 ? 7.527 -1.065 -11.992 1 96.44 275 LEU B N 1
ATOM 5221 C CA . LEU B 1 275 ? 8.312 -1.243 -13.203 1 96.44 275 LEU B CA 1
ATOM 5222 C C . LEU B 1 275 ? 7.859 -0.28 -14.297 1 96.44 275 LEU B C 1
ATOM 5224 O O . LEU B 1 275 ? 8.383 -0.312 -15.414 1 96.44 275 LEU B O 1
ATOM 5228 N N . ALA B 1 276 ? 6.914 0.574 -13.984 1 97.12 276 ALA B N 1
ATOM 5229 C CA . ALA B 1 276 ? 6.352 1.55 -14.914 1 97.12 276 ALA B CA 1
ATOM 5230 C C . ALA B 1 276 ? 5.812 0.866 -16.172 1 97.12 276 ALA B C 1
ATOM 5232 O O . ALA B 1 276 ? 6 1.36 -17.281 1 97.12 276 ALA B O 1
ATOM 5233 N N . SER B 1 277 ? 5.129 -0.274 -15.938 1 96.75 277 SER B N 1
ATOM 5234 C CA . SER B 1 277 ? 4.605 -1.057 -17.047 1 96.75 277 SER B CA 1
ATOM 5235 C C . SER B 1 277 ? 3.299 -0.471 -17.578 1 96.75 277 SER B C 1
ATOM 5237 O O . SER B 1 277 ? 2.861 -0.801 -18.672 1 96.75 277 SER B O 1
ATOM 5239 N N . GLY B 1 278 ? 2.67 0.377 -16.828 1 97.62 278 GLY B N 1
ATOM 5240 C CA . GLY B 1 278 ? 1.373 0.929 -17.188 1 97.62 278 GLY B CA 1
ATOM 5241 C C . GLY B 1 278 ? 0.263 0.506 -16.25 1 97.62 278 GLY B C 1
ATOM 5242 O O . GLY B 1 278 ? 0.527 -0.055 -15.18 1 97.62 278 GLY B O 1
ATOM 5243 N N . ILE B 1 279 ? -0.967 0.889 -16.531 1 98.5 279 ILE B N 1
ATOM 5244 C CA . ILE B 1 279 ? -2.141 0.566 -15.719 1 98.5 279 ILE B CA 1
ATOM 5245 C C . ILE B 1 279 ? -3.049 -0.389 -16.484 1 98.5 279 ILE B C 1
ATOM 5247 O O . ILE B 1 279 ? -3.529 -0.056 -17.578 1 98.5 279 ILE B O 1
ATOM 5251 N N . ALA B 1 280 ? -3.215 -1.591 -15.992 1 98.81 280 ALA B N 1
ATOM 5252 C CA . ALA B 1 280 ? -4.148 -2.527 -16.609 1 98.81 280 ALA B CA 1
ATOM 5253 C C . ALA B 1 280 ? -5.574 -1.991 -16.562 1 98.81 280 ALA B C 1
ATOM 5255 O O . ALA B 1 280 ? -5.988 -1.392 -15.57 1 98.81 280 ALA B O 1
ATOM 5256 N N . PRO B 1 281 ? -6.375 -2.197 -17.609 1 98.75 281 PRO B N 1
ATOM 5257 C CA . PRO B 1 281 ? -7.762 -1.73 -17.625 1 98.75 281 PRO B CA 1
ATOM 5258 C C . PRO B 1 281 ? -8.711 -2.654 -16.859 1 98.75 281 PRO B C 1
ATOM 5260 O O . PRO B 1 281 ? -9.633 -3.217 -17.453 1 98.75 281 PRO B O 1
ATOM 5263 N N . VAL B 1 282 ? -8.609 -2.709 -15.594 1 98.81 282 VAL B N 1
ATOM 5264 C CA . VAL B 1 282 ? -9.273 -3.693 -14.75 1 98.81 282 VAL B CA 1
ATOM 5265 C C . VAL B 1 282 ? -10.781 -3.479 -14.789 1 98.81 282 VAL B C 1
ATOM 5267 O O . VAL B 1 282 ? -11.555 -4.441 -14.82 1 98.81 282 VAL B O 1
ATOM 5270 N N . GLN B 1 283 ? -11.203 -2.166 -14.758 1 98.81 283 GLN B N 1
ATOM 5271 C CA . GLN B 1 283 ? -12.641 -1.916 -14.82 1 98.81 283 GLN B CA 1
ATOM 5272 C C . GLN B 1 283 ? -13.234 -2.445 -16.125 1 98.81 283 GLN B C 1
ATOM 5274 O O . GLN B 1 283 ? -14.344 -2.98 -16.141 1 98.81 283 GLN B O 1
ATOM 5279 N N . GLU B 1 284 ? -12.523 -2.27 -17.203 1 98.88 284 GLU B N 1
ATOM 5280 C CA . GLU B 1 284 ? -12.992 -2.789 -18.484 1 98.88 284 GLU B CA 1
ATOM 5281 C C . GLU B 1 284 ? -13.047 -4.312 -18.484 1 98.88 284 GLU B C 1
ATOM 5283 O O . GLU B 1 284 ? -13.945 -4.91 -19.078 1 98.88 284 GLU B O 1
ATOM 5288 N N . PHE B 1 285 ? -12.031 -5 -17.875 1 98.88 285 PHE B N 1
ATOM 5289 C CA . PHE B 1 285 ? -12.109 -6.445 -17.688 1 98.88 285 PHE B CA 1
ATOM 5290 C C . PHE B 1 285 ? -13.406 -6.832 -16.969 1 98.88 285 PHE B C 1
ATOM 5292 O O . PHE B 1 285 ? -14.148 -7.695 -17.453 1 98.88 285 PHE B O 1
ATOM 5299 N N . LEU B 1 286 ? -13.625 -6.168 -15.844 1 98.75 286 LEU B N 1
ATOM 5300 C CA . LEU B 1 286 ? -14.797 -6.469 -15.023 1 98.75 286 LEU B CA 1
ATOM 5301 C C . LEU B 1 286 ? -16.078 -6.242 -15.812 1 98.75 286 LEU B C 1
ATOM 5303 O O . LEU B 1 286 ? -17 -7.07 -15.773 1 98.75 286 LEU B O 1
ATOM 5307 N N . ASP B 1 287 ? -16.125 -5.137 -16.562 1 98.69 287 ASP B N 1
ATOM 5308 C CA . ASP B 1 287 ? -17.312 -4.793 -17.344 1 98.69 287 ASP B CA 1
ATOM 5309 C C . ASP B 1 287 ? -17.578 -5.832 -18.422 1 98.69 287 ASP B C 1
ATOM 5311 O O . ASP B 1 287 ? -18.734 -6.09 -18.781 1 98.69 287 ASP B O 1
ATOM 5315 N N . ALA B 1 288 ? -16.547 -6.426 -18.953 1 98.75 288 ALA B N 1
ATOM 5316 C CA . ALA B 1 288 ? -16.656 -7.391 -20.047 1 98.75 288 ALA B CA 1
ATOM 5317 C C . ALA B 1 288 ? -16.953 -8.789 -19.516 1 98.75 288 ALA B C 1
ATOM 5319 O O . ALA B 1 288 ? -17.234 -9.703 -20.281 1 98.75 288 ALA B O 1
ATOM 5320 N N . GLY B 1 289 ? -16.844 -8.953 -18.203 1 98.5 289 GLY B N 1
ATOM 5321 C CA . GLY B 1 289 ? -17.125 -10.25 -17.609 1 98.5 289 GLY B CA 1
ATOM 5322 C C . GLY B 1 289 ? -15.906 -11.133 -17.516 1 98.5 289 GLY B C 1
ATOM 5323 O O . GLY B 1 289 ? -16.016 -12.344 -17.297 1 98.5 289 GLY B O 1
ATOM 5324 N N . VAL B 1 290 ? -14.742 -10.609 -17.719 1 98.81 290 VAL B N 1
ATOM 5325 C CA . VAL B 1 290 ? -13.492 -11.352 -17.547 1 98.81 290 VAL B CA 1
ATOM 5326 C C . VAL B 1 290 ? -13.273 -11.641 -16.062 1 98.81 290 VAL B C 1
ATOM 5328 O O . VAL B 1 290 ? -13.469 -10.758 -15.219 1 98.81 290 VAL B O 1
ATOM 5331 N N . THR B 1 291 ? -12.938 -12.859 -15.695 1 98.75 291 THR B N 1
ATOM 5332 C CA . THR B 1 291 ? -12.555 -13.18 -14.32 1 98.75 291 THR B CA 1
ATOM 5333 C C . THR B 1 291 ? -11.203 -12.562 -13.977 1 98.75 291 THR B C 1
ATOM 5335 O O . THR B 1 291 ? -10.219 -12.781 -14.68 1 98.75 291 THR B O 1
ATOM 5338 N N . VAL B 1 292 ? -11.195 -11.773 -12.945 1 98.88 292 VAL B N 1
ATOM 5339 C CA . VAL B 1 292 ? -9.969 -11.109 -12.523 1 98.88 292 VAL B CA 1
ATOM 5340 C C . VAL B 1 292 ? -9.531 -11.648 -11.164 1 98.88 292 VAL B C 1
ATOM 5342 O O . VAL B 1 292 ? -10.344 -11.742 -10.242 1 98.88 292 VAL B O 1
ATOM 5345 N N . GLY B 1 293 ? -8.312 -12.109 -11.039 1 98.88 293 GLY B N 1
ATOM 5346 C CA . GLY B 1 293 ? -7.625 -12.375 -9.781 1 98.88 293 GLY B CA 1
ATOM 5347 C C . GLY B 1 293 ? -6.559 -11.352 -9.453 1 98.88 293 GLY B C 1
ATOM 5348 O O . GLY B 1 293 ? -6.281 -10.453 -10.258 1 98.88 293 GLY B O 1
ATOM 5349 N N . ILE B 1 294 ? -6.004 -11.43 -8.234 1 98.88 294 ILE B N 1
ATOM 5350 C CA . ILE B 1 294 ? -4.926 -10.547 -7.801 1 98.88 294 ILE B CA 1
ATOM 5351 C C . ILE B 1 294 ? -3.619 -11.336 -7.723 1 98.88 294 ILE B C 1
ATOM 5353 O O . ILE B 1 294 ? -3.596 -12.469 -7.227 1 98.88 294 ILE B O 1
ATOM 5357 N N . GLY B 1 295 ? -2.58 -10.836 -8.273 1 98.88 295 GLY B N 1
ATOM 5358 C CA . GLY B 1 295 ? -1.245 -11.398 -8.164 1 98.88 295 GLY B CA 1
ATOM 5359 C C . GLY B 1 295 ? -0.218 -10.414 -7.641 1 98.88 295 GLY B C 1
ATOM 5360 O O . GLY B 1 295 ? -0.399 -9.203 -7.754 1 98.88 295 GLY B O 1
ATOM 5361 N N . THR B 1 296 ? 0.803 -10.93 -7.066 1 98.75 296 THR B N 1
ATOM 5362 C CA . THR B 1 296 ? 1.857 -10.07 -6.547 1 98.75 296 THR B CA 1
ATOM 5363 C C . THR B 1 296 ? 3.043 -10.023 -7.508 1 98.75 296 THR B C 1
ATOM 5365 O O . THR B 1 296 ? 3.898 -9.141 -7.406 1 98.75 296 THR B O 1
ATOM 5368 N N . ASP B 1 297 ? 3.084 -10.984 -8.414 1 98.06 297 ASP B N 1
ATOM 5369 C CA . ASP B 1 297 ? 4.324 -11.227 -9.141 1 98.06 297 ASP B CA 1
ATOM 5370 C C . ASP B 1 297 ? 5.449 -11.633 -8.195 1 98.06 297 ASP B C 1
ATOM 5372 O O . ASP B 1 297 ? 5.195 -12.203 -7.129 1 98.06 297 ASP B O 1
ATOM 5376 N N . GLY B 1 298 ? 6.738 -11.477 -8.539 1 97.12 298 GLY B N 1
ATOM 5377 C CA . GLY B 1 298 ? 7.836 -11.867 -7.672 1 97.12 298 GLY B CA 1
ATOM 5378 C C . GLY B 1 298 ? 8.281 -10.758 -6.734 1 97.12 298 GLY B C 1
ATOM 5379 O O . GLY B 1 298 ? 8.172 -9.578 -7.066 1 97.12 298 GLY B O 1
ATOM 5380 N N . PRO B 1 299 ? 8.812 -11.133 -5.539 1 97.44 299 PRO B N 1
ATOM 5381 C CA . PRO B 1 299 ? 9.258 -10.109 -4.59 1 97.44 299 PRO B CA 1
ATOM 5382 C C . PRO B 1 299 ? 10.438 -9.289 -5.113 1 97.44 299 PRO B C 1
ATOM 5384 O O . PRO B 1 299 ? 10.781 -8.258 -4.527 1 97.44 299 PRO B O 1
ATOM 5387 N N . ALA B 1 300 ? 11.047 -9.758 -6.18 1 95.88 300 ALA B N 1
ATOM 5388 C CA . ALA B 1 300 ? 12.117 -8.969 -6.777 1 95.88 300 ALA B CA 1
ATOM 5389 C C . ALA B 1 300 ? 11.562 -7.754 -7.52 1 95.88 300 ALA B C 1
ATOM 5391 O O . ALA B 1 300 ? 12.203 -6.703 -7.578 1 95.88 300 ALA B O 1
ATOM 5392 N N . SER B 1 301 ? 10.391 -7.863 -8.109 1 94.56 301 SER B N 1
ATOM 5393 C CA . SER B 1 301 ? 9.773 -6.781 -8.859 1 94.56 301 SER B CA 1
ATOM 5394 C C . SER B 1 301 ? 8.68 -6.098 -8.047 1 94.56 301 SER B C 1
ATOM 5396 O O . SER B 1 301 ? 8.234 -5.004 -8.398 1 94.56 301 SER B O 1
ATOM 5398 N N . ASN B 1 302 ? 8.195 -6.598 -6.926 1 93.62 302 ASN B N 1
ATOM 5399 C CA . ASN B 1 302 ? 7.137 -6.094 -6.059 1 93.62 302 ASN B CA 1
ATOM 5400 C C . ASN B 1 302 ? 7.68 -5.664 -4.699 1 93.62 302 ASN B C 1
ATOM 5402 O O . ASN B 1 302 ? 7.262 -4.641 -4.156 1 93.62 302 ASN B O 1
ATOM 5406 N N . ASN B 1 303 ? 8.414 -6.543 -4.047 1 96.94 303 ASN B N 1
ATOM 5407 C CA . ASN B 1 303 ? 9.188 -6.559 -2.812 1 96.94 303 ASN B CA 1
ATOM 5408 C C . ASN B 1 303 ? 8.406 -7.195 -1.667 1 96.94 303 ASN B C 1
ATOM 5410 O O . ASN B 1 303 ? 8.922 -7.32 -0.554 1 96.94 303 ASN B O 1
ATOM 5414 N N . ASP B 1 304 ? 7.16 -7.461 -1.819 1 97.5 304 ASP B N 1
ATOM 5415 C CA . ASP B 1 304 ? 6.445 -8.258 -0.826 1 97.5 304 ASP B CA 1
ATOM 5416 C C . ASP B 1 304 ? 5.395 -9.141 -1.486 1 97.5 304 ASP B C 1
ATOM 5418 O O . ASP B 1 304 ? 5.203 -9.094 -2.703 1 97.5 304 ASP B O 1
ATOM 5422 N N . LEU B 1 305 ? 4.809 -10.039 -0.741 1 98.69 305 LEU B N 1
ATOM 5423 C CA . LEU B 1 305 ? 3.777 -10.977 -1.188 1 98.69 305 LEU B CA 1
ATOM 5424 C C . LEU B 1 305 ? 2.473 -10.742 -0.431 1 98.69 305 LEU B C 1
ATOM 5426 O O . LEU B 1 305 ? 1.818 -11.703 -0.01 1 98.69 305 LEU B O 1
ATOM 5430 N N . ASP B 1 306 ? 2.102 -9.477 -0.237 1 98.56 306 ASP B N 1
ATOM 5431 C CA . ASP B 1 306 ? 0.921 -9.07 0.521 1 98.56 306 ASP B CA 1
ATOM 5432 C C . ASP B 1 306 ? -0.268 -8.82 -0.406 1 98.56 306 ASP B C 1
ATOM 5434 O O . ASP B 1 306 ? -0.404 -7.734 -0.971 1 98.56 306 ASP B O 1
ATOM 5438 N N . VAL B 1 307 ? -1.189 -9.742 -0.464 1 98.75 307 VAL B N 1
ATOM 5439 C CA . VAL B 1 307 ? -2.35 -9.641 -1.343 1 98.75 307 VAL B CA 1
ATOM 5440 C C . VAL B 1 307 ? -3.283 -8.539 -0.842 1 98.75 307 VAL B C 1
ATOM 5442 O O . VAL B 1 307 ? -3.984 -7.906 -1.633 1 98.75 307 VAL B O 1
ATOM 5445 N N . VAL B 1 308 ? -3.291 -8.266 0.477 1 98.56 308 VAL B N 1
ATOM 5446 C CA . VAL B 1 308 ? -4.102 -7.191 1.033 1 98.56 308 VAL B CA 1
ATOM 5447 C C . VAL B 1 308 ? -3.643 -5.848 0.467 1 98.56 308 VAL B C 1
ATOM 5449 O O . VAL B 1 308 ? -4.461 -5.043 0.019 1 98.56 308 VAL B O 1
ATOM 5452 N N . ASP B 1 309 ? -2.379 -5.68 0.472 1 97.81 309 ASP B N 1
ATOM 5453 C CA . ASP B 1 309 ? -1.812 -4.465 -0.1 1 97.81 309 ASP B CA 1
ATOM 5454 C C . ASP B 1 309 ? -2.09 -4.379 -1.599 1 97.81 309 ASP B C 1
ATOM 5456 O O . ASP B 1 309 ? -2.307 -3.291 -2.137 1 97.81 309 ASP B O 1
ATOM 5460 N N . GLU B 1 310 ? -2.043 -5.496 -2.299 1 98.62 310 GLU B N 1
ATOM 5461 C CA . GLU B 1 310 ? -2.342 -5.543 -3.727 1 98.62 310 GLU B CA 1
ATOM 5462 C C . GLU B 1 310 ? -3.779 -5.113 -4.004 1 98.62 310 GLU B C 1
ATOM 5464 O O . GLU B 1 310 ? -4.059 -4.48 -5.027 1 98.62 310 GLU B O 1
ATOM 5469 N N . MET B 1 311 ? -4.727 -5.535 -3.137 1 98.69 311 MET B N 1
ATOM 5470 C CA . MET B 1 311 ? -6.117 -5.125 -3.281 1 98.69 311 MET B CA 1
ATOM 5471 C C . MET B 1 311 ? -6.246 -3.605 -3.26 1 98.69 311 MET B C 1
ATOM 5473 O O . MET B 1 311 ? -6.914 -3.021 -4.113 1 98.69 311 MET B O 1
ATOM 5477 N N . ARG B 1 312 ? -5.582 -3.055 -2.273 1 98.5 312 ARG B N 1
ATOM 5478 C CA . ARG B 1 312 ? -5.617 -1.601 -2.15 1 98.5 312 ARG B CA 1
ATOM 5479 C C . ARG B 1 312 ? -5.047 -0.932 -3.396 1 98.5 312 ARG B C 1
ATOM 5481 O O . ARG B 1 312 ? -5.656 -0.011 -3.945 1 98.5 312 ARG B O 1
ATOM 5488 N N . ASP B 1 313 ? -3.896 -1.381 -3.861 1 98.44 313 ASP B N 1
ATOM 5489 C CA . ASP B 1 313 ? -3.262 -0.847 -5.062 1 98.44 313 ASP B CA 1
ATOM 5490 C C . ASP B 1 313 ? -4.172 -1.002 -6.281 1 98.44 313 ASP B C 1
ATOM 5492 O O . ASP B 1 313 ? -4.305 -0.077 -7.086 1 98.44 313 ASP B O 1
ATOM 5496 N N . ALA B 1 314 ? -4.754 -2.205 -6.383 1 98.75 314 ALA B N 1
ATOM 5497 C CA . ALA B 1 314 ? -5.617 -2.498 -7.523 1 98.75 314 ALA B CA 1
ATOM 5498 C C . ALA B 1 314 ? -6.789 -1.523 -7.586 1 98.75 314 ALA B C 1
ATOM 5500 O O . ALA B 1 314 ? -7.109 -0.997 -8.656 1 98.75 314 ALA B O 1
ATOM 5501 N N . ALA B 1 315 ? -7.441 -1.318 -6.465 1 98.69 315 ALA B N 1
ATOM 5502 C CA . ALA B 1 315 ? -8.578 -0.404 -6.406 1 98.69 315 ALA B CA 1
ATOM 5503 C C . ALA B 1 315 ? -8.156 1.018 -6.773 1 98.69 315 ALA B C 1
ATOM 5505 O O . ALA B 1 315 ? -8.797 1.663 -7.609 1 98.69 315 ALA B O 1
ATOM 5506 N N . MET B 1 316 ? -7.078 1.461 -6.191 1 98.12 316 MET B N 1
ATOM 5507 C CA . MET B 1 316 ? -6.68 2.861 -6.301 1 98.12 316 MET B CA 1
ATOM 5508 C C . MET B 1 316 ? -6.141 3.168 -7.695 1 98.12 316 MET B C 1
ATOM 5510 O O . MET B 1 316 ? -6.555 4.141 -8.328 1 98.12 316 MET B O 1
ATOM 5514 N N . VAL B 1 317 ? -5.234 2.328 -8.188 1 98.31 317 VAL B N 1
ATOM 5515 C CA . VAL B 1 317 ? -4.668 2.605 -9.508 1 98.31 317 VAL B CA 1
ATOM 5516 C C . VAL B 1 317 ? -5.715 2.34 -10.586 1 98.31 317 VAL B C 1
ATOM 5518 O O . VAL B 1 317 ? -5.711 2.984 -11.633 1 98.31 317 VAL B O 1
ATOM 5521 N N . GLY B 1 318 ? -6.633 1.368 -10.328 1 98.56 318 GLY B N 1
ATOM 5522 C CA . GLY B 1 318 ? -7.73 1.126 -11.25 1 98.56 318 GLY B CA 1
ATOM 5523 C C . GLY B 1 318 ? -8.617 2.34 -11.453 1 98.56 318 GLY B C 1
ATOM 5524 O O . GLY B 1 318 ? -9.133 2.566 -12.555 1 98.56 318 GLY B O 1
ATOM 5525 N N . LYS B 1 319 ? -8.828 3.102 -10.406 1 98.5 319 LYS B N 1
ATOM 5526 C CA . LYS B 1 319 ? -9.609 4.332 -10.484 1 98.5 319 LYS B CA 1
ATOM 5527 C C . LYS B 1 319 ? -8.914 5.379 -11.344 1 98.5 319 LYS B C 1
ATOM 5529 O O . LYS B 1 319 ? -9.57 6.105 -12.094 1 98.5 319 LYS B O 1
ATOM 5534 N N . LEU B 1 320 ? -7.59 5.445 -11.266 1 97.75 320 LEU B N 1
ATOM 5535 C CA . LEU B 1 320 ? -6.824 6.328 -12.141 1 97.75 320 LEU B CA 1
ATOM 5536 C C . LEU B 1 320 ? -6.965 5.906 -13.594 1 97.75 320 LEU B C 1
ATOM 5538 O O . LEU B 1 320 ? -7.191 6.742 -14.469 1 97.75 320 LEU B O 1
ATOM 5542 N N . GLY B 1 321 ? -6.816 4.59 -13.805 1 97.38 321 GLY B N 1
ATOM 5543 C CA . GLY B 1 321 ? -6.918 4.07 -15.156 1 97.38 321 GLY B CA 1
ATOM 5544 C C . GLY B 1 321 ? -8.266 4.336 -15.797 1 97.38 321 GLY B C 1
ATOM 5545 O O . GLY B 1 321 ? -8.336 4.629 -17 1 97.38 321 GLY B O 1
ATOM 5546 N N . ALA B 1 322 ? -9.297 4.246 -15.023 1 98 322 ALA B N 1
ATOM 5547 C CA . ALA B 1 322 ? -10.656 4.43 -15.516 1 98 322 ALA B CA 1
ATOM 5548 C C . ALA B 1 322 ? -11.055 5.902 -15.484 1 98 322 ALA B C 1
ATOM 5550 O O . ALA B 1 322 ? -12.094 6.281 -16.031 1 98 322 ALA B O 1
ATOM 5551 N N . ASP B 1 323 ? -10.25 6.727 -14.836 1 97 323 ASP B N 1
ATOM 5552 C CA . ASP B 1 323 ? -10.578 8.125 -14.586 1 97 323 ASP B CA 1
ATOM 5553 C C . ASP B 1 323 ? -11.961 8.25 -13.93 1 97 323 ASP B C 1
ATOM 5555 O O . ASP B 1 323 ? -12.805 9.016 -14.406 1 97 323 ASP B O 1
ATOM 5559 N N . ASP B 1 324 ? -12.195 7.453 -12.953 1 97.88 324 ASP B N 1
ATOM 5560 C CA . ASP B 1 324 ? -13.469 7.363 -12.242 1 97.88 324 ASP B CA 1
ATOM 5561 C C . ASP B 1 324 ? -13.281 6.789 -10.844 1 97.88 324 ASP B C 1
ATOM 5563 O O . ASP B 1 324 ? -12.945 5.617 -10.688 1 97.88 324 ASP B O 1
ATOM 5567 N N . ALA B 1 325 ? -13.523 7.602 -9.852 1 97.56 325 ALA B N 1
ATOM 5568 C CA . ALA B 1 325 ? -13.312 7.203 -8.461 1 97.56 325 ALA B CA 1
ATOM 5569 C C . ALA B 1 325 ? -14.258 6.07 -8.07 1 97.56 325 ALA B C 1
ATOM 5571 O O . ALA B 1 325 ? -14.039 5.391 -7.062 1 97.56 325 ALA B O 1
ATOM 5572 N N . ALA B 1 326 ? -15.305 5.832 -8.805 1 97.5 326 ALA B N 1
ATOM 5573 C CA . ALA B 1 326 ? -16.281 4.785 -8.5 1 97.5 326 ALA B CA 1
ATOM 5574 C C . ALA B 1 326 ? -15.867 3.457 -9.125 1 97.5 326 ALA B C 1
ATOM 5576 O O . ALA B 1 326 ? -16.453 2.414 -8.828 1 97.5 326 ALA B O 1
ATOM 5577 N N . ALA B 1 327 ? -14.875 3.504 -10.031 1 98.31 327 ALA B N 1
ATOM 5578 C CA . ALA B 1 327 ? -14.414 2.295 -10.711 1 98.31 327 ALA B CA 1
ATOM 5579 C C . ALA B 1 327 ? -13.672 1.377 -9.742 1 98.31 327 ALA B C 1
ATOM 5581 O O . ALA B 1 327 ? -13.117 1.837 -8.742 1 98.31 327 ALA B O 1
ATOM 5582 N N . VAL B 1 328 ? -13.695 0.05 -10.086 1 98.44 328 VAL B N 1
ATOM 5583 C CA . VAL B 1 328 ? -12.953 -0.954 -9.336 1 98.44 328 VAL B CA 1
ATOM 5584 C C . VAL B 1 328 ? -13.258 -0.811 -7.844 1 98.44 328 VAL B C 1
ATOM 5586 O O . VAL B 1 328 ? -12.344 -0.659 -7.027 1 98.44 328 VAL B O 1
ATOM 5589 N N . ALA B 1 329 ? -14.531 -0.836 -7.512 1 98.31 329 ALA B N 1
ATOM 5590 C CA . ALA B 1 329 ? -15.023 -0.563 -6.168 1 98.31 329 ALA B CA 1
ATOM 5591 C C . ALA B 1 329 ? -14.602 -1.659 -5.191 1 98.31 329 ALA B C 1
ATOM 5593 O O . ALA B 1 329 ? -14.141 -2.725 -5.609 1 98.31 329 ALA B O 1
ATOM 5594 N N . ALA B 1 330 ? -14.758 -1.412 -3.906 1 98.38 330 ALA B N 1
ATOM 5595 C CA . ALA B 1 330 ? -14.312 -2.281 -2.82 1 98.38 330 ALA B CA 1
ATOM 5596 C C . ALA B 1 330 ? -14.844 -3.701 -3 1 98.38 330 ALA B C 1
ATOM 5598 O O . ALA B 1 330 ? -14.078 -4.668 -2.939 1 98.38 330 ALA B O 1
ATOM 5599 N N . PRO B 1 331 ? -16.125 -3.912 -3.305 1 98.5 331 PRO B N 1
ATOM 5600 C CA . PRO B 1 331 ? -16.609 -5.285 -3.473 1 98.5 331 PRO B CA 1
ATOM 5601 C C . PRO B 1 331 ? -15.93 -6.008 -4.633 1 98.5 331 PRO B C 1
ATOM 5603 O O . PRO B 1 331 ? -15.656 -7.211 -4.543 1 98.5 331 PRO B O 1
ATOM 5606 N N . ASP B 1 332 ? -15.617 -5.277 -5.738 1 98.5 332 ASP B N 1
ATOM 5607 C CA . ASP B 1 332 ? -14.992 -5.875 -6.918 1 98.5 332 ASP B CA 1
ATOM 5608 C C . ASP B 1 332 ? -13.602 -6.414 -6.594 1 98.5 332 ASP B C 1
ATOM 5610 O O . ASP B 1 332 ? -13.25 -7.523 -7.004 1 98.5 332 ASP B O 1
ATOM 5614 N N . ILE B 1 333 ? -12.859 -5.648 -5.879 1 98.31 333 ILE B N 1
ATOM 5615 C CA . ILE B 1 333 ? -11.469 -6.039 -5.645 1 98.31 333 ILE B CA 1
ATOM 5616 C C . ILE B 1 333 ? -11.414 -7.125 -4.574 1 98.31 333 ILE B C 1
ATOM 5618 O O . ILE B 1 333 ? -10.555 -8.008 -4.617 1 98.31 333 ILE B O 1
ATOM 5622 N N . VAL B 1 334 ? -12.328 -7.078 -3.555 1 98.81 334 VAL B N 1
ATOM 5623 C CA . VAL B 1 334 ? -12.414 -8.164 -2.58 1 98.81 334 VAL B CA 1
ATOM 5624 C C . VAL B 1 334 ? -12.75 -9.469 -3.291 1 98.81 334 VAL B C 1
ATOM 5626 O O . VAL B 1 334 ? -12.156 -10.516 -3.002 1 98.81 334 VAL B O 1
ATOM 5629 N N . ASN B 1 335 ? -13.695 -9.375 -4.238 1 98.81 335 ASN B N 1
ATOM 5630 C CA . ASN B 1 335 ? -14.023 -10.555 -5.035 1 98.81 335 ASN B CA 1
ATOM 5631 C C . ASN B 1 335 ? -12.812 -11.062 -5.812 1 98.81 335 ASN B C 1
ATOM 5633 O O . ASN B 1 335 ? -12.57 -12.273 -5.875 1 98.81 335 ASN B O 1
ATOM 5637 N N . ALA B 1 336 ? -12.086 -10.203 -6.41 1 98.88 336 ALA B N 1
ATOM 5638 C CA . ALA B 1 336 ? -10.914 -10.578 -7.195 1 98.88 336 ALA B CA 1
ATOM 5639 C C . ALA B 1 336 ? -9.883 -11.312 -6.34 1 98.88 336 ALA B C 1
ATOM 5641 O O . ALA B 1 336 ? -9.227 -12.242 -6.809 1 98.88 336 ALA B O 1
ATOM 5642 N N . ALA B 1 337 ? -9.773 -10.945 -5.078 1 98.88 337 ALA B N 1
ATOM 5643 C CA . ALA B 1 337 ? -8.75 -11.5 -4.195 1 98.88 337 ALA B CA 1
ATOM 5644 C C . ALA B 1 337 ? -9.242 -12.773 -3.518 1 98.88 337 ALA B C 1
ATOM 5646 O O . ALA B 1 337 ? -8.492 -13.43 -2.785 1 98.88 337 ALA B O 1
ATOM 5647 N N . THR B 1 338 ? -10.523 -13.133 -3.688 1 98.81 338 THR B N 1
ATOM 5648 C CA . THR B 1 338 ? -11.109 -14.305 -3.043 1 98.81 338 THR B CA 1
ATOM 5649 C C . THR B 1 338 ? -11.734 -15.234 -4.078 1 98.81 338 THR B C 1
ATOM 5651 O O . THR B 1 338 ? -11.023 -16 -4.734 1 98.81 338 THR B O 1
ATOM 5654 N N . ALA B 1 339 ? -13 -15 -4.438 1 98.81 339 ALA B N 1
ATOM 5655 C CA . ALA B 1 339 ? -13.703 -15.898 -5.348 1 98.81 339 ALA B CA 1
ATOM 5656 C C . ALA B 1 339 ? -13.109 -15.828 -6.754 1 98.81 339 ALA B C 1
ATOM 5658 O O . ALA B 1 339 ? -12.938 -16.859 -7.41 1 98.81 339 ALA B O 1
ATOM 5659 N N . GLY B 1 340 ? -12.844 -14.617 -7.234 1 98.75 340 GLY B N 1
ATOM 5660 C CA . GLY B 1 340 ? -12.242 -14.469 -8.547 1 98.75 340 GLY B CA 1
ATOM 5661 C C . GLY B 1 340 ? -10.883 -15.133 -8.664 1 98.75 340 GLY B C 1
ATOM 5662 O O . GLY B 1 340 ? -10.586 -15.789 -9.664 1 98.75 340 GLY B O 1
ATOM 5663 N N . GLY B 1 341 ? -10.047 -14.914 -7.672 1 98.88 341 GLY B N 1
ATOM 5664 C CA . GLY B 1 341 ? -8.75 -15.578 -7.652 1 98.88 341 GLY B CA 1
ATOM 5665 C C . GLY B 1 341 ? -8.852 -17.094 -7.602 1 98.88 341 GLY B C 1
ATOM 5666 O O . GLY B 1 341 ? -8.109 -17.797 -8.297 1 98.88 341 GLY B O 1
ATOM 5667 N N . ALA B 1 342 ? -9.766 -17.609 -6.742 1 98.81 342 ALA B N 1
ATOM 5668 C CA . ALA B 1 342 ? -9.961 -19.047 -6.633 1 98.81 342 ALA B CA 1
ATOM 5669 C C . ALA B 1 342 ? -10.406 -19.656 -7.965 1 98.81 342 ALA B C 1
ATOM 5671 O O . ALA B 1 342 ? -9.898 -20.703 -8.383 1 98.81 342 ALA B O 1
ATOM 5672 N N . GLU B 1 343 ? -11.305 -18.953 -8.617 1 98.56 343 GLU B N 1
ATOM 5673 C CA . GLU B 1 343 ? -11.758 -19.391 -9.93 1 98.56 343 GLU B CA 1
ATOM 5674 C C . GLU B 1 343 ? -10.617 -19.391 -10.945 1 98.56 343 GLU B C 1
ATOM 5676 O O . GLU B 1 343 ? -10.469 -20.328 -11.719 1 98.56 343 GLU B O 1
ATOM 5681 N N . THR B 1 344 ? -9.828 -18.375 -10.914 1 98.69 344 THR B N 1
ATOM 5682 C CA . THR B 1 344 ? -8.695 -18.234 -11.828 1 98.69 344 THR B CA 1
ATOM 5683 C C . THR B 1 344 ? -7.723 -19.406 -11.648 1 98.69 344 THR B C 1
ATOM 5685 O O . THR B 1 344 ? -7.199 -19.938 -12.633 1 98.69 344 THR B O 1
ATOM 5688 N N . LEU B 1 345 ? -7.539 -19.828 -10.398 1 98.69 345 LEU B N 1
ATOM 5689 C CA . LEU B 1 345 ? -6.57 -20.891 -10.125 1 98.69 345 LEU B CA 1
ATOM 5690 C C . LEU B 1 345 ? -7.234 -22.25 -10.188 1 98.69 345 LEU B C 1
ATOM 5692 O O . LEU B 1 345 ? -6.551 -23.281 -10.148 1 98.69 345 LEU B O 1
ATOM 5696 N N . GLY B 1 346 ? -8.531 -22.328 -10.227 1 97.94 346 GLY B N 1
ATOM 5697 C CA . GLY B 1 346 ? -9.266 -23.578 -10.398 1 97.94 346 GLY B CA 1
ATOM 5698 C C . GLY B 1 346 ? -9.531 -24.297 -9.094 1 97.94 346 GLY B C 1
ATOM 5699 O O . GLY B 1 346 ? -9.555 -25.531 -9.055 1 97.94 346 GLY B O 1
ATOM 5700 N N . PHE B 1 347 ? -9.664 -23.578 -8.016 1 98.31 347 PHE B N 1
ATOM 5701 C CA . PHE B 1 347 ? -10 -24.172 -6.73 1 98.31 347 PHE B CA 1
ATOM 5702 C C . PHE B 1 347 ? -11.43 -23.812 -6.32 1 98.31 347 PHE B C 1
ATOM 5704 O O . PHE B 1 347 ? -11.883 -22.688 -6.555 1 98.31 347 PHE B O 1
ATOM 5711 N N . ASP B 1 348 ? -12.133 -24.734 -5.738 1 97.81 348 ASP B N 1
ATOM 5712 C CA . ASP B 1 348 ? -13.477 -24.438 -5.234 1 97.81 348 ASP B CA 1
ATOM 5713 C C . ASP B 1 348 ? -13.414 -23.781 -3.855 1 97.81 348 ASP B C 1
ATOM 5715 O O . ASP B 1 348 ? -13.961 -24.312 -2.885 1 97.81 348 ASP B O 1
ATOM 5719 N N . ALA B 1 349 ? -12.773 -22.672 -3.771 1 98.19 349 ALA B N 1
ATOM 5720 C CA . ALA B 1 349 ? -12.562 -21.844 -2.588 1 98.19 349 ALA B CA 1
ATOM 5721 C C . ALA B 1 349 ? -13 -20.406 -2.842 1 98.19 349 ALA B C 1
ATOM 5723 O O . ALA B 1 349 ? -13.711 -20.125 -3.811 1 98.19 349 ALA B O 1
ATOM 5724 N N . GLY B 1 350 ? -12.758 -19.516 -1.964 1 98.56 350 GLY B N 1
ATOM 5725 C CA . GLY B 1 350 ? -12.984 -18.094 -2.156 1 98.56 350 GLY B CA 1
ATOM 5726 C C . GLY B 1 350 ? -14.344 -17.641 -1.671 1 98.56 350 GLY B C 1
ATOM 5727 O O . GLY B 1 350 ? -14.742 -16.5 -1.905 1 98.56 350 GLY B O 1
ATOM 5728 N N . ARG B 1 351 ? -15.078 -18.516 -1.056 1 98.38 351 ARG B N 1
ATOM 5729 C CA . ARG B 1 351 ? -16.391 -18.203 -0.493 1 98.38 351 ARG B CA 1
ATOM 5730 C C . ARG B 1 351 ? -16.578 -18.875 0.863 1 98.38 351 ARG B C 1
ATOM 5732 O O . ARG B 1 351 ? -16.156 -20.016 1.056 1 98.38 351 ARG B O 1
ATOM 5739 N N . VAL B 1 352 ? -17.25 -18.141 1.778 1 98.75 352 VAL B N 1
ATOM 5740 C CA . VAL B 1 352 ? -17.609 -18.734 3.057 1 98.75 352 VAL B CA 1
ATOM 5741 C C . VAL B 1 352 ? -19.031 -19.281 2.98 1 98.75 352 VAL B C 1
ATOM 5743 O O . VAL B 1 352 ? -19.984 -18.625 3.42 1 98.75 352 VAL B O 1
ATOM 5746 N N . GLU B 1 353 ? -19.109 -20.422 2.525 1 98.19 353 GLU B N 1
ATOM 5747 C CA . GLU B 1 353 ? -20.406 -21.078 2.373 1 98.19 353 GLU B CA 1
ATOM 5748 C C . GLU B 1 353 ? -20.25 -22.594 2.459 1 98.19 353 GLU B C 1
ATOM 5750 O O . GLU B 1 353 ? -19.203 -23.141 2.145 1 98.19 353 GLU B O 1
ATOM 5755 N N . ALA B 1 354 ? -21.359 -23.25 2.838 1 98.25 354 ALA B N 1
ATOM 5756 C CA . ALA B 1 354 ? -21.344 -24.703 2.945 1 98.25 354 ALA B CA 1
ATOM 5757 C C . ALA B 1 354 ? -20.984 -25.359 1.609 1 98.25 354 ALA B C 1
ATOM 5759 O O . ALA B 1 354 ? -21.453 -24.922 0.556 1 98.25 354 ALA B O 1
ATOM 5760 N N . GLY B 1 355 ? -20.062 -26.328 1.678 1 98.19 355 GLY B N 1
ATOM 5761 C CA . GLY B 1 355 ? -19.672 -27.047 0.483 1 98.19 355 GLY B CA 1
ATOM 5762 C C . GLY B 1 355 ? -18.359 -26.562 -0.111 1 98.19 355 GLY B C 1
ATOM 5763 O O . GLY B 1 355 ? -17.672 -27.297 -0.813 1 98.19 355 GLY B O 1
ATOM 5764 N N . ALA B 1 356 ? -18.016 -25.312 0.116 1 98.44 356 ALA B N 1
ATOM 5765 C CA . ALA B 1 356 ? -16.75 -24.766 -0.365 1 98.44 356 ALA B CA 1
ATOM 5766 C C . ALA B 1 356 ? -15.578 -25.219 0.515 1 98.44 356 ALA B C 1
ATOM 5768 O O . ALA B 1 356 ? -15.781 -25.641 1.653 1 98.44 356 ALA B O 1
ATOM 5769 N N . LEU B 1 357 ? -14.422 -25.188 -0.06 1 98.69 357 LEU B N 1
ATOM 5770 C CA . LEU B 1 357 ? -13.234 -25.484 0.733 1 98.69 357 LEU B CA 1
ATOM 5771 C C . LEU B 1 357 ? -13.117 -24.531 1.917 1 98.69 357 LEU B C 1
ATOM 5773 O O . LEU B 1 357 ? -13.406 -23.328 1.789 1 98.69 357 LEU B O 1
ATOM 5777 N N . ALA B 1 358 ? -12.734 -25.062 3.086 1 98.75 358 ALA B N 1
ATOM 5778 C CA . ALA B 1 358 ? -12.578 -24.266 4.305 1 98.75 358 ALA B CA 1
ATOM 5779 C C . ALA B 1 358 ? -11.234 -23.562 4.324 1 98.75 358 ALA B C 1
ATOM 5781 O O . ALA B 1 358 ? -10.414 -23.797 5.215 1 98.75 358 ALA B O 1
ATOM 5782 N N . ASP B 1 359 ? -10.992 -22.797 3.365 1 98.88 359 ASP B N 1
ATOM 5783 C CA . ASP B 1 359 ? -9.875 -21.859 3.291 1 98.88 359 ASP B CA 1
ATOM 5784 C C . ASP B 1 359 ? -10.289 -20.469 3.754 1 98.88 359 ASP B C 1
ATOM 5786 O O . ASP B 1 359 ? -11.07 -19.797 3.08 1 98.88 359 ASP B O 1
ATOM 5790 N N . LEU B 1 360 ? -9.734 -20.047 4.918 1 98.94 360 LEU B N 1
ATOM 5791 C CA . LEU B 1 360 ? -10.25 -18.828 5.559 1 98.94 360 LEU B CA 1
ATOM 5792 C C . LEU B 1 360 ? -9.102 -17.984 6.117 1 98.94 360 LEU B C 1
ATOM 5794 O O . LEU B 1 360 ? -8.055 -18.531 6.477 1 98.94 360 LEU B O 1
ATOM 5798 N N . ALA B 1 361 ? -9.258 -16.734 6.125 1 98.94 361 ALA B N 1
ATOM 5799 C CA . ALA B 1 361 ? -8.43 -15.773 6.855 1 98.94 361 ALA B CA 1
ATOM 5800 C C . ALA B 1 361 ? -9.242 -15.055 7.926 1 98.94 361 ALA B C 1
ATOM 5802 O O . ALA B 1 361 ? -10.367 -14.617 7.672 1 98.94 361 ALA B O 1
ATOM 5803 N N . ILE B 1 362 ? -8.781 -14.992 9.133 1 98.94 362 ILE B N 1
ATOM 5804 C CA . ILE B 1 362 ? -9.414 -14.297 10.242 1 98.94 362 ILE B CA 1
ATOM 5805 C C . ILE B 1 362 ? -8.664 -13.008 10.539 1 98.94 362 ILE B C 1
ATOM 5807 O O . ILE B 1 362 ? -7.508 -13.039 10.977 1 98.94 362 ILE B O 1
ATOM 5811 N N . VAL B 1 363 ? -9.297 -11.875 10.305 1 98.94 363 VAL B N 1
ATOM 5812 C CA . VAL B 1 363 ? -8.688 -10.547 10.406 1 98.94 363 VAL B CA 1
ATOM 5813 C C . VAL B 1 363 ? -9.062 -9.914 11.742 1 98.94 363 VAL B C 1
ATOM 5815 O O . VAL B 1 363 ? -10.242 -9.742 12.047 1 98.94 363 VAL B O 1
ATOM 5818 N N . ASP B 1 364 ? -8.078 -9.578 12.523 1 98.81 364 ASP B N 1
ATOM 5819 C CA . ASP B 1 364 ? -8.273 -8.891 13.789 1 98.81 364 ASP B CA 1
ATOM 5820 C C . ASP B 1 364 ? -8.688 -7.434 13.562 1 98.81 364 ASP B C 1
ATOM 5822 O O . ASP B 1 364 ? -7.953 -6.664 12.945 1 98.81 364 ASP B O 1
ATOM 5826 N N . LEU B 1 365 ? -9.82 -7.004 14.055 1 98.38 365 LEU B N 1
ATOM 5827 C CA . LEU B 1 365 ? -10.367 -5.684 13.758 1 98.38 365 LEU B CA 1
ATOM 5828 C C . LEU B 1 365 ? -9.992 -4.688 14.852 1 98.38 365 LEU B C 1
ATOM 5830 O O . LEU B 1 365 ? -10.367 -3.514 14.781 1 98.38 365 LEU B O 1
ATOM 5834 N N . ASP B 1 366 ? -9.211 -5.191 15.852 1 97.25 366 ASP B N 1
ATOM 5835 C CA . ASP B 1 366 ? -8.875 -4.336 16.984 1 97.25 366 ASP B CA 1
ATOM 5836 C C . ASP B 1 366 ? -7.629 -3.502 16.703 1 97.25 366 ASP B C 1
ATOM 5838 O O . ASP B 1 366 ? -6.586 -3.705 17.328 1 97.25 366 ASP B O 1
ATOM 5842 N N . ALA B 1 367 ? -7.609 -2.619 15.805 1 97.94 367 ALA B N 1
ATOM 5843 C CA . ALA B 1 367 ? -6.523 -1.7 15.469 1 97.94 367 ALA B CA 1
ATOM 5844 C C . ALA B 1 367 ? -7.047 -0.281 15.273 1 97.94 367 ALA B C 1
ATOM 5846 O O . ALA B 1 367 ? -8.164 -0.085 14.781 1 97.94 367 ALA B O 1
ATOM 5847 N N . PRO B 1 368 ? -6.238 0.7 15.609 1 98.56 368 PRO B N 1
ATOM 5848 C CA . PRO B 1 368 ? -6.691 2.082 15.43 1 98.56 368 PRO B CA 1
ATOM 5849 C C . PRO B 1 368 ? -7.066 2.395 13.977 1 98.56 368 PRO B C 1
ATOM 5851 O O . PRO B 1 368 ? -8.047 3.1 13.734 1 98.56 368 PRO B O 1
ATOM 5854 N N . HIS B 1 369 ? -6.336 1.874 13 1 98.56 369 HIS B N 1
ATOM 5855 C CA . HIS B 1 369 ? -6.578 2.207 11.602 1 98.56 369 HIS B CA 1
ATOM 5856 C C . HIS B 1 369 ? -7.797 1.462 11.062 1 98.56 369 HIS B C 1
ATOM 5858 O O . HIS B 1 369 ? -8.156 1.615 9.891 1 98.56 369 HIS B O 1
ATOM 5864 N N . LEU B 1 370 ? -8.445 0.595 11.891 1 98.62 370 LEU B N 1
ATOM 5865 C CA . LEU B 1 370 ? -9.672 -0.094 11.5 1 98.62 370 LEU B CA 1
ATOM 5866 C C . LEU B 1 370 ? -10.859 0.414 12.312 1 98.62 370 LEU B C 1
ATOM 5868 O O . LEU B 1 370 ? -11.914 -0.231 12.344 1 98.62 370 LEU B O 1
ATOM 5872 N N . THR B 1 371 ? -10.703 1.53 12.977 1 98.38 371 THR B N 1
ATOM 5873 C CA . THR B 1 371 ? -11.711 2.193 13.797 1 98.38 371 THR B CA 1
ATOM 5874 C C . THR B 1 371 ? -12.078 3.553 13.211 1 98.38 371 THR B C 1
ATOM 5876 O O . THR B 1 371 ? -11.203 4.332 12.836 1 98.38 371 THR B O 1
ATOM 5879 N N . PRO B 1 372 ? -13.359 3.938 13.031 1 97.94 372 PRO B N 1
ATOM 5880 C CA . PRO B 1 372 ? -14.578 3.166 13.297 1 97.94 372 PRO B CA 1
ATOM 5881 C C . PRO B 1 372 ? -14.898 2.174 12.188 1 97.94 372 PRO B C 1
ATOM 5883 O O . PRO B 1 372 ? -14.305 2.236 11.109 1 97.94 372 PRO B O 1
ATOM 5886 N N . SER B 1 373 ? -15.773 1.291 12.391 1 96 373 SER B N 1
ATOM 5887 C CA . SER B 1 373 ? -16.078 0.217 11.453 1 96 373 SER B CA 1
ATOM 5888 C C . SER B 1 373 ? -17.391 0.495 10.711 1 96 373 SER B C 1
ATOM 5890 O O . SER B 1 373 ? -18.312 -0.312 10.75 1 96 373 SER B O 1
ATOM 5892 N N . HIS B 1 374 ? -17.391 1.56 9.906 1 96.75 374 HIS B N 1
ATOM 5893 C CA . HIS B 1 374 ? -18.578 1.927 9.141 1 96.75 374 HIS B CA 1
ATOM 5894 C C . HIS B 1 374 ? -18.906 0.876 8.086 1 96.75 374 HIS B C 1
ATOM 5896 O O . HIS B 1 374 ? -20.078 0.571 7.852 1 96.75 374 HIS B O 1
ATOM 5902 N N . ASP B 1 375 ? -17.953 0.353 7.391 1 97.56 375 ASP B N 1
ATOM 5903 C CA . ASP B 1 375 ? -18.078 -0.579 6.273 1 97.56 375 ASP B CA 1
ATOM 5904 C C . ASP B 1 375 ? -16.875 -1.511 6.199 1 97.56 375 ASP B C 1
ATOM 5906 O O . ASP B 1 375 ? -15.812 -1.125 5.703 1 97.56 375 ASP B O 1
ATOM 5910 N N . LEU B 1 376 ? -17.094 -2.756 6.555 1 98.25 376 LEU B N 1
ATOM 5911 C CA . LEU B 1 376 ? -15.984 -3.686 6.68 1 98.25 376 LEU B CA 1
ATOM 5912 C C . LEU B 1 376 ? -15.5 -4.141 5.309 1 98.25 376 LEU B C 1
ATOM 5914 O O . LEU B 1 376 ? -14.352 -4.574 5.16 1 98.25 376 LEU B O 1
ATOM 5918 N N . VAL B 1 377 ? -16.359 -4.102 4.273 1 98.44 377 VAL B N 1
ATOM 5919 C CA . VAL B 1 377 ? -15.914 -4.387 2.914 1 98.44 377 VAL B CA 1
ATOM 5920 C C . VAL B 1 377 ? -14.969 -3.285 2.432 1 98.44 377 VAL B C 1
ATOM 5922 O O . VAL B 1 377 ? -13.945 -3.562 1.805 1 98.44 377 VAL B O 1
ATOM 5925 N N . SER B 1 378 ? -15.312 -2.023 2.781 1 97.81 378 SER B N 1
ATOM 5926 C CA . SER B 1 378 ? -14.406 -0.906 2.539 1 97.81 378 SER B CA 1
ATOM 5927 C C . SER B 1 378 ? -13.086 -1.09 3.287 1 97.81 378 SER B C 1
ATOM 5929 O O . SER B 1 378 ? -12.016 -0.854 2.732 1 97.81 378 SER B O 1
ATOM 5931 N N . HIS B 1 379 ? -13.148 -1.509 4.547 1 98.31 379 HIS B N 1
ATOM 5932 C CA . HIS B 1 379 ? -11.945 -1.746 5.336 1 98.31 379 HIS B CA 1
ATOM 5933 C C . HIS B 1 379 ? -11.039 -2.768 4.664 1 98.31 379 HIS B C 1
ATOM 5935 O O . HIS B 1 379 ? -9.82 -2.58 4.605 1 98.31 379 HIS B O 1
ATOM 5941 N N . LEU B 1 380 ? -11.633 -3.83 4.145 1 98.5 380 LEU B N 1
ATOM 5942 C CA . LEU B 1 380 ? -10.852 -4.879 3.496 1 98.5 380 LEU B CA 1
ATOM 5943 C C . LEU B 1 380 ? -10.086 -4.324 2.297 1 98.5 380 LEU B C 1
ATOM 5945 O O . LEU B 1 380 ? -8.938 -4.695 2.064 1 98.5 380 LEU B O 1
ATOM 5949 N N . ALA B 1 381 ? -10.711 -3.422 1.587 1 98.12 381 ALA B N 1
ATOM 5950 C CA . ALA B 1 381 ? -10.133 -2.912 0.347 1 98.12 381 ALA B CA 1
ATOM 5951 C C . ALA B 1 381 ? -9.109 -1.816 0.63 1 98.12 381 ALA B C 1
ATOM 5953 O O . ALA B 1 381 ? -8.125 -1.672 -0.101 1 98.12 381 ALA B O 1
ATOM 5954 N N . TYR B 1 382 ? -9.312 -1.026 1.799 1 98.31 382 TYR B N 1
ATOM 5955 C CA . TYR B 1 382 ? -8.594 0.24 1.81 1 98.31 382 TYR B CA 1
ATOM 5956 C C . TYR B 1 382 ? -7.836 0.427 3.121 1 98.31 382 TYR B C 1
ATOM 5958 O O . TYR B 1 382 ? -6.961 1.29 3.223 1 98.31 382 TYR B O 1
ATOM 5966 N N . ALA B 1 383 ? -8.156 -0.385 4.176 1 98.25 383 ALA B N 1
ATOM 5967 C CA . ALA B 1 383 ? -7.598 -0.023 5.473 1 98.25 383 ALA B CA 1
ATOM 5968 C C . ALA B 1 383 ? -6.895 -1.214 6.121 1 98.25 383 ALA B C 1
ATOM 5970 O O . ALA B 1 383 ? -5.906 -1.046 6.836 1 98.25 383 ALA B O 1
ATOM 5971 N N . VAL B 1 384 ? -7.395 -2.41 5.852 1 98.62 384 VAL B N 1
ATOM 5972 C CA . VAL B 1 384 ? -6.809 -3.615 6.426 1 98.62 384 VAL B CA 1
ATOM 5973 C C . VAL B 1 384 ? -5.383 -3.795 5.906 1 98.62 384 VAL B C 1
ATOM 5975 O O . VAL B 1 384 ? -5.082 -3.432 4.766 1 98.62 384 VAL B O 1
ATOM 5978 N N . ARG B 1 385 ? -4.484 -4.32 6.754 1 97.88 385 ARG B N 1
ATOM 5979 C CA . ARG B 1 385 ? -3.119 -4.707 6.414 1 97.88 385 ARG B CA 1
ATOM 5980 C C . ARG B 1 385 ? -2.938 -6.219 6.52 1 97.88 385 ARG B C 1
ATOM 5982 O O . ARG B 1 385 ? -3.668 -6.887 7.254 1 97.88 385 ARG B O 1
ATOM 5989 N N . GLY B 1 386 ? -1.896 -6.727 5.738 1 98.25 386 GLY B N 1
ATOM 5990 C CA . GLY B 1 386 ? -1.566 -8.133 5.91 1 98.25 386 GLY B CA 1
ATOM 5991 C C . GLY B 1 386 ? -1.285 -8.508 7.352 1 98.25 386 GLY B C 1
ATOM 5992 O O . GLY B 1 386 ? -1.646 -9.594 7.801 1 98.25 386 GLY B O 1
ATOM 5993 N N . SER B 1 387 ? -0.752 -7.559 8.141 1 98.12 387 SER B N 1
ATOM 5994 C CA . SER B 1 387 ? -0.363 -7.805 9.531 1 98.12 387 SER B CA 1
ATOM 5995 C C . SER B 1 387 ? -1.585 -7.922 10.43 1 98.12 387 SER B C 1
ATOM 5997 O O . SER B 1 387 ? -1.474 -8.352 11.586 1 98.12 387 SER B O 1
ATOM 5999 N N . ASP B 1 388 ? -2.758 -7.598 9.953 1 98.69 388 ASP B N 1
ATOM 6000 C CA . ASP B 1 388 ? -3.969 -7.68 10.766 1 98.69 388 ASP B CA 1
ATOM 6001 C C . ASP B 1 388 ? -4.531 -9.102 10.766 1 98.69 388 ASP B C 1
ATOM 6003 O O . ASP B 1 388 ? -5.414 -9.422 11.562 1 98.69 388 ASP B O 1
ATOM 6007 N N . VAL B 1 389 ? -4.039 -9.961 9.883 1 98.88 389 VAL B N 1
ATOM 6008 C CA . VAL B 1 389 ? -4.488 -11.352 9.859 1 98.88 389 VAL B CA 1
ATOM 6009 C C . VAL B 1 389 ? -3.986 -12.078 11.102 1 98.88 389 VAL B C 1
ATOM 6011 O O . VAL B 1 389 ? -2.781 -12.117 11.367 1 98.88 389 VAL B O 1
ATOM 6014 N N . ARG B 1 390 ? -4.922 -12.625 11.844 1 98.81 390 ARG B N 1
ATOM 6015 C CA . ARG B 1 390 ? -4.602 -13.297 13.094 1 98.81 390 ARG B CA 1
ATOM 6016 C C . ARG B 1 390 ? -4.465 -14.805 12.891 1 98.81 390 ARG B C 1
ATOM 6018 O O . ARG B 1 390 ? -3.602 -15.438 13.5 1 98.81 390 ARG B O 1
ATOM 6025 N N . HIS B 1 391 ? -5.363 -15.391 12.102 1 98.94 391 HIS B N 1
ATOM 6026 C CA . HIS B 1 391 ? -5.371 -16.828 11.805 1 98.94 391 HIS B CA 1
ATOM 6027 C C . HIS B 1 391 ? -5.566 -17.078 10.312 1 98.94 391 HIS B C 1
ATOM 6029 O O . HIS B 1 391 ? -6.211 -16.281 9.625 1 98.94 391 HIS B O 1
ATOM 6035 N N . THR B 1 392 ? -4.961 -18.109 9.844 1 98.94 392 THR B N 1
ATOM 6036 C CA . THR B 1 392 ? -5.184 -18.625 8.492 1 98.94 392 THR B CA 1
ATOM 6037 C C . THR B 1 392 ? -5.52 -20.109 8.539 1 98.94 392 THR B C 1
ATOM 6039 O O . THR B 1 392 ? -4.82 -20.891 9.18 1 98.94 392 THR B O 1
ATOM 6042 N N . VAL B 1 393 ? -6.602 -20.438 7.926 1 98.94 393 VAL B N 1
ATOM 6043 C CA . VAL B 1 393 ? -7.086 -21.812 7.871 1 98.94 393 VAL B CA 1
ATOM 6044 C C . VAL B 1 393 ? -7.055 -22.328 6.43 1 98.94 393 VAL B C 1
ATOM 6046 O O . VAL B 1 393 ? -7.527 -21.641 5.516 1 98.94 393 VAL B O 1
ATOM 6049 N N . VAL B 1 394 ? -6.457 -23.5 6.195 1 98.88 394 VAL B N 1
ATOM 6050 C CA . VAL B 1 394 ? -6.465 -24.141 4.883 1 98.88 394 VAL B CA 1
ATOM 6051 C C . VAL B 1 394 ? -7.066 -25.547 5 1 98.88 394 VAL B C 1
ATOM 6053 O O . VAL B 1 394 ? -6.543 -26.391 5.727 1 98.88 394 VAL B O 1
ATOM 6056 N N . GLY B 1 395 ? -8.164 -25.766 4.316 1 98.06 395 GLY B N 1
ATOM 6057 C CA . GLY B 1 395 ? -8.812 -27.078 4.371 1 98.06 395 GLY B CA 1
ATOM 6058 C C . GLY B 1 395 ? -9.273 -27.453 5.766 1 98.06 395 GLY B C 1
ATOM 6059 O O . GLY B 1 395 ? -9.148 -28.609 6.168 1 98.06 395 GLY B O 1
ATOM 6060 N N . GLY B 1 396 ? -9.625 -26.484 6.527 1 98.12 396 GLY B N 1
ATOM 6061 C CA . GLY B 1 396 ? -10.125 -26.766 7.863 1 98.12 396 GLY B CA 1
ATOM 6062 C C . GLY B 1 396 ? -9.023 -26.938 8.891 1 98.12 396 GLY B C 1
ATOM 6063 O O . GLY B 1 396 ? -9.289 -27.172 10.07 1 98.12 396 GLY B O 1
ATOM 6064 N N . GLU B 1 397 ? -7.836 -26.828 8.492 1 98 397 GLU B N 1
ATOM 6065 C CA . GLU B 1 397 ? -6.691 -26.891 9.406 1 98 397 GLU B CA 1
ATOM 6066 C C . GLU B 1 397 ? -6.129 -25.516 9.695 1 98 397 GLU B C 1
ATOM 6068 O O . GLU B 1 397 ? -5.898 -24.719 8.781 1 98 397 GLU B O 1
ATOM 6073 N N . VAL B 1 398 ? -5.895 -25.172 11.008 1 98.56 398 VAL B N 1
ATOM 6074 C CA . VAL B 1 398 ? -5.312 -23.875 11.383 1 98.56 398 VAL B CA 1
ATOM 6075 C C . VAL B 1 398 ? -3.814 -23.891 11.094 1 98.56 398 VAL B C 1
ATOM 6077 O O . VAL B 1 398 ? -3.037 -24.516 11.805 1 98.56 398 VAL B O 1
ATOM 6080 N N . ILE B 1 399 ? -3.441 -23.188 10.047 1 98.75 399 ILE B N 1
ATOM 6081 C CA . ILE B 1 399 ? -2.055 -23.156 9.594 1 98.75 399 ILE B CA 1
ATOM 6082 C C . ILE B 1 399 ? -1.311 -22.016 10.258 1 98.75 399 ILE B C 1
ATOM 6084 O O . ILE B 1 399 ? -0.123 -22.125 10.57 1 98.75 399 ILE B O 1
ATOM 6088 N N . VAL B 1 400 ? -1.939 -20.859 10.375 1 98.94 400 VAL B N 1
ATOM 6089 C CA . VAL B 1 400 ? -1.452 -19.719 11.148 1 98.94 400 VAL B CA 1
ATOM 6090 C C . VAL B 1 400 ? -2.367 -19.484 12.352 1 98.94 400 VAL B C 1
ATOM 6092 O O . VAL B 1 400 ? -3.574 -19.281 12.188 1 98.94 400 VAL B O 1
ATOM 6095 N N . GLU B 1 401 ? -1.839 -19.547 13.508 1 98.81 401 GLU B N 1
ATOM 6096 C CA . GLU B 1 401 ? -2.568 -19.297 14.75 1 98.81 401 GLU B CA 1
ATOM 6097 C C . GLU B 1 401 ? -1.92 -18.172 15.555 1 98.81 401 GLU B C 1
ATOM 6099 O O . GLU B 1 401 ? -0.744 -18.266 15.914 1 98.81 401 GLU B O 1
ATOM 6104 N N . ASP B 1 402 ? -2.709 -17.156 15.844 1 98.5 402 ASP B N 1
ATOM 6105 C CA . ASP B 1 402 ? -2.205 -15.977 16.547 1 98.5 402 ASP B CA 1
ATOM 6106 C C . ASP B 1 402 ? -0.918 -15.461 15.914 1 98.5 402 ASP B C 1
ATOM 6108 O O . ASP B 1 402 ? 0.081 -15.25 16.609 1 98.5 402 ASP B O 1
ATOM 6112 N N . ARG B 1 403 ? -0.858 -15.422 14.555 1 98.19 403 ARG B N 1
ATOM 6113 C CA . ARG B 1 403 ? 0.146 -14.797 13.695 1 98.19 403 ARG B CA 1
ATOM 6114 C C . ARG B 1 403 ? 1.419 -15.633 13.648 1 98.19 403 ARG B C 1
ATOM 6116 O O . ARG B 1 403 ? 2.467 -15.156 13.211 1 98.19 403 ARG B O 1
ATOM 6123 N N . GLU B 1 404 ? 1.332 -16.891 14.086 1 98.44 404 GLU B N 1
ATOM 6124 C CA . GLU B 1 404 ? 2.463 -17.812 14.008 1 98.44 404 GLU B CA 1
ATOM 6125 C C . GLU B 1 404 ? 2.164 -18.984 13.07 1 98.44 404 GLU B C 1
ATOM 6127 O O . GLU B 1 404 ? 1.134 -19.641 13.203 1 98.44 404 GLU B O 1
ATOM 6132 N N . VAL B 1 405 ? 3.053 -19.203 12.172 1 98.75 405 VAL B N 1
ATOM 6133 C CA . VAL B 1 405 ? 2.906 -20.344 11.266 1 98.75 405 VAL B CA 1
ATOM 6134 C C . VAL B 1 405 ? 3.197 -21.641 12.008 1 98.75 405 VAL B C 1
ATOM 6136 O O . VAL B 1 405 ? 4.238 -21.766 12.648 1 98.75 405 VAL B O 1
ATOM 6139 N N . ARG B 1 406 ? 2.359 -22.594 11.891 1 98.44 406 ARG B N 1
ATOM 6140 C CA . ARG B 1 406 ? 2.471 -23.812 12.672 1 98.44 406 ARG B CA 1
ATOM 6141 C C . ARG B 1 406 ? 3.223 -24.906 11.906 1 98.44 406 ARG B C 1
ATOM 6143 O O . ARG B 1 406 ? 3.807 -25.812 12.5 1 98.44 406 ARG B O 1
ATOM 6150 N N . THR B 1 407 ? 3.225 -24.797 10.602 1 98.44 407 THR B N 1
ATOM 6151 C CA . THR B 1 407 ? 3.77 -25.875 9.781 1 98.44 407 THR B CA 1
ATOM 6152 C C . THR B 1 407 ? 5.238 -25.609 9.461 1 98.44 407 THR B C 1
ATOM 6154 O O . THR B 1 407 ? 5.969 -26.531 9.086 1 98.44 407 THR B O 1
ATOM 6157 N N . LEU B 1 408 ? 5.668 -24.344 9.531 1 98.56 408 LEU B N 1
ATOM 6158 C CA . LEU B 1 408 ? 7.051 -23.938 9.289 1 98.56 408 LEU B CA 1
ATOM 6159 C C . LEU B 1 408 ? 7.57 -23.078 10.43 1 98.56 408 LEU B C 1
ATOM 6161 O O . LEU B 1 408 ? 6.844 -22.234 10.961 1 98.56 408 LEU B O 1
ATOM 6165 N N . ASP B 1 409 ? 8.828 -23.328 10.844 1 98.44 409 ASP B N 1
ATOM 6166 C CA . ASP B 1 409 ? 9.484 -22.438 11.789 1 98.44 409 ASP B CA 1
ATOM 6167 C C . ASP B 1 409 ? 9.945 -21.156 11.109 1 98.44 409 ASP B C 1
ATOM 6169 O O . ASP B 1 409 ? 11.031 -21.109 10.523 1 98.44 409 ASP B O 1
ATOM 6173 N N . ALA B 1 410 ? 9.211 -20.125 11.266 1 98.56 410 ALA B N 1
ATOM 6174 C CA . ALA B 1 410 ? 9.453 -18.875 10.555 1 98.56 410 ALA B CA 1
ATOM 6175 C C . ALA B 1 410 ? 10.867 -18.359 10.805 1 98.56 410 ALA B C 1
ATOM 6177 O O . ALA B 1 410 ? 11.523 -17.844 9.898 1 98.56 410 ALA B O 1
ATOM 6178 N N . GLY B 1 411 ? 11.336 -18.422 12.062 1 98.5 411 GLY B N 1
ATOM 6179 C CA . GLY B 1 411 ? 12.688 -17.984 12.383 1 98.5 411 GLY B CA 1
ATOM 6180 C C . GLY B 1 411 ? 13.758 -18.75 11.617 1 98.5 411 GLY B C 1
ATOM 6181 O O . GLY B 1 411 ? 14.68 -18.141 11.062 1 98.5 411 GLY B O 1
ATOM 6182 N N . ALA B 1 412 ? 13.625 -20.094 11.555 1 98.69 412 ALA B N 1
ATOM 6183 C CA . ALA B 1 412 ? 14.586 -20.938 10.828 1 98.69 412 ALA B CA 1
ATOM 6184 C C . ALA B 1 412 ? 14.539 -20.641 9.336 1 98.69 412 ALA B C 1
ATOM 6186 O O . ALA B 1 412 ? 15.578 -20.594 8.672 1 98.69 412 ALA B O 1
ATOM 6187 N N . VAL B 1 413 ? 13.312 -20.484 8.867 1 98.81 413 VAL B N 1
ATOM 6188 C CA . VAL B 1 413 ? 13.117 -20.203 7.445 1 98.81 413 VAL B CA 1
ATOM 6189 C C . VAL B 1 413 ? 13.805 -18.891 7.074 1 98.81 413 VAL B C 1
ATOM 6191 O O . VAL B 1 413 ? 14.477 -18.812 6.047 1 98.81 413 VAL B O 1
ATOM 6194 N N . LYS B 1 414 ? 13.688 -17.844 7.887 1 98.69 414 LYS B N 1
ATOM 6195 C CA . LYS B 1 414 ? 14.297 -16.547 7.625 1 98.69 414 LYS B CA 1
ATOM 6196 C C . LYS B 1 414 ? 15.82 -16.656 7.629 1 98.69 414 LYS B C 1
ATOM 6198 O O . LYS B 1 414 ? 16.484 -16.094 6.754 1 98.69 414 LYS B O 1
ATOM 6203 N N . ARG B 1 415 ? 16.359 -17.375 8.586 1 98.62 415 ARG B N 1
ATOM 6204 C CA . ARG B 1 415 ? 17.812 -17.547 8.68 1 98.62 415 ARG B CA 1
ATOM 6205 C C . ARG B 1 415 ? 18.344 -18.281 7.465 1 98.62 415 ARG B C 1
ATOM 6207 O O . ARG B 1 415 ? 19.391 -17.922 6.914 1 98.62 415 ARG B O 1
ATOM 6214 N N . GLU B 1 416 ? 17.609 -19.312 7.113 1 98.81 416 GLU B N 1
ATOM 6215 C CA . GLU B 1 416 ? 18.016 -20.094 5.949 1 98.81 416 GLU B CA 1
ATOM 6216 C C . GLU B 1 416 ? 17.969 -19.266 4.676 1 98.81 416 GLU B C 1
ATOM 6218 O O . GLU B 1 416 ? 18.906 -19.312 3.865 1 98.81 416 GLU B O 1
ATOM 6223 N N . ALA B 1 417 ? 16.906 -18.516 4.5 1 98.81 417 ALA B N 1
ATOM 6224 C CA . ALA B 1 417 ? 16.781 -17.656 3.32 1 98.81 417 ALA B CA 1
ATOM 6225 C C . ALA B 1 417 ? 17.875 -16.609 3.277 1 98.81 417 ALA B C 1
ATOM 6227 O O . ALA B 1 417 ? 18.422 -16.312 2.211 1 98.81 417 ALA B O 1
ATOM 6228 N N . GLU B 1 418 ? 18.188 -15.992 4.449 1 98.5 418 GLU B N 1
ATOM 6229 C CA . GLU B 1 418 ? 19.25 -15.008 4.531 1 98.5 418 GLU B CA 1
ATOM 6230 C C . GLU B 1 418 ? 20.578 -15.602 4.074 1 98.5 418 GLU B C 1
ATOM 6232 O O . GLU B 1 418 ? 21.328 -14.969 3.314 1 98.5 418 GLU B O 1
ATOM 6237 N N . ARG B 1 419 ? 20.859 -16.797 4.535 1 98.56 419 ARG B N 1
ATOM 6238 C CA . ARG B 1 419 ? 22.109 -17.469 4.184 1 98.56 419 ARG B CA 1
ATOM 6239 C C . ARG B 1 419 ? 22.156 -17.781 2.691 1 98.56 419 ARG B C 1
ATOM 6241 O O . ARG B 1 419 ? 23.156 -17.484 2.031 1 98.56 419 ARG B O 1
ATOM 6248 N N . HIS B 1 420 ? 21.094 -18.328 2.148 1 98.81 420 HIS B N 1
ATOM 6249 C CA . HIS B 1 420 ? 21.047 -18.688 0.734 1 98.81 420 HIS B CA 1
ATOM 6250 C C . HIS B 1 420 ? 21.141 -17.438 -0.147 1 98.81 420 HIS B C 1
ATOM 6252 O O . HIS B 1 420 ? 21.781 -17.469 -1.198 1 98.81 420 HIS B O 1
ATOM 6258 N N . ALA B 1 421 ? 20.453 -16.391 0.265 1 98.69 421 ALA B N 1
ATOM 6259 C CA . ALA B 1 421 ? 20.516 -15.148 -0.502 1 98.69 421 ALA B CA 1
ATOM 6260 C C . ALA B 1 421 ? 21.938 -14.617 -0.583 1 98.69 421 ALA B C 1
ATOM 6262 O O . ALA B 1 421 ? 22.406 -14.219 -1.655 1 98.69 421 ALA B O 1
ATOM 6263 N N . ALA B 1 422 ? 22.641 -14.594 0.542 1 97.69 422 ALA B N 1
ATOM 6264 C CA . ALA B 1 422 ? 24.016 -14.117 0.587 1 97.69 422 ALA B CA 1
ATOM 6265 C C . ALA B 1 422 ? 24.922 -14.984 -0.286 1 97.69 422 ALA B C 1
ATOM 6267 O O . ALA B 1 422 ? 25.766 -14.461 -1.027 1 97.69 422 ALA B O 1
ATOM 6268 N N . GLU B 1 423 ? 24.781 -16.266 -0.19 1 98.25 423 GLU B N 1
ATOM 6269 C CA . GLU B 1 423 ? 25.594 -17.203 -0.974 1 98.25 423 GLU B CA 1
ATOM 6270 C C . GLU B 1 423 ? 25.297 -17.062 -2.467 1 98.25 423 GLU B C 1
ATOM 6272 O O . GLU B 1 423 ? 26.219 -17.125 -3.289 1 98.25 423 GLU B O 1
ATOM 6277 N N . LEU B 1 424 ? 24.031 -16.906 -2.814 1 98.31 424 LEU B N 1
ATOM 6278 C CA . LEU B 1 424 ? 23.625 -16.766 -4.207 1 98.31 424 LEU B CA 1
ATOM 6279 C C . LEU B 1 424 ? 24.25 -15.531 -4.836 1 98.31 424 LEU B C 1
ATOM 6281 O O . LEU B 1 424 ? 24.812 -15.602 -5.934 1 98.31 424 LEU B O 1
ATOM 6285 N N . VAL B 1 425 ? 24.141 -14.414 -4.141 1 96.88 425 VAL B N 1
ATOM 6286 C CA . VAL B 1 425 ? 24.703 -13.164 -4.645 1 96.88 425 VAL B CA 1
ATOM 6287 C C . VAL B 1 425 ? 26.219 -13.281 -4.754 1 96.88 425 VAL B C 1
ATOM 6289 O O . VAL B 1 425 ? 26.828 -12.797 -5.711 1 96.88 425 VAL B O 1
ATOM 6292 N N . SER B 1 426 ? 26.844 -13.945 -3.744 1 96.75 426 SER B N 1
ATOM 6293 C CA . SER B 1 426 ? 28.281 -14.172 -3.777 1 96.75 426 SER B CA 1
ATOM 6294 C C . SER B 1 426 ? 28.688 -14.992 -4.996 1 96.75 426 SER B C 1
ATOM 6296 O O . SER B 1 426 ? 29.703 -14.688 -5.645 1 96.75 426 SER B O 1
ATOM 6298 N N . ARG B 1 427 ? 27.953 -16.047 -5.352 1 97.06 427 ARG B N 1
ATOM 6299 C CA . ARG B 1 427 ? 28.234 -16.859 -6.527 1 97.06 427 ARG B CA 1
ATOM 6300 C C . ARG B 1 427 ? 28.109 -16.047 -7.809 1 97.06 427 ARG B C 1
ATOM 6302 O O . ARG B 1 427 ? 28.891 -16.203 -8.734 1 97.06 427 ARG B O 1
ATOM 6309 N N . ALA B 1 428 ? 27.141 -15.188 -7.883 1 95.38 428 ALA B N 1
ATOM 6310 C CA . ALA B 1 428 ? 26.828 -14.43 -9.094 1 95.38 428 ALA B CA 1
ATOM 6311 C C . ALA B 1 428 ? 27.828 -13.297 -9.289 1 95.38 428 ALA B C 1
ATOM 6313 O O . ALA B 1 428 ? 28.203 -12.977 -10.422 1 95.38 428 ALA B O 1
ATOM 6314 N N . GLU B 1 429 ? 28.266 -12.672 -8.234 1 91.94 429 GLU B N 1
ATOM 6315 C CA . GLU B 1 429 ? 29.141 -11.5 -8.328 1 91.94 429 GLU B CA 1
ATOM 6316 C C . GLU B 1 429 ? 30.609 -11.898 -8.188 1 91.94 429 GLU B C 1
ATOM 6318 O O . GLU B 1 429 ? 31.5 -11.07 -8.398 1 91.94 429 GLU B O 1
ATOM 6323 N N . GLY B 1 430 ? 31 -13.039 -8.117 1 86.44 430 GLY B N 1
ATOM 6324 C CA . GLY B 1 430 ? 32.375 -13.539 -8.078 1 86.44 430 GLY B CA 1
ATOM 6325 C C . GLY B 1 430 ? 33.094 -13.172 -6.797 1 86.44 430 GLY B C 1
ATOM 6326 O O . GLY B 1 430 ? 34.281 -12.859 -6.82 1 86.44 430 GLY B O 1
ATOM 6327 N N . ASP B 1 431 ? 32.469 -12.953 -5.715 1 72.94 431 ASP B N 1
ATOM 6328 C CA . ASP B 1 431 ? 33.094 -12.711 -4.426 1 72.94 431 ASP B CA 1
ATOM 6329 C C . ASP B 1 431 ? 33.406 -14.023 -3.703 1 72.94 431 ASP B C 1
ATOM 6331 O O . ASP B 1 431 ? 32.688 -15.008 -3.881 1 72.94 431 ASP B O 1
#

Solvent-accessible surface area (backbone atoms only — not comparable to full-atom values): 39299 Å² total; per-residue (Å²): 132,60,24,30,20,38,36,64,15,32,30,39,38,81,85,69,46,76,45,81,31,24,41,26,17,31,39,80,83,14,23,20,69,36,67,34,94,59,73,88,40,79,37,76,44,87,28,65,69,19,40,35,35,32,13,28,22,32,40,28,27,23,44,37,34,25,47,40,20,40,64,66,72,52,41,41,55,69,58,34,40,66,72,48,47,50,54,36,57,73,52,61,46,65,67,43,39,28,31,11,26,43,36,33,49,54,37,24,35,46,34,16,34,31,34,36,22,35,49,40,70,63,45,69,40,44,50,53,40,35,51,56,54,55,46,30,34,31,37,23,29,53,24,72,25,70,94,45,55,70,69,56,30,51,48,41,50,51,48,16,49,49,51,25,64,70,43,43,46,35,69,89,56,35,26,37,36,19,37,20,48,40,27,83,85,35,24,55,63,68,57,45,48,63,44,42,61,55,35,53,74,69,69,35,38,40,37,30,44,38,28,42,35,67,80,53,32,51,62,41,30,73,74,68,74,41,50,53,63,59,51,33,46,75,47,60,60,57,33,70,60,10,32,34,34,42,47,23,67,62,53,72,68,46,49,50,48,31,30,74,34,47,23,20,36,17,37,25,47,54,25,28,21,39,39,27,37,52,61,36,55,53,48,60,36,54,73,60,62,28,46,39,16,29,15,36,44,27,17,43,58,36,26,38,64,45,61,36,56,36,32,30,43,39,28,20,50,24,3,43,62,64,63,29,13,46,36,44,28,39,68,56,38,51,35,15,27,12,36,28,8,18,55,46,65,70,44,71,37,26,36,60,43,60,73,21,31,23,26,28,18,33,30,50,49,86,44,60,54,49,46,36,74,69,29,68,57,42,30,54,27,51,37,54,51,31,83,35,23,32,29,16,24,39,33,30,37,76,38,18,55,82,62,36,57,72,58,45,62,61,70,59,37,44,52,49,22,38,50,41,28,54,51,37,51,29,65,48,69,71,103,132,58,22,29,19,38,37,64,14,31,30,40,38,82,84,70,46,75,44,80,32,24,40,25,18,31,40,80,82,13,24,19,69,35,68,33,94,58,74,88,42,78,37,76,42,87,28,63,69,18,41,36,34,32,13,29,21,32,39,29,27,23,42,37,33,26,48,39,20,40,65,68,72,54,41,41,56,70,59,37,40,65,72,48,47,50,54,36,56,74,53,63,45,65,67,42,40,28,32,10,26,43,34,34,51,53,36,25,36,47,35,16,34,31,34,35,20,35,50,40,70,63,48,70,41,43,51,51,39,36,50,55,54,55,47,31,32,32,37,22,29,51,24,71,25,68,93,47,55,71,69,57,31,52,48,40,52,50,48,14,49,49,50,23,65,71,43,43,47,34,70,90,55,35,25,38,34,20,38,19,49,42,26,83,83,35,24,55,64,69,56,44,47,62,46,41,60,54,36,53,72,69,70,34,38,41,37,30,46,38,28,42,35,66,81,53,30,50,62,42,31,74,73,69,72,42,51,53,63,58,52,33,46,77,46,60,60,56,34,71,59,9,31,33,35,43,48,23,68,64,52,71,67,46,48,50,50,32,31,74,35,47,24,20,37,17,36,26,47,55,26,27,22,40,39,27,36,52,62,36,55,54,48,60,36,53,73,61,61,27,46,39,16,30,15,35,43,26,16,43,59,38,27,39,64,45,61,36,56,37,33,30,42,40,28,20,51,24,3,43,62,66,64,29,12,46,36,43,30,41,69,56,38,52,37,15,28,10,36,27,7,18,55,45,65,69,44,71,38,26,34,60,43,60,73,23,32,23,28,27,17,31,30,50,50,86,44,59,54,49,47,36,75,68,30,65,57,41,31,55,26,51,35,53,49,31,85,34,24,31,29,16,24,39,34,29,38,77,38,19,56,83,61,37,57,69,60,46,60,61,70,60,38,46,53,48,24,38,51,41,30,53,52,35,50,29,66,47,69,72,104

Sequence (862 aa):
MSTLQITGGQVLTPELTVRTADVLADSETGEILAVGDTAAGDRTLDAEGCLVVPGLVNTHCHAAMTLLRGYADDKPLDRWLQEDIWPVEAELTPEDIRAGTRLGLVELLKNGVTAVGDMYFEVPEVAAAVEEAGIRARLGHGIVTVGKDEADARADFEEGLAVARELDGAADGRVRTALMPHSLTTADPDLIAEFVPRARDAGVPIHYHANETTDEVDPIVDERGVRPLEFADELGLLDEGDFIAHGVHVDETEIELLAERGVGVAHCPASNMKLASGIAPVQEFLDAGVTVGIGTDGPASNNDLDVVDEMRDAAMVGKLGADDAAAVAAPDIVNAATAGGAETLGFDAGRVEAGALADLAIVDLDAPHLTPSHDLVSHLAYAVRGSDVRHTVVGGEVIVEDREVRTLDAGAVKREAERHAAELVSRAEGDMSTLQITGGQVLTPELTVRTADVLADSETGEILAVGDTAAGDRTLDAEGCLVVPGLVNTHCHAAMTLLRGYADDKPLDRWLQEDIWPVEAELTPEDIRAGTRLGLVELLKNGVTAVGDMYFEVPEVAAAVEEAGIRARLGHGIVTVGKDEADARADFEEGLAVARELDGAADGRVRTALMPHSLTTADPDLIAEFVPRARDAGVPIHYHANETTDEVDPIVDERGVRPLEFADELGLLDEGDFIAHGVHVDETEIELLAERGVGVAHCPASNMKLASGIAPVQEFLDAGVTVGIGTDGPASNNDLDVVDEMRDAAMVGKLGADDAAAVAAPDIVNAATAGGAETLGFDAGRVEAGALADLAIVDLDAPHLTPSHDLVSHLAYAVRGSDVRHTVVGGEVIVEDREVRTLDAGAVKREAERHAAELVSRAEGD

Secondary structure (DSSP, 8-state):
--EEEEES-EEE-TTS-EEE-EEEEETTTTEEEEEES-PPPSEEEE-TTEEEEEPEEEEEE-GGGGGGTTTS-SS-HHHIIIIIIHHHHTT--HHHHHHHHHHHHHHHHHTTEEEEEEEES-HHHHHHHHHHHT-EEEEEEEE--TT--HHHHHHHHHHHHHHHHHHTTTTTTTEEE-BEE-BTTTS-HHHHHHHHHHHHHHT--BEEEESSSGGGTHHHHHHHSS-HHHHHHHTT---TT-EEEE--S--HHHHHHHHHHT-EEEE-HHHHHHTT-----HHHHHHHT--EEE--B-TTTSS---HHHHHHHHHHHHHHHHT-TTSS-HHHHHHIIIIIHHHHHT-S-SS-STTSB--EEEEE--SGGG-S-S-HHHHHHHT--GGGEEEEEETTEEEEETTEESSS-HHHHHHHHHHHHHHHHHHHHT-/--EEEEES-EEE-TTS-EEE-EEEEETTTTEEEEEES-PPPSEEEE-TTEEEEEPEEEEEE-GGGGGGTTTS-SS-HHHIIIIIIHHHHTT--HHHHHHHHHHHHHHHHHTTEEEEEEEES-HHHHHHHHHHHT-EEEEEEEE--TT--HHHHHHHHHHHHHHHHHHTTTTTTTEEE-BEE-BTTTS-HHHHHHHHHHHHHHT--BEEEESSSGGGTHHHHHHHSS-HHHHHHHTT---TT-EEEE--S--HHHHHHHHHHT-EEEE-HHHHHHTT-----HHHHHHHT--EEE--B-TTTSS---HHHHHHHHHHHHHHHHT-TTSS-HHHHHHIIIIIHHHHHT-S-SS-STTSB--EEEEE--SGGG-S-S-HHHHHHHT--GGGEEEEEETTEEEEETTEESSS-HHHHHHHHHHHHHHHHHHHHT-

Nearest PDB structures (foldseek):
  4f0r-assembly1_A  TM=9.374E-01  e=5.858E-43  Chromobacterium violaceum ATCC 12472
  4gbd-assembly1_B  TM=9.315E-01  e=1.300E-39  Pseudomonas aeruginosa PAO1
  7ww2-assembly1_B  TM=9.404E-01  e=2.005E-38  Obesumbacterium proteus
  1j6p-assembly1_A  TM=9.557E-01  e=1.926E-35  Thermotoga maritima
  3hpa-assembly1_A  TM=8.996E-01  e=1.457E-35  unidentified

Organism: Natronomonas pharaonis (strain ATCC 35678 / DSM 2160 / CIP 103997 / JCM 8858 / NBRC 14720 / NCIMB 2260 / Gabara) (NCBI:txid348780)

Radius of gyration: 26.77 Å; Cα contacts (8 Å, |Δi|>4): 2291; chains: 2; bounding box: 65×78×71 Å

Foldseek 3Di:
DQKEKEAAAWEQFPVRDTDHWIWIFDLVQLFTAFIHDDDDGPHYHYQHLWYKFFQFEAQEAAQLCLLQFVVDADDAPVCCVPVPPVLLVVLDDLLSSLLSLLLSLLQCQLLRHQEYEHEEPPVVSNLVSCLLLNGAYAYFYEQFCVPHDPVVNLVSQVVRLVCQLPCACHSVRSYHYAREHAAPVGHDLVSLLVCLVVRVVSVHAYEYAALQAVVRFVVCCVVPVDTRLVVCVVSVNQAALAEYEAQFHDDLVSLLSNLVRNYAYAHAQQLSVSNVSHQHLVLSNVVSPHQAAYHNYYCNSRVGGNSLVRLQSNLVSNCVVVVHNPGSHLVNSLQRRFVSSCSSSVAQTRGRGGPGRPWIWIFNCPDPQNPPPPDVSNCSRHGGTSNRTQWTDGSSRTQHHRSDGDSDDNVVSVVSSNVSSVVSVCVSVVD/DQKEKEAAAWEQFPVRDTDHWIWIFDLVQLFTAFIHDDDDGPHYHYQHLWYKFFQFEAQEAAQLCLLQFVVDADDAPVCCVPVPPVLLVVLDDLLSSLLSLLLSLLQSQLLRHQEYEHEEPPVVSNLVSCLLLNGAYAYFYEQFCVPHDPVVNLVSQVVRLVCQLPCACPSVRSYHYAREHAAPVGHDLVSLLVCLVVRVVSVHAYEYAALQAVVRFVVCCVVPVDTRLVVCVVSVNQAALAEYEAQFHDDLVSLLSNLVRNYAYAHAQQLSVSNVRHQHLVLSNVVSPHQAAYHNYYCNSRVGGNSLVRLQSNLVSNCVVVVHNPGSDLVNSLQRRFVSSCSSSVAQTRGRGGPGRPWIWIFNCPDPQNPPPPDVSNCSRHGGTSNRTQWTDGSSRTQHHRSDGDSDDNVVSVVSSNVSSVVSVCVSVVD

InterPro domains:
  IPR006680 Amidohydrolase-related [PF01979] (51-398)
  IPR011059 Metal-dependent hydrolase, composite domain superfamily [G3DSA:2.30.40.10] (28-417)
  IPR011059 Metal-dependent hydrolase, composite domain superfamily [SSF51338] (1-68)
  IPR011059 Metal-dependent hydrolase, composite domain superfamily [SSF51338] (312-428)
  IPR023512 Deaminase MtaD/DadD [MF_01281] (3-425)
  IPR032466 Metal-dependent hydrolase [SSF51556] (54-348)
  IPR050287 5-Methylthioadenosine/S-adenosylhomocysteine deaminase [PTHR43794] (4-428)

pLDDT: mean 97.55, std 3.08, range [60.06, 98.94]